Protein AF-A0A5C7HJT0-F1 (afdb_monomer_lite)

Organism: NCBI:txid1000413

Sequence (1255 aa):
MFLVESKGGAIACMLFSLLFLGTWPAFLTLLERRGRLPQHTYLDYSITNFLAAVFIALTFGEIGKSTFERPNFTLQLTQLKDNWPTVLFAMGGGVFLSLGNLATQYALALVGLSVTEVITASITVVIGTTVNYFLDDKINKAEILFSGVACFLIAVCLGSAVHSSNAADNKAKLKSLQSDHQPRIEATYTSTPTETFTEKGTKDLENGNDTATSAKAGTAHFLVEIENRRAIKVFGKSSLIGLAITFFAGCCFSLFSPAFNLASNDQWHTLKKGVANLVVYTAFFYFSVSCFVIAIILNIIFLYRPVLGLPRSSFKAYLGDWNGRGWALMAGILCGFGNGLQFMGGQAAGYAAADAVQALPLVSTFWGILLFGEYRKSSRRTYILLVSILLLIASPSANELKMFLVESKGGAIACMLFSLLFLGTWPAFLTLLERRGRLPQHTYLDYSITNFLVAVLIALTFGEIGKSTFERPNFTLQLTQFKDNWPTVLFAMGGGVFLSLGNLATQYAFAFVGLSVTVVITASITVVIGTTFNYFLDDKINKAEILFPGVACFLIAVCLGSAVHTSNAADNKAKLKSLQSDHKPRIEATYTSTPTETFTEKGTKDLENGNDTAARAKAGTAHFLVEIENRRAIKVFGKSSLIGLAITFFAGCCFSLFSPAFNLASNDQWHTLKKGVPNLVVYTAFFYFSVCCFVIAIILNIIFLYRPVLGLPRSSFKAYLGDWNGRGWALMAGILCGFGNGLQFMGGQAAGYAAADAVQALPLVSTFWGILLFGEYRKSSRRTYILLVSILLLIASPSANELKMFLVESKGGAIACMLFSLLFLGTWPAFLTLLERRGRLPQHTYLDYSITNLLAAVFIALTFGEIGKSTFESPNFTVQLTQLKDNWPTVLFAMVGGVFLSLGNLATQYAWAFVGLSVTEVITSSITVVIGTTFNYFLDDKINKAEILFPGVACFLIAVCLGSAVHSSNAADNKAKLKSLQSDHKPRIEATYTSTSTETFTEKGTKDLENGNDTATRAKAGTAHFLVEIENRRAIKVFGKSTIIGLAITFFAGCCFSLFSPAFNLASNDQWHTLKKGVPNLVVYTAFFYFSVSCFVIAIILNIIFLYRPVLGLPRSSFKAYLGDWNGRGWALMAGLLCGFGNGLQFMGGQAAGYAAADAVQALPLVSTFWGVLLFGEYRKSSRRTYILLVIRKYIKSILKPGMLMIDLCETLENTVRKLIYENGLQAGIAFPTGCSLNLVVAHWTPNTGDETVL

Foldseek 3Di:
DDADQDPVLLVVLLVLLLQLVLVLLLLLLVCQLQQNDLLLLLLLLLVLLLVLLVVCLVPRQAPDDADLQRGGQVVVVVVCVQQVVLLVLLLLLLLLLLLLVSLLSVLCVQQNQLLLLLQLLLLLLQQQLVLLVVLDPPPDDPQQSVVLNVLSVVLNVLSVVLSVQLVVQLVVLQVVVVVVDDDDDPPDPDDDDDDDDDDDDPPDPVDPDDPDDQPDPPHNVVVVVSQVSGQFRHPPDDSVVSVVSSNSSSVSSNSSLSSLCCQAVVSVVPGDPSHHGDHLSNSSSSSSVSSNVSSVVVSQCCLQVPPNPGDRHHPVRSVVDPPSSVSSSSSSNSNSSSVSSLSSSCVNNNSSVSSLSSLSSLSNVVCRCPVVVSQPPGDPSSVVSSVVSNLSSLARPAQAFDQDFPADLVLLVVLLVLLLQLVLPLLLLLLVCQLQQNDLLLLLLLLLVLLLVLLVSCLNHRQAHYHQDLQRGGQVVCVVVCVQLVVLLVLLLLLLLLLLLLVSLLSVLCVQQNQLLLLLLLLLLLLLQQLVLLLVLDPFPDDCLQRVLLNVLSVVLNVLSVVLSVQLVVQLVVLQVVVVVVDDDDDDDDDDDDDDDDDDDDDDDRVVVPDDPDPQDPQPHNVNVVSSQVRGQFRHPPHDSVVSVVSSNSSSNSSNSSLSSLSCQAPVSVVPGDPSHHGDHSSNSSNSSSVSNSVSSVVVSQCCLQVPPNPGDHHHPVRSVVDPPSSVSSNSSSNSNSSSVSSLSSSCVNRNSSVSSLSSLSSLSNVVSRCQVVVSQPPGDPSSVVSSVSSNLSSLARSAAAAAQDFPADLVLLVVLLVLLLQLVLCLLLLLLVCQLQQNALLLLLLLLLVLLLVLLVSCLRRRQQHYHADLQRGGLVVVVVVCVQLVVLLVLLLLLLLLLLLLVSLLSVLCVQQNQLLLLLLLLLLLLLQQLVLLLVLDPFPDDPVPRVVVSVVSVVSNVVSVVLSVLQVVQLVVLLVVVVVVPDDPDDDDDDDDDDDDDDDDDDDGPPDDDDPPPADDAPGNSNVVSSQVRGQFRCVPHDSVVSVVSSNSSSVSSNSSLSSLSCSQPVSVVPGDPSRHGDHSSNSLNSSSVSSSVSSVVVSQCCLQVNPNPGDHHHPVVSVVDPPSSSSSNSSSNSNSSSVSSLSSSCVNRNSSVSSVSSVSSVSNVVSRCPVVVPPPPRDPVVVLVVVLVVVLVVVDDWQAFPQVSQVVSQVSVCVVQVDDPPVTGDPDRDFDDDDPDPDGDDADPPDNDTD

pLDDT: mean 74.0, std 17.78, range [20.83, 96.12]

Radius of gyration: 33.71 Å; chains: 1; bounding box: 92×82×104 Å

Structure (mmCIF, N/CA/C/O backbone):
data_AF-A0A5C7HJT0-F1
#
_entry.id   AF-A0A5C7HJT0-F1
#
loop_
_atom_site.group_PDB
_atom_site.id
_atom_site.type_symbol
_atom_site.label_atom_id
_atom_site.label_alt_id
_atom_site.label_comp_id
_atom_site.label_asym_id
_atom_site.label_entity_id
_atom_site.label_seq_id
_atom_site.pdbx_PDB_ins_code
_atom_site.Cartn_x
_atom_site.Cartn_y
_atom_site.Cartn_z
_atom_site.occupancy
_atom_site.B_iso_or_equiv
_atom_site.auth_seq_id
_atom_site.auth_comp_id
_atom_site.auth_asym_id
_atom_site.auth_atom_id
_atom_site.pdbx_PDB_model_num
ATOM 1 N N . MET A 1 1 ? -24.989 14.901 1.392 1.00 57.44 1 MET A N 1
ATOM 2 C CA . MET A 1 1 ? -23.508 14.870 1.359 1.00 57.44 1 MET A CA 1
ATOM 3 C C . MET A 1 1 ? -22.966 13.807 2.314 1.00 57.44 1 MET A C 1
ATOM 5 O O . MET A 1 1 ? -23.575 13.585 3.359 1.00 57.44 1 MET A O 1
ATOM 9 N N . PHE A 1 2 ? -21.851 13.150 1.967 1.00 60.38 2 PHE A N 1
ATOM 10 C CA . PHE A 1 2 ? -21.116 12.285 2.899 1.00 60.38 2 PHE A CA 1
ATOM 11 C C . PHE A 1 2 ? -20.360 13.175 3.885 1.00 60.38 2 PHE A C 1
ATOM 13 O O . PHE A 1 2 ? -19.624 14.053 3.454 1.00 60.38 2 PHE A O 1
ATOM 20 N N . LEU A 1 3 ? -20.531 12.983 5.189 1.00 65.56 3 LEU A N 1
ATOM 21 C CA . LEU A 1 3 ? -19.816 13.745 6.211 1.00 65.56 3 LEU A CA 1
ATOM 22 C C . LEU A 1 3 ? -19.087 12.789 7.137 1.00 65.56 3 LEU A C 1
ATOM 24 O O . LEU A 1 3 ? -19.613 11.743 7.522 1.00 65.56 3 LEU A O 1
ATOM 28 N N . VAL A 1 4 ? -17.870 13.166 7.508 1.00 72.00 4 VAL A N 1
ATOM 29 C CA . VAL A 1 4 ? -17.133 12.463 8.549 1.00 72.00 4 VAL A CA 1
ATOM 30 C C . VAL A 1 4 ? -17.689 12.940 9.886 1.00 72.00 4 VAL A C 1
ATOM 32 O O . VAL A 1 4 ? -17.363 14.022 10.344 1.00 72.00 4 VAL A O 1
ATOM 35 N N . GLU A 1 5 ? -18.571 12.154 10.496 1.00 68.69 5 GLU A N 1
ATOM 36 C CA . GLU A 1 5 ? -19.172 12.505 11.797 1.00 68.69 5 GLU A CA 1
ATOM 37 C C . GLU A 1 5 ? -18.529 11.731 12.963 1.00 68.69 5 GLU A C 1
ATOM 39 O O . GLU A 1 5 ? -18.653 12.111 14.125 1.00 68.69 5 GLU A O 1
ATOM 44 N N . SER A 1 6 ? -17.803 10.642 12.677 1.00 70.50 6 SER A N 1
ATOM 45 C CA . SER A 1 6 ? -17.172 9.820 13.713 1.00 70.50 6 SER A CA 1
ATOM 46 C C . SER A 1 6 ? -15.770 10.316 14.074 1.00 70.50 6 SER A C 1
ATOM 48 O O . SER A 1 6 ? -14.953 10.614 13.201 1.00 70.50 6 SER A O 1
ATOM 50 N N . LYS A 1 7 ? -15.442 10.306 15.375 1.00 64.81 7 LYS A N 1
ATOM 51 C CA . LYS A 1 7 ? -14.094 10.642 15.875 1.00 64.81 7 LYS A CA 1
ATOM 52 C C . LYS A 1 7 ? -13.005 9.770 15.237 1.00 64.81 7 LYS A C 1
ATOM 54 O O . LYS A 1 7 ? -11.955 10.274 14.859 1.00 64.81 7 LYS A O 1
ATOM 59 N N . GLY A 1 8 ? -13.274 8.471 15.073 1.00 60.00 8 GLY A N 1
ATOM 60 C CA . GLY A 1 8 ? -12.355 7.543 14.406 1.00 60.00 8 GLY A CA 1
ATOM 61 C C . GLY A 1 8 ? -12.145 7.871 12.925 1.00 60.00 8 GLY A C 1
ATOM 62 O O . GLY A 1 8 ? -11.015 7.824 12.448 1.00 60.00 8 GLY A O 1
ATOM 63 N N . GLY A 1 9 ? -13.206 8.269 12.214 1.00 65.00 9 GLY A N 1
ATOM 64 C CA . GLY A 1 9 ? -13.114 8.728 10.827 1.00 65.00 9 GLY A CA 1
ATOM 65 C C . GLY A 1 9 ? -12.306 10.018 10.692 1.00 65.00 9 GLY A C 1
ATOM 66 O O . GLY A 1 9 ? -11.458 10.110 9.810 1.00 65.00 9 GLY A O 1
ATOM 67 N N . ALA A 1 10 ? -12.498 10.976 11.603 1.00 71.25 10 ALA A N 1
ATOM 68 C CA . ALA A 1 10 ? -11.748 12.231 11.617 1.00 71.25 10 ALA A CA 1
ATOM 69 C C . ALA A 1 10 ? -10.243 11.991 11.817 1.00 71.25 10 ALA A C 1
ATOM 71 O O . ALA A 1 10 ? -9.423 12.515 11.064 1.00 71.25 10 ALA A O 1
ATOM 72 N N . ILE A 1 11 ? -9.882 11.137 12.782 1.00 68.19 11 ILE A N 1
ATOM 73 C CA . ILE A 1 11 ? -8.487 10.746 13.036 1.00 68.19 11 ILE A CA 1
ATOM 74 C C . ILE A 1 11 ? -7.892 10.039 11.815 1.00 68.19 11 ILE A C 1
ATOM 76 O O . ILE A 1 11 ? -6.780 10.367 11.406 1.00 68.19 11 ILE A O 1
ATOM 80 N N . ALA A 1 12 ? -8.629 9.113 11.194 1.00 64.88 12 ALA A N 1
ATOM 81 C CA . ALA A 1 12 ? -8.168 8.432 9.988 1.00 64.88 12 ALA A CA 1
ATOM 82 C C . ALA A 1 12 ? -7.896 9.424 8.843 1.00 64.88 12 ALA A C 1
ATOM 84 O O . ALA A 1 12 ? -6.827 9.369 8.235 1.00 64.88 12 ALA A O 1
ATOM 85 N N . CYS A 1 13 ? -8.809 10.369 8.590 1.00 75.81 13 CYS A N 1
ATOM 86 C CA . CYS A 1 13 ? -8.616 11.425 7.595 1.00 75.81 13 CYS A CA 1
ATOM 87 C C . CYS A 1 13 ? -7.358 12.258 7.881 1.00 75.81 13 CYS A C 1
ATOM 89 O O . CYS A 1 13 ? -6.550 12.463 6.977 1.00 75.81 13 CYS A O 1
ATOM 91 N N . MET A 1 14 ? -7.141 12.673 9.133 1.00 80.00 14 MET A N 1
ATOM 92 C CA . MET A 1 14 ? -5.952 13.443 9.517 1.00 80.00 14 MET A CA 1
ATOM 93 C C . MET A 1 14 ? -4.648 12.640 9.363 1.00 80.00 14 MET A C 1
ATOM 95 O O . MET A 1 14 ? -3.662 13.182 8.871 1.00 80.00 14 MET A O 1
ATOM 99 N N . LEU A 1 15 ? -4.631 11.343 9.697 1.00 69.44 15 LEU A N 1
ATOM 100 C CA . LEU A 1 15 ? -3.447 10.485 9.529 1.00 69.44 15 LEU A CA 1
ATOM 101 C C . LEU A 1 15 ? -3.093 10.242 8.054 1.00 69.44 15 LEU A C 1
ATOM 103 O O . LEU A 1 15 ? -1.922 10.303 7.679 1.00 69.44 15 LEU A O 1
ATOM 107 N N . PHE A 1 16 ? -4.086 9.993 7.196 1.00 75.44 16 PHE A N 1
ATOM 108 C CA . PHE A 1 16 ? -3.843 9.878 5.755 1.00 75.44 16 PHE A CA 1
ATOM 109 C C . PHE A 1 16 ? -3.410 11.215 5.148 1.00 75.44 16 PHE A C 1
ATOM 111 O O . PHE A 1 16 ? -2.499 11.246 4.319 1.00 75.44 16 PHE A O 1
ATOM 118 N N . SER A 1 17 ? -4.006 12.318 5.609 1.00 85.69 17 SER A N 1
ATOM 119 C CA . SER A 1 17 ? -3.592 13.664 5.222 1.00 85.69 17 SER A CA 1
ATOM 120 C C . SER A 1 17 ? -2.127 13.931 5.570 1.00 85.69 17 SER A C 1
ATOM 122 O O . SER A 1 17 ? -1.369 14.362 4.705 1.00 85.69 17 SER A O 1
ATOM 124 N N . LEU A 1 18 ? -1.695 13.600 6.792 1.00 81.81 18 LEU A N 1
ATOM 125 C CA . LEU A 1 18 ? -0.306 13.724 7.250 1.00 81.81 18 LEU A CA 1
ATOM 126 C C . LEU A 1 18 ? 0.672 13.018 6.296 1.00 81.81 18 LEU A C 1
ATOM 128 O O . LEU A 1 18 ? 1.690 13.588 5.901 1.00 81.81 18 LEU A O 1
ATOM 132 N N . LEU A 1 19 ? 0.348 11.785 5.893 1.00 75.38 19 LEU A N 1
ATOM 133 C CA . LEU A 1 19 ? 1.175 11.005 4.974 1.00 75.38 19 LEU A CA 1
ATOM 134 C C . LEU A 1 19 ? 1.275 11.668 3.593 1.00 75.38 19 LEU A C 1
ATOM 136 O O . LEU A 1 19 ? 2.366 11.758 3.025 1.00 75.38 19 LEU A O 1
ATOM 140 N N . PHE A 1 20 ? 0.150 12.126 3.043 1.00 85.56 20 PHE A N 1
ATOM 141 C CA . PHE A 1 20 ? 0.106 12.734 1.714 1.00 85.56 20 PHE A CA 1
ATOM 142 C C . PHE A 1 20 ? 0.779 14.111 1.692 1.00 85.56 20 PHE A C 1
ATOM 144 O O . PHE A 1 20 ? 1.638 14.361 0.838 1.00 85.56 20 PHE A O 1
ATOM 151 N N . LEU A 1 21 ? 0.456 14.967 2.666 1.00 88.19 21 LEU A N 1
ATOM 152 C CA . LEU A 1 21 ? 1.012 16.312 2.796 1.00 88.19 21 LEU A CA 1
ATOM 153 C C . LEU A 1 21 ? 2.506 16.306 3.148 1.00 88.19 21 LEU A C 1
ATOM 155 O O . LEU A 1 21 ? 3.232 17.181 2.695 1.00 88.19 21 LEU A O 1
ATOM 159 N N . GLY A 1 22 ? 3.003 15.282 3.846 1.00 80.12 22 GLY A N 1
ATOM 160 C CA . GLY A 1 22 ? 4.440 15.125 4.086 1.00 80.12 22 GLY A CA 1
ATOM 161 C C . GLY A 1 22 ? 5.227 14.502 2.926 1.00 80.12 22 GLY A C 1
ATOM 162 O O . GLY A 1 22 ? 6.454 14.572 2.905 1.00 80.12 22 GLY A O 1
ATOM 163 N N . THR A 1 23 ? 4.555 13.895 1.941 1.00 83.69 23 THR A N 1
ATOM 164 C CA . THR A 1 23 ? 5.226 13.194 0.829 1.00 83.69 23 THR A CA 1
ATOM 165 C C . THR A 1 23 ? 5.344 14.046 -0.437 1.00 83.69 23 THR A C 1
ATOM 167 O O . THR A 1 23 ? 6.363 13.971 -1.125 1.00 83.69 23 THR A O 1
ATOM 170 N N . TRP A 1 24 ? 4.354 14.884 -0.766 1.00 90.38 24 TRP A N 1
ATOM 171 C CA . TRP A 1 24 ? 4.388 15.669 -2.011 1.00 90.38 24 TRP A CA 1
ATOM 172 C C . TRP A 1 24 ? 5.606 16.608 -2.174 1.00 90.38 24 TRP A C 1
ATOM 174 O O . TRP A 1 24 ? 6.113 16.673 -3.302 1.00 90.38 24 TRP A O 1
ATOM 184 N N . PRO A 1 25 ? 6.157 17.279 -1.131 1.00 89.75 25 PRO A N 1
ATOM 185 C CA . PRO A 1 25 ? 7.281 18.196 -1.325 1.00 89.75 25 PRO A CA 1
ATOM 186 C C . PRO A 1 25 ? 8.558 17.439 -1.715 1.00 89.75 25 PRO A C 1
ATOM 188 O O . PRO A 1 25 ? 9.381 17.952 -2.474 1.00 89.75 25 PRO A O 1
ATOM 191 N N . ALA A 1 26 ? 8.684 16.167 -1.308 1.00 84.88 26 ALA A N 1
ATOM 192 C CA . ALA A 1 26 ? 9.801 15.311 -1.697 1.00 84.88 26 ALA A CA 1
ATOM 193 C C . ALA A 1 26 ? 9.870 15.106 -3.220 1.00 84.88 26 ALA A C 1
ATOM 195 O O . ALA A 1 26 ? 10.961 15.073 -3.795 1.00 84.88 26 ALA A O 1
ATOM 196 N N . PHE A 1 27 ? 8.727 15.027 -3.910 1.00 86.94 27 PHE A N 1
ATOM 197 C CA . PHE A 1 27 ? 8.709 14.946 -5.373 1.00 86.94 27 PHE A CA 1
ATOM 198 C C . PHE A 1 27 ? 9.154 16.248 -6.039 1.00 86.94 27 PHE A C 1
ATOM 200 O O . PHE A 1 27 ? 9.842 16.195 -7.061 1.00 86.94 27 PHE A O 1
ATOM 207 N N . LEU A 1 28 ? 8.851 17.407 -5.450 1.00 88.62 28 LEU A N 1
ATOM 208 C CA . LEU A 1 28 ? 9.360 18.685 -5.948 1.00 88.62 28 LEU A CA 1
ATOM 209 C C . LEU A 1 28 ? 10.879 18.787 -5.780 1.00 88.62 28 LEU A C 1
ATOM 211 O O . LEU A 1 28 ? 11.574 19.145 -6.733 1.00 88.62 28 LEU A O 1
ATOM 215 N N . THR A 1 29 ? 11.409 18.386 -4.621 1.00 86.12 29 THR A N 1
ATOM 216 C CA . THR A 1 29 ? 12.859 18.318 -4.379 1.00 86.12 29 THR A CA 1
ATOM 217 C C . THR A 1 29 ? 13.555 17.358 -5.349 1.00 86.12 29 THR A C 1
ATOM 219 O O . THR A 1 29 ? 14.625 17.670 -5.872 1.00 86.12 29 THR A O 1
ATOM 222 N N . LEU A 1 30 ? 12.949 16.202 -5.643 1.00 84.94 30 LEU A N 1
ATOM 223 C CA . LEU A 1 30 ? 13.485 15.251 -6.620 1.00 84.94 30 LEU A CA 1
ATOM 224 C C . LEU A 1 30 ? 13.610 15.876 -8.016 1.00 84.94 30 LEU A C 1
ATOM 226 O O . LEU A 1 30 ? 14.607 15.652 -8.705 1.00 84.94 30 LEU A O 1
ATOM 230 N N . LEU A 1 31 ? 12.599 16.633 -8.445 1.00 86.88 31 LEU A N 1
ATOM 231 C CA . LEU A 1 31 ? 12.561 17.257 -9.767 1.00 86.88 31 LEU A CA 1
ATOM 232 C C . LEU A 1 31 ? 13.539 18.422 -9.897 1.00 86.88 31 LEU A C 1
ATOM 234 O O . LEU A 1 31 ? 14.210 18.531 -10.925 1.00 86.88 31 LEU A O 1
ATOM 238 N N . GLU A 1 32 ? 13.686 19.221 -8.842 1.00 87.44 32 GLU A N 1
ATOM 239 C CA . GLU A 1 32 ? 14.688 20.287 -8.759 1.00 87.44 32 GLU A CA 1
ATOM 240 C C . GLU A 1 32 ? 16.107 19.734 -8.933 1.00 87.44 32 GLU A C 1
ATOM 242 O O . GLU A 1 32 ? 16.863 20.214 -9.782 1.00 87.44 32 GLU A O 1
ATOM 247 N N . ARG A 1 33 ? 16.442 18.654 -8.212 1.00 83.38 33 ARG A N 1
ATOM 248 C CA . ARG A 1 33 ? 17.751 17.981 -8.308 1.00 83.38 33 ARG A CA 1
ATOM 249 C C . ARG A 1 33 ? 17.999 17.321 -9.667 1.00 83.38 33 ARG A C 1
ATOM 251 O O . ARG A 1 33 ? 19.150 17.097 -10.033 1.00 83.38 33 ARG A O 1
ATOM 258 N N . ARG A 1 34 ? 16.937 17.006 -10.417 1.00 82.25 34 ARG A N 1
ATOM 259 C CA . ARG A 1 34 ? 16.999 16.493 -11.799 1.00 82.25 34 ARG A CA 1
ATOM 260 C C . ARG A 1 34 ? 17.089 17.595 -12.859 1.00 82.25 34 ARG A C 1
ATOM 262 O O . ARG A 1 34 ? 17.128 17.271 -14.044 1.00 82.25 34 ARG A O 1
ATOM 269 N N . GLY A 1 35 ? 17.088 18.864 -12.455 1.00 82.56 35 GLY A N 1
ATOM 270 C CA . GLY A 1 35 ? 17.209 19.994 -13.371 1.00 82.56 35 GLY A CA 1
ATOM 271 C C . GLY A 1 35 ? 15.898 20.421 -14.033 1.00 82.56 35 GLY A C 1
ATOM 272 O O . GLY A 1 35 ? 15.931 21.250 -14.940 1.00 82.56 35 GLY A O 1
ATOM 273 N N . ARG A 1 36 ? 14.734 19.901 -13.603 1.00 87.25 36 ARG A N 1
ATOM 274 C CA . ARG A 1 36 ? 13.438 20.394 -14.102 1.00 87.25 36 ARG A CA 1
ATOM 275 C C . ARG A 1 36 ? 13.181 21.786 -13.530 1.00 87.25 36 ARG A C 1
ATOM 277 O O . ARG A 1 36 ? 13.353 22.016 -12.334 1.00 87.25 36 ARG A O 1
ATOM 284 N N . LEU A 1 37 ? 12.732 22.708 -14.379 1.00 88.38 37 LEU A N 1
ATOM 285 C CA . LEU A 1 37 ? 12.456 24.079 -13.959 1.00 88.38 37 LEU A CA 1
ATOM 286 C C . LEU A 1 37 ? 11.307 24.123 -12.929 1.00 88.38 37 LEU A C 1
ATOM 288 O O . LEU A 1 37 ? 10.266 23.486 -13.152 1.00 88.38 37 LEU A O 1
ATOM 292 N N . PRO A 1 38 ? 11.446 24.893 -11.831 1.00 88.12 38 PRO A N 1
ATOM 293 C CA . PRO A 1 38 ? 10.396 25.045 -10.824 1.00 88.12 38 PRO A CA 1
ATOM 294 C C . PRO A 1 38 ? 9.062 25.497 -11.425 1.00 88.12 38 PRO A C 1
ATOM 296 O O . PRO A 1 38 ? 8.039 24.863 -11.168 1.00 88.12 38 PRO A O 1
ATOM 299 N N . GLN A 1 39 ? 9.088 26.481 -12.334 1.00 87.00 39 GLN A N 1
ATOM 300 C CA . GLN A 1 39 ? 7.874 27.001 -12.971 1.00 87.00 39 GLN A CA 1
ATOM 301 C C . GLN A 1 39 ? 7.125 25.975 -13.843 1.00 87.00 39 GLN A C 1
ATOM 303 O O . GLN A 1 39 ? 5.903 26.020 -13.955 1.00 87.00 39 GLN A O 1
ATOM 308 N N . HIS A 1 40 ? 7.828 25.008 -14.445 1.00 89.62 40 HIS A N 1
ATOM 309 C CA . HIS A 1 40 ? 7.167 23.911 -15.168 1.00 89.62 40 HIS A CA 1
ATOM 310 C C . HIS A 1 40 ? 6.528 22.930 -14.189 1.00 89.62 40 HIS A C 1
ATOM 312 O O . HIS A 1 40 ? 5.405 22.469 -14.376 1.00 89.62 40 HIS A O 1
ATOM 318 N N . THR A 1 41 ? 7.271 22.619 -13.132 1.00 89.94 41 THR A N 1
ATOM 319 C CA . THR A 1 41 ? 6.870 21.662 -12.108 1.00 89.94 41 THR A CA 1
ATOM 320 C C . THR A 1 41 ? 5.627 22.131 -11.352 1.00 89.94 41 THR A C 1
ATOM 322 O O . THR A 1 41 ? 4.702 21.347 -11.159 1.00 89.94 41 THR A O 1
ATOM 325 N N . TYR A 1 42 ? 5.577 23.405 -10.957 1.00 89.50 42 TYR A N 1
ATOM 326 C CA . TYR A 1 42 ? 4.465 23.939 -10.175 1.00 89.50 42 TYR A CA 1
ATOM 327 C C . TYR A 1 42 ? 3.166 24.028 -10.975 1.00 89.50 42 TYR A C 1
ATOM 329 O O . TYR A 1 42 ? 2.085 23.823 -10.431 1.00 89.50 42 TYR A O 1
ATOM 337 N N . LEU A 1 43 ? 3.266 24.296 -12.279 1.00 88.88 43 LEU A N 1
ATOM 338 C CA . LEU A 1 43 ? 2.110 24.333 -13.167 1.00 88.88 43 LEU A CA 1
ATOM 339 C C . LEU A 1 43 ? 1.478 22.940 -13.339 1.00 88.88 43 LEU A C 1
ATOM 341 O O . LEU A 1 43 ? 0.260 22.808 -13.314 1.00 88.88 43 LEU A O 1
ATOM 345 N N . ASP A 1 44 ? 2.288 21.882 -13.459 1.00 90.00 44 ASP A N 1
ATOM 346 C CA . ASP A 1 44 ? 1.781 20.499 -13.478 1.00 90.00 44 ASP A CA 1
ATOM 347 C C . ASP A 1 44 ? 1.154 20.099 -12.124 1.00 90.00 44 ASP A C 1
ATOM 349 O O . ASP A 1 44 ? 0.094 19.466 -12.075 1.00 90.00 44 ASP A O 1
ATOM 353 N N . TYR A 1 45 ? 1.790 20.512 -11.025 1.00 92.50 45 TYR A N 1
ATOM 354 C CA . TYR A 1 45 ? 1.291 20.333 -9.662 1.00 92.50 45 TYR A CA 1
ATOM 355 C C . TYR A 1 45 ? -0.073 21.017 -9.449 1.00 92.50 45 TYR A C 1
ATOM 357 O O . TYR A 1 45 ? -1.007 20.391 -8.950 1.00 92.50 45 TYR A O 1
ATOM 365 N N . SER A 1 46 ? -0.240 22.273 -9.877 1.00 90.94 46 SER A N 1
ATOM 366 C CA . SER A 1 46 ? -1.478 23.026 -9.641 1.00 90.94 46 SER A CA 1
ATOM 367 C C . SER A 1 46 ? -2.669 22.475 -10.427 1.00 90.94 46 SER A C 1
ATOM 369 O O . SER A 1 46 ? -3.778 22.434 -9.895 1.00 90.94 46 SER A O 1
ATOM 371 N N . ILE A 1 47 ? -2.444 21.983 -11.654 1.00 89.88 47 ILE A N 1
ATOM 372 C CA . ILE A 1 47 ? -3.478 21.320 -12.466 1.00 89.88 47 ILE A CA 1
ATOM 373 C C . ILE A 1 47 ? -4.050 20.117 -11.717 1.00 89.88 47 ILE A C 1
ATOM 375 O O . ILE A 1 47 ? -5.262 19.967 -11.594 1.00 89.88 47 ILE A O 1
ATOM 379 N N . THR A 1 48 ? -3.183 19.247 -11.211 1.00 89.31 48 THR A N 1
ATOM 380 C CA . THR A 1 48 ? -3.614 17.997 -10.573 1.00 89.31 48 THR A CA 1
ATOM 381 C C . THR A 1 48 ? -4.159 18.198 -9.167 1.00 89.31 48 THR A C 1
ATOM 383 O O . THR A 1 48 ? -5.102 17.505 -8.793 1.00 89.31 48 THR A O 1
ATOM 386 N N . ASN A 1 49 ? -3.659 19.195 -8.434 1.00 91.06 49 ASN A N 1
ATOM 387 C CA . ASN A 1 49 ? -4.255 19.642 -7.175 1.00 91.06 49 ASN A CA 1
ATOM 388 C C . ASN A 1 49 ? -5.701 20.134 -7.373 1.00 91.06 49 ASN A C 1
ATOM 390 O O . ASN A 1 49 ? -6.599 19.764 -6.616 1.00 91.06 49 ASN A O 1
ATOM 394 N N . PHE A 1 50 ? -5.950 20.905 -8.438 1.00 93.75 50 PHE A N 1
ATOM 395 C CA . PHE A 1 50 ? -7.299 21.339 -8.803 1.00 93.75 50 PHE A CA 1
ATOM 396 C C . PHE A 1 50 ? -8.205 20.170 -9.192 1.00 93.75 50 PHE A C 1
ATOM 398 O O . PHE A 1 50 ? -9.317 20.053 -8.681 1.00 93.75 50 PHE A O 1
ATOM 405 N N . LEU A 1 51 ? -7.715 19.258 -10.036 1.00 89.06 51 LEU A N 1
ATOM 406 C CA . LEU A 1 51 ? -8.478 18.076 -10.441 1.00 89.06 51 LEU A CA 1
ATOM 407 C C . LEU A 1 51 ? -8.839 17.172 -9.254 1.00 89.06 51 LEU A C 1
ATOM 409 O O . LEU A 1 51 ? -9.947 16.644 -9.221 1.00 89.06 51 LEU A O 1
ATOM 413 N N . ALA A 1 52 ? -7.953 17.027 -8.265 1.00 84.50 52 ALA A N 1
ATOM 414 C CA . ALA A 1 52 ? -8.252 16.293 -7.037 1.00 84.50 52 ALA A CA 1
ATOM 415 C C . ALA A 1 52 ? -9.379 16.962 -6.226 1.00 84.50 52 ALA A C 1
ATOM 417 O O . ALA A 1 52 ? -10.283 16.274 -5.757 1.00 84.50 52 ALA A O 1
ATOM 418 N N . ALA A 1 53 ? -9.387 18.295 -6.118 1.00 89.44 53 ALA A N 1
ATOM 419 C CA . ALA A 1 53 ? -10.468 19.023 -5.451 1.00 89.44 53 ALA A CA 1
ATOM 420 C C . ALA A 1 53 ? -11.810 18.891 -6.187 1.00 89.44 53 ALA A C 1
ATOM 422 O O . ALA A 1 53 ? -12.832 18.641 -5.552 1.00 89.44 53 ALA A O 1
ATOM 423 N N . VAL A 1 54 ? -11.805 18.986 -7.522 1.00 87.06 54 VAL A N 1
ATOM 424 C CA . VAL A 1 54 ? -12.995 18.744 -8.358 1.00 87.06 54 VAL A CA 1
ATOM 425 C C . VAL A 1 54 ? -13.515 17.324 -8.155 1.00 87.06 54 VAL A C 1
ATOM 427 O O . VAL A 1 54 ? -14.712 17.127 -7.966 1.00 87.06 54 VAL A O 1
ATOM 430 N N . PHE A 1 55 ? -12.618 16.338 -8.148 1.00 83.88 55 PHE A N 1
ATOM 431 C CA . PHE A 1 55 ? -12.975 14.947 -7.902 1.00 83.88 55 PHE A CA 1
ATOM 432 C C . PHE A 1 55 ? -13.628 14.766 -6.528 1.00 83.88 55 PHE A C 1
ATOM 434 O O . PHE A 1 55 ? -14.696 14.164 -6.436 1.00 83.88 55 PHE A O 1
ATOM 441 N N . ILE A 1 56 ? -13.034 15.322 -5.468 1.00 81.69 56 ILE A N 1
ATOM 442 C CA . ILE A 1 56 ? -13.585 15.248 -4.108 1.00 81.69 56 ILE A CA 1
ATOM 443 C C . ILE A 1 56 ? -14.950 15.944 -4.036 1.00 81.69 56 ILE A C 1
ATOM 445 O O . ILE A 1 56 ? -15.877 15.391 -3.445 1.00 81.69 56 ILE A O 1
ATOM 449 N N . ALA A 1 57 ? -15.100 17.110 -4.669 1.00 83.56 57 ALA A N 1
ATOM 450 C CA . ALA A 1 57 ? -16.348 17.862 -4.671 1.00 83.56 57 ALA A CA 1
ATOM 451 C C . ALA A 1 57 ? -17.486 17.116 -5.380 1.00 83.56 57 ALA A C 1
ATOM 453 O O . ALA A 1 57 ? -18.558 16.950 -4.803 1.00 83.56 57 ALA A O 1
ATOM 454 N N . LEU A 1 58 ? -17.232 16.598 -6.585 1.00 79.00 58 LEU A N 1
ATOM 455 C CA . LEU A 1 58 ? -18.224 15.844 -7.356 1.00 79.00 58 LEU A CA 1
ATOM 456 C C . LEU A 1 58 ? -18.538 14.478 -6.738 1.00 79.00 58 LEU A C 1
ATOM 458 O O . LEU A 1 58 ? -19.652 13.987 -6.880 1.00 79.00 58 LEU A O 1
ATOM 462 N N . THR A 1 59 ? -17.574 13.867 -6.047 1.00 75.88 59 THR A N 1
ATOM 463 C CA . THR A 1 59 ? -17.768 12.550 -5.433 1.00 75.88 59 THR A CA 1
ATOM 464 C C . THR A 1 59 ? -18.462 12.680 -4.083 1.00 75.88 59 THR A C 1
ATOM 466 O O . THR A 1 59 ? -19.552 12.161 -3.898 1.00 75.88 59 THR A O 1
ATOM 469 N N . PHE A 1 60 ? -17.871 13.385 -3.119 1.00 77.88 60 PHE A N 1
ATOM 470 C CA . PHE A 1 60 ? -18.373 13.412 -1.741 1.00 77.88 60 PHE A CA 1
ATOM 471 C C . PHE A 1 60 ? -19.384 14.536 -1.480 1.00 77.88 60 PHE A C 1
ATOM 473 O O . PHE A 1 60 ? -20.274 14.380 -0.634 1.00 77.88 60 PHE A O 1
ATOM 480 N N . GLY A 1 61 ? -19.290 15.635 -2.236 1.00 75.50 61 GLY A N 1
ATOM 481 C CA . GLY A 1 61 ? -20.206 16.774 -2.151 1.00 75.50 61 GLY A CA 1
ATOM 482 C C . GLY A 1 61 ? -21.603 16.498 -2.706 1.00 75.50 61 GLY A C 1
ATOM 483 O O . GLY A 1 61 ? -22.554 17.156 -2.280 1.00 75.50 61 GLY A O 1
ATOM 484 N N . GLU A 1 62 ? -21.752 15.492 -3.574 1.00 74.56 62 GLU A N 1
ATOM 485 C CA . GLU A 1 62 ? -23.042 15.103 -4.167 1.00 74.56 62 GLU A CA 1
ATOM 486 C C . GLU A 1 62 ? -23.746 13.938 -3.458 1.00 74.56 62 GLU A C 1
ATOM 488 O O . GLU A 1 62 ? -24.960 13.785 -3.564 1.00 74.56 62 GLU A O 1
ATOM 493 N N . ILE A 1 63 ? -23.028 13.112 -2.692 1.00 66.06 63 ILE A N 1
ATOM 494 C CA . ILE A 1 63 ? -23.607 11.893 -2.105 1.00 66.06 63 ILE A CA 1
ATOM 495 C C . ILE A 1 63 ? -24.669 12.220 -1.046 1.00 66.06 63 ILE A C 1
ATOM 497 O O . ILE A 1 63 ? -24.341 12.666 0.044 1.00 66.06 63 ILE A O 1
ATOM 501 N N . GLY A 1 64 ? -25.944 11.913 -1.286 1.00 58.94 64 GLY A N 1
ATOM 502 C CA . GLY A 1 64 ? -27.020 11.953 -0.280 1.00 58.94 64 GLY A CA 1
ATOM 503 C C . GLY A 1 64 ? -28.040 13.077 -0.490 1.00 58.94 64 GLY A C 1
ATOM 504 O O . GLY A 1 64 ? -27.793 14.009 -1.242 1.00 58.94 64 GLY A O 1
ATOM 505 N N . LYS A 1 65 ? -29.201 12.984 0.176 1.00 60.62 65 LYS A N 1
ATOM 506 C CA . LYS A 1 65 ? -30.327 13.914 -0.033 1.00 60.62 65 LYS A CA 1
ATOM 507 C C . LYS A 1 65 ? -29.922 15.358 0.296 1.00 60.62 65 LYS A C 1
ATOM 509 O O . LYS A 1 65 ? -29.374 15.605 1.370 1.00 60.62 65 LYS A O 1
ATOM 514 N N . SER A 1 66 ? -30.199 16.275 -0.629 1.00 68.62 66 SER A N 1
ATOM 515 C CA . SER A 1 66 ? -30.010 17.718 -0.456 1.00 68.62 66 SER A CA 1
ATOM 516 C C . SER A 1 66 ? -31.181 18.286 0.347 1.00 68.62 66 SER A C 1
ATOM 518 O O . SER A 1 66 ? -32.337 18.021 0.015 1.00 68.62 66 SER A O 1
ATOM 520 N N . THR A 1 67 ? -30.901 19.019 1.423 1.00 69.00 67 THR A N 1
ATOM 521 C CA . THR A 1 67 ? -31.918 19.716 2.229 1.00 69.00 67 THR A CA 1
ATOM 522 C C . THR A 1 67 ? -31.596 21.204 2.294 1.00 69.00 67 THR A C 1
ATOM 524 O O . THR A 1 67 ? -30.464 21.604 2.037 1.00 69.00 67 THR A O 1
ATOM 527 N N . PHE A 1 68 ? -32.575 22.033 2.663 1.00 65.56 68 PHE A N 1
ATOM 528 C CA . PHE A 1 68 ? -32.373 23.479 2.807 1.00 65.56 68 PHE A CA 1
ATOM 529 C C . PHE A 1 68 ? -31.271 23.823 3.833 1.00 65.56 68 PHE A C 1
ATOM 531 O O . PHE A 1 68 ? -30.489 24.740 3.616 1.00 65.56 68 PHE A O 1
ATOM 538 N N . GLU A 1 69 ? -31.148 23.033 4.904 1.00 62.78 69 GLU A N 1
ATOM 539 C CA . GLU A 1 69 ? -30.103 23.190 5.929 1.00 62.78 69 GLU A CA 1
ATOM 540 C C . GLU A 1 69 ? -28.746 22.580 5.532 1.00 62.78 69 GLU A C 1
ATOM 542 O O . GLU A 1 69 ? -27.709 22.963 6.071 1.00 62.78 69 GLU A O 1
ATOM 547 N N . ARG A 1 70 ? -28.732 21.602 4.614 1.00 69.00 70 ARG A N 1
ATOM 548 C CA . ARG A 1 70 ? -27.522 20.902 4.146 1.00 69.00 70 ARG A CA 1
ATOM 549 C C . ARG A 1 70 ? -27.573 20.708 2.624 1.00 69.00 70 ARG A C 1
ATOM 551 O O . ARG A 1 70 ? -27.780 19.580 2.155 1.00 69.00 70 ARG A O 1
ATOM 558 N N . PRO A 1 71 ? -27.397 21.786 1.844 1.00 77.19 71 PRO A N 1
ATOM 559 C CA . PRO A 1 71 ? -27.408 21.703 0.389 1.00 77.19 71 PRO A CA 1
ATOM 560 C C . PRO A 1 71 ? -26.200 20.901 -0.124 1.00 77.19 71 PRO A C 1
ATOM 562 O O . PRO A 1 71 ? -25.091 20.994 0.406 1.00 77.19 71 PRO A O 1
ATOM 565 N N . ASN A 1 72 ? -26.414 20.089 -1.159 1.00 82.12 72 ASN A N 1
ATOM 566 C CA . ASN A 1 72 ? -25.338 19.424 -1.899 1.00 82.12 72 ASN A CA 1
ATOM 567 C C . ASN A 1 72 ? -24.526 20.425 -2.744 1.00 82.12 72 ASN A C 1
ATOM 569 O O . ASN A 1 72 ? -24.926 21.576 -2.935 1.00 82.12 72 ASN A O 1
ATOM 573 N N . PHE A 1 73 ? -23.381 19.971 -3.257 1.00 83.88 73 PHE A N 1
ATOM 574 C CA . PHE A 1 73 ? -22.437 20.804 -4.008 1.00 83.88 73 PHE A CA 1
ATOM 575 C C . PHE A 1 73 ? -23.099 21.561 -5.178 1.00 83.88 73 PHE A C 1
ATOM 577 O O . PHE A 1 73 ? -22.987 22.785 -5.253 1.00 83.88 73 PHE A O 1
ATOM 584 N N . THR A 1 74 ? -23.865 20.877 -6.033 1.00 81.00 74 THR A N 1
ATOM 585 C CA . THR A 1 74 ? -24.541 21.488 -7.191 1.00 81.00 74 THR A CA 1
ATOM 586 C C . THR A 1 74 ? -25.552 22.559 -6.780 1.00 81.00 74 THR A C 1
ATOM 588 O O . THR A 1 74 ? -25.595 23.626 -7.394 1.00 81.00 74 THR A O 1
ATOM 591 N N . LEU A 1 75 ? -26.334 22.332 -5.719 1.00 80.31 75 LEU A N 1
ATOM 592 C CA . LEU A 1 75 ? -27.285 23.333 -5.232 1.00 80.31 75 LEU A CA 1
ATOM 593 C C . LEU A 1 75 ? -26.555 24.571 -4.691 1.00 80.31 75 LEU A C 1
ATOM 595 O O . LEU A 1 75 ? -26.927 25.693 -5.036 1.00 80.31 75 LEU A O 1
ATOM 599 N N . GLN A 1 76 ? -25.461 24.392 -3.942 1.00 82.56 76 GLN A N 1
ATOM 600 C CA . GLN A 1 76 ? -24.665 25.525 -3.457 1.00 82.56 76 GLN A CA 1
ATOM 601 C C . GLN A 1 76 ? -24.012 26.337 -4.581 1.00 82.56 76 GLN A C 1
ATOM 603 O O . GLN A 1 76 ? -23.879 27.553 -4.442 1.00 82.56 76 GLN A O 1
ATOM 608 N N . LEU A 1 77 ? -23.648 25.717 -5.711 1.00 82.50 77 LEU A N 1
ATOM 609 C CA . LEU A 1 77 ? -23.153 26.454 -6.882 1.00 82.50 77 LEU A CA 1
ATOM 610 C C . LEU A 1 77 ? -24.210 27.416 -7.448 1.00 82.50 77 LEU A C 1
ATOM 612 O O . LEU A 1 77 ? -23.862 28.500 -7.911 1.00 82.50 77 LEU A O 1
ATOM 616 N N . THR A 1 78 ? -25.495 27.051 -7.392 1.00 78.94 78 THR A N 1
ATOM 617 C CA . THR A 1 78 ? -26.591 27.915 -7.875 1.00 78.94 78 THR A CA 1
ATOM 618 C C . THR A 1 78 ? -26.948 29.048 -6.906 1.00 78.94 78 THR A C 1
ATOM 620 O O . THR A 1 78 ? -27.470 30.076 -7.332 1.00 78.94 78 THR A O 1
ATOM 623 N N . GLN A 1 79 ? -26.592 28.914 -5.625 1.00 76.81 79 GLN A N 1
ATOM 624 C CA . GLN A 1 79 ? -26.860 29.884 -4.550 1.00 76.81 79 GLN A CA 1
ATOM 625 C C . GLN A 1 79 ? -25.720 30.901 -4.345 1.00 76.81 79 GLN A C 1
ATOM 627 O O . GLN A 1 79 ? -25.596 31.532 -3.296 1.00 76.81 79 GLN A O 1
ATOM 632 N N . LEU A 1 80 ? -24.868 31.090 -5.356 1.00 73.88 80 LEU A N 1
ATOM 633 C CA . LEU A 1 80 ? -23.655 31.912 -5.273 1.00 73.88 80 LEU A CA 1
ATOM 634 C C . LEU A 1 80 ? -23.938 33.376 -4.890 1.00 73.88 80 LEU A C 1
ATOM 636 O O . LEU A 1 80 ? -23.137 33.994 -4.194 1.00 73.88 80 LEU A O 1
ATOM 640 N N . LYS A 1 81 ? -25.095 33.918 -5.297 1.00 74.81 81 LYS A N 1
ATOM 641 C CA . LYS A 1 81 ? -25.514 35.290 -4.957 1.00 74.81 81 LYS A CA 1
ATOM 642 C C . LYS A 1 81 ? -25.729 35.496 -3.455 1.00 74.81 81 LYS A C 1
ATOM 644 O O . LYS A 1 81 ? -25.441 36.581 -2.959 1.00 74.81 81 LYS A O 1
ATOM 649 N N . ASP A 1 82 ? -26.185 34.466 -2.749 1.00 76.31 82 ASP A N 1
ATOM 650 C CA . ASP A 1 82 ? -26.494 34.541 -1.319 1.00 76.31 82 ASP A CA 1
ATOM 651 C C . ASP A 1 82 ? -25.275 34.197 -0.444 1.00 76.31 82 ASP A C 1
ATOM 653 O O . ASP A 1 82 ? -25.180 34.672 0.685 1.00 76.31 82 ASP A O 1
ATOM 657 N N . ASN A 1 83 ? -24.307 33.448 -0.993 1.00 80.50 83 ASN A N 1
ATOM 658 C CA . ASN A 1 83 ? -23.129 32.921 -0.288 1.00 80.50 83 ASN A CA 1
ATOM 659 C C . ASN A 1 83 ? -21.786 33.583 -0.660 1.00 80.50 83 ASN A C 1
ATOM 661 O O . ASN A 1 83 ? -20.722 33.088 -0.291 1.00 80.50 83 ASN A O 1
ATOM 665 N N . TRP A 1 84 ? -21.781 34.699 -1.392 1.00 84.69 84 TRP A N 1
ATOM 666 C CA . TRP A 1 84 ? -20.533 35.291 -1.901 1.00 84.69 84 TRP A CA 1
ATOM 667 C C . TRP A 1 84 ? -19.458 35.646 -0.839 1.00 84.69 84 TRP A C 1
ATOM 669 O O . TRP A 1 84 ? -18.280 35.471 -1.164 1.00 84.69 84 TRP A O 1
ATOM 679 N N . PRO A 1 85 ? -19.766 36.078 0.410 1.00 87.25 85 PRO A N 1
ATOM 680 C CA . PRO A 1 85 ? -18.724 36.425 1.386 1.00 87.25 85 PRO A CA 1
ATOM 681 C C . PRO A 1 85 ? -17.897 35.208 1.820 1.00 87.25 85 PRO A C 1
ATOM 683 O O . PRO A 1 85 ? -16.669 35.267 1.881 1.00 87.25 85 PRO A O 1
ATOM 686 N N . THR A 1 86 ? -18.549 34.066 2.040 1.00 87.88 86 THR A N 1
ATOM 687 C CA . THR A 1 86 ? -17.877 32.812 2.415 1.00 87.88 86 THR A CA 1
ATOM 688 C C . THR A 1 86 ? -17.098 32.212 1.248 1.00 87.88 86 THR A C 1
ATOM 690 O O . THR A 1 86 ? -16.012 31.664 1.448 1.00 87.88 86 THR A O 1
ATOM 693 N N . VAL A 1 87 ? -17.577 32.395 0.011 1.00 89.62 87 VAL A N 1
ATOM 694 C CA . VAL A 1 87 ? -16.818 32.056 -1.205 1.00 89.62 87 VAL A CA 1
ATOM 695 C C . VAL A 1 87 ? -15.521 32.864 -1.278 1.00 89.62 87 VAL A C 1
ATOM 697 O O . VAL A 1 87 ? -14.474 32.300 -1.598 1.00 89.62 87 VAL A O 1
ATOM 700 N N . LEU A 1 88 ? -15.546 34.156 -0.931 1.00 90.81 88 LEU A N 1
ATOM 701 C CA . LEU A 1 88 ? -14.330 34.969 -0.890 1.00 90.81 88 LEU A CA 1
ATOM 702 C C . LEU A 1 88 ? -13.347 34.517 0.187 1.00 90.81 88 LEU A C 1
ATOM 704 O O . LEU A 1 88 ? -12.150 34.492 -0.091 1.00 90.81 88 LEU A O 1
ATOM 708 N N . PHE A 1 89 ? -13.813 34.114 1.372 1.00 91.69 89 PHE A N 1
ATOM 709 C CA . PHE A 1 89 ? -12.926 33.536 2.385 1.00 91.69 89 PHE A CA 1
ATOM 710 C C . PHE A 1 89 ? -12.280 32.232 1.899 1.00 91.69 89 PHE A C 1
ATOM 712 O O . PHE A 1 89 ? -11.064 32.074 2.020 1.00 91.69 89 PHE A O 1
ATOM 719 N N . ALA A 1 90 ? -13.045 31.347 1.247 1.00 91.50 90 ALA A N 1
ATOM 720 C CA . ALA A 1 90 ? -12.502 30.126 0.652 1.00 91.50 90 ALA A CA 1
ATOM 721 C C . ALA A 1 90 ? -11.442 30.446 -0.414 1.00 91.50 90 ALA A C 1
ATOM 723 O O . ALA A 1 90 ? -10.334 29.908 -0.385 1.00 91.50 90 ALA A O 1
ATOM 724 N N . MET A 1 91 ? -11.749 31.370 -1.329 1.00 93.69 91 MET A N 1
ATOM 725 C CA . MET A 1 91 ? -10.812 31.809 -2.363 1.00 93.69 91 MET A CA 1
ATOM 726 C C . MET A 1 91 ? -9.570 32.484 -1.764 1.00 93.69 91 MET A C 1
ATOM 728 O O . MET A 1 91 ? -8.461 32.225 -2.233 1.00 93.69 91 MET A O 1
ATOM 732 N N . GLY A 1 92 ? -9.729 33.292 -0.715 1.00 93.00 92 GLY A N 1
ATOM 733 C CA . GLY A 1 92 ? -8.639 33.910 0.040 1.00 93.00 92 GLY A CA 1
ATOM 734 C C . GLY A 1 92 ? -7.701 32.869 0.645 1.00 93.00 92 GLY A C 1
ATOM 735 O O . GLY A 1 92 ? -6.487 32.962 0.475 1.00 93.00 92 GLY A O 1
ATOM 736 N N . GLY A 1 93 ? -8.250 31.810 1.246 1.00 90.56 93 GLY A N 1
ATOM 737 C CA . GLY A 1 93 ? -7.450 30.684 1.727 1.00 90.56 93 GLY A CA 1
ATOM 738 C C . GLY A 1 93 ? -6.628 30.030 0.613 1.00 90.56 93 GLY A C 1
ATOM 739 O O . GLY A 1 93 ? -5.435 29.775 0.784 1.00 90.56 93 GLY A O 1
ATOM 740 N N . GLY A 1 94 ? -7.225 29.828 -0.564 1.00 92.19 94 GLY A N 1
ATOM 741 C CA . GLY A 1 94 ? -6.520 29.230 -1.697 1.00 92.19 94 GLY A CA 1
ATOM 742 C C . GLY A 1 94 ? -5.408 30.115 -2.276 1.00 92.19 94 GLY A C 1
ATOM 743 O O . GLY A 1 94 ? -4.368 29.607 -2.707 1.00 92.19 94 GLY A O 1
ATOM 744 N N . VAL A 1 95 ? -5.566 31.443 -2.219 1.00 93.62 95 VAL A N 1
ATOM 745 C CA . VAL A 1 95 ? -4.499 32.406 -2.551 1.00 93.62 95 VAL A CA 1
ATOM 746 C C . VAL A 1 95 ? -3.291 32.179 -1.650 1.00 93.62 95 VAL A C 1
ATOM 748 O O . VAL A 1 95 ? -2.180 31.974 -2.143 1.00 93.62 95 VAL A O 1
ATOM 751 N N . PHE A 1 96 ? -3.521 32.173 -0.336 1.00 93.69 96 PHE A N 1
ATOM 752 C CA . PHE A 1 96 ? -2.473 31.987 0.658 1.00 93.69 96 PHE A CA 1
ATOM 753 C C . PHE A 1 96 ? -1.775 30.634 0.507 1.00 93.69 96 PHE A C 1
ATOM 755 O O . PHE A 1 96 ? -0.546 30.590 0.446 1.00 93.69 96 PHE A O 1
ATOM 762 N N . LEU A 1 97 ? -2.528 29.543 0.332 1.00 91.31 97 LEU A N 1
ATOM 763 C CA . LEU A 1 97 ? -1.934 28.226 0.103 1.00 91.31 97 LEU A CA 1
ATOM 764 C C . LEU A 1 97 ? -1.066 28.209 -1.166 1.00 91.31 97 LEU A C 1
ATOM 766 O O . LEU A 1 97 ? 0.046 27.687 -1.143 1.00 91.31 97 LEU A O 1
ATOM 770 N N . SER A 1 98 ? -1.530 28.801 -2.271 1.00 91.75 98 SER A N 1
ATOM 771 C CA . SER A 1 98 ? -0.758 28.814 -3.518 1.00 91.75 98 SER A CA 1
ATOM 772 C C . SER A 1 98 ? 0.509 29.666 -3.426 1.00 91.75 98 SER A C 1
ATOM 774 O O . SER A 1 98 ? 1.523 29.308 -4.022 1.00 91.75 98 SER A O 1
ATOM 776 N N . LEU A 1 99 ? 0.477 30.793 -2.713 1.00 91.56 99 LEU A N 1
ATOM 777 C CA . LEU A 1 99 ? 1.677 31.599 -2.477 1.00 91.56 99 LEU A CA 1
ATOM 778 C C . LEU A 1 99 ? 2.677 30.849 -1.594 1.00 91.56 99 LEU A C 1
ATOM 780 O O . LEU A 1 99 ? 3.866 30.817 -1.917 1.00 91.56 99 LEU A O 1
ATOM 784 N N . GLY A 1 100 ? 2.187 30.193 -0.539 1.00 91.56 100 GLY A N 1
ATOM 785 C CA . GLY A 1 100 ? 2.997 29.367 0.350 1.00 91.56 100 GLY A CA 1
ATOM 786 C C . GLY A 1 100 ? 3.658 28.203 -0.384 1.00 91.56 100 GLY A C 1
ATOM 787 O O . GLY A 1 100 ? 4.876 28.077 -0.357 1.00 91.56 100 GLY A O 1
ATOM 788 N N . ASN A 1 101 ? 2.888 27.412 -1.135 1.00 91.50 101 ASN A N 1
ATOM 789 C CA . ASN A 1 101 ? 3.395 26.258 -1.884 1.00 91.50 101 ASN A CA 1
ATOM 790 C C . ASN A 1 101 ? 4.439 26.662 -2.936 1.00 91.50 101 ASN A C 1
ATOM 792 O O . ASN A 1 101 ? 5.449 25.973 -3.108 1.00 91.50 101 ASN A O 1
ATOM 796 N N . LEU A 1 102 ? 4.227 27.785 -3.628 1.00 89.69 102 LEU A N 1
ATOM 797 C CA . LEU A 1 102 ? 5.186 28.307 -4.599 1.00 89.69 102 LEU A CA 1
ATOM 798 C C . LEU A 1 102 ? 6.475 28.757 -3.902 1.00 89.69 102 LEU A C 1
ATOM 800 O O . LEU A 1 102 ? 7.565 28.379 -4.325 1.00 89.69 102 LEU A O 1
ATOM 804 N N . ALA A 1 103 ? 6.366 29.512 -2.807 1.00 90.25 103 ALA A N 1
ATOM 805 C CA . ALA A 1 103 ? 7.515 29.931 -2.010 1.00 90.25 103 ALA A CA 1
ATOM 806 C C . ALA A 1 103 ? 8.291 28.724 -1.445 1.00 90.25 103 ALA A C 1
ATOM 808 O O . ALA A 1 103 ? 9.515 28.674 -1.583 1.00 90.25 103 ALA A O 1
ATOM 809 N N . THR A 1 104 ? 7.595 27.709 -0.921 1.00 89.75 104 THR A N 1
ATOM 810 C CA . THR A 1 104 ? 8.175 26.436 -0.470 1.00 89.75 104 THR A CA 1
ATOM 811 C C . THR A 1 104 ? 8.983 25.774 -1.578 1.00 89.75 104 THR A C 1
ATOM 813 O O . THR A 1 104 ? 10.135 25.417 -1.354 1.00 89.75 104 THR A O 1
ATOM 816 N N . GLN A 1 105 ? 8.458 25.685 -2.803 1.00 89.00 105 GLN A N 1
ATOM 817 C CA . GLN A 1 105 ? 9.185 25.081 -3.921 1.00 89.00 105 GLN A CA 1
ATOM 818 C C . GLN A 1 105 ? 10.549 25.743 -4.180 1.00 89.00 105 GLN A C 1
ATOM 820 O O . GLN A 1 105 ? 11.540 25.048 -4.417 1.00 89.00 105 GLN A O 1
ATOM 825 N N . TYR A 1 106 ? 10.620 27.075 -4.125 1.00 87.62 106 TYR A N 1
ATOM 826 C CA . TYR A 1 106 ? 11.883 27.800 -4.283 1.00 87.62 106 TYR A CA 1
ATOM 827 C C . TYR A 1 106 ? 12.781 27.684 -3.041 1.00 87.62 106 TYR A C 1
ATOM 829 O O . TYR A 1 106 ? 14.005 27.594 -3.175 1.00 87.62 106 TYR A O 1
ATOM 837 N N . ALA A 1 107 ? 12.197 27.633 -1.842 1.00 86.88 107 ALA A N 1
ATOM 838 C CA . ALA A 1 107 ? 12.923 27.439 -0.591 1.00 86.88 107 ALA A CA 1
ATOM 839 C C . ALA A 1 107 ? 13.580 26.052 -0.487 1.00 86.88 107 ALA A C 1
ATOM 841 O O . ALA A 1 107 ? 14.725 25.965 -0.036 1.00 86.88 107 ALA A O 1
ATOM 842 N N . LEU A 1 108 ? 12.916 24.991 -0.967 1.00 84.62 108 LEU A N 1
ATOM 843 C CA . LEU A 1 108 ? 13.408 23.605 -0.932 1.00 84.62 108 LEU A CA 1
ATOM 844 C C . LEU A 1 108 ? 14.799 23.459 -1.562 1.00 84.62 108 LEU A C 1
ATOM 846 O O . LEU A 1 108 ? 15.618 22.673 -1.085 1.00 84.62 108 LEU A O 1
ATOM 850 N N . ALA A 1 109 ? 15.089 24.229 -2.613 1.00 78.12 109 ALA A N 1
ATOM 851 C CA . ALA A 1 109 ? 16.390 24.199 -3.272 1.00 78.12 109 ALA A CA 1
ATOM 852 C C . ALA A 1 109 ? 17.506 24.819 -2.418 1.00 78.12 109 ALA A C 1
ATOM 854 O O . ALA A 1 109 ? 18.624 24.303 -2.402 1.00 78.12 109 ALA A O 1
ATOM 855 N N . LEU A 1 110 ? 17.201 25.918 -1.719 1.00 79.44 110 LEU A N 1
ATOM 856 C CA . LEU A 1 110 ? 18.166 26.731 -0.974 1.00 79.44 110 LEU A CA 1
ATOM 857 C C . LEU A 1 110 ? 18.398 26.217 0.452 1.00 79.44 110 LEU A C 1
ATOM 859 O O . LEU A 1 110 ? 19.522 26.275 0.949 1.00 79.44 110 LEU A O 1
ATOM 863 N N . VAL A 1 111 ? 17.344 25.731 1.110 1.00 74.62 111 VAL A N 1
ATOM 864 C CA . VAL A 1 111 ? 17.357 25.390 2.542 1.00 74.62 111 VAL A CA 1
ATOM 865 C C . VAL A 1 111 ? 17.336 23.874 2.783 1.00 74.62 111 VAL A C 1
ATOM 867 O O . VAL A 1 111 ? 17.930 23.405 3.759 1.00 74.62 111 VAL A O 1
ATOM 870 N N . GLY A 1 112 ? 16.753 23.104 1.857 1.00 74.62 112 GLY A N 1
ATOM 871 C CA . GLY A 1 112 ? 16.595 21.648 1.943 1.00 74.62 112 GLY A CA 1
ATOM 872 C C . GLY A 1 112 ? 15.236 21.220 2.505 1.00 74.62 112 GLY A C 1
ATOM 873 O O . GLY A 1 112 ? 14.615 21.951 3.277 1.00 74.62 112 GLY A O 1
ATOM 874 N N . LEU A 1 113 ? 14.789 20.015 2.133 1.00 78.12 113 LEU A N 1
ATOM 875 C CA . LEU A 1 113 ? 13.448 19.496 2.430 1.00 78.12 113 LEU A CA 1
ATOM 876 C C . LEU A 1 113 ? 13.166 19.449 3.931 1.00 78.12 113 LEU A C 1
ATOM 878 O O . LEU A 1 113 ? 12.157 19.967 4.398 1.00 78.12 113 LEU A O 1
ATOM 882 N N . SER A 1 114 ? 14.101 18.885 4.690 1.00 67.38 114 SER A N 1
ATOM 883 C CA . SER A 1 114 ? 13.922 18.642 6.123 1.00 67.38 114 SER A CA 1
ATOM 884 C C . SER A 1 114 ? 13.827 19.927 6.960 1.00 67.38 114 SER A C 1
ATOM 886 O O . SER A 1 114 ? 13.289 19.901 8.057 1.00 67.38 114 SER A O 1
ATOM 888 N N . VAL A 1 115 ? 14.344 21.062 6.478 1.00 72.44 115 VAL A N 1
ATOM 889 C CA . VAL A 1 115 ? 14.306 22.340 7.216 1.00 72.44 115 VAL A CA 1
ATOM 890 C C . VAL A 1 115 ? 13.156 23.215 6.732 1.00 72.44 115 VAL A C 1
ATOM 892 O O . VAL A 1 115 ? 12.460 23.803 7.559 1.00 72.44 115 VAL A O 1
ATOM 895 N N . THR A 1 116 ? 12.944 23.301 5.414 1.00 82.94 116 THR A N 1
ATOM 896 C CA . THR A 1 116 ? 11.848 24.090 4.838 1.00 82.94 116 THR A CA 1
ATOM 897 C C . THR A 1 116 ? 10.503 23.643 5.401 1.00 82.94 116 THR A C 1
ATOM 899 O O . THR A 1 116 ? 9.730 24.480 5.864 1.00 82.94 116 THR A O 1
ATOM 902 N N . GLU A 1 117 ? 10.251 22.334 5.437 1.00 82.56 117 GLU A N 1
ATOM 903 C CA . GLU A 1 117 ? 8.987 21.786 5.937 1.00 82.56 117 GLU A CA 1
ATOM 904 C C . GLU A 1 117 ? 8.823 22.001 7.446 1.00 82.56 117 GLU A C 1
ATOM 906 O O . GLU A 1 117 ? 7.752 22.394 7.886 1.00 82.56 117 GLU A O 1
ATOM 911 N N . VAL A 1 118 ? 9.883 21.835 8.249 1.00 75.25 118 VAL A N 1
ATOM 912 C CA . VAL A 1 118 ? 9.814 22.088 9.703 1.00 75.25 118 VAL A CA 1
ATOM 913 C C . VAL A 1 118 ? 9.455 23.545 9.996 1.00 75.25 118 VAL A C 1
ATOM 915 O O . VAL A 1 118 ? 8.546 23.805 10.778 1.00 75.25 118 VAL A O 1
ATOM 918 N N . ILE A 1 119 ? 10.140 24.506 9.367 1.00 77.00 119 ILE A N 1
ATOM 919 C CA . ILE A 1 119 ? 9.913 25.933 9.639 1.00 77.00 119 ILE A CA 1
ATOM 920 C C . ILE A 1 119 ? 8.517 26.363 9.176 1.00 77.00 119 ILE A C 1
ATOM 922 O O . ILE A 1 119 ? 7.806 27.039 9.919 1.00 77.00 119 ILE A O 1
ATOM 926 N N . THR A 1 120 ? 8.116 25.974 7.964 1.00 84.75 120 THR A N 1
ATOM 927 C CA . THR A 1 120 ? 6.801 26.337 7.414 1.00 84.75 120 THR A CA 1
ATOM 928 C C . THR A 1 120 ? 5.662 25.739 8.232 1.00 84.75 120 THR A C 1
ATOM 930 O O . THR A 1 120 ? 4.756 26.475 8.626 1.00 84.75 120 THR A O 1
ATOM 933 N N . ALA A 1 121 ? 5.738 24.449 8.566 1.00 79.62 121 ALA A N 1
ATOM 934 C CA . ALA A 1 121 ? 4.760 23.771 9.406 1.00 79.62 121 ALA A CA 1
ATOM 935 C C . ALA A 1 121 ? 4.644 24.413 10.791 1.00 79.62 121 ALA A C 1
ATOM 937 O O . ALA A 1 121 ? 3.543 24.717 11.242 1.00 79.62 121 ALA A O 1
ATOM 938 N N . SER A 1 122 ? 5.767 24.693 11.452 1.00 76.88 122 SER A N 1
ATOM 939 C CA . SER A 1 122 ? 5.739 25.320 12.770 1.00 76.88 122 SER A CA 1
ATOM 940 C C . SER A 1 122 ? 5.111 26.713 12.759 1.00 76.88 122 SER A C 1
ATOM 942 O O . SER A 1 122 ? 4.296 27.004 13.626 1.00 76.88 122 SER A O 1
ATOM 944 N N . ILE A 1 123 ? 5.446 27.578 11.793 1.00 80.94 123 ILE A N 1
ATOM 945 C CA . ILE A 1 123 ? 4.821 28.912 11.686 1.00 80.94 123 ILE A CA 1
ATOM 946 C C . ILE A 1 123 ? 3.314 28.772 11.435 1.00 80.94 123 ILE A C 1
ATOM 948 O O . ILE A 1 123 ? 2.514 29.497 12.032 1.00 80.94 123 ILE A O 1
ATOM 952 N N . THR A 1 124 ? 2.935 27.803 10.598 1.00 84.19 124 THR A N 1
ATOM 953 C CA . THR A 1 124 ? 1.535 27.471 10.314 1.00 84.19 124 THR A CA 1
ATOM 954 C C . THR A 1 124 ? 0.794 27.093 11.585 1.00 84.19 124 THR A C 1
ATOM 956 O O . THR A 1 124 ? -0.258 27.660 11.855 1.00 84.19 124 THR A O 1
ATOM 959 N N . VAL A 1 125 ? 1.360 26.200 12.403 1.00 78.62 125 VAL A N 1
ATOM 960 C CA . VAL A 1 125 ? 0.758 25.801 13.680 1.00 78.62 125 VAL A CA 1
ATOM 961 C C . VAL A 1 125 ? 0.671 26.991 14.624 1.00 78.62 125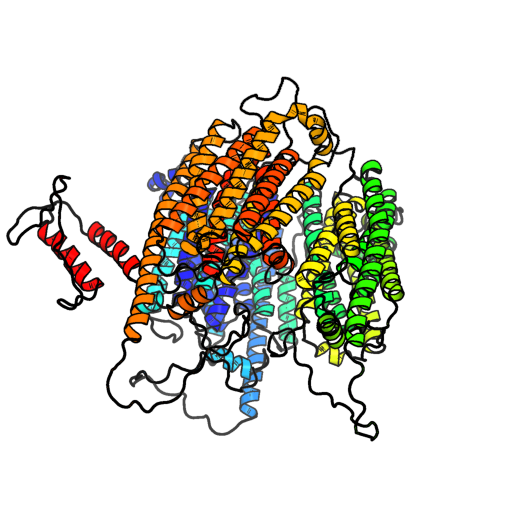 VAL A C 1
ATOM 963 O O . VAL A 1 125 ? -0.394 27.244 15.171 1.00 78.62 125 VAL A O 1
ATOM 966 N N . VAL A 1 126 ? 1.747 27.756 14.798 1.00 76.38 126 VAL A N 1
ATOM 967 C CA . VAL A 1 126 ? 1.779 28.857 15.769 1.00 76.38 126 VAL A CA 1
ATOM 968 C C . VAL A 1 126 ? 0.734 29.914 15.457 1.00 76.38 126 VAL A C 1
ATOM 970 O O . VAL A 1 126 ? -0.038 30.288 16.333 1.00 76.38 126 VAL A O 1
ATOM 973 N N . ILE A 1 127 ? 0.696 30.404 14.221 1.00 83.00 127 ILE A N 1
ATOM 974 C CA . ILE A 1 127 ? -0.203 31.498 13.855 1.00 83.00 127 ILE A CA 1
ATOM 975 C C . ILE A 1 127 ? -1.591 30.945 13.510 1.00 83.00 127 ILE A C 1
ATOM 977 O O . ILE A 1 127 ? -2.586 31.426 14.043 1.00 83.00 127 ILE A O 1
ATOM 981 N N . GLY A 1 128 ? -1.670 29.915 12.665 1.00 82.31 128 GLY A N 1
ATOM 982 C CA . GLY A 1 128 ? -2.933 29.383 12.150 1.00 82.31 128 GLY A CA 1
ATOM 983 C C . GLY A 1 128 ? -3.786 28.735 13.231 1.00 82.31 128 GLY A C 1
ATOM 984 O O . GLY A 1 128 ? -4.959 29.077 13.355 1.00 82.31 128 GLY A O 1
ATOM 985 N N . THR A 1 129 ? -3.183 27.907 14.088 1.00 78.31 129 THR A N 1
ATOM 986 C CA . THR A 1 129 ? -3.903 27.267 15.199 1.00 78.31 129 THR A CA 1
ATOM 987 C C . THR A 1 129 ? -4.372 28.294 16.226 1.00 78.31 129 THR A C 1
ATOM 989 O O . THR A 1 129 ? -5.489 28.190 16.722 1.00 78.31 129 THR A O 1
ATOM 992 N N . THR A 1 130 ? -3.557 29.317 16.516 1.00 81.25 130 THR A N 1
ATOM 993 C CA . THR A 1 130 ? -3.940 30.409 17.427 1.00 81.25 130 THR A CA 1
ATOM 994 C C . THR A 1 130 ? -5.130 31.189 16.878 1.00 81.25 130 THR A C 1
ATOM 996 O O . THR A 1 130 ? -6.096 31.419 17.597 1.00 81.25 130 THR A O 1
ATOM 999 N N . VAL A 1 131 ? -5.105 31.561 15.594 1.00 84.75 131 VAL A N 1
ATOM 1000 C CA . VAL A 1 131 ? -6.234 32.257 14.962 1.00 84.75 131 VAL A CA 1
ATOM 1001 C C . VAL A 1 131 ? -7.470 31.355 14.929 1.00 84.75 131 VAL A C 1
ATOM 1003 O O . VAL A 1 131 ? -8.545 31.794 15.315 1.00 84.75 131 VAL A O 1
ATOM 1006 N N . ASN A 1 132 ? -7.330 30.084 14.542 1.00 84.69 132 ASN A N 1
ATOM 1007 C CA . ASN A 1 132 ? -8.436 29.124 14.522 1.00 84.69 132 ASN A CA 1
ATOM 1008 C C . ASN A 1 132 ? -9.043 28.871 15.906 1.00 84.69 132 ASN A C 1
ATOM 1010 O O . ASN A 1 132 ? -10.251 28.686 15.993 1.00 84.69 132 ASN A O 1
ATOM 1014 N N . TYR A 1 133 ? -8.232 28.879 16.965 1.00 80.19 133 TYR A N 1
ATOM 1015 C CA . TYR A 1 133 ? -8.704 28.779 18.344 1.00 80.19 133 TYR A CA 1
ATOM 1016 C C . TYR A 1 133 ? -9.626 29.943 18.709 1.00 80.19 133 TYR A C 1
ATOM 1018 O O . TYR A 1 133 ? -10.707 29.720 19.234 1.00 80.19 133 TYR A O 1
ATOM 1026 N N . PHE A 1 134 ? -9.232 31.177 18.379 1.00 80.56 134 PHE A N 1
ATOM 1027 C CA . PHE A 1 134 ? -10.071 32.355 18.626 1.00 80.56 134 PHE A CA 1
ATOM 1028 C C . PHE A 1 134 ? -11.272 32.461 17.679 1.00 80.56 134 PHE A C 1
ATOM 1030 O O . PHE A 1 134 ? -12.213 33.191 17.975 1.00 80.56 134 PHE A O 1
ATOM 1037 N N . LEU A 1 135 ? -11.238 31.768 16.538 1.00 78.62 135 LEU A N 1
ATOM 1038 C CA . LEU A 1 135 ? -12.354 31.705 15.599 1.00 78.62 135 LEU A CA 1
ATOM 1039 C C . LEU A 1 135 ? -13.362 30.597 15.927 1.00 78.62 135 LEU A C 1
ATOM 1041 O O . LEU A 1 135 ? -14.453 30.641 15.378 1.00 78.62 135 LEU A O 1
ATOM 1045 N N . ASP A 1 136 ? -13.029 29.583 16.730 1.00 68.19 136 ASP A N 1
ATOM 1046 C CA . ASP A 1 136 ? -13.905 28.426 16.964 1.00 68.19 136 ASP A CA 1
ATOM 1047 C C . ASP A 1 136 ? -13.877 27.963 18.431 1.00 68.19 136 ASP A C 1
ATOM 1049 O O . ASP A 1 136 ? -12.912 27.341 18.882 1.00 68.19 136 ASP A O 1
ATOM 1053 N N . ASP A 1 137 ? -14.985 28.191 19.146 1.00 55.44 137 ASP A N 1
ATOM 1054 C CA . ASP A 1 137 ? -15.192 27.801 20.553 1.00 55.44 137 ASP A CA 1
ATOM 1055 C C . ASP A 1 137 ? -15.499 26.292 20.748 1.00 55.44 137 ASP A C 1
ATOM 1057 O O . ASP A 1 137 ? -15.768 25.826 21.860 1.00 55.44 137 ASP A O 1
ATOM 1061 N N . LYS A 1 138 ? -15.488 25.474 19.684 1.00 60.12 138 LYS A N 1
ATOM 1062 C CA . LYS A 1 138 ? -15.679 24.008 19.773 1.00 60.12 138 LYS A CA 1
ATOM 1063 C C . LYS A 1 138 ? -14.438 23.311 20.329 1.00 60.12 138 LYS A C 1
ATOM 1065 O O . LYS A 1 138 ? -13.357 23.699 19.937 1.00 60.12 138 LYS A O 1
ATOM 1070 N N . ILE A 1 139 ? -14.600 22.226 21.114 1.00 57.78 139 ILE A N 1
ATOM 1071 C CA . ILE A 1 139 ? -13.667 21.116 21.520 1.00 57.78 139 ILE A CA 1
ATOM 1072 C C . ILE A 1 139 ? -12.189 21.472 21.882 1.00 57.78 139 ILE A C 1
ATOM 1074 O O . ILE A 1 139 ? -11.459 20.637 22.420 1.00 57.78 139 ILE A O 1
ATOM 1078 N N . ASN A 1 140 ? -11.727 22.700 21.677 1.00 61.56 140 ASN A N 1
ATOM 1079 C CA . ASN A 1 140 ? -10.336 23.108 21.701 1.00 61.56 140 ASN A CA 1
ATOM 1080 C C . ASN A 1 140 ? -9.959 23.511 23.122 1.00 61.56 140 ASN A C 1
ATOM 1082 O O . ASN A 1 140 ? -10.402 24.526 23.651 1.00 61.56 140 ASN A O 1
ATOM 1086 N N . LYS A 1 141 ? -9.115 22.701 23.757 1.00 61.72 141 LYS A N 1
ATOM 1087 C CA . LYS A 1 141 ? -8.574 23.007 25.081 1.00 61.72 141 LYS A CA 1
ATOM 1088 C C . LYS A 1 141 ? -7.299 23.828 24.927 1.00 61.72 141 LYS A C 1
ATOM 1090 O O . LYS A 1 141 ? -6.302 23.300 24.432 1.00 61.72 141 LYS A O 1
ATOM 1095 N N . ALA A 1 142 ? -7.325 25.080 25.389 1.00 62.34 142 ALA A N 1
ATOM 1096 C CA . ALA A 1 142 ? -6.189 26.005 25.339 1.00 62.34 142 ALA A CA 1
ATOM 1097 C C . ALA A 1 142 ? -4.884 25.364 25.842 1.00 62.34 142 ALA A C 1
ATOM 1099 O O . ALA A 1 142 ? -3.849 25.464 25.191 1.00 62.34 142 ALA A O 1
ATOM 1100 N N . GLU A 1 143 ? -4.946 24.639 26.960 1.00 58.00 143 GLU A N 1
ATOM 1101 C CA . GLU A 1 143 ? -3.770 24.037 27.598 1.00 58.00 143 GLU A CA 1
ATOM 1102 C C . GLU A 1 143 ? -3.047 23.008 26.714 1.00 58.00 143 GLU A C 1
ATOM 1104 O O . GLU A 1 143 ? -1.823 22.953 26.736 1.00 58.00 143 GLU A O 1
ATOM 1109 N N . ILE A 1 144 ? -3.782 22.222 25.916 1.00 59.16 144 ILE A N 1
ATOM 1110 C CA . ILE A 1 144 ? -3.210 21.210 25.004 1.00 59.16 144 ILE A CA 1
ATOM 1111 C C . ILE A 1 144 ? -2.724 21.867 23.708 1.00 59.16 144 ILE A C 1
ATOM 1113 O O . ILE A 1 144 ? -1.713 21.483 23.123 1.00 59.16 144 ILE A O 1
ATOM 1117 N N . LEU A 1 145 ? -3.483 22.849 23.227 1.00 64.06 145 LEU A N 1
ATOM 1118 C CA . LEU A 1 145 ? -3.219 23.496 21.953 1.00 64.06 145 LEU A CA 1
ATOM 1119 C C . LEU A 1 145 ? -1.970 24.379 22.040 1.00 64.06 145 LEU A C 1
ATOM 1121 O O . LEU A 1 145 ? -1.066 24.265 21.214 1.00 64.06 145 LEU A O 1
ATOM 1125 N N . PHE A 1 146 ? -1.884 25.215 23.078 1.00 65.50 146 PHE A N 1
ATOM 1126 C CA . PHE A 1 146 ? -0.782 26.158 23.248 1.00 65.50 146 PHE A CA 1
ATOM 1127 C C . PHE A 1 146 ? 0.511 25.496 23.738 1.00 65.50 146 PHE A C 1
ATOM 1129 O O . PHE A 1 146 ? 1.597 25.982 23.418 1.00 65.50 146 PHE A O 1
ATOM 1136 N N . SER A 1 147 ? 0.431 24.355 24.431 1.00 60.75 147 SER A N 1
ATOM 1137 C CA . SER A 1 147 ? 1.615 23.549 24.741 1.00 60.75 147 SER A CA 1
ATOM 1138 C C . SER A 1 147 ? 2.219 22.919 23.477 1.00 60.75 147 SER A C 1
ATOM 1140 O O . SER A 1 147 ? 3.430 22.996 23.268 1.00 60.75 147 SER A O 1
ATOM 1142 N N . GLY A 1 148 ? 1.380 22.387 22.579 1.00 60.53 148 GLY A N 1
ATOM 1143 C CA . GLY A 1 148 ? 1.794 21.925 21.254 1.00 60.53 148 GLY A CA 1
ATOM 1144 C C . GLY A 1 148 ? 2.412 23.053 20.424 1.00 60.53 148 GLY A C 1
ATOM 1145 O O . GLY A 1 148 ? 3.508 22.895 19.886 1.00 60.53 148 GLY A O 1
ATOM 1146 N N . VAL A 1 149 ? 1.775 24.228 20.391 1.00 64.62 149 VAL A N 1
ATOM 1147 C CA . VAL A 1 149 ? 2.306 25.446 19.747 1.00 64.62 149 VAL A CA 1
ATOM 1148 C C . VAL A 1 149 ? 3.691 25.826 20.298 1.00 64.62 149 VAL A C 1
ATOM 1150 O O . VAL A 1 149 ? 4.591 26.145 19.518 1.00 64.62 149 VAL A O 1
ATOM 1153 N N . ALA A 1 150 ? 3.909 25.733 21.615 1.00 61.31 150 ALA A N 1
ATOM 1154 C CA . ALA A 1 150 ? 5.211 25.989 22.235 1.00 61.31 150 ALA A CA 1
ATOM 1155 C C . ALA A 1 150 ? 6.288 24.979 21.793 1.00 61.31 150 ALA A C 1
ATOM 1157 O O . ALA A 1 150 ? 7.422 25.372 21.506 1.00 61.31 150 ALA A O 1
ATOM 1158 N N . CYS A 1 151 ? 5.943 23.695 21.654 1.00 62.16 151 CYS A N 1
ATOM 1159 C CA . CYS A 1 151 ? 6.843 22.699 21.067 1.00 62.16 151 CYS A CA 1
ATOM 1160 C C . CYS A 1 151 ? 7.188 23.052 19.607 1.00 62.16 151 CYS A C 1
ATOM 1162 O O . CYS A 1 151 ? 8.362 23.083 19.234 1.00 62.16 151 CYS A O 1
ATOM 1164 N N . PHE A 1 152 ? 6.208 23.421 18.781 1.00 63.69 152 PHE A N 1
ATOM 1165 C CA . PHE A 1 152 ? 6.482 23.830 17.398 1.00 63.69 152 PHE A CA 1
ATOM 1166 C C . PHE A 1 152 ? 7.387 25.073 17.308 1.00 63.69 152 PHE A C 1
ATOM 1168 O O . PHE A 1 152 ? 8.249 25.109 16.426 1.00 63.69 152 PHE A O 1
ATOM 1175 N N . LEU A 1 153 ? 7.282 26.039 18.233 1.00 63.00 153 LEU A N 1
ATOM 1176 C CA . LEU A 1 153 ? 8.199 27.191 18.327 1.00 63.00 153 LEU A CA 1
ATOM 1177 C C . LEU A 1 153 ? 9.649 26.766 18.586 1.00 63.00 153 LEU A C 1
ATOM 1179 O O . LEU A 1 153 ? 10.568 27.237 17.913 1.00 63.00 153 LEU A O 1
ATOM 1183 N N . ILE A 1 154 ? 9.866 25.839 19.521 1.00 63.41 154 ILE A N 1
ATOM 1184 C CA . ILE A 1 154 ? 11.204 25.305 19.812 1.00 63.41 154 ILE A CA 1
ATOM 1185 C C . ILE A 1 154 ? 11.755 24.552 18.588 1.00 63.41 154 ILE A C 1
ATOM 1187 O O . ILE A 1 154 ? 12.937 24.692 18.255 1.00 63.41 154 ILE A O 1
ATOM 1191 N N . ALA A 1 155 ? 10.904 23.815 17.864 1.00 60.44 155 ALA A N 1
ATOM 1192 C CA . ALA A 1 155 ? 11.287 23.121 16.635 1.00 60.44 155 ALA A CA 1
ATOM 1193 C C . ALA A 1 155 ? 11.757 24.079 15.517 1.00 60.44 155 ALA A C 1
ATOM 1195 O O . ALA A 1 155 ? 12.714 23.742 14.817 1.00 60.44 155 ALA A O 1
ATOM 1196 N N . VAL A 1 156 ? 11.190 25.293 15.386 1.00 60.09 156 VAL A N 1
ATOM 1197 C CA . VAL A 1 156 ? 11.673 26.327 14.430 1.00 60.09 156 VAL A CA 1
ATOM 1198 C C . VAL A 1 156 ? 13.111 26.730 14.728 1.00 60.09 156 VAL A C 1
ATOM 1200 O O . VAL A 1 156 ? 13.963 26.770 13.830 1.00 60.09 156 VAL A O 1
ATOM 1203 N N . CYS A 1 157 ? 13.385 27.039 15.996 1.00 59.59 157 CYS A N 1
ATOM 1204 C CA . CYS A 1 157 ? 14.697 27.489 16.449 1.00 59.59 157 CYS A CA 1
ATOM 1205 C C . CYS A 1 157 ? 15.751 26.399 16.222 1.00 59.59 157 CYS A C 1
ATOM 1207 O O . CYS A 1 157 ? 16.832 26.664 15.687 1.00 59.59 157 CYS A O 1
ATOM 1209 N N . LEU A 1 158 ? 15.410 25.151 16.553 1.00 61.62 158 LEU A N 1
ATOM 1210 C CA . LEU A 1 158 ? 16.277 24.001 16.315 1.00 61.62 158 LEU A CA 1
ATOM 1211 C C . LEU A 1 158 ? 16.468 23.718 14.816 1.00 61.62 158 LEU A C 1
ATOM 1213 O O . LEU A 1 158 ? 17.593 23.450 14.400 1.00 61.62 158 LEU A O 1
ATOM 1217 N N . GLY A 1 159 ? 15.425 23.827 13.984 1.00 57.94 159 GLY A N 1
ATOM 1218 C CA . GLY A 1 159 ? 15.511 23.636 12.528 1.00 57.94 159 GLY A CA 1
ATOM 1219 C C . GLY A 1 159 ? 16.451 24.636 11.855 1.00 57.94 159 GLY A C 1
ATOM 1220 O O . GLY A 1 159 ? 17.300 24.260 11.040 1.00 57.94 159 GLY A O 1
ATOM 1221 N N . SER A 1 160 ? 16.389 25.898 12.282 1.00 60.88 160 SER A N 1
ATOM 1222 C CA . SER A 1 160 ? 17.320 26.948 11.850 1.00 60.88 160 SER A CA 1
ATOM 1223 C C . SER A 1 160 ? 18.764 26.640 12.275 1.00 60.88 160 SER A C 1
ATOM 1225 O O . SER A 1 160 ? 19.705 26.821 11.494 1.00 60.88 160 SER A O 1
ATOM 1227 N N . ALA A 1 161 ? 18.953 26.094 13.481 1.00 63.03 161 ALA A N 1
ATOM 1228 C CA . ALA A 1 161 ? 20.259 25.653 13.968 1.00 63.03 161 ALA A CA 1
ATOM 1229 C C . ALA A 1 161 ? 20.807 24.435 13.195 1.00 63.03 161 ALA A C 1
ATOM 1231 O O . ALA A 1 161 ? 22.000 24.407 12.880 1.00 63.03 161 ALA A O 1
ATOM 1232 N N . VAL A 1 162 ? 19.958 23.461 12.832 1.00 64.25 162 VAL A N 1
ATOM 1233 C CA . VAL A 1 162 ? 20.329 22.315 11.976 1.00 64.25 162 VAL A CA 1
ATOM 1234 C C . VAL A 1 162 ? 20.815 22.794 10.615 1.00 64.25 162 VAL A C 1
ATOM 1236 O O . VAL A 1 162 ? 21.861 22.341 10.148 1.00 64.25 162 VAL A O 1
ATOM 1239 N N . HIS A 1 163 ? 20.092 23.724 9.984 1.00 64.25 163 HIS A N 1
ATOM 1240 C CA . HIS A 1 163 ? 20.483 24.273 8.686 1.00 64.25 163 HIS A CA 1
ATOM 1241 C C . HIS A 1 163 ? 21.828 24.994 8.755 1.00 64.25 163 HIS A C 1
ATOM 1243 O O . HIS A 1 163 ? 22.713 24.715 7.950 1.00 64.25 163 HIS A O 1
ATOM 1249 N N . SER A 1 164 ? 22.007 25.870 9.747 1.00 63.44 164 SER A N 1
ATOM 1250 C CA . SER A 1 164 ? 23.265 26.594 9.958 1.00 63.44 164 SER A CA 1
ATOM 1251 C C . SER A 1 164 ? 24.446 25.635 10.168 1.00 63.44 164 SER A C 1
ATOM 1253 O O . SER A 1 164 ? 25.489 25.770 9.523 1.00 63.44 164 SER A O 1
ATOM 1255 N N . SER A 1 165 ? 24.253 24.594 10.986 1.00 67.00 165 SER A N 1
ATOM 1256 C CA . SER A 1 165 ? 25.255 23.550 11.228 1.00 67.00 165 SER A CA 1
ATOM 1257 C C . SER A 1 165 ? 25.589 22.762 9.951 1.00 67.00 165 SER A C 1
ATOM 1259 O O . SER A 1 165 ? 26.759 22.595 9.612 1.00 67.00 165 SER A O 1
ATOM 1261 N N . ASN A 1 166 ? 24.581 22.340 9.180 1.00 67.38 166 ASN A N 1
ATOM 1262 C CA . ASN A 1 166 ? 24.791 21.587 7.940 1.00 67.38 166 ASN A CA 1
ATOM 1263 C C . ASN A 1 166 ? 25.419 22.446 6.825 1.00 67.38 166 ASN A C 1
ATOM 1265 O O . ASN A 1 166 ? 26.240 21.962 6.047 1.00 67.38 166 ASN A O 1
ATOM 1269 N N . ALA A 1 167 ? 25.068 23.731 6.745 1.00 63.44 167 ALA A N 1
ATOM 1270 C CA . ALA A 1 167 ? 25.674 24.676 5.813 1.00 63.44 167 ALA A CA 1
ATOM 1271 C C . ALA A 1 167 ? 27.163 24.898 6.131 1.00 63.44 167 ALA A C 1
ATOM 1273 O O . ALA A 1 167 ? 27.988 24.923 5.214 1.00 63.44 167 ALA A O 1
ATOM 1274 N N . ALA A 1 168 ? 27.522 24.989 7.416 1.00 65.75 168 ALA A N 1
ATOM 1275 C CA . ALA A 1 168 ? 28.915 25.043 7.855 1.00 65.75 168 ALA A CA 1
ATOM 1276 C C . ALA A 1 168 ? 29.680 23.755 7.495 1.00 65.75 168 ALA A C 1
ATOM 1278 O O . ALA A 1 168 ? 30.780 23.840 6.946 1.00 65.75 168 ALA A O 1
ATOM 1279 N N . ASP A 1 169 ? 29.072 22.581 7.708 1.00 68.75 169 ASP A N 1
ATOM 1280 C CA . ASP A 1 169 ? 29.646 21.281 7.331 1.00 68.75 169 ASP A CA 1
ATOM 1281 C C . ASP A 1 169 ? 29.901 21.194 5.815 1.00 68.75 169 ASP A C 1
ATOM 1283 O O . ASP A 1 169 ? 30.972 20.772 5.374 1.00 68.75 169 ASP A O 1
ATOM 1287 N N . ASN A 1 170 ? 28.940 21.628 4.995 1.00 66.56 170 ASN A N 1
ATOM 1288 C CA . ASN A 1 170 ? 29.081 21.640 3.539 1.00 66.56 170 ASN A CA 1
ATOM 1289 C C . ASN A 1 170 ? 30.161 22.629 3.084 1.00 66.56 170 ASN A C 1
ATOM 1291 O O . ASN A 1 170 ? 30.994 22.279 2.249 1.00 66.56 170 ASN A O 1
ATOM 1295 N N . LYS A 1 171 ? 30.220 23.828 3.676 1.00 68.62 171 LYS A N 1
ATOM 1296 C CA . LYS A 1 171 ? 31.275 24.813 3.392 1.00 68.62 171 LYS A CA 1
ATOM 1297 C C . LYS A 1 171 ? 32.663 24.271 3.742 1.00 68.62 171 LYS A C 1
ATOM 1299 O O . LYS A 1 171 ? 33.598 24.479 2.974 1.00 68.62 171 LYS A O 1
ATOM 1304 N N . ALA A 1 172 ? 32.803 23.550 4.855 1.00 69.38 172 ALA A N 1
ATOM 1305 C CA . ALA A 1 172 ? 34.057 22.903 5.238 1.00 69.38 172 ALA A CA 1
ATOM 1306 C C . ALA A 1 172 ? 34.477 21.815 4.232 1.00 69.38 172 ALA A C 1
ATOM 1308 O O . ALA A 1 172 ? 35.627 21.802 3.798 1.00 69.38 172 ALA A O 1
ATOM 1309 N N . LYS A 1 173 ? 33.535 20.968 3.787 1.00 72.69 173 LYS A N 1
ATOM 1310 C CA . LYS A 1 173 ? 33.771 19.938 2.754 1.00 72.69 173 LYS A CA 1
ATOM 1311 C C . LYS A 1 173 ? 34.216 20.539 1.416 1.00 72.69 173 LYS A C 1
ATOM 1313 O O . LYS A 1 173 ? 35.081 19.978 0.749 1.00 72.69 173 LYS A O 1
ATOM 1318 N N . LEU A 1 174 ? 33.633 21.669 1.009 1.00 67.75 174 LEU A N 1
ATOM 1319 C CA . LEU A 1 174 ? 34.042 22.365 -0.215 1.00 67.75 174 LEU A CA 1
ATOM 1320 C C . LEU A 1 174 ? 35.415 23.038 -0.073 1.00 67.75 174 LEU A C 1
ATOM 1322 O O . LEU A 1 174 ? 36.202 23.000 -1.012 1.00 67.75 174 LEU A O 1
ATOM 1326 N N . LYS A 1 175 ? 35.738 23.602 1.098 1.00 70.38 175 LYS A N 1
ATOM 1327 C CA . LYS A 1 175 ? 37.063 24.189 1.356 1.00 70.38 175 LYS A CA 1
ATOM 1328 C C . LYS A 1 175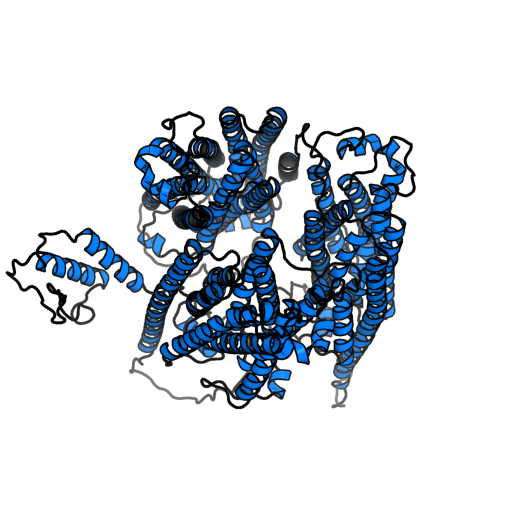 ? 38.187 23.153 1.320 1.00 70.38 175 LYS A C 1
ATOM 1330 O O . LYS A 1 175 ? 39.238 23.451 0.770 1.00 70.38 175 LYS A O 1
ATOM 1335 N N . SER A 1 176 ? 37.962 21.938 1.830 1.00 61.81 176 SER A N 1
ATOM 1336 C CA . SER A 1 176 ? 38.963 20.860 1.738 1.00 61.81 176 SER A CA 1
ATOM 1337 C C . SER A 1 176 ? 39.263 20.431 0.296 1.00 61.81 176 SER A C 1
ATOM 1339 O O . SER A 1 176 ? 40.356 19.964 0.016 1.00 61.81 176 SER A O 1
ATOM 1341 N N . LEU A 1 177 ? 38.318 20.626 -0.635 1.00 59.69 177 LEU A N 1
ATOM 1342 C CA . LEU A 1 177 ? 38.546 20.414 -2.071 1.00 59.69 177 LEU A CA 1
ATOM 1343 C C . LEU A 1 177 ? 39.442 21.502 -2.688 1.00 59.69 177 LEU A C 1
ATOM 1345 O O . LEU A 1 177 ? 40.169 21.224 -3.634 1.00 59.69 177 LEU A O 1
ATOM 1349 N N . GLN A 1 178 ? 39.374 22.734 -2.172 1.00 51.53 178 GLN A N 1
ATOM 1350 C CA . GLN A 1 178 ? 40.180 23.869 -2.638 1.00 51.53 178 GLN A CA 1
ATOM 1351 C C . GLN A 1 178 ? 41.599 23.864 -2.051 1.00 51.53 178 GLN A C 1
ATOM 1353 O O . GLN A 1 178 ? 42.516 24.347 -2.702 1.00 51.53 178 GLN A O 1
ATOM 1358 N N . SER A 1 179 ? 41.804 23.305 -0.852 1.00 46.00 179 SER A N 1
ATOM 1359 C CA . SER A 1 179 ? 43.139 23.200 -0.242 1.00 46.00 179 SER A CA 1
ATOM 1360 C C . SER A 1 179 ? 44.015 22.109 -0.860 1.00 46.00 179 SER A C 1
ATOM 1362 O O . SER A 1 179 ? 45.233 22.226 -0.811 1.00 46.00 179 SER A O 1
ATOM 1364 N N . ASP A 1 180 ? 43.415 21.069 -1.449 1.00 44.34 180 ASP A N 1
ATOM 1365 C CA . ASP A 1 180 ? 44.166 19.996 -2.117 1.00 44.34 180 ASP A CA 1
ATOM 1366 C C . ASP A 1 180 ? 44.670 20.407 -3.513 1.00 44.34 180 ASP A C 1
ATOM 1368 O O . ASP A 1 180 ? 45.526 19.721 -4.069 1.00 44.34 180 ASP A O 1
ATOM 1372 N N . HIS A 1 181 ? 44.171 21.507 -4.096 1.00 43.34 181 HIS A N 1
ATOM 1373 C CA . HIS A 1 181 ? 44.571 22.021 -5.413 1.00 43.34 181 HIS A CA 1
ATOM 1374 C C . HIS A 1 181 ? 44.667 23.560 -5.413 1.00 43.34 181 HIS A C 1
ATOM 1376 O O . HIS A 1 181 ? 43.662 24.249 -5.587 1.00 43.34 181 HIS A O 1
ATOM 1382 N N . GLN A 1 182 ? 45.880 24.119 -5.358 1.00 30.95 182 GLN A N 1
ATOM 1383 C CA . GLN A 1 182 ? 46.142 25.461 -5.901 1.00 30.95 182 GLN A CA 1
ATOM 1384 C C . GLN A 1 182 ? 47.544 25.529 -6.545 1.00 30.95 182 GLN A C 1
ATOM 1386 O O . GLN A 1 182 ? 48.456 24.901 -6.005 1.00 30.95 182 GLN A O 1
ATOM 1391 N N . PRO A 1 183 ? 47.747 26.282 -7.658 1.00 40.06 183 PRO A N 1
ATOM 1392 C CA . PRO A 1 183 ? 46.842 27.296 -8.216 1.00 40.06 183 PRO A CA 1
ATOM 1393 C C . PRO A 1 183 ? 46.539 27.219 -9.729 1.00 40.06 183 PRO A C 1
ATOM 1395 O O . PRO A 1 183 ? 47.439 27.033 -10.541 1.00 40.06 183 PRO A O 1
ATOM 1398 N N . ARG A 1 184 ? 45.268 27.481 -10.098 1.00 30.33 184 ARG A N 1
ATOM 1399 C CA . ARG A 1 184 ? 44.827 28.372 -11.208 1.00 30.33 184 ARG A CA 1
ATOM 1400 C C . ARG A 1 184 ? 43.300 28.316 -11.425 1.00 30.33 184 ARG A C 1
ATOM 1402 O O . ARG A 1 184 ? 42.854 27.768 -12.418 1.00 30.33 184 ARG A O 1
ATOM 1409 N N . ILE A 1 185 ? 42.483 28.896 -10.539 1.00 31.92 185 ILE A N 1
ATOM 1410 C CA . ILE A 1 185 ? 41.121 29.360 -10.903 1.00 31.92 185 ILE A CA 1
ATOM 1411 C C . ILE A 1 185 ? 40.773 30.597 -10.054 1.00 31.92 185 ILE A C 1
ATOM 1413 O O . ILE A 1 185 ? 39.909 30.566 -9.186 1.00 31.92 185 ILE A O 1
ATOM 1417 N N . GLU A 1 186 ? 41.471 31.702 -10.296 1.00 29.58 186 GLU A N 1
ATOM 1418 C CA . GLU A 1 186 ? 41.010 33.050 -9.941 1.00 29.58 186 GLU A CA 1
ATOM 1419 C C . GLU A 1 186 ? 40.993 33.875 -11.230 1.00 29.58 186 GLU A C 1
ATOM 1421 O O . GLU A 1 186 ? 41.913 34.638 -11.483 1.00 29.58 186 GLU A O 1
ATOM 1426 N N . ALA A 1 187 ? 40.010 33.644 -12.109 1.00 30.50 187 ALA A N 1
ATOM 1427 C CA . ALA A 1 187 ? 39.713 34.534 -13.243 1.00 30.50 187 ALA A CA 1
ATOM 1428 C C . ALA A 1 187 ? 38.419 34.132 -13.980 1.00 30.50 187 ALA A C 1
ATOM 1430 O O . ALA A 1 187 ? 38.451 33.914 -15.187 1.00 30.50 187 ALA A O 1
ATOM 1431 N N . THR A 1 188 ? 37.269 33.977 -13.311 1.00 29.06 188 THR A N 1
ATOM 1432 C CA . THR A 1 188 ? 35.971 33.960 -14.037 1.00 29.06 188 THR A CA 1
ATOM 1433 C C . THR A 1 188 ? 34.770 34.299 -13.149 1.00 29.06 188 THR A C 1
ATOM 1435 O O . THR A 1 188 ? 33.758 33.609 -13.156 1.00 29.06 188 THR A O 1
ATOM 1438 N N . TYR A 1 189 ? 34.861 35.363 -12.352 1.00 33.12 189 TYR A N 1
ATOM 1439 C CA . TYR A 1 189 ? 33.707 35.872 -11.600 1.00 33.12 189 TYR A CA 1
ATOM 1440 C C . TYR A 1 189 ? 33.627 37.396 -11.653 1.00 33.12 189 TYR A C 1
ATOM 1442 O O . TYR A 1 189 ? 33.605 38.037 -10.616 1.00 33.12 189 TYR A O 1
ATOM 1450 N N . THR A 1 190 ? 33.566 37.976 -12.852 1.00 29.56 190 THR A N 1
ATOM 1451 C CA . THR A 1 190 ? 33.107 39.361 -13.069 1.00 29.56 190 THR A CA 1
ATOM 1452 C C . THR A 1 190 ? 32.905 39.626 -14.566 1.00 29.56 190 THR A C 1
ATOM 1454 O O . THR A 1 190 ? 33.873 39.806 -15.294 1.00 29.56 190 THR A O 1
ATOM 1457 N N . SER A 1 191 ? 31.653 39.638 -15.040 1.00 26.11 191 SER A N 1
ATOM 1458 C CA . SER A 1 191 ? 31.104 40.575 -16.051 1.00 26.11 191 SER A CA 1
ATOM 1459 C C . SER A 1 191 ? 29.774 40.076 -16.641 1.00 26.11 191 SER A C 1
ATOM 1461 O O . SER A 1 191 ? 29.490 38.884 -16.723 1.00 26.11 191 SER A O 1
ATOM 1463 N N . THR A 1 192 ? 28.924 41.047 -16.961 1.00 25.12 192 THR A N 1
ATOM 1464 C CA . THR A 1 192 ? 27.564 40.987 -17.518 1.00 25.12 192 THR A CA 1
ATOM 1465 C C . THR A 1 192 ? 27.496 40.463 -18.969 1.00 25.12 192 THR A C 1
ATOM 1467 O O . THR A 1 192 ? 28.529 40.338 -19.619 1.00 25.12 192 THR A O 1
ATOM 1470 N N . PRO A 1 193 ? 26.291 40.123 -19.484 1.00 41.19 193 PRO A N 1
ATOM 1471 C CA . PRO A 1 193 ? 26.115 39.140 -20.546 1.00 41.19 193 PRO A CA 1
ATOM 1472 C C . PRO A 1 193 ? 26.026 39.771 -21.937 1.00 41.19 193 PRO A C 1
ATOM 1474 O O . PRO A 1 193 ? 25.098 40.523 -22.222 1.00 41.19 193 PRO A O 1
ATOM 1477 N N . THR A 1 194 ? 26.908 39.357 -22.837 1.00 26.22 194 THR A N 1
ATOM 1478 C CA . THR A 1 194 ? 26.741 39.539 -24.282 1.00 26.22 194 THR A CA 1
ATOM 1479 C C . THR A 1 194 ? 27.617 38.510 -24.968 1.00 26.22 194 THR A C 1
ATOM 1481 O O . THR A 1 194 ? 28.830 38.620 -24.891 1.00 26.22 194 THR A O 1
ATOM 1484 N N . GLU A 1 195 ? 26.993 37.481 -25.544 1.00 23.64 195 GLU A N 1
ATOM 1485 C CA . GLU A 1 195 ? 27.294 36.927 -26.873 1.00 23.64 195 GLU A CA 1
ATOM 1486 C C . GLU A 1 195 ? 26.580 35.576 -27.067 1.00 23.64 195 GLU A C 1
ATOM 1488 O O . GLU A 1 195 ? 26.711 34.624 -26.303 1.00 23.64 195 GLU A O 1
ATOM 1493 N N . THR A 1 196 ? 25.730 35.573 -28.093 1.00 25.98 196 THR A N 1
ATOM 1494 C CA . THR A 1 196 ? 25.275 34.463 -28.941 1.00 25.98 196 THR A CA 1
ATOM 1495 C C . THR A 1 196 ? 25.743 33.046 -28.579 1.00 25.98 196 THR A C 1
ATOM 1497 O O . THR A 1 196 ? 26.792 32.582 -29.021 1.00 25.98 196 THR A O 1
ATOM 1500 N N . PHE A 1 197 ? 24.870 32.290 -27.904 1.00 22.56 197 PHE A N 1
ATOM 1501 C CA . PHE A 1 197 ? 24.930 30.827 -27.905 1.00 22.56 197 PHE A CA 1
ATOM 1502 C C . PHE A 1 197 ? 24.499 30.302 -29.277 1.00 22.56 197 PHE A C 1
ATOM 1504 O O . PHE A 1 197 ? 23.313 30.231 -29.598 1.00 22.56 197 PHE A O 1
ATOM 1511 N N . THR A 1 198 ? 25.482 29.930 -30.088 1.00 22.94 198 THR A N 1
ATOM 1512 C CA . THR A 1 198 ? 25.286 29.033 -31.223 1.00 22.94 198 THR A CA 1
ATOM 1513 C C . THR A 1 198 ? 25.081 27.612 -30.694 1.00 22.94 198 THR A C 1
ATOM 1515 O O . THR A 1 198 ? 25.870 27.092 -29.907 1.00 22.94 198 THR A O 1
ATOM 1518 N N . GLU A 1 199 ? 23.979 26.987 -31.111 1.00 31.23 199 GLU A N 1
ATOM 1519 C CA . GLU A 1 199 ? 23.669 25.575 -30.886 1.00 31.23 199 GLU A CA 1
ATOM 1520 C C . GLU A 1 199 ? 24.741 24.681 -31.527 1.00 31.23 199 GLU A C 1
ATOM 1522 O O . GLU A 1 199 ? 24.660 24.330 -32.702 1.00 31.23 199 GLU A O 1
ATOM 1527 N N . LYS A 1 200 ? 25.741 24.268 -30.749 1.00 23.72 200 LYS A N 1
ATOM 1528 C CA . LYS A 1 200 ? 26.570 23.095 -31.045 1.00 23.72 200 LYS A CA 1
ATOM 1529 C C . LYS A 1 200 ? 27.054 22.493 -29.727 1.00 23.72 200 LYS A C 1
ATOM 1531 O O . LYS A 1 200 ? 27.807 23.122 -28.999 1.00 23.72 200 LYS A O 1
ATOM 1536 N N . GLY A 1 201 ? 26.613 21.265 -29.443 1.00 29.17 201 GLY A N 1
ATOM 1537 C CA . GLY A 1 201 ? 27.163 20.439 -28.360 1.00 29.17 201 GLY A CA 1
ATOM 1538 C C . GLY A 1 201 ? 26.339 20.361 -27.070 1.00 29.17 201 GLY A C 1
ATOM 1539 O O . GLY A 1 201 ? 26.869 20.579 -25.991 1.00 29.17 201 GLY A O 1
ATOM 1540 N N . THR A 1 202 ? 25.053 20.012 -27.154 1.00 25.75 202 THR A N 1
ATOM 1541 C CA . THR A 1 202 ? 24.270 19.476 -26.013 1.00 25.75 202 THR A CA 1
ATOM 1542 C C . THR A 1 202 ? 23.644 18.121 -26.353 1.00 25.75 202 THR A C 1
ATOM 1544 O O . THR A 1 202 ? 22.519 17.789 -25.981 1.00 25.75 202 THR A O 1
ATOM 1547 N N . LYS A 1 203 ? 24.407 17.307 -27.079 1.00 28.33 203 LYS A N 1
ATOM 1548 C CA . LYS A 1 203 ? 24.351 15.848 -26.978 1.00 28.33 203 LYS A CA 1
ATOM 1549 C C . LYS A 1 203 ? 25.569 15.456 -26.141 1.00 28.33 203 LYS A C 1
ATOM 1551 O O . LYS A 1 203 ? 26.571 16.148 -26.231 1.00 28.33 203 LYS A O 1
ATOM 1556 N N . ASP A 1 204 ? 25.445 14.411 -25.328 1.00 28.77 204 ASP A N 1
ATOM 1557 C CA . ASP A 1 204 ? 26.542 13.768 -24.569 1.00 28.77 204 ASP A CA 1
ATOM 1558 C C . ASP A 1 204 ? 26.612 14.020 -23.052 1.00 28.77 204 ASP A C 1
ATOM 1560 O O . ASP A 1 204 ? 27.681 13.958 -22.464 1.00 28.77 204 ASP A O 1
ATOM 1564 N N . LEU A 1 205 ? 25.470 14.173 -22.366 1.00 27.64 205 LEU A N 1
ATOM 1565 C CA . LEU A 1 205 ? 25.399 13.961 -20.901 1.00 27.64 205 LEU A CA 1
ATOM 1566 C C . LEU A 1 205 ? 24.193 13.103 -20.446 1.00 27.64 205 LEU A C 1
ATOM 1568 O O . LEU A 1 205 ? 23.847 13.082 -19.266 1.00 27.64 205 LEU A O 1
ATOM 1572 N N . GLU A 1 206 ? 23.562 12.350 -21.362 1.00 27.02 206 GLU A N 1
ATOM 1573 C CA . GLU A 1 206 ? 22.604 11.270 -21.019 1.00 27.02 206 GLU A CA 1
ATOM 1574 C C . GLU A 1 206 ? 23.301 9.901 -20.812 1.00 27.02 206 GLU A C 1
ATOM 1576 O O . GLU A 1 206 ? 22.653 8.945 -20.385 1.00 27.02 206 GLU A O 1
ATOM 1581 N N . ASN A 1 207 ? 24.619 9.807 -21.044 1.00 26.53 207 ASN A N 1
ATOM 1582 C CA . ASN A 1 207 ? 25.422 8.604 -20.819 1.00 26.53 207 ASN A CA 1
ATOM 1583 C C . ASN A 1 207 ? 26.156 8.699 -19.475 1.00 26.53 207 ASN A C 1
ATOM 1585 O O . ASN A 1 207 ? 27.168 9.378 -19.350 1.00 26.53 207 ASN A O 1
ATOM 1589 N N . GLY A 1 208 ? 25.682 7.974 -18.464 1.00 26.80 208 GLY A N 1
ATOM 1590 C CA . GLY A 1 208 ? 26.481 7.663 -17.277 1.00 26.80 208 GLY A CA 1
ATOM 1591 C C . GLY A 1 208 ? 27.528 6.595 -17.590 1.00 26.80 208 GLY A C 1
ATOM 1592 O O . GLY A 1 208 ? 27.442 5.503 -17.044 1.00 26.80 208 GLY A O 1
ATOM 1593 N N . ASN A 1 209 ? 28.452 6.891 -18.503 1.00 27.31 209 ASN A N 1
ATOM 1594 C CA . ASN A 1 209 ? 29.636 6.083 -18.780 1.00 27.31 209 ASN A CA 1
ATOM 1595 C C . ASN A 1 209 ? 30.763 6.991 -19.291 1.00 27.31 209 ASN A C 1
ATOM 1597 O O . ASN A 1 209 ? 31.216 6.866 -20.419 1.00 27.31 209 ASN A O 1
ATOM 1601 N N . ASP A 1 210 ? 31.213 7.884 -18.416 1.00 23.98 210 ASP A N 1
ATOM 1602 C CA . ASP A 1 210 ? 32.632 8.202 -18.329 1.00 23.98 210 ASP A CA 1
ATOM 1603 C C . ASP A 1 210 ? 33.095 7.759 -16.947 1.00 23.98 210 ASP A C 1
ATOM 1605 O O . ASP A 1 210 ? 32.373 7.886 -15.954 1.00 23.98 210 ASP A O 1
ATOM 1609 N N . THR A 1 211 ? 34.285 7.175 -16.894 1.00 27.80 211 THR A N 1
ATOM 1610 C CA . THR A 1 211 ? 34.959 6.628 -15.715 1.00 27.80 211 THR A CA 1
ATOM 1611 C C . THR A 1 211 ? 35.339 7.709 -14.695 1.00 27.80 211 THR A C 1
ATOM 1613 O O . THR A 1 211 ? 36.505 7.869 -14.348 1.00 27.80 211 THR A O 1
ATOM 1616 N N . ALA A 1 212 ? 34.358 8.437 -14.168 1.00 29.81 212 ALA A N 1
ATOM 1617 C CA . ALA A 1 212 ? 34.468 9.172 -12.922 1.00 29.81 212 ALA A CA 1
ATOM 1618 C C . ALA A 1 212 ? 33.874 8.288 -11.823 1.00 29.81 212 ALA A C 1
ATOM 1620 O O . ALA A 1 212 ? 32.705 7.903 -11.861 1.00 29.81 212 ALA A O 1
ATOM 1621 N N . THR A 1 213 ? 34.696 7.916 -10.849 1.00 31.61 213 THR A N 1
ATOM 1622 C CA . THR A 1 213 ? 34.270 7.303 -9.588 1.00 31.61 213 THR A CA 1
ATOM 1623 C C . THR A 1 213 ? 32.985 7.975 -9.085 1.00 31.61 213 THR A C 1
ATOM 1625 O O . THR A 1 213 ? 33.032 9.133 -8.682 1.00 31.61 213 THR A O 1
ATOM 1628 N N . SER A 1 214 ? 31.825 7.291 -9.120 1.00 41.06 214 SER A N 1
ATOM 1629 C CA . SER A 1 214 ? 30.562 7.908 -8.677 1.00 41.06 214 SER A CA 1
ATOM 1630 C C . SER A 1 214 ? 30.770 8.445 -7.263 1.00 41.06 214 SER A C 1
ATOM 1632 O O . SER A 1 214 ? 31.085 7.670 -6.346 1.00 41.06 214 SER A O 1
ATOM 1634 N N . ALA A 1 215 ? 30.683 9.761 -7.093 1.00 52.78 215 ALA A N 1
ATOM 1635 C CA . ALA A 1 215 ? 31.113 10.391 -5.863 1.00 52.78 215 ALA A CA 1
ATOM 1636 C C . ALA A 1 215 ? 30.280 9.843 -4.696 1.00 52.78 215 ALA A C 1
ATOM 1638 O O . ALA A 1 215 ? 29.049 9.862 -4.718 1.00 52.78 215 ALA A O 1
ATOM 1639 N N . LYS A 1 216 ? 30.943 9.309 -3.660 1.00 56.97 216 LYS A N 1
ATOM 1640 C CA . LYS A 1 216 ? 30.244 8.754 -2.490 1.00 56.97 216 LYS A CA 1
ATOM 1641 C C . LYS A 1 216 ? 29.339 9.840 -1.900 1.00 56.97 216 LYS A C 1
ATOM 1643 O O . LYS A 1 216 ? 29.829 10.914 -1.552 1.00 56.97 216 LYS A O 1
ATOM 1648 N N . ALA A 1 217 ? 28.046 9.561 -1.742 1.00 54.03 217 ALA A N 1
ATOM 1649 C CA . ALA A 1 217 ? 27.095 10.546 -1.230 1.00 54.03 217 ALA A CA 1
ATOM 1650 C C . ALA A 1 217 ? 27.549 11.156 0.115 1.00 54.03 217 ALA A C 1
ATOM 1652 O O . ALA A 1 217 ? 28.064 10.455 0.996 1.00 54.03 217 ALA A O 1
ATOM 1653 N N . GLY A 1 218 ? 27.381 12.474 0.250 1.00 59.38 218 GLY A N 1
ATOM 1654 C CA . GLY A 1 218 ? 27.859 13.266 1.391 1.00 59.38 218 GLY A CA 1
ATOM 1655 C C . GLY A 1 218 ? 29.321 13.737 1.300 1.00 59.38 218 GLY A C 1
ATOM 1656 O O . GLY A 1 218 ? 29.821 14.317 2.264 1.00 59.38 218 GLY A O 1
ATOM 1657 N N . THR A 1 219 ? 30.015 13.481 0.182 1.00 69.75 219 THR A N 1
ATOM 1658 C CA . THR A 1 219 ? 31.350 14.038 -0.125 1.00 69.75 219 THR A CA 1
ATOM 1659 C C . THR A 1 219 ? 31.256 15.327 -0.938 1.00 69.75 219 THR A C 1
ATOM 1661 O O . THR A 1 219 ? 30.222 15.628 -1.528 1.00 69.75 219 THR A O 1
ATOM 1664 N N . ALA A 1 220 ? 32.349 16.082 -0.995 1.00 67.12 220 ALA A N 1
ATOM 1665 C CA . ALA A 1 220 ? 32.395 17.351 -1.705 1.00 67.12 220 ALA A CA 1
ATOM 1666 C C . ALA A 1 220 ? 32.215 17.191 -3.234 1.00 67.12 220 ALA A C 1
ATOM 1668 O O . ALA A 1 220 ? 31.441 17.934 -3.830 1.00 67.12 220 ALA A O 1
ATOM 1669 N N . HIS A 1 221 ? 32.781 16.140 -3.846 1.00 66.44 221 HIS A N 1
ATOM 1670 C CA . HIS A 1 221 ? 32.526 15.792 -5.256 1.00 66.44 221 HIS A CA 1
ATOM 1671 C C . HIS A 1 221 ? 31.045 15.506 -5.551 1.00 66.44 221 HIS A C 1
ATOM 1673 O O . HIS A 1 221 ? 30.535 15.905 -6.592 1.00 66.44 221 HIS A O 1
ATOM 1679 N N . PHE A 1 222 ? 30.332 14.864 -4.619 1.00 71.06 222 PHE A N 1
ATOM 1680 C CA . PHE A 1 222 ? 28.899 14.593 -4.763 1.00 71.06 222 PHE A CA 1
ATOM 1681 C C . PHE A 1 222 ? 28.063 15.879 -4.698 1.00 71.06 222 PHE A C 1
ATOM 1683 O O . PHE A 1 222 ? 27.080 16.017 -5.421 1.00 71.06 222 PHE A O 1
ATOM 1690 N N . LEU A 1 223 ? 28.463 16.842 -3.859 1.00 68.56 223 LEU A N 1
ATOM 1691 C CA . LEU A 1 223 ? 27.810 18.152 -3.794 1.00 68.56 223 LEU A CA 1
ATOM 1692 C C . LEU A 1 223 ? 28.001 18.941 -5.097 1.00 68.56 223 LEU A C 1
ATOM 1694 O O . LEU A 1 223 ? 27.047 19.553 -5.566 1.00 68.56 223 LEU A O 1
ATOM 1698 N N . VAL A 1 224 ? 29.189 18.879 -5.705 1.00 74.38 224 VAL A N 1
ATOM 1699 C CA . VAL A 1 224 ? 29.469 19.497 -7.015 1.00 74.38 224 VAL A CA 1
ATOM 1700 C C . VAL A 1 224 ? 28.666 18.824 -8.137 1.00 74.38 224 VAL A C 1
ATOM 1702 O O . VAL A 1 224 ? 28.096 19.508 -8.983 1.00 74.38 224 VAL A O 1
ATOM 1705 N N . GLU A 1 225 ? 28.544 17.492 -8.128 1.00 75.19 225 GLU A N 1
ATOM 1706 C CA . GLU A 1 225 ? 27.731 16.758 -9.109 1.00 75.19 225 GLU A CA 1
ATOM 1707 C C . GLU A 1 225 ? 26.242 17.146 -9.033 1.00 75.19 225 GLU A C 1
ATOM 1709 O O . GLU A 1 225 ? 25.599 17.367 -10.064 1.00 75.19 225 GLU A O 1
ATOM 1714 N N . ILE A 1 226 ? 25.697 17.281 -7.818 1.00 73.06 226 ILE A N 1
ATOM 1715 C CA . ILE A 1 226 ? 24.329 17.776 -7.606 1.00 73.06 226 ILE A CA 1
ATOM 1716 C C . ILE A 1 226 ? 24.196 19.222 -8.084 1.00 73.06 226 ILE A C 1
ATOM 1718 O O . ILE A 1 226 ? 23.233 19.538 -8.782 1.00 73.06 226 ILE A O 1
ATOM 1722 N N . GLU A 1 227 ? 25.152 20.088 -7.743 1.00 79.56 227 GLU A N 1
ATOM 1723 C CA . GLU A 1 227 ? 25.149 21.491 -8.163 1.00 79.56 227 GLU A CA 1
ATOM 1724 C C . GLU A 1 227 ? 25.114 21.633 -9.687 1.00 79.56 227 GLU A C 1
ATOM 1726 O O . GLU A 1 227 ? 24.393 22.477 -10.214 1.00 79.56 227 GLU A O 1
ATOM 1731 N N . ASN A 1 228 ? 25.811 20.765 -10.418 1.00 78.00 228 ASN A N 1
ATOM 1732 C CA . ASN A 1 228 ? 25.813 20.794 -11.877 1.00 78.00 228 ASN A CA 1
ATOM 1733 C C . ASN A 1 228 ? 24.461 20.382 -12.473 1.00 78.00 228 ASN A C 1
ATOM 1735 O O . ASN A 1 228 ? 23.997 21.019 -13.420 1.00 78.00 228 ASN A O 1
ATOM 1739 N N . ARG A 1 229 ? 23.793 19.377 -11.895 1.00 80.25 229 ARG A N 1
ATOM 1740 C CA . ARG A 1 229 ? 22.524 18.836 -12.420 1.00 80.25 229 ARG A CA 1
ATOM 1741 C C . ARG A 1 229 ? 21.288 19.641 -12.040 1.00 80.25 229 ARG A C 1
ATOM 1743 O O . ARG A 1 229 ? 20.306 19.637 -12.777 1.00 80.25 229 ARG A O 1
ATOM 1750 N N . ARG A 1 230 ? 21.310 20.293 -10.884 1.00 80.50 230 ARG A N 1
ATOM 1751 C CA . ARG A 1 230 ? 20.124 20.932 -10.322 1.00 80.50 230 ARG A CA 1
ATOM 1752 C C . ARG A 1 230 ? 19.728 22.221 -11.044 1.00 80.50 230 ARG A C 1
ATOM 1754 O O . ARG A 1 230 ? 20.579 22.916 -11.613 1.00 80.50 230 ARG A O 1
ATOM 1761 N N . ALA A 1 231 ? 18.432 22.531 -10.992 1.00 81.31 231 ALA A N 1
ATOM 1762 C CA . ALA A 1 231 ? 17.851 23.677 -11.687 1.00 81.31 231 ALA A CA 1
ATOM 1763 C C . ALA A 1 231 ? 18.240 25.011 -11.033 1.00 81.31 231 ALA A C 1
ATOM 1765 O O . ALA A 1 231 ? 18.613 25.953 -11.729 1.00 81.31 231 ALA A O 1
ATOM 1766 N N . ILE A 1 232 ? 18.176 25.096 -9.701 1.00 82.25 232 ILE A N 1
ATOM 1767 C CA . ILE A 1 232 ? 18.540 26.306 -8.960 1.00 82.25 232 ILE A CA 1
ATOM 1768 C C . ILE A 1 232 ? 19.979 26.149 -8.480 1.00 82.25 232 ILE A C 1
ATOM 1770 O O . ILE A 1 232 ? 20.259 25.323 -7.618 1.00 82.25 232 ILE A O 1
ATOM 1774 N N . LYS A 1 233 ? 20.898 26.965 -9.008 1.00 83.06 233 LYS A N 1
ATOM 1775 C CA . LYS A 1 233 ? 22.271 27.028 -8.483 1.00 83.06 233 LYS A CA 1
ATOM 1776 C C . LYS A 1 233 ? 22.259 27.640 -7.085 1.00 83.06 233 LYS A C 1
ATOM 1778 O O . LYS A 1 233 ? 21.651 28.701 -6.898 1.00 83.06 233 LYS A O 1
ATOM 1783 N N . VAL A 1 234 ? 22.874 26.954 -6.127 1.00 75.56 234 VAL A N 1
ATOM 1784 C CA . VAL A 1 234 ? 22.860 27.258 -4.689 1.00 75.56 234 VAL A CA 1
ATOM 1785 C C . VAL A 1 234 ? 24.228 27.739 -4.207 1.00 75.56 234 VAL A C 1
ATOM 1787 O O . VAL A 1 234 ? 24.291 28.535 -3.271 1.00 75.56 234 VAL A O 1
ATOM 1790 N N . PHE A 1 235 ? 25.327 27.311 -4.835 1.00 76.12 235 PHE A N 1
ATOM 1791 C CA . PHE A 1 235 ? 26.664 27.746 -4.426 1.00 76.12 235 PHE A CA 1
ATOM 1792 C C . PHE A 1 235 ? 26.817 29.268 -4.550 1.00 76.12 235 PHE A C 1
ATOM 1794 O O . PHE A 1 235 ? 26.399 29.882 -5.528 1.00 76.12 235 PHE A O 1
ATOM 1801 N N . GLY A 1 236 ? 27.381 29.888 -3.509 1.00 62.16 236 GLY A N 1
ATOM 1802 C CA . GLY A 1 236 ? 27.565 31.341 -3.427 1.00 62.16 236 GLY A CA 1
ATOM 1803 C C . GLY A 1 236 ? 26.305 32.148 -3.084 1.00 62.16 236 GLY A C 1
ATOM 1804 O O . GLY A 1 236 ? 26.419 33.346 -2.839 1.00 62.16 236 GLY A O 1
ATOM 1805 N N . LYS A 1 237 ? 25.116 31.530 -3.007 1.00 72.12 237 LYS A N 1
ATOM 1806 C CA . LYS A 1 237 ? 23.888 32.223 -2.588 1.00 72.12 237 LYS A CA 1
ATOM 1807 C C . LYS A 1 237 ? 23.748 32.256 -1.068 1.00 72.12 237 LYS A C 1
ATOM 1809 O O . LYS A 1 237 ? 24.113 31.314 -0.368 1.00 72.12 237 LYS A O 1
ATOM 1814 N N . SER A 1 238 ? 23.195 33.356 -0.557 1.00 72.38 238 SER A N 1
ATOM 1815 C CA . SER A 1 238 ? 22.966 33.537 0.878 1.00 72.38 238 SER A CA 1
ATOM 1816 C C . SER A 1 238 ? 21.864 32.605 1.387 1.00 72.38 238 SER A C 1
ATOM 1818 O O . SER A 1 238 ? 20.739 32.630 0.884 1.00 72.38 238 SER A O 1
ATOM 1820 N N . SER A 1 239 ? 22.167 31.834 2.435 1.00 68.00 239 SER A N 1
ATOM 1821 C CA . SER A 1 239 ? 21.191 31.008 3.161 1.00 68.00 239 SER A CA 1
ATOM 1822 C C . SER A 1 239 ? 20.073 31.841 3.797 1.00 68.00 239 SER A C 1
ATOM 1824 O O . SER A 1 239 ? 18.958 31.349 3.959 1.00 68.00 239 SER A O 1
ATOM 1826 N N . LEU A 1 240 ? 20.334 33.123 4.083 1.00 76.25 240 LEU A N 1
ATOM 1827 C CA . LEU A 1 240 ? 19.348 34.058 4.625 1.00 76.25 240 LEU A CA 1
ATOM 1828 C C . LEU A 1 240 ? 18.168 34.270 3.666 1.00 76.25 240 LEU A C 1
ATOM 1830 O O . LEU A 1 240 ? 17.030 34.363 4.112 1.00 76.25 240 LEU A O 1
ATOM 1834 N N . ILE A 1 241 ? 18.420 34.287 2.351 1.00 81.50 241 ILE A N 1
ATOM 1835 C CA . ILE A 1 241 ? 17.367 34.442 1.334 1.00 81.50 241 ILE A CA 1
ATOM 1836 C C . ILE A 1 241 ? 16.447 33.217 1.343 1.00 81.50 241 ILE A C 1
ATOM 1838 O O . ILE A 1 241 ? 15.228 33.360 1.328 1.00 81.50 241 ILE A O 1
ATOM 1842 N N . GLY A 1 242 ? 17.019 32.011 1.418 1.00 82.69 242 GLY A N 1
ATOM 1843 C CA . GLY A 1 242 ? 16.239 30.776 1.510 1.00 82.69 242 GLY A CA 1
ATOM 1844 C C . GLY A 1 242 ? 15.383 30.719 2.778 1.00 82.69 242 GLY A C 1
ATOM 1845 O O . GLY A 1 242 ? 14.203 30.373 2.710 1.00 82.69 242 GLY A O 1
ATOM 1846 N N . LEU A 1 243 ? 15.949 31.111 3.924 1.00 81.19 243 LEU A N 1
ATOM 1847 C CA . LEU A 1 243 ? 15.224 31.188 5.196 1.00 81.19 243 LEU A CA 1
ATOM 1848 C C . LEU A 1 243 ? 14.106 32.242 5.162 1.00 81.19 243 LEU A C 1
ATOM 1850 O O . LEU A 1 243 ? 13.010 31.961 5.637 1.00 81.19 243 LEU A O 1
ATOM 1854 N N . ALA A 1 244 ? 14.330 33.406 4.546 1.00 85.38 244 ALA A N 1
ATOM 1855 C CA . ALA A 1 244 ? 13.305 34.440 4.394 1.00 85.38 244 ALA A CA 1
ATOM 1856 C C . ALA A 1 244 ? 12.124 33.972 3.523 1.00 85.38 244 ALA A C 1
ATOM 1858 O O . ALA A 1 244 ? 10.969 34.178 3.890 1.00 85.38 244 ALA A O 1
ATOM 1859 N N . ILE A 1 245 ? 12.399 33.281 2.408 1.00 89.38 245 ILE A N 1
ATOM 1860 C CA . ILE A 1 245 ? 11.353 32.680 1.561 1.00 89.38 245 ILE A CA 1
ATOM 1861 C C . ILE A 1 245 ? 10.586 31.602 2.343 1.00 89.38 245 ILE A C 1
ATOM 1863 O O . ILE A 1 245 ? 9.364 31.533 2.256 1.00 89.38 245 ILE A O 1
ATOM 1867 N N . THR A 1 246 ? 11.291 30.795 3.141 1.00 87.25 246 THR A N 1
ATOM 1868 C CA . THR A 1 246 ? 10.682 29.765 4.001 1.00 87.25 246 THR A CA 1
ATOM 1869 C C . THR A 1 246 ? 9.761 30.387 5.055 1.00 87.25 246 THR A C 1
ATOM 1871 O O . THR A 1 246 ? 8.649 29.910 5.265 1.00 87.25 246 THR A O 1
ATOM 1874 N N . PHE A 1 247 ? 10.189 31.477 5.695 1.00 87.50 247 PHE A N 1
ATOM 1875 C CA . PHE A 1 247 ? 9.374 32.208 6.663 1.00 87.50 247 PHE A CA 1
ATOM 1876 C C . PHE A 1 247 ? 8.111 32.784 6.013 1.00 87.50 247 PHE A C 1
ATOM 1878 O O . PHE A 1 247 ? 7.009 32.587 6.520 1.00 87.50 247 PHE A O 1
ATOM 1885 N N . PHE A 1 248 ? 8.255 33.421 4.846 1.00 91.69 248 PHE A N 1
ATOM 1886 C CA . PHE A 1 248 ? 7.121 33.923 4.069 1.00 91.69 248 PHE A CA 1
ATOM 1887 C C . PHE A 1 248 ? 6.136 32.805 3.698 1.00 91.69 248 PHE A C 1
ATOM 1889 O O . PHE A 1 248 ? 4.926 32.990 3.833 1.00 91.69 248 PHE A O 1
ATOM 1896 N N . ALA A 1 249 ? 6.638 31.636 3.287 1.00 91.50 249 ALA A N 1
ATOM 1897 C CA . ALA A 1 249 ? 5.801 30.477 2.994 1.00 91.50 249 ALA A CA 1
ATOM 1898 C C . ALA A 1 249 ? 4.995 30.029 4.225 1.00 91.50 249 ALA A C 1
ATOM 1900 O O . ALA A 1 249 ? 3.790 29.817 4.117 1.00 91.50 249 ALA A O 1
ATOM 1901 N N . GLY A 1 250 ? 5.629 29.975 5.402 1.00 88.31 250 GLY A N 1
ATOM 1902 C CA . GLY A 1 250 ? 4.964 29.652 6.666 1.00 88.31 250 GLY A CA 1
ATOM 1903 C C . GLY A 1 250 ? 3.874 30.657 7.054 1.00 88.31 250 GLY A C 1
ATOM 1904 O O . GLY A 1 250 ? 2.787 30.252 7.455 1.00 88.31 250 GLY A O 1
ATOM 1905 N N . CYS A 1 251 ? 4.119 31.959 6.878 1.00 90.25 251 CYS A N 1
ATOM 1906 C CA . CYS A 1 251 ? 3.112 33.001 7.120 1.00 90.25 251 CYS A CA 1
ATOM 1907 C C . CYS A 1 251 ? 1.942 32.944 6.130 1.00 90.25 251 CYS A C 1
ATOM 1909 O O . CYS A 1 251 ? 0.817 33.279 6.479 1.00 90.25 251 CYS A O 1
ATOM 1911 N N . CYS A 1 252 ? 2.186 32.531 4.886 1.00 92.06 252 CYS A N 1
ATOM 1912 C CA . CYS A 1 252 ? 1.094 32.272 3.953 1.00 92.06 252 CYS A CA 1
ATOM 1913 C C . CYS A 1 252 ? 0.285 31.058 4.420 1.00 92.06 252 CYS A C 1
ATOM 1915 O O . CYS A 1 252 ? -0.941 31.108 4.481 1.00 92.06 252 CYS A O 1
ATOM 1917 N N . PHE A 1 253 ? 0.956 29.972 4.805 1.00 90.06 253 PHE A N 1
ATOM 1918 C CA . PHE A 1 253 ? 0.263 28.773 5.250 1.00 90.06 253 PHE A CA 1
ATOM 1919 C C . PHE A 1 253 ? -0.549 28.973 6.534 1.00 90.06 253 PHE A C 1
ATOM 1921 O O . PHE A 1 253 ? -1.630 28.406 6.670 1.00 90.06 253 PHE A O 1
ATOM 1928 N N . SER A 1 254 ? -0.112 29.832 7.450 1.00 89.25 254 SER A N 1
ATOM 1929 C CA . SER A 1 254 ? -0.877 30.096 8.670 1.00 89.25 254 SER A CA 1
ATOM 1930 C C . SER A 1 254 ? -2.241 30.750 8.439 1.00 89.25 254 SER A C 1
ATOM 1932 O O . SER A 1 254 ? -3.096 30.679 9.315 1.00 89.25 254 SER A O 1
ATOM 1934 N N . LEU A 1 255 ? -2.473 31.367 7.279 1.00 89.31 255 LEU A N 1
ATOM 1935 C CA . LEU A 1 255 ? -3.712 32.091 6.991 1.00 89.31 255 LEU A CA 1
ATOM 1936 C C . LEU A 1 255 ? -4.738 31.263 6.208 1.00 89.31 255 LEU A C 1
ATOM 1938 O O . LEU A 1 255 ? -5.922 31.600 6.231 1.00 89.31 255 LEU A O 1
ATOM 1942 N N . PHE A 1 256 ? -4.338 30.171 5.540 1.00 90.06 256 PHE A N 1
ATOM 1943 C CA . PHE A 1 256 ? -5.283 29.416 4.706 1.00 90.06 256 PHE A CA 1
ATOM 1944 C C . PHE A 1 256 ? -6.320 28.652 5.536 1.00 90.06 256 PHE A C 1
ATOM 1946 O O . PHE A 1 256 ? -7.491 28.634 5.165 1.00 90.06 256 PHE A O 1
ATOM 1953 N N . SER A 1 257 ? -5.898 28.028 6.641 1.00 87.56 257 SER A N 1
ATOM 1954 C CA . SER A 1 257 ? -6.772 27.216 7.499 1.00 87.56 257 SER A CA 1
ATOM 1955 C C . SER A 1 257 ? -7.816 28.090 8.219 1.00 87.56 257 SER A C 1
ATOM 1957 O O . SER A 1 257 ? -9.007 27.798 8.089 1.00 87.56 257 SER A O 1
ATOM 1959 N N . PRO A 1 258 ? -7.447 29.239 8.828 1.00 89.69 258 PRO A N 1
ATOM 1960 C CA . PRO A 1 258 ? -8.411 30.230 9.315 1.00 89.69 258 PRO A CA 1
ATOM 1961 C C . PRO A 1 258 ? -9.388 30.752 8.263 1.00 89.69 258 PRO A C 1
ATOM 1963 O O . PRO A 1 258 ? -10.591 30.817 8.510 1.00 89.69 258 PRO A O 1
ATOM 1966 N N . ALA A 1 259 ? -8.901 31.086 7.066 1.00 89.50 259 ALA A N 1
ATOM 1967 C CA . ALA A 1 259 ? -9.769 31.529 5.978 1.00 89.50 259 ALA A CA 1
ATOM 1968 C C . ALA A 1 259 ? -10.764 30.429 5.556 1.00 89.50 259 ALA A C 1
ATOM 1970 O O . ALA A 1 259 ? -11.924 30.709 5.258 1.00 89.50 259 ALA A O 1
ATOM 1971 N N . PHE A 1 260 ? -10.346 29.162 5.590 1.00 89.69 260 PHE A N 1
ATOM 1972 C CA . PHE A 1 260 ? -11.219 28.024 5.312 1.00 89.69 260 PHE A CA 1
ATOM 1973 C C . PHE A 1 260 ? -12.257 27.783 6.421 1.00 89.69 260 PHE A C 1
ATOM 1975 O O . PHE A 1 260 ? -13.416 27.461 6.140 1.00 89.69 260 PHE A O 1
ATOM 1982 N N . ASN A 1 261 ? -11.866 27.971 7.682 1.00 88.38 261 ASN A N 1
ATOM 1983 C CA . ASN A 1 261 ? -12.773 27.929 8.827 1.00 88.38 261 ASN A CA 1
ATOM 1984 C C . ASN A 1 261 ? -13.864 29.004 8.691 1.00 88.38 261 ASN A C 1
ATOM 1986 O O . ASN A 1 261 ? -15.049 28.684 8.741 1.00 88.38 261 ASN A O 1
ATOM 1990 N N . LEU A 1 262 ? -13.485 30.247 8.380 1.00 88.31 262 LEU A N 1
ATOM 1991 C CA . LEU A 1 262 ? -14.430 31.334 8.099 1.00 88.31 262 LEU A CA 1
ATOM 1992 C C . LEU A 1 262 ? -15.380 31.008 6.942 1.00 88.31 262 LEU A C 1
ATOM 1994 O O . LEU A 1 262 ? -16.571 31.288 7.027 1.00 88.31 262 LEU A O 1
ATOM 1998 N N . ALA A 1 263 ? -14.879 30.369 5.885 1.00 87.81 263 ALA A N 1
ATOM 1999 C CA . ALA A 1 263 ? -15.703 29.980 4.747 1.00 87.81 263 ALA A CA 1
ATOM 2000 C C . ALA A 1 263 ? -16.737 28.892 5.085 1.00 87.81 263 ALA A C 1
ATOM 2002 O O . ALA A 1 263 ? -17.859 28.931 4.588 1.00 87.81 263 ALA A O 1
ATOM 2003 N N . SER A 1 264 ? -16.358 27.905 5.898 1.00 87.25 264 SER A N 1
ATOM 2004 C CA . SER A 1 264 ? -17.185 26.718 6.162 1.00 87.25 264 SER A CA 1
ATOM 2005 C C . SER A 1 264 ? -18.056 26.826 7.418 1.00 87.25 264 SER A C 1
ATOM 2007 O O . SER A 1 264 ? -19.112 26.196 7.482 1.00 87.25 264 SER A O 1
ATOM 2009 N N . ASN A 1 265 ? -17.654 27.636 8.399 1.00 85.44 265 ASN A N 1
ATOM 2010 C CA . ASN A 1 265 ? -18.380 27.827 9.656 1.00 85.44 265 ASN A CA 1
ATOM 2011 C C . ASN A 1 265 ? -19.014 29.226 9.811 1.00 85.44 265 ASN A C 1
ATOM 2013 O O . ASN A 1 265 ? -19.817 29.386 10.722 1.00 85.44 265 ASN A O 1
ATOM 2017 N N . ASP A 1 266 ? -18.701 30.208 8.951 1.00 82.38 266 ASP A N 1
ATOM 2018 C CA . ASP A 1 266 ? -19.181 31.607 9.038 1.00 82.38 266 ASP A CA 1
ATOM 2019 C C . ASP A 1 266 ? -19.041 32.231 10.444 1.00 82.38 266 ASP A C 1
ATOM 2021 O O . ASP A 1 266 ? -19.967 32.824 10.994 1.00 82.38 266 ASP A O 1
ATOM 2025 N N . GLN A 1 267 ? -17.854 32.101 11.044 1.00 80.94 267 GLN A N 1
ATOM 2026 C CA . GLN A 1 267 ? -17.591 32.545 12.425 1.00 80.94 267 GLN A CA 1
ATOM 2027 C C . GLN A 1 267 ? -17.683 34.070 12.617 1.00 80.94 267 GLN A C 1
ATOM 2029 O O . GLN A 1 267 ? -17.809 34.554 13.736 1.00 80.94 267 GLN A O 1
ATOM 2034 N N . TRP A 1 268 ? -17.650 34.842 11.527 1.00 82.00 268 TRP A N 1
ATOM 2035 C CA . TRP A 1 268 ? -17.881 36.291 11.547 1.00 82.00 268 TRP A CA 1
ATOM 2036 C C . TRP A 1 268 ? -19.334 36.694 11.269 1.00 82.00 268 TRP A C 1
ATOM 2038 O O . TRP A 1 268 ? -19.607 37.887 11.154 1.00 82.00 268 TRP A O 1
ATOM 2048 N N . HIS A 1 269 ? -20.262 35.735 11.178 1.00 81.56 269 HIS A N 1
ATOM 2049 C CA . HIS A 1 269 ? -21.689 35.979 10.938 1.00 81.56 269 HIS A CA 1
ATOM 2050 C C . HIS A 1 269 ? -21.942 36.891 9.726 1.00 81.56 269 HIS A C 1
ATOM 2052 O O . HIS A 1 269 ? -22.726 37.841 9.781 1.00 81.56 269 HIS A O 1
ATOM 2058 N N . THR A 1 270 ? -21.228 36.630 8.631 1.00 80.12 270 THR A N 1
ATOM 2059 C CA . THR A 1 270 ? -21.283 37.443 7.409 1.00 80.12 270 THR A CA 1
ATOM 2060 C C . THR A 1 270 ? -22.471 37.091 6.516 1.00 80.12 270 THR A C 1
ATOM 2062 O O . THR A 1 270 ? -22.844 37.886 5.647 1.00 80.12 270 THR A O 1
ATOM 2065 N N . LEU A 1 271 ? -23.085 35.922 6.720 1.00 81.12 271 LEU A N 1
ATOM 2066 C CA . LEU A 1 271 ? -24.257 35.479 5.974 1.00 81.12 271 LEU A CA 1
ATOM 2067 C C . LEU A 1 271 ? -25.565 36.039 6.550 1.00 81.12 271 LEU A C 1
ATOM 2069 O O . LEU A 1 271 ? -25.727 36.268 7.749 1.00 81.12 271 LEU A O 1
ATOM 2073 N N . LYS A 1 272 ? -26.556 36.233 5.670 1.00 78.62 272 LYS A N 1
ATOM 2074 C CA . LYS A 1 272 ? -27.917 36.610 6.078 1.00 78.62 272 LYS A CA 1
ATOM 2075 C C . LYS A 1 272 ? -28.588 35.454 6.830 1.00 78.62 272 LYS A C 1
ATOM 2077 O O . LYS A 1 272 ? -28.405 34.284 6.496 1.00 78.62 272 LYS A O 1
ATOM 2082 N N . LYS A 1 273 ? -29.436 35.786 7.809 1.00 70.56 273 LYS A N 1
ATOM 2083 C CA . LYS A 1 273 ? -30.170 34.811 8.632 1.00 70.56 273 LYS A CA 1
ATOM 2084 C C . LYS A 1 273 ? -31.018 33.881 7.746 1.00 70.56 273 LYS A C 1
ATOM 2086 O O . LYS A 1 273 ? -31.899 34.355 7.035 1.00 70.56 273 LYS A O 1
ATOM 2091 N N . GLY A 1 274 ? -30.748 32.573 7.802 1.00 69.75 274 GLY A N 1
ATOM 2092 C CA . GLY A 1 274 ? -31.438 31.543 7.009 1.00 69.75 274 GLY A CA 1
ATOM 2093 C C . GLY A 1 274 ? -30.683 31.043 5.769 1.00 69.75 274 GLY A C 1
ATOM 2094 O O . GLY A 1 274 ? -31.176 30.134 5.108 1.00 69.75 274 GLY A O 1
ATOM 2095 N N . VAL A 1 275 ? -29.499 31.588 5.461 1.00 75.94 275 VAL A N 1
ATOM 2096 C CA . VAL A 1 275 ? -28.618 31.081 4.396 1.00 75.94 275 VAL A CA 1
ATOM 2097 C C . VAL A 1 275 ? -27.670 30.020 4.969 1.00 75.94 275 VAL A C 1
ATOM 2099 O O . VAL A 1 275 ? -27.066 30.230 6.018 1.00 75.94 275 VAL A O 1
ATOM 2102 N N . ALA A 1 276 ? -27.549 28.870 4.300 1.00 76.69 276 ALA A N 1
ATOM 2103 C CA . ALA A 1 276 ? -26.686 27.776 4.745 1.00 76.69 276 ALA A CA 1
ATOM 2104 C C . ALA A 1 276 ? -25.205 28.025 4.401 1.00 76.69 276 ALA A C 1
ATOM 2106 O O . ALA A 1 276 ? -24.880 28.347 3.256 1.00 76.69 276 ALA A O 1
ATOM 2107 N N . ASN A 1 277 ? -24.316 27.787 5.372 1.00 82.12 277 ASN A N 1
ATOM 2108 C CA . ASN A 1 277 ? -22.860 27.877 5.212 1.00 82.12 277 ASN A CA 1
ATOM 2109 C C . ASN A 1 277 ? -22.338 26.968 4.087 1.00 82.12 277 ASN A C 1
ATOM 2111 O O . ASN A 1 277 ? -22.933 25.929 3.774 1.00 82.12 277 ASN A O 1
ATOM 2115 N N . LEU A 1 278 ? -21.178 27.305 3.510 1.00 85.19 278 LEU A N 1
ATOM 2116 C CA . LEU A 1 278 ? -20.540 26.442 2.515 1.00 85.19 278 LEU A CA 1
ATOM 2117 C C . LEU A 1 278 ? -20.186 25.087 3.125 1.00 85.19 278 LEU A C 1
ATOM 2119 O O . LEU A 1 278 ? -19.489 24.998 4.137 1.00 85.19 278 LEU A O 1
ATOM 2123 N N . VAL A 1 279 ? -20.614 24.013 2.464 1.00 86.12 279 VAL A N 1
ATOM 2124 C CA . VAL A 1 279 ? -20.158 22.678 2.848 1.00 86.12 279 VAL A CA 1
ATOM 2125 C C . VAL A 1 279 ? -18.687 22.530 2.468 1.00 86.12 279 VAL A C 1
ATOM 2127 O O . VAL A 1 279 ? -18.231 23.120 1.485 1.00 86.12 279 VAL A O 1
ATOM 2130 N N . VAL A 1 280 ? -17.939 21.722 3.224 1.00 89.00 280 VAL A N 1
ATOM 2131 C CA . VAL A 1 280 ? -16.477 21.563 3.075 1.00 89.00 280 VAL A CA 1
ATOM 2132 C C . VAL A 1 280 ? -16.049 21.316 1.636 1.00 89.00 280 VAL A C 1
ATOM 2134 O O . VAL A 1 280 ? -15.055 21.866 1.177 1.00 89.00 280 VAL A O 1
ATOM 2137 N N . TYR A 1 281 ? -16.820 20.525 0.900 1.00 89.69 281 TYR A N 1
ATOM 2138 C CA . TYR A 1 281 ? -16.542 20.190 -0.491 1.00 89.69 281 TYR A CA 1
ATOM 2139 C C . TYR A 1 281 ? -16.655 21.395 -1.431 1.00 89.69 281 TYR A C 1
ATOM 2141 O O . TYR A 1 281 ? -15.786 21.599 -2.278 1.00 89.69 281 TYR A O 1
ATOM 2149 N N . THR A 1 282 ? -17.684 22.226 -1.253 1.00 89.00 282 THR A N 1
ATOM 2150 C CA . THR A 1 282 ? -17.879 23.458 -2.027 1.00 89.00 282 THR A CA 1
ATOM 2151 C C . THR A 1 282 ? -16.840 24.508 -1.651 1.00 89.00 282 THR A C 1
ATOM 2153 O O . THR A 1 282 ? -16.257 25.140 -2.532 1.00 89.00 282 THR A O 1
ATOM 2156 N N . ALA A 1 283 ? -16.551 24.659 -0.354 1.00 90.38 283 ALA A N 1
ATOM 2157 C CA . ALA A 1 283 ? -15.481 25.531 0.119 1.00 90.38 283 ALA A CA 1
ATOM 2158 C C . ALA A 1 283 ? -14.127 25.103 -0.472 1.00 90.38 283 ALA A C 1
ATOM 2160 O O . ALA A 1 283 ? -13.404 25.934 -1.018 1.00 90.38 283 ALA A O 1
ATOM 2161 N N . PHE A 1 284 ? -13.815 23.802 -0.466 1.00 93.38 284 PHE A N 1
ATOM 2162 C CA . PHE A 1 284 ? -12.578 23.272 -1.042 1.00 93.38 284 PHE A CA 1
ATOM 2163 C C . PHE A 1 284 ? -12.498 23.440 -2.558 1.00 93.38 284 PHE A C 1
ATOM 2165 O O . PHE A 1 284 ? -11.427 23.739 -3.086 1.00 93.38 284 PHE A O 1
ATOM 2172 N N . PHE A 1 285 ? -13.624 23.327 -3.261 1.00 93.38 285 PHE A N 1
ATOM 2173 C CA . PHE A 1 285 ? -13.688 23.636 -4.683 1.00 93.38 285 PHE A CA 1
ATOM 2174 C C . PHE A 1 285 ? -13.290 25.095 -4.962 1.00 93.38 285 PHE A C 1
ATOM 2176 O O . PHE A 1 285 ? -12.340 25.318 -5.710 1.00 93.38 285 PHE A O 1
ATOM 2183 N N . TYR A 1 286 ? -13.937 26.084 -4.330 1.00 92.81 286 TYR A N 1
ATOM 2184 C CA . TYR A 1 286 ? -13.612 27.505 -4.545 1.00 92.81 286 TYR A CA 1
ATOM 2185 C C . TYR A 1 286 ? -12.202 27.878 -4.084 1.00 92.81 286 TYR A C 1
ATOM 2187 O O . TYR A 1 286 ? -11.503 28.632 -4.762 1.00 92.81 286 TYR A O 1
ATOM 2195 N N . PHE A 1 287 ? -11.760 27.296 -2.972 1.00 94.06 287 PHE A N 1
ATOM 2196 C CA . PHE A 1 287 ? -10.384 27.378 -2.501 1.00 94.06 287 PHE A CA 1
ATOM 2197 C C . PHE A 1 287 ? -9.397 26.878 -3.567 1.00 94.06 287 PHE A C 1
ATOM 2199 O O . PHE A 1 287 ? -8.421 27.546 -3.893 1.00 94.06 287 PHE A O 1
ATOM 2206 N N . SER A 1 288 ? -9.667 25.732 -4.191 1.00 94.00 288 SER A N 1
ATOM 2207 C CA . SER A 1 288 ? -8.777 25.175 -5.211 1.00 94.00 288 SER A CA 1
ATOM 2208 C C . SER A 1 288 ? -8.846 25.931 -6.546 1.00 94.00 288 SER A C 1
ATOM 2210 O O . SER A 1 288 ? -7.836 26.042 -7.246 1.00 94.00 288 SER A O 1
ATOM 2212 N N . VAL A 1 289 ? -9.999 26.523 -6.888 1.00 93.94 289 VAL A N 1
ATOM 2213 C CA . VAL A 1 289 ? -10.135 27.430 -8.044 1.00 93.94 289 VAL A CA 1
ATOM 2214 C C . VAL A 1 289 ? -9.169 28.607 -7.916 1.00 93.94 289 VAL A C 1
ATOM 2216 O O . VAL A 1 289 ? -8.440 28.899 -8.867 1.00 93.94 289 VAL A O 1
ATOM 2219 N N . SER A 1 290 ? -9.115 29.272 -6.758 1.00 93.81 290 SER A N 1
ATOM 2220 C CA . SER A 1 290 ? -8.201 30.405 -6.579 1.00 93.81 290 SER A CA 1
ATOM 2221 C C . SER A 1 290 ? -6.735 29.965 -6.575 1.00 93.81 290 SER A C 1
ATOM 2223 O O . SER A 1 290 ? -5.916 30.635 -7.212 1.00 93.81 290 SER A O 1
ATOM 2225 N N . CYS A 1 291 ? -6.408 28.804 -5.981 1.00 90.06 291 CYS A N 1
ATOM 2226 C CA . CYS A 1 291 ? -5.073 28.209 -6.098 1.00 90.06 291 CYS A CA 1
ATOM 2227 C C . CYS A 1 291 ? -4.662 28.045 -7.566 1.00 90.06 291 CYS A C 1
ATOM 2229 O O . CYS A 1 291 ? -3.561 28.429 -7.957 1.00 90.06 291 CYS A O 1
ATOM 2231 N N . PHE A 1 292 ? -5.545 27.473 -8.386 1.00 92.00 292 PHE A N 1
ATOM 2232 C CA . PHE A 1 292 ? -5.271 27.179 -9.787 1.00 92.00 292 PHE A CA 1
ATOM 2233 C C . PHE A 1 292 ? -5.062 28.448 -10.619 1.00 92.00 292 PHE A C 1
ATOM 2235 O O . PHE A 1 292 ? -4.084 28.547 -11.364 1.00 92.00 292 PHE A O 1
ATOM 2242 N N . VAL A 1 293 ? -5.943 29.439 -10.456 1.00 92.69 293 VAL A N 1
ATOM 2243 C CA . VAL A 1 293 ? -5.865 30.719 -11.174 1.00 92.69 293 VAL A CA 1
ATOM 2244 C C . VAL A 1 293 ? -4.573 31.460 -10.826 1.00 92.69 293 VAL A C 1
ATOM 2246 O O . VAL A 1 293 ? -3.844 31.882 -11.724 1.00 92.69 293 VAL A O 1
ATOM 2249 N N . ILE A 1 294 ? -4.238 31.566 -9.538 1.00 91.12 294 ILE A N 1
ATOM 2250 C CA . ILE A 1 294 ? -3.022 32.257 -9.089 1.00 91.12 294 ILE A CA 1
ATOM 2251 C C . ILE A 1 294 ? -1.770 31.508 -9.512 1.00 91.12 294 ILE A C 1
ATOM 2253 O O . ILE A 1 294 ? -0.821 32.130 -9.990 1.00 91.12 294 ILE A O 1
ATOM 2257 N N . ALA A 1 295 ? -1.771 30.179 -9.403 1.00 87.25 295 ALA A N 1
ATOM 2258 C CA . ALA A 1 295 ? -0.670 29.364 -9.882 1.00 87.25 295 ALA A CA 1
ATOM 2259 C C . ALA A 1 295 ? -0.415 29.607 -11.374 1.00 87.25 295 ALA A C 1
ATOM 2261 O O . ALA A 1 295 ? 0.736 29.811 -11.752 1.00 87.25 295 ALA A O 1
ATOM 2262 N N . ILE A 1 296 ? -1.453 29.648 -12.217 1.00 87.50 296 ILE A N 1
ATOM 2263 C CA . ILE A 1 296 ? -1.304 29.953 -13.647 1.00 87.50 296 ILE A CA 1
ATOM 2264 C C . ILE A 1 296 ? -0.716 31.349 -13.853 1.00 87.50 296 ILE A C 1
ATOM 2266 O O . ILE A 1 296 ? 0.271 31.481 -14.574 1.00 87.50 296 ILE A O 1
ATOM 2270 N N . ILE A 1 297 ? -1.285 32.376 -13.216 1.00 89.25 297 ILE A N 1
ATOM 2271 C CA . ILE A 1 297 ? -0.842 33.765 -13.394 1.00 89.25 297 ILE A CA 1
ATOM 2272 C C . ILE A 1 297 ? 0.633 33.911 -13.002 1.00 89.25 297 ILE A C 1
ATOM 2274 O O . ILE A 1 297 ? 1.447 34.361 -13.810 1.00 89.25 297 ILE A O 1
ATOM 2278 N N . LEU A 1 298 ? 1.004 33.471 -11.797 1.00 85.88 298 LEU A N 1
ATOM 2279 C CA . LEU A 1 298 ? 2.371 33.598 -11.289 1.00 85.88 298 LEU A CA 1
ATOM 2280 C C . LEU A 1 298 ? 3.368 32.756 -12.086 1.00 85.88 298 LEU A C 1
ATOM 2282 O O . LEU A 1 298 ? 4.464 33.228 -12.377 1.00 85.88 298 LEU A O 1
ATOM 2286 N N . ASN A 1 299 ? 3.003 31.539 -12.498 1.00 85.06 299 ASN A N 1
ATOM 2287 C CA . ASN A 1 299 ? 3.917 30.692 -13.268 1.00 85.06 299 ASN A CA 1
ATOM 2288 C C . ASN A 1 299 ? 4.087 31.173 -14.705 1.00 85.06 299 ASN A C 1
ATOM 2290 O O . ASN A 1 299 ? 5.189 31.074 -15.239 1.00 85.06 299 ASN A O 1
ATOM 2294 N N . ILE A 1 300 ? 3.052 31.747 -15.323 1.00 83.88 300 ILE A N 1
ATOM 2295 C CA . ILE A 1 300 ? 3.204 32.431 -16.610 1.00 83.88 300 ILE A CA 1
ATOM 2296 C C . ILE A 1 300 ? 4.159 33.615 -16.453 1.00 83.88 300 ILE A C 1
ATOM 2298 O O . ILE A 1 300 ? 5.088 33.745 -17.248 1.00 83.88 300 ILE A O 1
ATOM 2302 N N . ILE A 1 301 ? 4.010 34.427 -15.402 1.00 87.56 301 ILE A N 1
ATOM 2303 C CA . ILE A 1 301 ? 4.950 35.519 -15.121 1.00 87.56 301 ILE A CA 1
ATOM 2304 C C . ILE A 1 301 ? 6.373 34.969 -14.947 1.00 87.56 301 ILE A C 1
ATOM 2306 O O . ILE A 1 301 ? 7.288 35.477 -15.589 1.00 87.56 301 ILE A O 1
ATOM 2310 N N . PHE A 1 302 ? 6.571 33.904 -14.167 1.00 86.69 302 PHE A N 1
ATOM 2311 C CA . PHE A 1 302 ? 7.892 33.317 -13.904 1.00 86.69 302 PHE A CA 1
ATOM 2312 C C . PHE A 1 302 ? 8.501 32.553 -15.088 1.00 86.69 302 PHE A C 1
ATOM 2314 O O . PHE A 1 302 ? 9.722 32.418 -15.151 1.00 86.69 302 PHE A O 1
ATOM 2321 N N . LEU A 1 303 ? 7.702 32.102 -16.062 1.00 85.06 303 LEU A N 1
ATOM 2322 C CA . LEU A 1 303 ? 8.214 31.588 -17.338 1.00 85.06 303 LEU A CA 1
ATOM 2323 C C . LEU A 1 303 ? 8.980 32.685 -18.094 1.00 85.06 303 LEU A C 1
ATOM 2325 O O . LEU A 1 303 ? 10.101 32.447 -18.550 1.00 85.06 303 LEU A O 1
ATOM 2329 N N . TYR A 1 304 ? 8.394 33.884 -18.188 1.00 83.81 304 TYR A N 1
ATOM 2330 C CA . TYR A 1 304 ? 8.956 35.009 -18.946 1.00 83.81 304 TYR A CA 1
ATOM 2331 C C . TYR A 1 304 ? 9.921 35.881 -18.126 1.00 83.81 304 TYR A C 1
ATOM 2333 O O . TYR A 1 304 ? 10.889 36.421 -18.667 1.00 83.81 304 TYR A O 1
ATOM 2341 N N . ARG A 1 305 ? 9.679 36.008 -16.818 1.00 85.69 305 ARG A N 1
ATOM 2342 C CA . ARG A 1 305 ? 10.480 36.757 -15.839 1.00 85.69 305 ARG A CA 1
ATOM 2343 C C . ARG A 1 305 ? 10.903 35.830 -14.690 1.00 85.69 305 ARG A C 1
ATOM 2345 O O . ARG A 1 305 ? 10.341 35.910 -13.597 1.00 85.69 305 ARG A O 1
ATOM 2352 N N . PRO A 1 306 ? 11.865 34.929 -14.938 1.00 80.12 306 PRO A N 1
ATOM 2353 C CA . PRO A 1 306 ? 12.332 33.981 -13.937 1.00 80.12 306 PRO A CA 1
ATOM 2354 C C . PRO A 1 306 ? 13.032 34.677 -12.763 1.00 80.12 306 PRO A C 1
ATOM 2356 O O . PRO A 1 306 ? 13.746 35.665 -12.934 1.00 80.12 306 PRO A O 1
ATOM 2359 N N . VAL A 1 307 ? 12.857 34.116 -11.567 1.00 80.56 307 VAL A N 1
ATOM 2360 C CA . VAL A 1 307 ? 13.484 34.580 -10.318 1.00 80.56 307 VAL A CA 1
ATOM 2361 C C . VAL A 1 307 ? 14.751 33.752 -10.038 1.00 80.56 307 VAL A C 1
ATOM 2363 O O . VAL A 1 307 ? 14.931 32.668 -10.594 1.00 80.56 307 VAL A O 1
ATOM 2366 N N . LEU A 1 308 ? 15.656 34.247 -9.186 1.00 75.62 308 LEU A N 1
ATOM 2367 C CA . LEU A 1 308 ? 16.879 33.547 -8.741 1.00 75.62 308 LEU A CA 1
ATOM 2368 C C . LEU A 1 308 ? 17.877 33.175 -9.859 1.00 75.62 308 LEU A C 1
ATOM 2370 O O . LEU A 1 308 ? 18.688 32.260 -9.677 1.00 75.62 308 LEU A O 1
ATOM 2374 N N . GLY A 1 309 ? 17.854 33.898 -10.984 1.00 70.38 309 GLY A N 1
ATOM 2375 C CA . GLY A 1 309 ? 18.772 33.683 -12.110 1.00 70.38 309 GLY A CA 1
ATOM 2376 C C . GLY A 1 309 ? 18.470 32.425 -12.931 1.00 70.38 309 GLY A C 1
ATOM 2377 O O . GLY A 1 309 ? 19.355 31.916 -13.611 1.00 70.38 309 GLY A O 1
ATOM 2378 N N . LEU A 1 310 ? 17.243 31.897 -12.845 1.00 80.62 310 LEU A N 1
ATOM 2379 C CA . LEU A 1 310 ? 16.795 30.779 -13.676 1.00 80.62 310 LEU A CA 1
ATOM 2380 C C . LEU A 1 310 ? 16.718 31.186 -15.162 1.00 80.62 310 LEU A C 1
ATOM 2382 O O . LEU A 1 310 ? 16.441 32.349 -15.469 1.00 80.62 310 LEU A O 1
ATOM 2386 N N . PRO A 1 311 ? 16.925 30.244 -16.100 1.00 79.50 311 PRO A N 1
ATOM 2387 C CA . PRO A 1 311 ? 16.814 30.539 -17.522 1.00 79.50 311 PRO A CA 1
ATOM 2388 C C . PRO A 1 311 ? 15.368 30.888 -17.893 1.00 79.50 311 PRO A C 1
ATOM 2390 O O . PRO A 1 311 ? 14.410 30.310 -17.365 1.00 79.50 311 PRO A O 1
ATOM 2393 N N . ARG A 1 312 ? 15.212 31.831 -18.830 1.00 83.69 312 ARG A N 1
ATOM 2394 C CA . ARG A 1 312 ? 13.905 32.157 -19.415 1.00 83.69 312 ARG A CA 1
ATOM 2395 C C . ARG A 1 312 ? 13.353 30.932 -20.133 1.00 83.69 312 ARG A C 1
ATOM 2397 O O . ARG A 1 312 ? 14.081 30.232 -20.832 1.00 83.69 312 ARG A O 1
ATOM 2404 N N . SER A 1 313 ? 12.057 30.701 -19.978 1.00 84.19 313 SER A N 1
ATOM 2405 C CA . SER A 1 313 ? 11.341 29.633 -20.668 1.00 84.19 313 SER A CA 1
ATOM 2406 C C . SER A 1 313 ? 10.144 30.217 -21.420 1.00 84.19 313 SER A C 1
ATOM 2408 O O . SER A 1 313 ? 9.845 31.406 -21.348 1.00 84.19 313 SER A O 1
ATOM 2410 N N . SER A 1 314 ? 9.462 29.384 -22.196 1.00 85.94 314 SER A N 1
ATOM 2411 C CA . SER A 1 314 ? 8.252 29.764 -22.919 1.00 85.94 314 SER A CA 1
ATOM 2412 C C . SER A 1 314 ? 7.156 28.744 -22.672 1.00 85.94 314 SER A C 1
ATOM 2414 O O . SER A 1 314 ? 7.423 27.583 -22.359 1.00 85.94 314 SER A O 1
ATOM 2416 N N . PHE A 1 315 ? 5.906 29.140 -22.900 1.00 81.12 315 PHE A N 1
ATOM 2417 C CA . PHE A 1 315 ? 4.783 28.209 -22.819 1.00 81.12 315 PHE A CA 1
ATOM 2418 C C . PHE A 1 315 ? 4.943 27.005 -23.773 1.00 81.12 315 PHE A C 1
ATOM 2420 O O . PHE A 1 315 ? 4.594 25.875 -23.436 1.00 81.12 315 PHE A O 1
ATOM 2427 N N . LYS A 1 316 ? 5.564 27.216 -24.946 1.00 82.62 316 LYS A N 1
ATOM 2428 C CA . LYS A 1 316 ? 5.910 26.145 -25.897 1.00 82.62 316 LYS A CA 1
ATOM 2429 C C . LYS A 1 316 ? 6.934 25.167 -25.313 1.00 82.62 316 LYS A C 1
ATOM 2431 O O . LYS A 1 316 ? 6.802 23.964 -25.529 1.00 82.62 316 LYS A O 1
ATOM 2436 N N . ALA A 1 317 ? 7.932 25.673 -24.590 1.00 81.69 317 ALA A N 1
ATOM 2437 C CA . ALA A 1 317 ? 8.934 24.850 -23.920 1.00 81.69 317 ALA A CA 1
ATOM 2438 C C . ALA A 1 317 ? 8.322 24.051 -22.758 1.00 81.69 317 ALA A C 1
ATOM 2440 O O . ALA A 1 317 ? 8.587 22.857 -22.654 1.00 81.69 317 ALA A O 1
ATOM 2441 N N . TYR A 1 318 ? 7.430 24.657 -21.967 1.00 84.31 318 TYR A N 1
ATOM 2442 C CA . TYR A 1 318 ? 6.664 23.956 -20.929 1.00 84.31 318 TYR A CA 1
ATOM 2443 C C . TYR A 1 318 ? 5.878 22.761 -21.494 1.00 84.31 318 TYR A C 1
ATOM 2445 O O . TYR A 1 318 ? 6.007 21.644 -20.997 1.00 84.31 318 TYR A O 1
ATOM 2453 N N . LEU A 1 319 ? 5.123 22.955 -22.583 1.00 81.00 319 LEU A N 1
ATOM 2454 C CA . LEU A 1 319 ? 4.356 21.871 -23.218 1.00 81.00 319 LEU A CA 1
ATOM 2455 C C . LEU A 1 319 ? 5.241 20.722 -23.740 1.00 81.00 319 LEU A C 1
ATOM 2457 O O . LEU A 1 319 ? 4.773 19.586 -23.850 1.00 81.00 319 LEU A O 1
ATOM 2461 N N . GLY A 1 320 ? 6.500 21.014 -24.079 1.00 77.12 320 GLY A N 1
ATOM 2462 C CA . GLY A 1 320 ? 7.489 20.037 -24.535 1.00 77.12 320 GLY A CA 1
ATOM 2463 C C . GLY A 1 320 ? 8.288 19.362 -23.415 1.00 77.12 320 GLY A C 1
ATOM 2464 O O . GLY A 1 320 ? 8.949 18.357 -23.678 1.00 77.12 320 GLY A O 1
ATOM 2465 N N . ASP A 1 321 ? 8.231 19.868 -22.181 1.00 78.75 321 ASP A N 1
ATOM 2466 C CA . ASP A 1 321 ? 9.045 19.377 -21.072 1.00 78.75 321 ASP A CA 1
ATOM 2467 C C . ASP A 1 321 ? 8.395 18.180 -20.358 1.00 78.75 321 ASP A C 1
ATOM 2469 O O . ASP A 1 321 ? 7.610 18.310 -19.412 1.00 78.75 321 ASP A O 1
ATOM 2473 N N . TRP A 1 322 ? 8.793 16.981 -20.781 1.00 79.00 322 TRP A N 1
ATOM 2474 C CA . TRP A 1 322 ? 8.364 15.708 -20.196 1.00 79.00 322 TRP A CA 1
ATOM 2475 C C . TRP A 1 322 ? 9.335 15.132 -19.161 1.00 79.00 322 TRP A C 1
ATOM 2477 O O . TRP A 1 322 ? 9.066 14.062 -18.607 1.00 79.00 322 TRP A O 1
ATOM 2487 N N . ASN A 1 323 ? 10.449 15.810 -18.870 1.00 77.38 323 ASN A N 1
ATOM 2488 C CA . ASN A 1 323 ? 11.448 15.297 -17.941 1.00 77.38 323 ASN A CA 1
ATOM 2489 C C . ASN A 1 323 ? 10.911 15.318 -16.502 1.00 77.38 323 ASN A C 1
ATOM 2491 O O . ASN A 1 323 ? 10.901 16.355 -15.850 1.00 77.38 323 ASN A O 1
ATOM 2495 N N . GLY A 1 324 ? 10.433 14.173 -16.007 1.00 74.94 324 GLY A N 1
ATOM 2496 C CA . GLY A 1 324 ? 9.916 14.043 -14.642 1.00 74.94 324 GLY A CA 1
ATOM 2497 C C . GLY A 1 324 ? 8.494 14.578 -14.422 1.00 74.94 324 GLY A C 1
ATOM 2498 O O . GLY A 1 324 ? 8.018 14.573 -13.292 1.00 74.94 324 GLY A O 1
ATOM 2499 N N . ARG A 1 325 ? 7.771 14.954 -15.485 1.00 86.00 325 ARG A N 1
ATOM 2500 C CA . ARG A 1 325 ? 6.394 15.482 -15.421 1.00 86.00 325 ARG A CA 1
ATOM 2501 C C . ARG A 1 325 ? 5.423 14.623 -14.598 1.00 86.00 325 ARG A C 1
ATOM 2503 O O . ARG A 1 325 ? 4.616 15.160 -13.850 1.00 86.00 325 ARG A O 1
ATOM 2510 N N . GLY A 1 326 ? 5.537 13.295 -14.679 1.00 78.38 326 GLY A N 1
ATOM 2511 C CA . GLY A 1 326 ? 4.702 12.375 -13.893 1.00 78.38 326 GLY A CA 1
ATOM 2512 C C . GLY A 1 326 ? 4.841 12.554 -12.376 1.00 78.38 326 GLY A C 1
ATOM 2513 O O . GLY A 1 326 ? 3.847 12.471 -11.663 1.00 78.38 326 GLY A O 1
ATOM 2514 N N . TRP A 1 327 ? 6.041 12.875 -11.882 1.00 84.62 327 TRP A N 1
ATOM 2515 C CA . TRP A 1 327 ? 6.264 13.145 -10.457 1.00 84.62 327 TRP A CA 1
ATOM 2516 C C . TRP A 1 327 ? 5.634 14.471 -10.019 1.00 84.62 327 TRP A C 1
ATOM 2518 O O . TRP A 1 327 ? 5.133 14.561 -8.904 1.00 84.62 327 TRP A O 1
ATOM 2528 N N . ALA A 1 328 ? 5.604 15.475 -10.903 1.00 87.44 328 ALA A N 1
ATOM 2529 C CA . ALA A 1 328 ? 4.971 16.766 -10.630 1.00 87.44 328 ALA A CA 1
ATOM 2530 C C . ALA A 1 328 ? 3.444 16.628 -10.531 1.00 87.44 328 ALA A C 1
ATOM 2532 O O . ALA A 1 328 ? 2.830 17.139 -9.600 1.00 87.44 328 ALA A O 1
ATOM 2533 N N . LEU A 1 329 ? 2.853 15.863 -11.455 1.00 89.75 329 LEU A N 1
ATOM 2534 C CA . LEU A 1 329 ? 1.430 15.515 -11.433 1.00 89.75 329 LEU A CA 1
ATOM 2535 C C . LEU A 1 329 ? 1.070 14.714 -10.170 1.00 89.75 329 LEU A C 1
ATOM 2537 O O .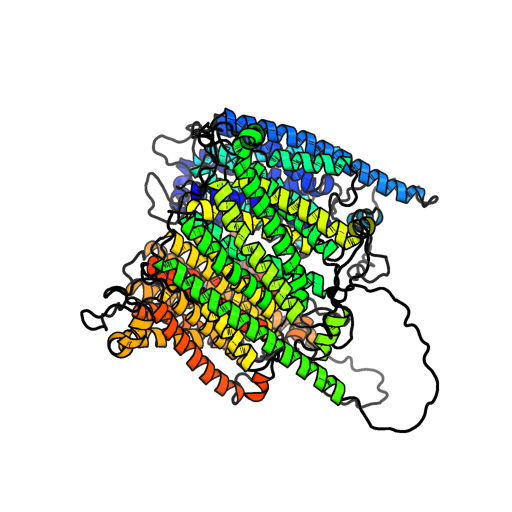 LEU A 1 329 ? 0.069 14.990 -9.519 1.00 89.75 329 LEU A O 1
ATOM 2541 N N . MET A 1 330 ? 1.909 13.750 -9.777 1.00 81.69 330 MET A N 1
ATOM 2542 C CA . MET A 1 330 ? 1.690 12.985 -8.546 1.00 81.69 330 MET A CA 1
ATOM 2543 C C . MET A 1 330 ? 1.765 13.871 -7.294 1.00 81.69 330 MET A C 1
ATOM 2545 O O . MET A 1 330 ? 0.963 13.704 -6.379 1.00 81.69 330 MET A O 1
ATOM 2549 N N . ALA A 1 331 ? 2.689 14.836 -7.258 1.00 87.44 331 ALA A N 1
ATOM 2550 C CA . ALA A 1 331 ? 2.781 15.791 -6.157 1.00 87.44 331 ALA A CA 1
ATOM 2551 C C . ALA A 1 331 ? 1.481 16.599 -5.992 1.00 87.44 331 ALA A C 1
ATOM 2553 O O . ALA A 1 331 ? 1.018 16.791 -4.870 1.00 87.44 331 ALA A O 1
ATOM 2554 N N . GLY A 1 332 ? 0.863 17.027 -7.099 1.00 90.31 332 GLY A N 1
ATOM 2555 C CA . GLY A 1 332 ? -0.406 17.756 -7.059 1.00 90.31 332 GLY A CA 1
ATOM 2556 C C . GLY A 1 332 ? -1.579 16.895 -6.600 1.00 90.31 332 GLY A C 1
ATOM 2557 O O . GLY A 1 332 ? -2.371 17.346 -5.778 1.00 90.31 332 GLY A O 1
ATOM 2558 N N . ILE A 1 333 ? -1.652 15.633 -7.044 1.00 89.88 333 ILE A N 1
ATOM 2559 C CA . ILE A 1 333 ? -2.651 14.666 -6.554 1.00 89.88 333 ILE A CA 1
ATOM 2560 C C . ILE A 1 333 ? -2.524 14.484 -5.038 1.00 89.88 333 ILE A C 1
ATOM 2562 O O . ILE A 1 333 ? -3.512 14.630 -4.321 1.00 89.88 333 ILE A O 1
ATOM 2566 N N . LEU A 1 334 ? -1.316 14.191 -4.544 1.00 88.88 334 LEU A N 1
ATOM 2567 C CA . LEU A 1 334 ? -1.082 13.980 -3.114 1.00 88.88 334 LEU A CA 1
ATOM 2568 C C . LEU A 1 334 ? -1.452 15.216 -2.293 1.00 88.88 334 LEU A C 1
ATOM 2570 O O . LEU A 1 334 ? -2.120 15.084 -1.271 1.00 88.88 334 LEU A O 1
ATOM 2574 N N . CYS A 1 335 ? -1.078 16.414 -2.745 1.00 93.38 335 CYS A N 1
ATOM 2575 C CA . CYS A 1 335 ? -1.434 17.630 -2.025 1.00 93.38 335 CYS A CA 1
ATOM 2576 C C . CYS A 1 335 ? -2.949 17.892 -2.033 1.00 93.38 335 CYS A C 1
ATOM 2578 O O . CYS A 1 335 ? -3.518 18.206 -0.990 1.00 93.38 335 CYS A O 1
ATOM 2580 N N . GLY A 1 336 ? -3.622 17.685 -3.168 1.00 91.81 336 GLY A N 1
ATOM 2581 C CA . GLY A 1 336 ? -5.065 17.902 -3.285 1.00 91.81 336 GLY A CA 1
ATOM 2582 C C . GLY A 1 336 ? -5.883 16.943 -2.424 1.00 91.81 336 GLY A C 1
ATOM 2583 O O . GLY A 1 336 ? -6.782 17.377 -1.705 1.00 91.81 336 GLY A O 1
ATOM 2584 N N . PHE A 1 337 ? -5.540 15.651 -2.426 1.00 88.62 337 PHE A N 1
ATOM 2585 C CA . PHE A 1 337 ? -6.177 14.679 -1.534 1.00 88.62 337 PHE A CA 1
ATOM 2586 C C . PHE A 1 337 ? -5.812 14.904 -0.067 1.00 88.62 337 PHE A C 1
ATOM 2588 O O . PHE A 1 337 ? -6.682 14.769 0.788 1.00 88.62 337 PHE A O 1
ATOM 2595 N N . GLY A 1 338 ? -4.562 15.271 0.226 1.00 90.06 338 GLY A N 1
ATOM 2596 C CA . GLY A 1 338 ? -4.129 15.615 1.578 1.00 90.06 338 GLY A CA 1
ATOM 2597 C C . GLY A 1 338 ? -4.957 16.763 2.154 1.00 90.06 338 GLY A C 1
ATOM 2598 O O . GLY A 1 338 ? -5.647 16.577 3.148 1.00 90.06 338 GLY A O 1
ATOM 2599 N N . ASN A 1 339 ? -5.006 17.908 1.468 1.00 92.56 339 ASN A N 1
ATOM 2600 C CA . ASN A 1 339 ? -5.795 19.061 1.913 1.00 92.56 339 ASN A CA 1
ATOM 2601 C C . ASN A 1 339 ? -7.291 18.732 2.032 1.00 92.56 339 ASN A C 1
ATOM 2603 O O . ASN A 1 339 ? -7.923 19.095 3.021 1.00 92.56 339 ASN A O 1
ATOM 2607 N N . GLY A 1 340 ? -7.857 17.989 1.073 1.00 90.25 340 GLY A N 1
ATOM 2608 C CA . GLY A 1 340 ? -9.249 17.545 1.153 1.00 90.25 340 GLY A CA 1
ATOM 2609 C C . GLY A 1 340 ? -9.531 16.710 2.408 1.00 90.25 340 GLY A C 1
ATOM 2610 O O . GLY A 1 340 ? -10.498 16.975 3.120 1.00 90.25 340 GLY A O 1
ATOM 2611 N N . LEU A 1 341 ? -8.655 15.753 2.733 1.00 89.06 341 LEU A N 1
ATOM 2612 C CA . LEU A 1 341 ? -8.754 14.938 3.947 1.00 89.06 341 LEU A CA 1
ATOM 2613 C C . LEU A 1 341 ? -8.551 15.762 5.226 1.00 89.06 341 LEU A C 1
ATOM 2615 O O . LEU A 1 341 ? -9.263 15.531 6.204 1.00 89.06 341 LEU A O 1
ATOM 2619 N N . GLN A 1 342 ? -7.631 16.732 5.222 1.00 91.06 342 GLN A N 1
ATOM 2620 C CA . GLN A 1 342 ? -7.446 17.664 6.336 1.00 91.06 342 GLN A CA 1
ATOM 2621 C C . GLN A 1 342 ? -8.732 18.448 6.611 1.00 91.06 342 GLN A C 1
ATOM 2623 O O . GLN A 1 342 ? -9.175 18.501 7.756 1.00 91.06 342 GLN A O 1
ATOM 2628 N N . PHE A 1 343 ? -9.369 19.007 5.579 1.00 91.00 343 PHE A N 1
ATOM 2629 C CA . PHE A 1 343 ? -10.603 19.774 5.745 1.00 91.00 343 PHE A CA 1
ATOM 2630 C C . PHE A 1 343 ? -11.786 18.903 6.183 1.00 91.00 343 PHE A C 1
ATOM 2632 O O . PHE A 1 343 ? -12.557 19.309 7.051 1.00 91.00 343 PHE A O 1
ATOM 2639 N N . MET A 1 344 ? -11.900 17.677 5.659 1.00 87.38 344 MET A N 1
ATOM 2640 C CA . MET A 1 344 ? -12.906 16.706 6.112 1.00 87.38 344 MET A CA 1
ATOM 2641 C C . MET A 1 344 ? -12.719 16.329 7.588 1.00 87.38 344 MET A C 1
ATOM 2643 O O . MET A 1 344 ? -13.691 16.267 8.339 1.00 87.38 344 MET A O 1
ATOM 2647 N N . GLY A 1 345 ? -11.473 16.102 8.019 1.00 82.12 345 GLY A N 1
ATOM 2648 C CA . GLY A 1 345 ? -11.143 15.868 9.425 1.00 82.12 345 GLY A CA 1
ATOM 2649 C C . GLY A 1 345 ? -11.434 17.090 10.300 1.00 82.12 345 GLY A C 1
ATOM 2650 O O . GLY A 1 345 ? -11.994 16.943 11.384 1.00 82.12 345 GLY A O 1
ATOM 2651 N N . GLY A 1 346 ? -11.125 18.293 9.807 1.00 83.31 346 GLY A N 1
ATOM 2652 C CA . GLY A 1 346 ? -11.339 19.563 10.508 1.00 83.31 346 GLY A CA 1
ATOM 2653 C C . GLY A 1 346 ? -12.802 19.915 10.731 1.00 83.31 346 GLY A C 1
ATOM 2654 O O . GLY A 1 346 ? -13.152 20.389 11.805 1.00 83.31 346 GLY A O 1
ATOM 2655 N N . GLN A 1 347 ? -13.691 19.592 9.795 1.00 85.19 347 GLN A N 1
ATOM 2656 C CA . GLN A 1 347 ? -15.130 19.764 10.013 1.00 85.19 347 GLN A CA 1
ATOM 2657 C C . GLN A 1 347 ? -15.657 18.923 11.184 1.00 85.19 347 GLN A C 1
ATOM 2659 O O . GLN A 1 347 ? -16.570 19.348 11.890 1.00 85.19 347 GLN A O 1
ATOM 2664 N N . ALA A 1 348 ? -15.077 17.739 11.390 1.00 79.25 348 ALA A N 1
ATOM 2665 C CA . ALA A 1 348 ? -15.478 16.799 12.429 1.00 79.25 348 ALA A CA 1
ATOM 2666 C C . ALA A 1 348 ? -14.815 17.082 13.788 1.00 79.25 348 ALA A C 1
ATOM 2668 O O . ALA A 1 348 ? -15.446 16.930 14.833 1.00 79.25 348 ALA A O 1
ATOM 2669 N N . ALA A 1 349 ? -13.530 17.448 13.775 1.00 74.06 349 ALA A N 1
ATOM 2670 C CA . ALA A 1 349 ? -12.691 17.589 14.966 1.00 74.06 349 ALA A CA 1
ATOM 2671 C C . ALA A 1 349 ? -12.441 19.047 15.398 1.00 74.06 349 ALA A C 1
ATOM 2673 O O . ALA A 1 349 ? -11.964 19.262 16.508 1.00 74.06 349 ALA A O 1
ATOM 2674 N N . GLY A 1 350 ? -12.764 20.026 14.549 1.00 81.38 350 GLY A N 1
ATOM 2675 C CA . GLY A 1 350 ? -12.340 21.424 14.661 1.00 81.38 350 GLY A CA 1
ATOM 2676 C C . GLY A 1 350 ? -11.118 21.714 13.778 1.00 81.38 350 GLY A C 1
ATOM 2677 O O . GLY A 1 350 ? -10.203 20.894 13.671 1.00 81.38 350 GLY A O 1
ATOM 2678 N N . TYR A 1 351 ? -11.077 22.888 13.138 1.00 84.44 351 TYR A N 1
ATOM 2679 C CA . TYR A 1 351 ? -9.973 23.243 12.230 1.00 84.44 351 TYR A CA 1
ATOM 2680 C C . TYR A 1 351 ? -8.651 23.498 12.962 1.00 84.44 351 TYR A C 1
ATOM 2682 O O . TYR A 1 351 ? -7.602 23.132 12.441 1.00 84.44 351 TYR A O 1
ATOM 2690 N N . ALA A 1 352 ? -8.696 23.994 14.204 1.00 78.44 352 ALA A N 1
ATOM 2691 C CA . ALA A 1 352 ? -7.513 24.078 15.064 1.00 78.44 352 ALA A CA 1
ATOM 2692 C C . ALA A 1 352 ? -6.904 22.689 15.343 1.00 78.44 352 ALA A C 1
ATOM 2694 O O . ALA A 1 352 ? -5.688 22.523 15.330 1.00 78.44 352 ALA A O 1
ATOM 2695 N N . ALA A 1 353 ? -7.740 21.663 15.539 1.00 73.25 353 ALA A N 1
ATOM 2696 C CA . ALA A 1 353 ? -7.272 20.288 15.701 1.00 73.25 353 ALA A CA 1
ATOM 2697 C C . ALA A 1 353 ? -6.743 19.696 14.382 1.00 73.25 353 ALA A C 1
ATOM 2699 O O . ALA A 1 353 ? -5.762 18.955 14.392 1.00 73.25 353 ALA A O 1
ATOM 2700 N N . ALA A 1 354 ? -7.345 20.039 13.238 1.00 80.06 354 ALA A N 1
ATOM 2701 C CA . ALA A 1 354 ? -6.858 19.609 11.926 1.00 80.06 354 ALA A CA 1
ATOM 2702 C C . ALA A 1 354 ? -5.498 20.210 11.548 1.00 80.06 354 ALA A C 1
ATOM 2704 O O . ALA A 1 354 ? -4.765 19.596 10.772 1.00 80.06 354 ALA A O 1
ATOM 2705 N N . ASP A 1 355 ? -5.113 21.349 12.130 1.00 80.19 355 ASP A N 1
ATOM 2706 C CA . ASP A 1 355 ? -3.765 21.903 11.981 1.00 80.19 355 ASP A CA 1
ATOM 2707 C C . ASP A 1 355 ? -2.686 20.993 12.613 1.00 80.19 355 ASP A C 1
ATOM 2709 O O . ASP A 1 355 ? -1.509 21.116 12.282 1.00 80.19 355 ASP A O 1
ATOM 2713 N N . ALA A 1 356 ? -3.052 19.972 13.405 1.00 69.38 356 ALA A N 1
ATOM 2714 C CA . ALA A 1 356 ? -2.122 18.918 13.829 1.00 69.38 356 ALA A CA 1
ATOM 2715 C C . ALA A 1 356 ? -1.528 18.116 12.651 1.00 69.38 356 ALA A C 1
ATOM 2717 O O . ALA A 1 356 ? -0.452 17.528 12.776 1.00 69.38 356 ALA A O 1
ATOM 2718 N N . VAL A 1 357 ? -2.177 18.126 11.478 1.00 77.62 357 VAL A N 1
ATOM 2719 C CA . VAL A 1 357 ? -1.628 17.568 10.227 1.00 77.62 357 VAL A CA 1
ATOM 2720 C C . VAL A 1 357 ? -0.305 18.241 9.833 1.00 77.62 357 VAL A C 1
ATOM 2722 O O . VAL A 1 357 ? 0.516 17.636 9.144 1.00 77.62 357 VAL A O 1
ATOM 2725 N N . GLN A 1 358 ? -0.026 19.446 10.332 1.00 78.25 358 GLN A N 1
ATOM 2726 C CA . GLN A 1 358 ? 1.265 20.108 10.155 1.00 78.25 358 GLN A CA 1
ATOM 2727 C C . GLN A 1 358 ? 2.421 19.392 10.884 1.00 78.25 358 GLN A C 1
ATOM 2729 O O . GLN A 1 358 ? 3.569 19.783 10.738 1.00 78.25 358 GLN A O 1
ATOM 2734 N N . ALA A 1 359 ? 2.194 18.269 11.578 1.00 65.06 359 ALA A N 1
ATOM 2735 C CA . ALA A 1 359 ? 3.261 17.322 11.929 1.00 65.06 359 ALA A CA 1
ATOM 2736 C C . ALA A 1 359 ? 3.875 16.595 10.701 1.00 65.06 359 ALA A C 1
ATOM 2738 O O . ALA A 1 359 ? 4.725 15.711 10.851 1.00 65.06 359 ALA A O 1
ATOM 2739 N N . LEU A 1 360 ? 3.492 16.982 9.476 1.00 74.75 360 LEU A N 1
ATOM 2740 C CA . LEU A 1 360 ? 4.026 16.497 8.201 1.00 74.75 360 LEU A CA 1
ATOM 2741 C C . LEU A 1 360 ? 5.566 16.492 8.072 1.00 74.75 360 LEU A C 1
ATOM 2743 O O . LEU A 1 360 ? 6.066 15.641 7.322 1.00 74.75 360 LEU A O 1
ATOM 2747 N N . PRO A 1 361 ? 6.355 17.305 8.820 1.00 72.25 361 PRO A N 1
ATOM 2748 C CA . PRO A 1 361 ? 7.804 17.193 8.802 1.00 72.25 361 PRO A CA 1
ATOM 2749 C C . PRO A 1 361 ? 8.337 15.828 9.232 1.00 72.25 361 PRO A C 1
ATOM 2751 O O . PRO A 1 361 ? 9.427 15.458 8.804 1.00 72.25 361 PRO A O 1
ATOM 2754 N N . LEU A 1 362 ? 7.583 15.047 10.018 1.00 60.41 362 LEU A N 1
ATOM 2755 C CA . LEU A 1 362 ? 7.956 13.669 10.366 1.00 60.41 362 LEU A CA 1
ATOM 2756 C C . LEU A 1 362 ? 8.116 12.792 9.114 1.00 60.41 362 LEU A C 1
ATOM 2758 O O . LEU A 1 362 ? 9.050 11.997 9.015 1.00 60.41 362 LEU A O 1
ATOM 2762 N N . VAL A 1 363 ? 7.229 12.973 8.134 1.00 64.81 363 VAL A N 1
ATOM 2763 C CA . VAL A 1 363 ? 7.219 12.214 6.879 1.00 64.81 363 VAL A CA 1
ATOM 2764 C C . VAL A 1 363 ? 8.177 12.836 5.859 1.00 64.81 363 VAL A C 1
ATOM 2766 O O . VAL A 1 363 ? 8.941 12.118 5.214 1.00 64.81 363 VAL A O 1
ATOM 2769 N N . SER A 1 364 ? 8.209 14.164 5.725 1.00 68.81 364 SER A N 1
ATOM 2770 C CA . SER A 1 364 ? 9.086 14.817 4.742 1.00 68.81 364 SER A CA 1
ATOM 2771 C C . SER A 1 364 ? 10.571 14.707 5.112 1.00 68.81 364 SER A C 1
ATOM 2773 O O . SER A 1 364 ? 11.403 14.427 4.246 1.00 68.81 364 SER A O 1
ATOM 2775 N N . THR A 1 365 ? 10.912 14.806 6.402 1.00 64.44 365 THR A N 1
ATOM 2776 C CA . THR A 1 365 ? 12.282 14.600 6.908 1.00 64.44 365 THR A CA 1
ATOM 2777 C C . THR A 1 365 ? 12.735 13.156 6.710 1.00 64.44 365 THR A C 1
ATOM 2779 O O . THR A 1 365 ? 13.890 12.914 6.357 1.00 64.44 365 THR A O 1
ATOM 2782 N N . PHE A 1 366 ? 11.833 12.179 6.858 1.00 61.34 366 PHE A N 1
ATOM 2783 C CA . PHE A 1 366 ? 12.123 10.778 6.542 1.00 61.34 366 PHE A CA 1
ATOM 2784 C C . PHE A 1 366 ? 12.578 10.618 5.082 1.00 61.34 366 PHE A C 1
ATOM 2786 O O . PHE A 1 366 ? 13.624 10.012 4.822 1.00 61.34 366 PHE A O 1
ATOM 2793 N N . TRP A 1 367 ? 11.870 11.240 4.131 1.00 68.31 367 TRP A N 1
ATOM 2794 C CA . TRP A 1 367 ? 12.287 11.275 2.725 1.00 68.31 367 TRP A CA 1
ATOM 2795 C C . TRP A 1 367 ? 13.602 12.047 2.520 1.00 68.31 367 TRP A C 1
ATOM 2797 O O . TRP A 1 367 ? 14.484 11.574 1.800 1.00 68.31 367 TRP A O 1
ATOM 2807 N N . GLY A 1 368 ? 13.783 13.186 3.195 1.00 62.16 368 GLY A N 1
ATOM 2808 C CA . GLY A 1 368 ? 15.017 13.986 3.184 1.00 62.16 368 GLY A CA 1
ATOM 2809 C C . GLY A 1 368 ? 16.262 13.197 3.598 1.00 62.16 368 GLY A C 1
ATOM 2810 O O . GLY A 1 368 ? 17.316 13.260 2.954 1.00 62.16 368 GLY A O 1
ATOM 2811 N N . ILE A 1 369 ? 16.136 12.378 4.640 1.00 60.81 369 ILE A N 1
ATOM 2812 C CA . ILE A 1 369 ? 17.227 11.550 5.155 1.00 60.81 369 ILE A CA 1
ATOM 2813 C C . ILE A 1 369 ? 17.472 10.339 4.248 1.00 60.81 369 ILE A C 1
ATOM 2815 O O . ILE A 1 369 ? 18.613 10.108 3.839 1.00 60.81 369 ILE A O 1
ATOM 2819 N N . LEU A 1 370 ? 16.431 9.564 3.932 1.00 59.38 370 LEU A N 1
ATOM 2820 C CA . LEU A 1 370 ? 16.586 8.278 3.246 1.00 59.38 370 LEU A CA 1
ATOM 2821 C C . LEU A 1 370 ? 16.812 8.411 1.744 1.00 59.38 370 LEU A C 1
ATOM 2823 O O . LEU A 1 370 ? 17.710 7.767 1.201 1.00 59.38 370 LEU A O 1
ATOM 2827 N N . LEU A 1 371 ? 16.000 9.225 1.068 1.00 63.22 371 LEU A N 1
ATOM 2828 C CA . LEU A 1 371 ? 16.031 9.340 -0.388 1.00 63.22 371 LEU A CA 1
ATOM 2829 C C . LEU A 1 371 ? 17.135 10.295 -0.843 1.00 63.22 371 LEU A C 1
ATOM 2831 O O . LEU A 1 371 ? 17.813 10.050 -1.841 1.00 63.22 371 LEU A O 1
ATOM 2835 N N . PHE A 1 372 ? 17.321 11.385 -0.100 1.00 65.75 372 PHE A N 1
ATOM 2836 C CA . PHE A 1 372 ? 18.162 12.501 -0.519 1.00 65.75 372 PHE A CA 1
ATOM 2837 C C . PHE A 1 372 ? 19.484 12.619 0.229 1.00 65.75 372 PHE A C 1
ATOM 2839 O O . PHE A 1 372 ? 20.354 13.370 -0.227 1.00 65.75 372 PHE A O 1
ATOM 2846 N N . GLY A 1 373 ? 19.648 11.887 1.336 1.00 65.06 373 GLY A N 1
ATOM 2847 C CA . GLY A 1 373 ? 20.868 11.886 2.134 1.00 65.06 373 GLY A CA 1
ATOM 2848 C C . GLY A 1 373 ? 21.284 13.280 2.603 1.00 65.06 373 GLY A C 1
ATOM 2849 O O . GLY A 1 373 ? 22.485 13.541 2.659 1.00 65.06 373 GLY A O 1
ATOM 2850 N N . GLU A 1 374 ? 20.326 14.170 2.907 1.00 66.50 374 GLU A N 1
ATOM 2851 C CA . GLU A 1 374 ? 20.558 15.608 3.174 1.00 66.50 374 GLU A CA 1
ATOM 2852 C C . GLU A 1 374 ? 21.587 15.887 4.279 1.00 66.50 374 GLU A C 1
ATOM 2854 O O . GLU A 1 374 ? 22.262 16.918 4.261 1.00 66.50 374 GLU A O 1
ATOM 2859 N N . TYR A 1 375 ? 21.747 14.931 5.194 1.00 65.44 375 TYR A N 1
ATOM 2860 C CA . TYR A 1 375 ? 22.655 15.011 6.335 1.00 65.44 375 TYR A CA 1
ATOM 2861 C C . TYR A 1 375 ? 23.742 13.934 6.311 1.00 65.44 375 TYR A C 1
ATOM 2863 O O . TYR A 1 375 ? 24.313 13.602 7.345 1.00 65.44 375 TYR A O 1
ATOM 2871 N N . ARG A 1 376 ? 24.015 13.292 5.166 1.00 65.44 376 ARG A N 1
ATOM 2872 C CA . ARG A 1 376 ? 24.980 12.182 5.108 1.00 65.44 376 ARG A CA 1
ATOM 2873 C C . ARG A 1 376 ? 26.401 12.700 5.366 1.00 65.44 376 ARG A C 1
ATOM 2875 O O . ARG A 1 376 ? 26.902 13.555 4.636 1.00 65.44 376 ARG A O 1
ATOM 2882 N N . LYS A 1 377 ? 27.076 12.128 6.375 1.00 63.62 377 LYS A N 1
ATOM 2883 C CA . LYS A 1 377 ? 28.407 12.562 6.850 1.00 63.62 377 LYS A CA 1
ATOM 2884 C C . LYS A 1 377 ? 28.423 14.014 7.351 1.00 63.62 377 LYS A C 1
ATOM 2886 O O . LYS A 1 377 ? 29.382 14.740 7.090 1.00 63.62 377 LYS A O 1
ATOM 2891 N N . SER A 1 378 ? 27.347 14.471 7.980 1.00 68.06 378 SER A N 1
ATOM 2892 C CA . SER A 1 378 ? 27.333 15.760 8.683 1.00 68.06 378 SER A CA 1
ATOM 2893 C C . SER A 1 378 ? 27.948 15.614 10.082 1.00 68.06 378 SER A C 1
ATOM 2895 O O . SER A 1 378 ? 28.207 14.500 10.545 1.00 68.06 378 SER A O 1
ATOM 2897 N N . SER A 1 379 ? 28.260 16.727 10.740 1.00 71.56 379 SER A N 1
ATOM 2898 C CA . SER A 1 379 ? 28.891 16.721 12.060 1.00 71.56 379 SER A CA 1
ATOM 2899 C C . SER A 1 379 ? 27.981 16.116 13.133 1.00 71.56 379 SER A C 1
ATOM 2901 O O . SER A 1 379 ? 26.752 16.085 13.015 1.00 71.56 379 SER A O 1
ATOM 2903 N N . ARG A 1 380 ? 28.588 15.664 14.240 1.00 68.44 380 ARG A N 1
ATOM 2904 C CA . ARG A 1 380 ? 27.857 15.149 15.412 1.00 68.44 380 ARG A CA 1
ATOM 2905 C C . ARG A 1 380 ? 26.841 16.170 15.940 1.00 68.44 380 ARG A C 1
ATOM 2907 O O . ARG A 1 380 ? 25.754 15.781 16.350 1.00 68.44 380 ARG A O 1
ATOM 2914 N N . ARG A 1 381 ? 27.172 17.465 15.866 1.00 66.25 381 ARG A N 1
ATOM 2915 C CA . ARG A 1 381 ? 26.279 18.576 16.223 1.00 66.25 381 ARG A CA 1
ATOM 2916 C C . ARG A 1 381 ? 25.016 18.591 15.356 1.00 66.25 381 ARG A C 1
ATOM 2918 O O . ARG A 1 381 ? 23.922 18.658 15.906 1.00 66.25 381 ARG A O 1
ATOM 2925 N N . THR A 1 382 ? 25.159 18.466 14.035 1.00 67.12 382 THR A N 1
ATOM 2926 C CA . THR A 1 382 ? 24.032 18.427 13.086 1.00 67.12 382 THR A CA 1
ATOM 2927 C C . THR A 1 382 ? 23.089 17.255 13.379 1.00 67.12 382 THR A C 1
ATOM 2929 O O . THR A 1 382 ? 21.875 17.441 13.411 1.00 67.12 382 THR A O 1
ATOM 2932 N N . TYR A 1 383 ? 23.629 16.065 13.664 1.00 65.06 383 TYR A N 1
ATOM 2933 C CA . TYR A 1 383 ? 22.807 14.898 14.006 1.00 65.06 383 TYR A CA 1
ATOM 2934 C C . TYR A 1 383 ? 22.085 15.029 15.351 1.00 65.06 383 TYR A C 1
ATOM 2936 O O . TYR A 1 383 ? 20.921 14.650 15.434 1.00 65.06 383 TYR A O 1
ATOM 2944 N N . ILE A 1 384 ? 22.740 15.574 16.385 1.00 65.25 384 ILE A N 1
ATOM 2945 C CA . ILE A 1 384 ? 22.099 15.810 17.691 1.00 65.25 384 ILE A CA 1
ATOM 2946 C C . ILE A 1 384 ? 20.905 16.751 17.522 1.00 65.25 384 ILE A C 1
ATOM 2948 O O . ILE A 1 384 ? 19.807 16.417 17.950 1.00 65.25 384 ILE A O 1
ATOM 2952 N N . LEU A 1 385 ? 21.098 17.879 16.833 1.00 63.44 385 LEU A N 1
ATOM 2953 C CA . LEU A 1 385 ? 20.033 18.854 16.601 1.00 63.44 385 LEU A CA 1
ATOM 2954 C C . LEU A 1 385 ? 18.865 18.263 15.788 1.00 63.44 385 LEU A C 1
ATOM 2956 O O . LEU A 1 385 ? 17.709 18.515 16.115 1.00 63.44 385 LEU A O 1
ATOM 2960 N N . LEU A 1 386 ? 19.148 17.440 14.771 1.00 62.84 386 LEU A N 1
ATOM 2961 C CA . LEU A 1 386 ? 18.123 16.775 13.959 1.00 62.84 386 LEU A CA 1
ATOM 2962 C C . LEU A 1 386 ? 17.281 15.787 14.782 1.00 62.84 386 LEU A C 1
ATOM 2964 O O . LEU A 1 386 ? 16.057 15.777 14.676 1.00 62.84 386 LEU A O 1
ATOM 2968 N N . VAL A 1 387 ? 17.929 14.977 15.624 1.00 62.59 387 VAL A N 1
ATOM 2969 C CA . VAL A 1 387 ? 17.237 14.038 16.519 1.00 62.59 387 VAL A CA 1
ATOM 2970 C C . VAL A 1 387 ? 16.411 14.790 17.564 1.00 62.59 387 VAL A C 1
ATOM 2972 O O . VAL A 1 387 ? 15.269 14.409 17.806 1.00 62.59 387 VAL A O 1
ATOM 2975 N N . SER A 1 388 ? 16.932 15.885 18.130 1.00 61.34 388 SER A N 1
ATOM 2976 C CA . SER A 1 388 ? 16.186 16.733 19.068 1.00 61.34 388 SER A CA 1
ATOM 2977 C C . SER A 1 388 ? 14.893 17.285 18.460 1.00 61.34 388 SER A C 1
ATOM 2979 O O . SER A 1 388 ? 13.873 17.273 19.137 1.00 61.34 388 SER A O 1
ATOM 2981 N N . ILE A 1 389 ? 14.901 17.717 17.190 1.00 63.34 389 ILE A N 1
ATOM 2982 C CA . ILE A 1 389 ? 13.685 18.183 16.492 1.00 63.34 389 ILE A CA 1
ATOM 2983 C C . ILE A 1 389 ? 12.665 17.054 16.355 1.00 63.34 389 ILE A C 1
ATOM 2985 O O . ILE A 1 389 ? 11.498 17.243 16.681 1.00 63.34 389 ILE A O 1
ATOM 2989 N N . LEU A 1 390 ? 13.098 15.878 15.890 1.00 56.94 390 LEU A N 1
ATOM 2990 C CA . LEU A 1 390 ? 12.202 14.741 15.666 1.00 56.94 390 LEU A CA 1
ATOM 2991 C C . LEU A 1 390 ? 11.569 14.242 16.971 1.00 56.94 390 LEU A C 1
ATOM 2993 O O . LEU A 1 390 ? 10.380 13.945 16.991 1.00 56.94 390 LEU A O 1
ATOM 2997 N N . LEU A 1 391 ? 12.339 14.201 18.063 1.00 56.66 391 LEU A N 1
ATOM 2998 C CA . LEU A 1 391 ? 11.827 13.847 19.390 1.00 56.66 391 LEU A CA 1
ATOM 2999 C C . LEU A 1 391 ? 10.839 14.887 19.926 1.00 56.66 391 LEU A C 1
ATOM 3001 O O . LEU A 1 391 ? 9.860 14.525 20.569 1.00 56.66 391 LEU A O 1
ATOM 3005 N N . LEU A 1 392 ? 11.076 16.169 19.648 1.00 58.25 392 LEU A N 1
ATOM 3006 C CA . LEU A 1 392 ? 10.231 17.254 20.132 1.00 58.25 392 LEU A CA 1
ATOM 3007 C C . LEU A 1 392 ? 8.902 17.352 19.365 1.00 58.25 392 LEU A C 1
ATOM 3009 O O . LEU A 1 392 ? 7.878 17.626 19.977 1.00 58.25 392 LEU A O 1
ATOM 3013 N N . ILE A 1 393 ? 8.899 17.056 18.059 1.00 53.81 393 ILE A N 1
ATOM 3014 C CA . ILE A 1 393 ? 7.668 16.923 17.256 1.00 53.81 393 ILE A CA 1
ATOM 3015 C C . ILE A 1 393 ? 6.882 15.659 17.654 1.00 53.81 393 ILE A C 1
ATOM 3017 O O . ILE A 1 393 ? 5.657 15.643 17.577 1.00 53.81 393 ILE A O 1
ATOM 3021 N N . ALA A 1 394 ? 7.571 14.600 18.092 1.00 46.44 394 ALA A N 1
ATOM 3022 C CA . ALA A 1 394 ? 6.953 13.339 18.503 1.00 46.44 394 ALA A CA 1
ATOM 3023 C C . ALA A 1 394 ? 6.441 13.320 19.957 1.00 46.44 394 ALA A C 1
ATOM 3025 O O . ALA A 1 394 ? 5.819 12.335 20.342 1.00 46.44 394 ALA A O 1
ATOM 3026 N N . SER A 1 395 ? 6.693 14.360 20.760 1.00 45.81 395 SER A N 1
ATOM 3027 C CA . SER A 1 395 ? 6.300 14.411 22.174 1.00 45.81 395 SER A CA 1
ATOM 3028 C C . SER A 1 395 ? 4.954 15.132 22.348 1.00 45.81 395 SER A C 1
ATOM 3030 O O . SER A 1 395 ? 4.894 16.352 22.170 1.00 45.81 395 SER A O 1
ATOM 3032 N N . PRO A 1 396 ? 3.852 14.435 22.679 1.00 47.53 396 PRO A N 1
ATOM 3033 C CA . PRO A 1 396 ? 2.582 15.089 22.953 1.00 47.53 396 PRO A CA 1
ATOM 3034 C C . PRO A 1 396 ? 2.588 15.692 24.362 1.00 47.53 396 PRO A C 1
ATOM 3036 O O . PRO A 1 396 ? 2.486 14.990 25.363 1.00 47.53 396 PRO A O 1
ATOM 3039 N N . SER A 1 397 ? 2.628 17.021 24.452 1.00 43.91 397 SER A N 1
ATOM 3040 C CA . SER A 1 397 ? 2.300 17.736 25.688 1.00 43.91 397 SER A CA 1
ATOM 3041 C C . SER A 1 397 ? 0.775 17.796 25.862 1.00 43.91 397 SER A C 1
ATOM 3043 O O . SER A 1 397 ? 0.142 18.811 25.587 1.00 43.91 397 SER A O 1
ATOM 3045 N N . ALA A 1 398 ? 0.147 16.689 26.263 1.00 42.59 398 ALA A N 1
ATOM 3046 C CA . ALA A 1 398 ? -1.304 16.628 26.445 1.00 42.59 398 ALA A CA 1
ATOM 3047 C C . ALA A 1 398 ? -1.679 16.139 27.848 1.00 42.59 398 ALA A C 1
ATOM 3049 O O . ALA A 1 398 ? -2.179 15.029 28.031 1.00 42.59 398 ALA A O 1
ATOM 3050 N N . ASN A 1 399 ? -1.515 17.028 28.828 1.00 39.84 399 ASN A N 1
ATOM 3051 C CA . ASN A 1 399 ? -1.872 16.825 30.235 1.00 39.84 399 ASN A CA 1
ATOM 3052 C C . ASN A 1 399 ? -3.387 16.670 30.491 1.00 39.84 399 ASN A C 1
ATOM 3054 O O . ASN A 1 399 ? -3.793 16.765 31.636 1.00 39.84 399 ASN A O 1
ATOM 3058 N N . GLU A 1 400 ? -4.243 16.458 29.483 1.00 41.91 400 GLU A N 1
ATOM 3059 C CA . GLU A 1 400 ? -5.717 16.537 29.585 1.00 41.91 400 GLU A CA 1
ATOM 3060 C C . GLU A 1 400 ? -6.489 15.442 28.802 1.00 41.91 400 GLU A C 1
ATOM 3062 O O . GLU A 1 400 ? -7.723 15.414 28.847 1.00 41.91 400 GLU A O 1
ATOM 3067 N N . LEU A 1 401 ? -5.805 14.537 28.085 1.00 42.38 401 LEU A N 1
ATOM 3068 C CA . LEU A 1 401 ? -6.428 13.434 27.321 1.00 42.38 401 LEU A CA 1
ATOM 3069 C C . LEU A 1 401 ? -6.564 12.144 28.154 1.00 42.38 401 LEU A C 1
ATOM 3071 O O . LEU A 1 401 ? -5.987 12.029 29.227 1.00 42.38 401 LEU A O 1
ATOM 3075 N N . LYS A 1 402 ? -7.333 11.155 27.687 1.00 51.72 402 LYS A N 1
ATOM 3076 C CA . LYS A 1 402 ? -7.234 9.776 28.206 1.00 51.72 402 LYS A CA 1
ATOM 3077 C C . LYS A 1 402 ? -6.173 9.031 27.401 1.00 51.72 402 LYS A C 1
ATOM 3079 O O . LYS A 1 402 ? -6.081 9.249 26.193 1.00 51.72 402 LYS A O 1
ATOM 3084 N N . MET A 1 403 ? -5.417 8.151 28.053 1.00 64.25 403 MET A N 1
ATOM 3085 C CA . MET A 1 403 ? -4.421 7.322 27.376 1.00 64.25 403 MET A CA 1
ATOM 3086 C C . MET A 1 403 ? -5.045 6.494 26.262 1.00 64.25 403 MET A C 1
ATOM 3088 O O . MET A 1 403 ? -6.089 5.867 26.455 1.00 64.25 403 MET A O 1
ATOM 3092 N N . PHE A 1 404 ? -4.422 6.543 25.080 1.00 64.69 404 PHE A N 1
ATOM 3093 C CA . PHE A 1 404 ? -4.913 5.834 23.909 1.00 64.69 404 PHE A CA 1
ATOM 3094 C C . PHE A 1 404 ? -4.802 4.338 24.169 1.00 64.69 404 PHE A C 1
ATOM 3096 O O . PHE A 1 404 ? -3.710 3.822 24.367 1.00 64.69 404 PHE A O 1
ATOM 3103 N N . LEU A 1 405 ? -5.928 3.639 24.184 1.00 69.81 405 LEU A N 1
ATOM 3104 C CA . LEU A 1 405 ? -5.996 2.199 24.371 1.00 69.81 405 LEU A CA 1
ATOM 3105 C C . LEU A 1 405 ? -6.944 1.637 23.322 1.00 69.81 405 LEU A C 1
ATOM 3107 O O . LEU A 1 405 ? -8.015 2.194 23.067 1.00 69.81 405 LEU A O 1
ATOM 3111 N N . VAL A 1 406 ? -6.548 0.532 22.696 1.00 73.81 406 VAL A N 1
ATOM 3112 C CA . VAL A 1 406 ? -7.446 -0.187 21.798 1.00 73.81 406 VAL A CA 1
ATOM 3113 C C . VAL A 1 406 ? -8.449 -0.924 22.674 1.00 73.81 406 VAL A C 1
ATOM 3115 O O . VAL A 1 406 ? -8.101 -1.897 23.327 1.00 73.81 406 VAL A O 1
ATOM 3118 N N . GLU A 1 407 ? -9.687 -0.437 22.711 1.00 73.50 407 GLU A N 1
ATOM 3119 C CA . GLU A 1 407 ? -10.773 -1.053 23.492 1.00 73.50 407 GLU A CA 1
ATOM 3120 C C . GLU A 1 407 ? -11.835 -1.709 22.583 1.00 73.50 407 GLU A C 1
ATOM 3122 O O . GLU A 1 407 ? -12.617 -2.550 23.020 1.00 73.50 407 GLU A O 1
ATOM 3127 N N . SER A 1 408 ? -11.864 -1.364 21.289 1.00 71.06 408 SER A N 1
ATOM 3128 C CA . SER A 1 408 ? -12.865 -1.889 20.349 1.00 71.06 408 SER A CA 1
ATOM 3129 C C . SER A 1 408 ? -12.440 -3.213 19.704 1.00 71.06 408 SER A C 1
ATOM 3131 O O . SER A 1 408 ? -11.302 -3.360 19.257 1.00 71.06 408 SER A O 1
ATOM 3133 N N . LYS A 1 409 ? -13.392 -4.145 19.544 1.00 66.25 409 LYS A N 1
ATOM 3134 C CA . LYS A 1 409 ? -13.173 -5.419 18.829 1.00 66.25 409 LYS A CA 1
ATOM 3135 C C . LYS A 1 409 ? -12.678 -5.204 17.393 1.00 66.25 409 LYS A C 1
ATOM 3137 O O . LYS A 1 409 ? -11.749 -5.872 16.955 1.00 66.25 409 LYS A O 1
ATOM 3142 N N . GLY A 1 410 ? -13.265 -4.240 16.675 1.00 58.91 410 GLY A N 1
ATOM 3143 C CA . GLY A 1 410 ? -12.847 -3.896 15.312 1.00 58.91 410 GLY A CA 1
ATOM 3144 C C . GLY A 1 410 ? -11.423 -3.335 15.250 1.00 58.91 410 GLY A C 1
ATOM 3145 O O . GLY A 1 410 ? -10.653 -3.725 14.376 1.00 58.91 410 GLY A O 1
ATOM 3146 N N . GLY A 1 411 ? -11.048 -2.481 16.210 1.00 65.19 411 GLY A N 1
ATOM 3147 C CA . GLY A 1 411 ? -9.683 -1.966 16.335 1.00 65.19 411 GLY A CA 1
ATOM 3148 C C . GLY A 1 411 ? -8.669 -3.068 16.640 1.00 65.19 411 GLY A C 1
ATOM 3149 O O . GLY A 1 411 ? -7.617 -3.111 16.011 1.00 65.19 411 GLY A O 1
ATOM 3150 N N . ALA A 1 412 ? -9.012 -4.007 17.525 1.00 72.19 412 ALA A N 1
ATOM 3151 C CA . ALA A 1 412 ? -8.151 -5.141 17.849 1.00 72.19 412 ALA A CA 1
ATOM 3152 C C . ALA A 1 412 ? -7.893 -6.039 16.632 1.00 72.19 412 ALA A C 1
ATOM 3154 O O . ALA A 1 412 ? -6.744 -6.367 16.341 1.00 72.19 412 ALA A O 1
ATOM 3155 N N . ILE A 1 413 ? -8.943 -6.375 15.874 1.00 69.56 413 ILE A N 1
ATOM 3156 C CA . ILE A 1 413 ? -8.820 -7.161 14.637 1.00 69.56 413 ILE A CA 1
ATOM 3157 C C . ILE A 1 413 ? -7.960 -6.419 13.609 1.00 69.56 413 ILE A C 1
ATOM 3159 O O . ILE A 1 413 ? -7.072 -7.023 13.011 1.00 69.56 413 ILE A O 1
ATOM 3163 N N . ALA A 1 414 ? -8.166 -5.110 13.431 1.00 64.50 414 ALA A N 1
ATOM 3164 C CA . ALA A 1 414 ? -7.351 -4.310 12.521 1.00 64.50 414 ALA A CA 1
ATOM 3165 C C . ALA A 1 414 ? -5.864 -4.329 12.919 1.00 64.50 414 ALA A C 1
ATOM 3167 O O . ALA A 1 414 ? -5.010 -4.598 12.073 1.00 64.50 414 ALA A O 1
ATOM 3168 N N . CYS A 1 415 ? -5.550 -4.117 14.202 1.00 75.25 415 CYS A N 1
ATOM 3169 C CA . CYS A 1 415 ? -4.184 -4.200 14.722 1.00 75.25 415 CYS A CA 1
ATOM 3170 C C . CYS A 1 415 ? -3.553 -5.576 14.459 1.00 75.25 415 CYS A C 1
ATOM 3172 O O . CYS A 1 415 ? -2.428 -5.641 13.964 1.00 75.25 415 CYS A O 1
ATOM 3174 N N . MET A 1 416 ? -4.281 -6.667 14.713 1.00 81.69 416 MET A N 1
ATOM 3175 C CA . MET A 1 416 ? -3.794 -8.028 14.462 1.00 81.69 416 MET A CA 1
ATOM 3176 C C . MET A 1 416 ? -3.560 -8.308 12.968 1.00 81.69 416 MET A C 1
ATOM 3178 O O . MET A 1 416 ? -2.548 -8.910 12.618 1.00 81.69 416 MET A O 1
ATOM 3182 N N . LEU A 1 417 ? -4.425 -7.830 12.066 1.00 68.81 417 LEU A N 1
ATOM 3183 C CA . LEU A 1 417 ? -4.243 -8.003 10.616 1.00 68.81 417 LEU A CA 1
ATOM 3184 C C . LEU A 1 417 ? -3.007 -7.259 10.088 1.00 68.81 417 LEU A C 1
ATOM 3186 O O . LEU A 1 417 ? -2.217 -7.829 9.333 1.00 68.81 417 LEU A O 1
ATOM 3190 N N . PHE A 1 418 ? -2.804 -6.004 10.502 1.00 70.12 418 PHE A N 1
ATOM 3191 C CA . PHE A 1 418 ? -1.595 -5.255 10.140 1.00 70.12 418 PHE A CA 1
ATOM 3192 C C . PHE A 1 418 ? -0.338 -5.875 10.756 1.00 70.12 418 PHE A C 1
ATOM 3194 O O . PHE A 1 418 ? 0.695 -5.970 10.089 1.00 70.12 418 PHE A O 1
ATOM 3201 N N . SER A 1 419 ? -0.440 -6.350 11.999 1.00 84.50 419 SER A N 1
ATOM 3202 C CA . SER A 1 419 ? 0.636 -7.076 12.665 1.00 84.50 419 SER A CA 1
ATOM 3203 C C . SER A 1 419 ? 1.041 -8.332 11.887 1.00 84.50 419 SER A C 1
ATOM 3205 O O . SER A 1 419 ? 2.223 -8.503 11.598 1.00 84.50 419 SER A O 1
ATOM 3207 N N . LEU A 1 420 ? 0.078 -9.148 11.443 1.00 82.50 420 LEU A N 1
ATOM 3208 C CA . LEU A 1 420 ? 0.324 -10.351 10.641 1.00 82.50 420 LEU A CA 1
ATOM 3209 C C . LEU A 1 420 ? 1.088 -10.032 9.350 1.00 82.50 420 LEU A C 1
ATOM 3211 O O . LEU A 1 420 ? 2.039 -10.736 9.001 1.00 82.50 420 LEU A O 1
ATOM 3215 N N . LEU A 1 421 ? 0.721 -8.949 8.658 1.00 73.31 421 LEU A N 1
ATOM 3216 C CA . LEU A 1 421 ? 1.413 -8.517 7.443 1.00 73.31 421 LEU A CA 1
ATOM 3217 C C . LEU A 1 421 ? 2.871 -8.121 7.727 1.00 73.31 421 LEU A C 1
ATOM 3219 O O . LEU A 1 421 ? 3.780 -8.544 7.006 1.00 73.31 421 LEU A O 1
ATOM 3223 N N . PHE A 1 422 ? 3.109 -7.319 8.766 1.00 80.75 422 PHE A N 1
ATOM 3224 C CA . PHE A 1 422 ? 4.451 -6.848 9.113 1.00 80.75 422 PHE A CA 1
ATOM 3225 C C . PHE A 1 422 ? 5.336 -7.975 9.654 1.00 80.75 422 PHE A C 1
ATOM 3227 O O . PHE A 1 422 ? 6.455 -8.166 9.160 1.00 80.75 422 PHE A O 1
ATOM 3234 N N . LEU A 1 423 ? 4.819 -8.767 10.598 1.00 88.38 423 LEU A N 1
ATOM 3235 C CA . LEU A 1 423 ? 5.519 -9.903 11.197 1.00 88.38 423 LEU A CA 1
ATOM 3236 C C . LEU A 1 423 ? 5.784 -11.029 10.192 1.00 88.38 423 LEU A C 1
ATOM 3238 O O . LEU A 1 423 ? 6.802 -11.708 10.291 1.00 88.38 423 LEU A O 1
ATOM 3242 N N . GLY A 1 424 ? 4.938 -11.175 9.172 1.00 79.69 424 GLY A N 1
ATOM 3243 C CA . GLY A 1 424 ? 5.163 -12.110 8.075 1.00 79.69 424 GLY A CA 1
ATOM 3244 C C . GLY A 1 424 ? 6.114 -11.614 6.979 1.00 79.69 424 GLY A C 1
ATOM 3245 O O . GLY A 1 424 ? 6.542 -12.407 6.144 1.00 79.69 424 GLY A O 1
ATOM 3246 N N . THR A 1 425 ? 6.463 -10.323 6.949 1.00 81.69 425 THR A N 1
ATOM 3247 C CA . THR A 1 425 ? 7.292 -9.743 5.873 1.00 81.69 425 THR A CA 1
ATOM 3248 C C . THR A 1 425 ? 8.748 -9.526 6.289 1.00 81.69 425 THR A C 1
ATOM 3250 O O . THR A 1 425 ? 9.651 -9.786 5.492 1.00 81.69 425 THR A O 1
ATOM 3253 N N . TRP A 1 426 ? 9.025 -9.100 7.528 1.00 91.06 426 TRP A N 1
ATOM 3254 C CA . TRP A 1 426 ? 10.407 -8.846 7.973 1.00 91.06 426 TRP A CA 1
ATOM 3255 C C . TRP A 1 426 ? 11.384 -10.038 7.827 1.00 91.06 426 TRP A C 1
ATOM 3257 O O . TRP A 1 426 ? 12.539 -9.784 7.459 1.00 91.06 426 TRP A O 1
ATOM 3267 N N . PRO A 1 427 ? 10.982 -11.320 8.011 1.00 91.12 427 PRO A N 1
ATOM 3268 C CA . PRO A 1 427 ? 11.891 -12.462 7.872 1.00 91.12 427 PRO A CA 1
ATOM 3269 C C . PRO A 1 427 ? 12.488 -12.594 6.465 1.00 91.12 427 PRO A C 1
ATOM 3271 O O . PRO A 1 427 ? 13.624 -13.053 6.287 1.00 91.12 427 PRO A O 1
ATOM 3274 N N . ALA A 1 428 ? 11.740 -12.151 5.448 1.00 84.44 428 ALA A N 1
ATOM 3275 C CA . ALA A 1 428 ? 12.177 -12.190 4.061 1.00 84.44 428 ALA A CA 1
ATOM 3276 C C . ALA A 1 428 ? 13.391 -11.279 3.826 1.00 84.44 428 ALA A C 1
ATOM 3278 O O . ALA A 1 428 ? 14.315 -11.665 3.111 1.00 84.44 428 ALA A O 1
ATOM 3279 N N . PHE A 1 429 ? 13.455 -10.111 4.475 1.00 87.25 429 PHE A N 1
ATOM 3280 C CA . PHE A 1 429 ? 14.603 -9.207 4.347 1.00 87.25 429 PHE A CA 1
ATOM 3281 C C . PHE A 1 429 ? 15.879 -9.791 4.951 1.00 87.25 429 PHE A C 1
ATOM 3283 O O . PHE A 1 429 ? 16.943 -9.680 4.343 1.00 87.25 429 PHE A O 1
ATOM 3290 N N . LEU A 1 430 ? 15.788 -10.463 6.102 1.00 91.94 430 LEU A N 1
ATOM 3291 C CA . LEU A 1 430 ? 16.952 -11.126 6.695 1.00 91.94 430 LEU A CA 1
ATOM 3292 C C . LEU A 1 430 ? 17.444 -12.290 5.832 1.00 91.94 430 LEU A C 1
ATOM 3294 O O . LEU A 1 430 ? 18.647 -12.430 5.617 1.00 91.94 430 LEU A O 1
ATOM 3298 N N . THR A 1 431 ? 16.514 -13.072 5.280 1.00 89.06 431 THR A N 1
ATOM 3299 C CA . THR A 1 431 ? 16.830 -14.176 4.360 1.00 89.06 431 THR A CA 1
ATOM 3300 C C . THR A 1 431 ? 17.508 -13.666 3.084 1.00 89.06 431 THR A C 1
ATOM 3302 O O . THR A 1 431 ? 18.486 -14.251 2.621 1.00 89.06 431 THR A O 1
ATOM 3305 N N . LEU A 1 432 ? 17.036 -12.546 2.527 1.00 85.75 432 LEU A N 1
ATOM 3306 C CA . LEU A 1 432 ? 17.658 -11.899 1.370 1.00 85.75 432 LEU A CA 1
ATOM 3307 C C . LEU A 1 432 ? 19.106 -11.480 1.668 1.00 85.75 432 LEU A C 1
ATOM 3309 O O . LEU A 1 432 ? 20.001 -11.729 0.865 1.00 85.75 432 LEU A O 1
ATOM 3313 N N . LEU A 1 433 ? 19.344 -10.852 2.821 1.00 88.06 433 LEU A N 1
ATOM 3314 C CA . LEU A 1 433 ? 20.673 -10.377 3.212 1.00 88.06 433 LEU A CA 1
ATOM 3315 C C . LEU A 1 433 ? 21.660 -11.518 3.472 1.00 88.06 433 LEU A C 1
ATOM 3317 O O . LEU A 1 433 ? 22.819 -11.415 3.069 1.00 88.06 433 LEU A O 1
ATOM 3321 N N . GLU A 1 434 ? 21.198 -12.617 4.071 1.00 90.44 434 GLU A N 1
ATOM 3322 C CA . GLU A 1 434 ? 22.005 -13.827 4.263 1.00 90.44 434 GLU A CA 1
ATOM 3323 C C . GLU A 1 434 ? 22.453 -14.418 2.922 1.00 90.44 434 GLU A C 1
ATOM 3325 O O . GLU A 1 434 ? 23.642 -14.690 2.735 1.00 90.44 434 GLU A O 1
ATOM 3330 N N . ARG A 1 435 ? 21.533 -14.532 1.954 1.00 86.69 435 ARG A N 1
ATOM 3331 C CA . ARG A 1 435 ? 21.825 -15.032 0.599 1.00 86.69 435 ARG A CA 1
ATOM 3332 C C . ARG A 1 435 ? 22.757 -14.116 -0.196 1.00 86.69 435 ARG A C 1
ATOM 3334 O O . ARG A 1 435 ? 23.508 -14.604 -1.039 1.00 86.69 435 ARG A O 1
ATOM 3341 N N . ARG A 1 436 ? 22.751 -12.811 0.099 1.00 84.31 436 ARG A N 1
ATOM 3342 C CA . ARG A 1 436 ? 23.697 -11.820 -0.449 1.00 84.31 436 ARG A CA 1
ATOM 3343 C C . ARG A 1 436 ? 25.086 -11.868 0.186 1.00 84.31 436 ARG A C 1
ATOM 3345 O O . ARG A 1 436 ? 25.976 -11.169 -0.286 1.00 84.31 436 ARG A O 1
ATOM 3352 N N . GLY A 1 437 ? 25.272 -12.643 1.253 1.00 85.94 437 GLY A N 1
ATOM 3353 C CA . GLY A 1 437 ? 26.556 -12.743 1.940 1.00 85.94 437 GLY A CA 1
ATOM 3354 C C . GLY A 1 437 ? 26.789 -11.684 3.016 1.00 85.94 437 GLY A C 1
ATOM 3355 O O . GLY A 1 437 ? 27.890 -11.624 3.564 1.00 85.94 437 GLY A O 1
ATOM 3356 N N . ARG A 1 438 ? 25.786 -10.862 3.370 1.00 89.88 438 ARG A N 1
ATOM 3357 C CA . ARG A 1 438 ? 25.921 -9.941 4.511 1.00 89.88 438 ARG A CA 1
ATOM 3358 C C . ARG A 1 438 ? 25.995 -10.763 5.794 1.00 89.88 438 ARG A C 1
ATOM 3360 O O . ARG A 1 438 ? 25.183 -11.660 6.018 1.00 89.88 438 ARG A O 1
ATOM 3367 N N . LEU A 1 439 ? 26.957 -10.436 6.654 1.00 91.31 439 LEU A N 1
ATOM 3368 C CA . LEU A 1 439 ? 27.159 -11.161 7.905 1.00 91.31 439 LEU A CA 1
ATOM 3369 C C . LEU A 1 439 ? 25.905 -11.076 8.798 1.00 91.31 439 LEU A C 1
ATOM 3371 O O . LEU A 1 439 ? 25.385 -9.968 9.010 1.00 91.31 439 LEU A O 1
ATOM 3375 N N . PRO A 1 440 ? 25.429 -12.206 9.361 1.00 91.50 440 PRO A N 1
ATOM 3376 C CA . PRO A 1 440 ? 24.278 -12.224 10.258 1.00 91.50 440 PRO A CA 1
ATOM 3377 C C . PRO A 1 440 ? 24.433 -11.256 11.430 1.00 91.50 440 PRO A C 1
ATOM 3379 O O . PRO A 1 440 ? 23.512 -10.487 11.698 1.00 91.50 440 PRO A O 1
ATOM 3382 N N . GLN A 1 441 ? 25.627 -11.192 12.032 1.00 90.88 441 GLN A N 1
ATOM 3383 C CA . GLN A 1 441 ? 25.900 -10.307 13.164 1.00 90.88 441 GLN A CA 1
ATOM 3384 C C . GLN A 1 441 ? 25.796 -8.806 12.840 1.00 90.88 441 GLN A C 1
ATOM 3386 O O . GLN A 1 441 ? 25.385 -8.018 13.686 1.00 90.88 441 GLN A O 1
ATOM 3391 N N . HIS A 1 442 ? 26.117 -8.386 11.610 1.00 92.81 442 HIS A N 1
ATOM 3392 C CA . HIS A 1 442 ? 25.915 -6.990 11.193 1.00 92.81 442 HIS A CA 1
ATOM 3393 C C . HIS A 1 442 ? 24.432 -6.706 10.983 1.00 92.81 442 HIS A C 1
ATOM 3395 O O . HIS A 1 442 ? 23.895 -5.698 11.433 1.00 92.81 442 HIS A O 1
ATOM 3401 N N . THR A 1 443 ? 23.778 -7.641 10.301 1.00 92.31 443 THR A N 1
ATOM 3402 C CA . THR A 1 443 ? 22.366 -7.564 9.955 1.00 92.31 443 THR A CA 1
ATOM 3403 C C . THR A 1 443 ? 21.480 -7.489 11.200 1.00 92.31 443 THR A C 1
ATOM 3405 O O . THR A 1 443 ? 20.577 -6.659 11.263 1.00 92.31 443 THR A O 1
ATOM 3408 N N . TYR A 1 444 ? 21.747 -8.324 12.205 1.00 93.00 444 TYR A N 1
ATOM 3409 C CA . TYR A 1 444 ? 20.930 -8.381 13.412 1.00 93.00 444 TYR A CA 1
ATOM 3410 C C . TYR A 1 444 ? 21.108 -7.150 14.303 1.00 93.00 444 TYR A C 1
ATOM 3412 O O . TYR A 1 444 ? 20.157 -6.732 14.962 1.00 93.00 444 TYR A O 1
ATOM 3420 N N . LEU A 1 445 ? 22.298 -6.534 14.306 1.00 91.81 445 LEU A N 1
ATOM 3421 C CA . LEU A 1 445 ? 22.523 -5.285 15.035 1.00 91.81 445 LEU A CA 1
ATOM 3422 C C . LEU A 1 445 ? 21.691 -4.140 14.432 1.00 91.81 445 LEU A C 1
ATOM 3424 O O . LEU A 1 445 ? 20.981 -3.459 15.167 1.00 91.81 445 LEU A O 1
ATOM 3428 N N . ASP A 1 446 ? 21.719 -3.980 13.100 1.00 91.69 446 ASP A N 1
ATOM 3429 C CA . ASP A 1 446 ? 20.906 -2.982 12.382 1.00 91.69 446 ASP A CA 1
ATOM 3430 C C . ASP A 1 446 ? 19.393 -3.203 12.646 1.00 91.69 446 ASP A C 1
ATOM 3432 O O . ASP A 1 446 ? 18.655 -2.263 12.965 1.00 91.69 446 ASP A O 1
ATOM 3436 N N . TYR A 1 447 ? 18.943 -4.462 12.578 1.00 94.12 447 TYR A N 1
ATOM 3437 C CA . TYR A 1 447 ? 17.575 -4.882 12.906 1.00 94.12 447 TYR A CA 1
ATOM 3438 C C . TYR A 1 447 ? 17.183 -4.523 14.349 1.00 94.12 447 TYR A C 1
ATOM 3440 O O . TYR A 1 447 ? 16.139 -3.919 14.586 1.00 94.12 447 TYR A O 1
ATOM 3448 N N . SER A 1 448 ? 18.039 -4.842 15.322 1.00 93.75 448 SER A N 1
ATOM 3449 C CA . SER A 1 448 ? 17.735 -4.654 16.745 1.00 93.75 448 SER A CA 1
ATOM 3450 C C . SER A 1 448 ? 17.646 -3.178 17.127 1.00 93.75 448 SER A C 1
ATOM 3452 O O . SER A 1 448 ? 16.796 -2.813 17.936 1.00 93.75 448 SER A O 1
ATOM 3454 N N . ILE A 1 449 ? 18.479 -2.322 16.519 1.00 90.88 449 ILE A N 1
ATOM 3455 C CA . ILE A 1 449 ? 18.438 -0.866 16.724 1.00 90.88 449 ILE A CA 1
ATOM 3456 C C . ILE A 1 449 ? 17.073 -0.315 16.318 1.00 90.88 449 ILE A C 1
ATOM 3458 O O . ILE A 1 449 ? 16.431 0.390 17.088 1.00 90.88 449 ILE A O 1
ATOM 3462 N N . THR A 1 450 ? 16.616 -0.636 15.111 1.00 87.69 450 THR A N 1
ATOM 3463 C CA . THR A 1 450 ? 15.362 -0.078 14.586 1.00 87.69 450 THR A CA 1
ATOM 3464 C C . THR A 1 450 ? 14.127 -0.674 15.244 1.00 87.69 450 THR A C 1
ATOM 3466 O O . THR A 1 450 ? 13.188 0.069 15.514 1.00 87.69 450 THR A O 1
ATOM 3469 N N . ASN A 1 451 ? 14.155 -1.962 15.594 1.00 90.44 451 ASN A N 1
ATOM 3470 C CA . ASN A 1 451 ? 13.111 -2.590 16.403 1.00 90.44 451 ASN A CA 1
ATOM 3471 C C . ASN A 1 451 ? 12.947 -1.875 17.759 1.00 90.44 451 ASN A C 1
ATOM 3473 O O . ASN A 1 451 ? 11.841 -1.492 18.136 1.00 90.44 451 ASN A O 1
ATOM 3477 N N . PHE A 1 452 ? 14.060 -1.604 18.453 1.00 94.06 452 PHE A N 1
ATOM 3478 C CA . PHE A 1 452 ? 14.052 -0.857 19.713 1.00 94.06 452 PHE A CA 1
ATOM 3479 C C . PHE A 1 452 ? 13.567 0.588 19.540 1.00 94.06 452 PHE A C 1
ATOM 3481 O O . PHE A 1 452 ? 12.734 1.050 20.315 1.00 94.06 452 PHE A O 1
ATOM 3488 N N . LEU A 1 453 ? 14.035 1.297 18.506 1.00 85.62 453 LEU A N 1
ATOM 3489 C CA . LEU A 1 453 ? 13.613 2.676 18.241 1.00 85.62 453 LEU A CA 1
ATOM 3490 C C . LEU A 1 453 ? 12.105 2.792 17.986 1.00 85.62 453 LEU A C 1
ATOM 3492 O O . LEU A 1 453 ? 11.502 3.771 18.415 1.00 85.62 453 LEU A O 1
ATOM 3496 N N . VAL A 1 454 ? 11.482 1.801 17.340 1.00 82.94 454 VAL A N 1
ATOM 3497 C CA . VAL A 1 454 ? 10.020 1.775 17.173 1.00 82.94 454 VAL A CA 1
ATOM 3498 C C . VAL A 1 454 ? 9.307 1.586 18.514 1.00 82.94 454 VAL A C 1
ATOM 3500 O O . VAL A 1 454 ? 8.307 2.256 18.759 1.00 82.94 454 VAL A O 1
ATOM 3503 N N . ALA A 1 455 ? 9.823 0.745 19.412 1.00 88.31 455 ALA A N 1
ATOM 3504 C CA . ALA A 1 455 ? 9.253 0.597 20.753 1.00 88.31 455 ALA A CA 1
ATOM 3505 C C . ALA A 1 455 ? 9.367 1.885 21.582 1.00 88.31 455 ALA A C 1
ATOM 3507 O O . ALA A 1 455 ? 8.403 2.280 22.233 1.00 88.31 455 ALA A O 1
ATOM 3508 N N . VAL A 1 456 ? 10.511 2.576 21.505 1.00 83.44 456 VAL A N 1
ATOM 3509 C CA . VAL A 1 456 ? 10.705 3.902 22.117 1.00 83.44 456 VAL A CA 1
ATOM 3510 C C . VAL A 1 456 ? 9.714 4.908 21.541 1.00 83.44 456 VAL A C 1
ATOM 3512 O O . VAL A 1 456 ? 9.076 5.633 22.297 1.00 83.44 456 VAL A O 1
ATOM 3515 N N . LEU A 1 457 ? 9.549 4.926 20.216 1.00 78.44 457 LEU A N 1
ATOM 3516 C CA . LEU A 1 457 ? 8.593 5.801 19.548 1.00 78.44 457 LEU A CA 1
ATOM 3517 C C . LEU A 1 457 ? 7.167 5.532 20.038 1.00 78.44 457 LEU A C 1
ATOM 3519 O O . LEU A 1 457 ? 6.475 6.472 20.404 1.00 78.44 457 LEU A O 1
ATOM 3523 N N . ILE A 1 458 ? 6.735 4.270 20.090 1.00 78.88 458 ILE A N 1
ATOM 3524 C CA . ILE A 1 458 ? 5.401 3.877 20.572 1.00 78.88 458 ILE A CA 1
ATOM 3525 C C . ILE A 1 458 ? 5.202 4.271 22.044 1.00 78.88 458 ILE A C 1
ATOM 3527 O O . ILE A 1 458 ? 4.140 4.780 22.395 1.00 78.88 458 ILE A O 1
ATOM 3531 N N . ALA A 1 459 ? 6.212 4.079 22.895 1.00 80.00 459 ALA A N 1
ATOM 3532 C CA . ALA A 1 459 ? 6.142 4.430 24.311 1.00 80.00 459 ALA A CA 1
ATOM 3533 C C . ALA A 1 459 ? 6.048 5.945 24.539 1.00 80.00 459 ALA A C 1
ATOM 3535 O O . ALA A 1 459 ? 5.162 6.395 25.259 1.00 80.00 459 ALA A O 1
ATOM 3536 N N . LEU A 1 460 ? 6.898 6.730 23.870 1.00 74.00 460 LEU A N 1
ATOM 3537 C CA . LEU A 1 460 ? 6.918 8.194 23.983 1.00 74.00 460 LEU A CA 1
ATOM 3538 C C . LEU A 1 460 ? 5.742 8.883 23.279 1.00 74.00 460 LEU A C 1
ATOM 3540 O O . LEU A 1 460 ? 5.500 10.062 23.512 1.00 74.00 460 LEU A O 1
ATOM 3544 N N . THR A 1 461 ? 5.023 8.165 22.414 1.00 69.38 461 THR A N 1
ATOM 3545 C CA . THR A 1 461 ? 3.816 8.669 21.752 1.00 69.38 461 THR A CA 1
ATOM 3546 C C . THR A 1 461 ? 2.576 8.142 22.464 1.00 69.38 461 THR A C 1
ATOM 3548 O O . THR A 1 461 ? 2.023 8.814 23.327 1.00 69.38 461 THR A O 1
ATOM 3551 N N . PHE A 1 462 ? 2.146 6.920 22.160 1.00 74.69 462 PHE A N 1
ATOM 3552 C CA . PHE A 1 462 ? 0.910 6.346 22.687 1.00 74.69 462 PHE A CA 1
ATOM 3553 C C . PHE A 1 462 ? 0.928 6.129 24.204 1.00 74.69 462 PHE A C 1
ATOM 3555 O O . PHE A 1 462 ? -0.125 6.237 24.832 1.00 74.69 462 PHE A O 1
ATOM 3562 N N . GLY A 1 463 ? 2.103 5.874 24.788 1.00 73.44 463 GLY A N 1
ATOM 3563 C CA . GLY A 1 463 ? 2.271 5.707 26.235 1.00 73.44 463 GLY A CA 1
ATOM 3564 C C . GLY A 1 463 ? 2.269 7.003 27.047 1.00 73.44 463 GLY A C 1
ATOM 3565 O O . GLY A 1 463 ? 2.047 6.943 28.255 1.00 73.44 463 GLY A O 1
ATOM 3566 N N . GLU A 1 464 ? 2.470 8.156 26.405 1.00 71.00 464 GLU A N 1
ATOM 3567 C CA . GLU A 1 464 ? 2.470 9.475 27.060 1.00 71.00 464 GLU A CA 1
ATOM 3568 C C . GLU A 1 464 ? 1.191 10.277 26.848 1.00 71.00 464 GLU A C 1
ATOM 3570 O O . GLU A 1 464 ? 0.931 11.242 27.564 1.00 71.00 464 GLU A O 1
ATOM 3575 N N . ILE A 1 465 ? 0.366 9.895 25.875 1.00 63.12 465 ILE A N 1
ATOM 3576 C CA . ILE A 1 465 ? -0.901 10.581 25.639 1.00 63.12 465 ILE A CA 1
ATOM 3577 C C . ILE A 1 465 ? -1.779 10.441 26.892 1.00 63.12 465 ILE A C 1
ATOM 3579 O O . ILE A 1 465 ? -2.118 9.335 27.288 1.00 63.12 465 ILE A O 1
ATOM 3583 N N . GLY A 1 466 ? -2.200 11.565 27.477 1.00 58.12 466 GLY A N 1
ATOM 3584 C CA . GLY A 1 466 ? -3.253 11.638 28.492 1.00 58.12 466 GLY A CA 1
ATOM 3585 C C . GLY A 1 466 ? -2.826 11.798 29.959 1.00 58.12 466 GLY A C 1
ATOM 3586 O O . GLY A 1 466 ? -1.677 11.577 30.323 1.00 58.12 466 GLY A O 1
ATOM 3587 N N . LYS A 1 467 ? -3.776 12.206 30.822 1.00 60.97 467 LYS A N 1
ATOM 3588 C CA . LYS A 1 467 ? -3.588 12.372 32.273 1.00 60.97 467 LYS A CA 1
ATOM 3589 C C . LYS A 1 467 ? -3.202 11.039 32.898 1.00 60.97 467 LYS A C 1
ATOM 3591 O O . LYS A 1 467 ? -3.968 10.078 32.850 1.00 60.97 467 LYS A O 1
ATOM 3596 N N . SER A 1 468 ? -2.047 11.043 33.549 1.00 65.12 468 SER A N 1
ATOM 3597 C CA . SER A 1 468 ? -1.624 9.982 34.451 1.00 65.12 468 SER A CA 1
ATOM 3598 C C . SER A 1 468 ? -2.574 9.946 35.649 1.00 65.12 468 SER A C 1
ATOM 3600 O O . SER A 1 468 ? -2.642 10.907 36.417 1.00 65.12 468 SER A O 1
ATOM 3602 N N . THR A 1 469 ? -3.357 8.879 35.788 1.00 67.56 469 THR A N 1
ATOM 3603 C CA . THR A 1 469 ? -4.188 8.651 36.978 1.00 67.56 469 THR A CA 1
ATOM 3604 C C . THR A 1 469 ? -3.575 7.549 37.829 1.00 67.56 469 THR A C 1
ATOM 3606 O O . THR A 1 469 ? -2.789 6.745 37.336 1.00 67.56 469 THR A O 1
ATOM 3609 N N . PHE A 1 470 ? -3.956 7.477 39.106 1.00 67.81 470 PHE A N 1
ATOM 3610 C CA . PHE A 1 470 ? -3.512 6.397 39.991 1.00 67.81 470 PHE A CA 1
ATOM 3611 C C . PHE A 1 470 ? -3.860 5.001 39.434 1.00 67.81 470 PHE A C 1
ATOM 3613 O O . PHE A 1 470 ? -3.080 4.069 39.575 1.00 67.81 470 PHE A O 1
ATOM 3620 N N . GLU A 1 471 ? -4.994 4.867 38.739 1.00 65.06 471 GLU A N 1
ATOM 3621 C CA . GLU A 1 471 ? -5.431 3.605 38.122 1.00 65.06 471 GLU A CA 1
ATOM 3622 C C . GLU A 1 471 ? -4.794 3.328 36.750 1.00 65.06 471 GLU A C 1
ATOM 3624 O O . GLU A 1 471 ? -4.687 2.173 36.340 1.00 65.06 471 GLU A O 1
ATOM 3629 N N . ARG A 1 472 ? -4.404 4.371 36.005 1.00 69.69 472 ARG A N 1
ATOM 3630 C CA . ARG A 1 472 ? -3.801 4.271 34.666 1.00 69.69 472 ARG A CA 1
ATOM 3631 C C . ARG A 1 472 ? -2.644 5.271 34.539 1.00 69.69 472 ARG A C 1
ATOM 3633 O O . ARG A 1 472 ? -2.803 6.310 33.890 1.00 69.69 472 ARG A O 1
ATOM 3640 N N . PRO A 1 473 ? -1.494 4.993 35.171 1.00 78.12 473 PRO A N 1
ATOM 3641 C CA . PRO A 1 473 ? -0.339 5.868 35.071 1.00 78.12 473 PRO A CA 1
ATOM 3642 C C . PRO A 1 473 ? 0.256 5.811 33.657 1.00 78.12 473 PRO A C 1
ATOM 3644 O O . PRO A 1 473 ? 0.379 4.743 33.055 1.00 78.12 473 PRO A O 1
ATOM 3647 N N . ASN A 1 474 ? 0.617 6.976 33.125 1.00 80.88 474 ASN A N 1
ATOM 3648 C CA . ASN A 1 474 ? 1.318 7.114 31.849 1.00 80.88 474 ASN A CA 1
ATOM 3649 C C . ASN A 1 474 ? 2.762 6.579 31.927 1.00 80.88 474 ASN A C 1
ATOM 3651 O O . ASN A 1 474 ? 3.286 6.287 33.007 1.00 80.88 474 ASN A O 1
ATOM 3655 N N . PHE A 1 475 ? 3.414 6.460 30.772 1.00 83.44 475 PHE A N 1
ATOM 3656 C CA . PHE A 1 475 ? 4.738 5.850 30.635 1.00 83.44 475 PHE A CA 1
ATOM 3657 C C . PHE A 1 475 ? 5.800 6.464 31.572 1.00 83.44 475 PHE A C 1
ATOM 3659 O O . PHE A 1 475 ? 6.465 5.731 32.308 1.00 83.44 475 PHE A O 1
ATOM 3666 N N . THR A 1 476 ? 5.918 7.793 31.628 1.00 79.75 476 THR A N 1
ATOM 3667 C CA . THR A 1 476 ? 6.898 8.495 32.475 1.00 79.75 476 THR A CA 1
ATOM 3668 C C . THR A 1 476 ? 6.634 8.276 33.965 1.00 79.75 476 THR A C 1
ATOM 3670 O O . THR A 1 476 ? 7.583 8.098 34.731 1.00 79.75 476 THR A O 1
ATOM 3673 N N . LEU A 1 477 ? 5.370 8.242 34.405 1.00 80.00 477 LEU A N 1
ATOM 3674 C CA . LEU A 1 477 ? 5.062 7.953 35.808 1.00 80.00 477 LEU A CA 1
ATOM 3675 C C . LEU A 1 477 ? 5.370 6.489 36.157 1.00 80.00 477 LEU A C 1
ATOM 3677 O O . LEU A 1 477 ? 5.939 6.215 37.210 1.00 80.00 477 LEU A O 1
ATOM 3681 N N . GLN A 1 478 ? 5.084 5.543 35.260 1.00 83.62 478 GLN A N 1
ATOM 3682 C CA . GLN A 1 478 ? 5.431 4.137 35.495 1.00 83.62 478 GLN A CA 1
ATOM 3683 C C . GLN A 1 478 ? 6.947 3.897 35.549 1.00 83.62 478 GLN A C 1
ATOM 3685 O O . GLN A 1 478 ? 7.400 3.034 36.302 1.00 83.62 478 GLN A O 1
ATOM 3690 N N . LEU A 1 479 ? 7.735 4.688 34.814 1.00 83.44 479 LEU A N 1
ATOM 3691 C CA . LEU A 1 479 ? 9.200 4.688 34.892 1.00 83.44 479 LEU A CA 1
ATOM 3692 C C . LEU A 1 479 ? 9.720 5.132 36.266 1.00 83.44 479 LEU A C 1
ATOM 3694 O O . LEU A 1 479 ? 10.698 4.568 36.756 1.00 83.44 479 LEU A O 1
ATOM 3698 N N . THR A 1 480 ? 9.092 6.124 36.904 1.00 79.69 480 THR A N 1
ATOM 3699 C CA . THR A 1 480 ? 9.501 6.578 38.247 1.00 79.69 480 THR A CA 1
ATOM 3700 C C . THR A 1 480 ? 9.010 5.636 39.350 1.00 79.69 480 THR A C 1
ATOM 3702 O O . THR A 1 480 ? 9.693 5.469 40.360 1.00 79.69 480 THR A O 1
ATOM 3705 N N . GLN A 1 481 ? 7.897 4.936 39.117 1.00 78.56 481 GLN A N 1
ATOM 3706 C CA . GLN A 1 481 ? 7.328 3.905 39.994 1.00 78.56 481 GLN A CA 1
ATOM 3707 C C . GLN A 1 481 ? 7.942 2.505 39.800 1.00 78.56 481 GLN A C 1
ATOM 3709 O O . GLN A 1 481 ? 7.421 1.519 40.320 1.00 78.56 481 GLN A O 1
ATOM 3714 N N . PHE A 1 482 ? 9.065 2.373 39.080 1.00 73.69 482 PHE A N 1
ATOM 3715 C CA . PHE A 1 482 ? 9.644 1.059 38.753 1.00 73.69 482 PHE A CA 1
ATOM 3716 C C . PHE A 1 482 ? 9.912 0.178 39.989 1.00 73.69 482 PHE A C 1
ATOM 3718 O O . PHE A 1 482 ? 9.827 -1.045 39.894 1.00 73.69 482 PHE A O 1
ATOM 3725 N N . LYS A 1 483 ? 10.222 0.786 41.145 1.00 75.19 483 LYS A N 1
ATOM 3726 C CA . LYS A 1 483 ? 10.477 0.063 42.402 1.00 75.19 483 LYS A CA 1
ATOM 3727 C C . LYS A 1 483 ? 9.243 -0.686 42.905 1.00 75.19 483 LYS A C 1
ATOM 3729 O O . LYS A 1 483 ? 9.391 -1.768 43.467 1.00 75.19 483 LYS A O 1
ATOM 3734 N N . ASP A 1 484 ? 8.057 -0.132 42.678 1.00 79.75 484 ASP A N 1
ATOM 3735 C CA . ASP A 1 484 ? 6.787 -0.730 43.089 1.00 79.75 484 ASP A CA 1
ATOM 3736 C C . ASP A 1 484 ? 6.295 -1.761 42.060 1.00 79.75 484 ASP A C 1
ATOM 3738 O O . ASP A 1 484 ? 5.713 -2.777 42.435 1.00 79.75 484 ASP A O 1
ATOM 3742 N N . ASN A 1 485 ? 6.624 -1.557 40.778 1.00 83.44 485 ASN A N 1
ATOM 3743 C CA . ASN A 1 485 ? 6.223 -2.417 39.656 1.00 83.44 485 ASN A CA 1
ATOM 3744 C C . ASN A 1 485 ? 7.240 -3.517 39.298 1.00 83.44 485 ASN A C 1
ATOM 3746 O O . ASN A 1 485 ? 7.053 -4.240 38.315 1.00 83.44 485 ASN A O 1
ATOM 3750 N N . TRP A 1 486 ? 8.327 -3.657 40.062 1.00 86.38 486 TRP A N 1
ATOM 3751 C CA . TRP A 1 486 ? 9.489 -4.468 39.680 1.00 86.38 486 TRP A CA 1
ATOM 3752 C C . TRP A 1 486 ? 9.181 -5.916 39.247 1.00 86.38 486 TRP A C 1
ATOM 3754 O O . TRP A 1 486 ? 9.745 -6.337 38.234 1.00 86.38 486 TRP A O 1
ATOM 3764 N N . PRO A 1 487 ? 8.275 -6.676 39.900 1.00 88.44 487 PRO A N 1
ATOM 3765 C CA . PRO A 1 487 ? 7.930 -8.032 39.455 1.00 88.44 487 PRO A CA 1
ATOM 3766 C C . PRO A 1 487 ? 7.394 -8.081 38.014 1.00 88.44 487 PRO A C 1
ATOM 3768 O O . PRO A 1 487 ? 7.852 -8.880 37.199 1.00 88.44 487 PRO A O 1
ATOM 3771 N N . THR A 1 488 ? 6.490 -7.167 37.657 1.00 88.94 488 THR A N 1
ATOM 3772 C CA . THR A 1 488 ? 5.930 -7.079 36.295 1.00 88.94 488 THR A CA 1
ATOM 3773 C C . THR A 1 488 ? 6.937 -6.569 35.266 1.00 88.94 488 THR A C 1
ATOM 3775 O O . THR A 1 488 ? 6.954 -7.042 34.128 1.00 88.94 488 THR A O 1
ATOM 3778 N N . VAL A 1 489 ? 7.848 -5.676 35.672 1.00 90.62 489 VAL A N 1
ATOM 3779 C CA . VAL A 1 489 ? 8.979 -5.242 34.836 1.00 90.62 489 VAL A CA 1
ATOM 3780 C C . VAL A 1 489 ? 9.893 -6.427 34.513 1.00 90.62 489 VAL A C 1
ATOM 3782 O O . VAL A 1 489 ? 10.297 -6.581 33.360 1.00 90.62 489 VAL A O 1
ATOM 3785 N N . LEU A 1 490 ? 10.171 -7.305 35.484 1.00 91.38 490 LEU A N 1
ATOM 3786 C CA . LEU A 1 490 ? 10.956 -8.522 35.259 1.00 91.38 490 LEU A CA 1
ATOM 3787 C C . LEU A 1 490 ? 10.278 -9.477 34.271 1.00 91.38 490 LEU A C 1
ATOM 3789 O O . LEU A 1 490 ? 10.968 -10.022 33.409 1.00 91.38 490 LEU A O 1
ATOM 3793 N N . PHE A 1 491 ? 8.953 -9.644 34.332 1.00 92.31 491 PHE A N 1
ATOM 3794 C CA . PHE A 1 491 ? 8.226 -10.429 33.328 1.00 92.31 491 PHE A CA 1
ATOM 3795 C C . PHE A 1 491 ? 8.336 -9.814 31.930 1.00 92.31 491 PHE A C 1
ATOM 3797 O O . PHE A 1 491 ? 8.645 -10.528 30.973 1.00 92.31 491 PHE A O 1
ATOM 3804 N N . ALA A 1 492 ? 8.192 -8.490 31.809 1.00 92.12 492 ALA A N 1
ATOM 3805 C CA . ALA A 1 492 ? 8.346 -7.799 30.529 1.00 92.12 492 ALA A CA 1
ATOM 3806 C C . ALA A 1 492 ? 9.761 -7.999 29.961 1.00 92.12 492 ALA A C 1
ATOM 3808 O O . ALA A 1 492 ? 9.932 -8.384 28.803 1.00 92.12 492 ALA A O 1
ATOM 3809 N N . MET A 1 493 ? 10.785 -7.801 30.797 1.00 93.81 493 MET A N 1
ATOM 3810 C CA . MET A 1 493 ? 12.186 -8.016 30.434 1.00 93.81 493 MET A CA 1
ATOM 3811 C C . MET A 1 493 ? 12.452 -9.473 30.041 1.00 93.81 493 MET A C 1
ATOM 3813 O O . MET A 1 493 ? 13.096 -9.711 29.021 1.00 93.81 493 MET A O 1
ATOM 3817 N N . GLY A 1 494 ? 11.914 -10.440 30.790 1.00 92.88 494 GLY A N 1
ATOM 3818 C CA . GLY A 1 494 ? 12.009 -11.868 30.486 1.00 92.88 494 GLY A CA 1
ATOM 3819 C C . GLY A 1 494 ? 11.435 -12.206 29.110 1.00 92.88 494 GLY A C 1
ATOM 3820 O O . GLY A 1 494 ? 12.100 -12.871 28.314 1.00 92.88 494 GLY A O 1
ATOM 3821 N N . GLY A 1 495 ? 10.261 -11.661 28.773 1.00 91.06 495 GLY A N 1
ATOM 3822 C CA . GLY A 1 495 ? 9.699 -11.768 27.425 1.00 91.06 495 GLY A CA 1
ATOM 3823 C C . GLY A 1 495 ? 10.637 -11.203 26.352 1.00 91.06 495 GLY A C 1
ATOM 3824 O O . GLY A 1 495 ? 10.829 -11.821 25.304 1.00 91.06 495 GLY A O 1
ATOM 3825 N N . GLY A 1 496 ? 11.290 -10.074 26.641 1.00 92.62 496 GLY A N 1
ATOM 3826 C CA . GLY A 1 496 ? 12.289 -9.455 25.771 1.00 92.62 496 GLY A CA 1
ATOM 3827 C C . GLY A 1 496 ? 13.517 -10.333 25.515 1.00 92.62 496 GLY A C 1
ATOM 3828 O O . GLY A 1 496 ? 13.989 -10.420 24.378 1.00 92.62 496 GLY A O 1
ATOM 3829 N N . VAL A 1 497 ? 14.019 -11.024 26.547 1.00 94.19 497 VAL A N 1
ATOM 3830 C CA . VAL A 1 497 ? 15.109 -12.008 26.414 1.00 94.19 497 VAL A CA 1
ATOM 3831 C C . VAL A 1 497 ? 14.693 -13.126 25.465 1.00 94.19 497 VAL A C 1
ATOM 3833 O O . VAL A 1 497 ? 15.412 -13.420 24.507 1.00 94.19 497 VAL A O 1
ATOM 3836 N N . PHE A 1 498 ? 13.521 -13.720 25.700 1.00 94.38 498 PHE A N 1
ATOM 3837 C CA . PHE A 1 498 ? 13.011 -14.813 24.880 1.00 94.38 498 PHE A CA 1
ATOM 3838 C C . PHE A 1 498 ? 12.809 -14.397 23.421 1.00 94.38 498 PHE A C 1
ATOM 3840 O O . PHE A 1 498 ? 13.263 -15.106 22.522 1.00 94.38 498 PHE A O 1
ATOM 3847 N N . LEU A 1 499 ? 12.228 -13.222 23.162 1.00 92.00 499 LEU A N 1
ATOM 3848 C CA . LEU A 1 499 ? 12.080 -12.720 21.796 1.00 92.00 499 LEU A CA 1
ATOM 3849 C C . LEU A 1 499 ? 13.444 -12.509 21.121 1.00 92.00 499 LEU A C 1
ATOM 3851 O O . LEU A 1 499 ? 13.611 -12.870 19.957 1.00 92.00 499 LEU A O 1
ATOM 3855 N N . SER A 1 500 ? 14.429 -11.955 21.833 1.00 93.44 500 SER A N 1
ATOM 3856 C CA . SER A 1 500 ? 15.770 -11.711 21.284 1.00 93.44 500 SER A CA 1
ATOM 3857 C C . SER A 1 500 ? 16.492 -13.006 20.921 1.00 93.44 500 SER A C 1
ATOM 3859 O O . SER A 1 500 ? 17.042 -13.122 19.825 1.00 93.44 500 SER A O 1
ATOM 3861 N N . LEU A 1 501 ? 16.450 -14.005 21.807 1.00 93.56 501 LEU A N 1
ATOM 3862 C CA . LEU A 1 501 ? 17.031 -15.323 21.550 1.00 93.56 501 LEU A CA 1
ATOM 3863 C C . LEU A 1 501 ? 16.323 -16.031 20.393 1.00 93.56 501 LEU A C 1
ATOM 3865 O O . LEU A 1 501 ? 16.994 -16.567 19.510 1.00 93.56 501 LEU A O 1
ATOM 3869 N N . GLY A 1 502 ? 14.989 -15.979 20.361 1.00 92.94 502 GLY A N 1
ATOM 3870 C CA . GLY A 1 502 ? 14.182 -16.555 19.291 1.00 92.94 502 GLY A CA 1
ATOM 3871 C C . GLY A 1 502 ? 14.481 -15.918 17.936 1.00 92.94 502 GLY A C 1
ATOM 3872 O O . GLY A 1 502 ? 14.789 -16.626 16.978 1.00 92.94 502 GLY A O 1
ATOM 3873 N N . ASN A 1 503 ? 14.482 -14.586 17.848 1.00 93.44 503 ASN A N 1
ATOM 3874 C CA . ASN A 1 503 ? 14.765 -13.852 16.611 1.00 93.44 503 ASN A CA 1
ATOM 3875 C C . ASN A 1 503 ? 16.188 -14.122 16.099 1.00 93.44 503 ASN A C 1
ATOM 3877 O O . ASN A 1 503 ? 16.379 -14.359 14.903 1.00 93.44 503 ASN A O 1
ATOM 3881 N N . LEU A 1 504 ? 17.179 -14.137 16.995 1.00 92.44 504 LEU A N 1
ATOM 3882 C CA . LEU A 1 504 ? 18.568 -14.422 16.643 1.00 92.44 504 LEU A CA 1
ATOM 3883 C C . LEU A 1 504 ? 18.715 -15.861 16.142 1.00 92.44 504 LEU A C 1
ATOM 3885 O O . LEU A 1 504 ? 19.265 -16.081 15.066 1.00 92.44 504 LEU A O 1
ATOM 3889 N N . ALA A 1 505 ? 18.167 -16.839 16.867 1.00 92.62 505 ALA A N 1
ATOM 3890 C CA . ALA A 1 505 ? 18.169 -18.238 16.449 1.00 92.62 505 ALA A CA 1
ATOM 3891 C C . ALA A 1 505 ? 17.467 -18.428 15.093 1.00 92.62 505 ALA A C 1
ATOM 3893 O O . ALA A 1 505 ? 17.995 -19.112 14.215 1.00 92.62 505 ALA A O 1
ATOM 3894 N N . THR A 1 506 ? 16.333 -17.758 14.878 1.00 92.00 506 THR A N 1
ATOM 3895 C CA . THR A 1 506 ? 15.572 -17.809 13.620 1.00 92.00 506 THR A CA 1
ATOM 3896 C C . THR A 1 506 ? 16.400 -17.294 12.438 1.00 92.00 506 THR A C 1
ATOM 3898 O O . THR A 1 506 ? 16.414 -17.924 11.380 1.00 92.00 506 THR A O 1
ATOM 3901 N N . GLN A 1 507 ? 17.164 -16.209 12.617 1.00 91.88 507 GLN A N 1
ATOM 3902 C CA . GLN A 1 507 ? 18.058 -15.688 11.577 1.00 91.88 507 GLN A CA 1
ATOM 3903 C C . GLN A 1 507 ? 19.071 -16.742 11.103 1.00 91.88 507 GLN A C 1
ATOM 3905 O O . GLN A 1 507 ? 19.298 -16.883 9.901 1.00 91.88 507 GLN A O 1
ATOM 3910 N N . TYR A 1 508 ? 19.663 -17.499 12.030 1.00 90.88 508 TYR A N 1
ATOM 3911 C CA . TYR A 1 508 ? 20.565 -18.599 11.681 1.00 90.88 508 TYR A CA 1
ATOM 3912 C C . TYR A 1 508 ? 19.806 -19.798 11.097 1.00 90.88 508 TYR A C 1
ATOM 3914 O O . TYR A 1 508 ? 20.293 -20.431 10.160 1.00 90.88 508 TYR A O 1
ATOM 3922 N N . ALA A 1 509 ? 18.604 -20.096 11.595 1.00 90.25 509 ALA A N 1
ATOM 3923 C CA . ALA A 1 509 ? 17.772 -21.193 11.105 1.00 90.25 509 ALA A CA 1
ATOM 3924 C C . ALA A 1 509 ? 17.358 -21.026 9.634 1.00 90.25 509 ALA A C 1
ATOM 3926 O O . ALA A 1 509 ? 17.369 -22.018 8.898 1.00 90.25 509 ALA A O 1
ATOM 3927 N N . PHE A 1 510 ? 17.081 -19.794 9.177 1.00 89.19 510 PHE A N 1
ATOM 3928 C CA . PHE A 1 510 ? 16.753 -19.513 7.772 1.00 89.19 510 PHE A CA 1
ATOM 3929 C C . PHE A 1 510 ? 17.803 -20.051 6.810 1.00 89.19 510 PHE A C 1
ATOM 3931 O O . PHE A 1 510 ? 17.462 -20.504 5.716 1.00 89.19 510 PHE A O 1
ATOM 3938 N N . ALA A 1 511 ? 19.073 -20.051 7.223 1.00 85.88 511 ALA A N 1
ATOM 3939 C CA . ALA A 1 511 ? 20.136 -20.523 6.365 1.00 85.88 511 ALA A CA 1
ATOM 3940 C C . ALA A 1 511 ? 20.053 -22.039 6.108 1.00 85.88 511 ALA A C 1
ATOM 3942 O O . ALA A 1 511 ? 20.244 -22.485 4.973 1.00 85.88 511 ALA A O 1
ATOM 3943 N N . PHE A 1 512 ? 19.743 -22.822 7.143 1.00 84.69 512 PHE A N 1
ATOM 3944 C CA . PHE A 1 512 ? 19.725 -24.286 7.080 1.00 84.69 512 PHE A CA 1
ATOM 3945 C C . PHE A 1 512 ? 18.397 -24.849 6.585 1.00 84.69 512 PHE A C 1
ATOM 3947 O O . PHE A 1 512 ? 18.385 -25.792 5.795 1.00 84.69 512 PHE A O 1
ATOM 3954 N N . VAL A 1 513 ? 17.285 -24.304 7.080 1.00 81.94 513 VAL A N 1
ATOM 3955 C CA . VAL A 1 513 ? 15.956 -24.903 6.903 1.00 81.94 513 VAL A CA 1
ATOM 3956 C C . VAL A 1 513 ? 15.156 -24.201 5.801 1.00 81.94 513 VAL A C 1
ATOM 3958 O O . VAL A 1 513 ? 14.355 -24.850 5.125 1.00 81.94 513 VAL A O 1
ATOM 3961 N N . GLY A 1 514 ? 15.446 -22.923 5.547 1.00 80.94 514 GLY A N 1
ATOM 3962 C CA . GLY A 1 514 ? 14.710 -22.071 4.614 1.00 80.94 514 GLY A CA 1
ATOM 3963 C C . GLY A 1 514 ? 13.558 -21.330 5.290 1.00 80.94 514 GLY A C 1
ATOM 3964 O O . GLY A 1 514 ? 12.984 -21.799 6.275 1.00 80.94 514 GLY A O 1
ATOM 3965 N N . LEU A 1 515 ? 13.206 -20.167 4.740 1.00 81.62 515 LEU A N 1
ATOM 3966 C CA . LEU A 1 515 ? 12.228 -19.250 5.322 1.00 81.62 515 LEU A CA 1
ATOM 3967 C C . LEU A 1 515 ? 10.871 -19.930 5.542 1.00 81.62 515 LEU A C 1
ATOM 3969 O O . LEU A 1 515 ? 10.278 -19.821 6.614 1.00 81.62 515 LEU A O 1
ATOM 3973 N N . SER A 1 516 ? 10.402 -20.666 4.536 1.00 74.12 516 SER A N 1
ATOM 3974 C CA . SER A 1 516 ? 9.041 -21.207 4.526 1.00 74.12 516 SER A CA 1
ATOM 3975 C C . SER A 1 516 ? 8.813 -22.343 5.530 1.00 74.12 516 SER A C 1
ATOM 3977 O O . SER A 1 516 ? 7.675 -22.580 5.907 1.00 74.12 516 SER A O 1
ATOM 3979 N N . VAL A 1 517 ? 9.856 -23.065 5.965 1.00 79.00 517 VAL A N 1
ATOM 3980 C CA . VAL A 1 517 ? 9.705 -24.084 7.024 1.00 79.00 517 VAL A CA 1
ATOM 3981 C C . VAL A 1 517 ? 10.039 -23.511 8.393 1.00 79.00 517 VAL A C 1
ATOM 3983 O O . VAL A 1 517 ? 9.302 -23.779 9.339 1.00 79.00 517 VAL A O 1
ATOM 3986 N N . THR A 1 518 ? 11.120 -22.727 8.514 1.00 87.00 518 THR A N 1
ATOM 3987 C CA . THR A 1 518 ? 11.528 -22.152 9.805 1.00 87.00 518 THR A CA 1
ATOM 3988 C C . THR A 1 518 ? 10.361 -21.421 10.450 1.00 87.00 518 THR A C 1
ATOM 3990 O O . THR A 1 518 ? 10.006 -21.732 11.581 1.00 87.00 518 THR A O 1
ATOM 3993 N N . VAL A 1 519 ? 9.722 -20.519 9.700 1.00 84.19 519 VAL A N 1
ATOM 3994 C CA . VAL A 1 519 ? 8.644 -19.678 10.224 1.00 84.19 519 VAL A CA 1
ATOM 3995 C C . VAL A 1 519 ? 7.398 -20.493 10.585 1.00 84.19 519 VAL A C 1
ATOM 3997 O O . VAL A 1 519 ? 6.762 -20.207 11.594 1.00 84.19 519 VAL A O 1
ATOM 4000 N N . VAL A 1 520 ? 7.069 -21.538 9.814 1.00 81.19 520 VAL A N 1
ATOM 4001 C CA . VAL A 1 520 ? 5.956 -22.452 10.132 1.00 81.19 520 VAL A CA 1
ATOM 4002 C C . VAL A 1 520 ? 6.199 -23.155 11.462 1.00 81.19 520 VAL A C 1
ATOM 4004 O O . VAL A 1 520 ? 5.324 -23.139 12.324 1.00 81.19 520 VAL A O 1
ATOM 4007 N N . ILE A 1 521 ? 7.375 -23.762 11.647 1.00 83.50 521 ILE A N 1
ATOM 4008 C CA . ILE A 1 521 ? 7.683 -24.526 12.862 1.00 83.50 521 ILE A CA 1
ATOM 4009 C C . ILE A 1 521 ? 7.714 -23.598 14.078 1.00 83.50 521 ILE A C 1
ATOM 4011 O O . ILE A 1 521 ? 7.097 -23.910 15.094 1.00 83.50 521 ILE A O 1
ATOM 4015 N N . THR A 1 522 ? 8.380 -22.444 13.976 1.00 89.06 522 THR A N 1
ATOM 4016 C CA . THR A 1 522 ? 8.462 -21.495 15.092 1.00 89.06 522 THR A CA 1
ATOM 4017 C C . THR A 1 522 ? 7.091 -20.952 15.481 1.00 89.06 522 THR A C 1
ATOM 4019 O O . THR A 1 522 ? 6.763 -20.943 16.665 1.00 89.06 522 THR A O 1
ATOM 4022 N N . ALA A 1 523 ? 6.271 -20.553 14.504 1.00 85.31 523 ALA A N 1
ATOM 4023 C CA . ALA A 1 523 ? 4.916 -20.063 14.747 1.00 85.31 523 ALA A CA 1
ATOM 4024 C C . ALA A 1 523 ? 4.033 -21.142 15.383 1.00 85.31 523 ALA A C 1
ATOM 4026 O O . ALA A 1 523 ? 3.320 -20.880 16.345 1.00 85.31 523 ALA A O 1
ATOM 4027 N N . SER A 1 524 ? 4.140 -22.380 14.904 1.00 83.62 524 SER A N 1
ATOM 4028 C CA . SER A 1 524 ? 3.341 -23.489 15.418 1.00 83.62 524 SER A CA 1
ATOM 4029 C C . SER A 1 524 ? 3.689 -23.851 16.860 1.00 83.62 524 SER A C 1
ATOM 4031 O O . SER A 1 524 ? 2.787 -24.022 17.672 1.00 83.62 524 SER A O 1
ATOM 4033 N N . ILE A 1 525 ? 4.978 -23.907 17.216 1.00 85.06 525 ILE A N 1
ATOM 4034 C CA . ILE A 1 525 ? 5.403 -24.113 18.612 1.00 85.06 525 ILE A CA 1
ATOM 4035 C C . ILE A 1 525 ? 4.929 -22.949 19.492 1.00 85.06 525 ILE A C 1
ATOM 4037 O O . ILE A 1 525 ? 4.462 -23.169 20.610 1.00 85.06 525 ILE A O 1
ATOM 4041 N N . THR A 1 526 ? 5.001 -21.722 18.967 1.00 86.88 526 THR A N 1
ATOM 4042 C CA . THR A 1 526 ? 4.520 -20.518 19.658 1.00 86.88 526 THR A CA 1
ATOM 4043 C C . THR A 1 526 ? 3.035 -20.615 19.975 1.00 86.88 526 THR A C 1
ATOM 4045 O O . THR A 1 526 ? 2.661 -20.366 21.112 1.00 86.88 526 THR A O 1
ATOM 4048 N N . VAL A 1 527 ? 2.202 -21.032 19.019 1.00 83.69 527 VAL A N 1
ATOM 4049 C CA . VAL A 1 527 ? 0.764 -21.228 19.249 1.00 83.69 527 VAL A CA 1
ATOM 4050 C C . VAL A 1 527 ? 0.527 -22.379 20.225 1.00 83.69 527 VAL A C 1
ATOM 4052 O O . VAL A 1 527 ? -0.163 -22.209 21.220 1.00 83.69 527 VAL A O 1
ATOM 4055 N N . VAL A 1 528 ? 1.138 -23.546 20.006 1.00 80.81 528 VAL A N 1
ATOM 4056 C CA . VAL A 1 528 ? 0.879 -24.729 20.842 1.00 80.81 528 VAL A CA 1
ATOM 4057 C C . VAL A 1 528 ? 1.193 -24.477 22.311 1.00 80.81 528 VAL A C 1
ATOM 4059 O O . VAL A 1 528 ? 0.382 -24.803 23.175 1.00 80.81 528 VAL A O 1
ATOM 4062 N N . ILE A 1 529 ? 2.350 -23.892 22.607 1.00 85.31 529 ILE A N 1
ATOM 4063 C CA . ILE A 1 529 ? 2.768 -23.655 23.988 1.00 85.31 529 ILE A CA 1
ATOM 4064 C C . ILE A 1 529 ? 2.245 -22.295 24.468 1.00 85.31 529 ILE A C 1
ATOM 4066 O O . ILE A 1 529 ? 1.556 -22.228 25.482 1.00 85.31 529 ILE A O 1
ATOM 4070 N N . GLY A 1 530 ? 2.515 -21.215 23.735 1.00 84.88 530 GLY A N 1
ATOM 4071 C CA . GLY A 1 530 ? 2.212 -19.846 24.159 1.00 84.88 530 GLY A CA 1
ATOM 4072 C C . GLY A 1 530 ? 0.720 -19.570 24.291 1.00 84.88 530 GLY A C 1
ATOM 4073 O O . GLY A 1 530 ? 0.292 -19.044 25.317 1.00 84.88 530 GLY A O 1
ATOM 4074 N N . THR A 1 531 ? -0.092 -20.008 23.327 1.00 82.81 531 THR A N 1
ATOM 4075 C CA . THR A 1 531 ? -1.549 -19.826 23.386 1.00 82.81 531 THR A CA 1
ATOM 4076 C C . THR A 1 531 ? -2.182 -20.681 24.479 1.00 82.81 531 THR A C 1
ATOM 4078 O O . THR A 1 531 ? -3.095 -20.213 25.154 1.00 82.81 531 THR A O 1
ATOM 4081 N N . THR A 1 532 ? -1.662 -21.889 24.727 1.00 83.44 532 THR A N 1
ATOM 4082 C CA . THR A 1 532 ? -2.103 -22.727 25.855 1.00 83.44 532 THR A CA 1
ATOM 4083 C C . THR A 1 532 ? -1.801 -22.057 27.194 1.00 83.44 532 THR A C 1
ATOM 4085 O O . THR A 1 532 ? -2.682 -21.972 28.042 1.00 83.44 532 THR A O 1
ATOM 4088 N N . PHE A 1 533 ? -0.592 -21.517 27.383 1.00 85.25 533 PHE A N 1
ATOM 4089 C CA . PHE A 1 533 ? -0.262 -20.748 28.587 1.00 85.25 533 PHE A CA 1
ATOM 4090 C C . PHE A 1 533 ? -1.156 -19.511 28.724 1.00 85.25 533 PHE A C 1
ATOM 4092 O O . PHE A 1 533 ? -1.742 -19.295 29.777 1.00 85.25 533 PHE A O 1
ATOM 4099 N N . ASN A 1 534 ? -1.307 -18.726 27.655 1.00 85.94 534 ASN A N 1
ATOM 4100 C CA . ASN A 1 534 ? -2.142 -17.528 27.661 1.00 85.94 534 ASN A CA 1
ATOM 4101 C C . ASN A 1 534 ? -3.619 -17.822 27.933 1.00 85.94 534 ASN A C 1
ATOM 4103 O O . ASN A 1 534 ? -4.266 -17.009 28.579 1.00 85.94 534 ASN A O 1
ATOM 4107 N N . TYR A 1 535 ? -4.140 -18.964 27.480 1.00 82.44 535 TYR A N 1
ATOM 4108 C CA . TYR A 1 535 ? -5.500 -19.403 27.785 1.00 82.44 535 TYR A CA 1
ATOM 4109 C C . TYR A 1 535 ? -5.718 -19.548 29.294 1.00 82.44 535 TYR A C 1
ATOM 4111 O O . TYR A 1 535 ? -6.699 -19.039 29.819 1.00 82.44 535 TYR A O 1
ATOM 4119 N N . PHE A 1 536 ? -4.780 -20.188 29.999 1.00 81.88 536 PHE A N 1
ATOM 4120 C CA . PHE A 1 536 ? -4.854 -20.331 31.457 1.00 81.88 536 PHE A CA 1
ATOM 4121 C C . PHE A 1 536 ? -4.505 -19.049 32.221 1.00 81.88 536 PHE A C 1
ATOM 4123 O O . PHE A 1 536 ? -4.754 -18.972 33.419 1.00 81.88 536 PHE A O 1
ATOM 4130 N N . LEU A 1 537 ? -3.908 -18.062 31.549 1.00 80.94 537 LEU A N 1
ATOM 4131 C CA . LEU A 1 537 ? -3.564 -16.769 32.133 1.00 80.94 537 LEU A CA 1
ATOM 4132 C C . LEU A 1 537 ? -4.623 -15.689 31.872 1.00 80.94 537 LEU A C 1
ATOM 4134 O O . LEU A 1 537 ? -4.483 -14.607 32.420 1.00 80.94 537 LEU A O 1
ATOM 4138 N N . ASP A 1 538 ? -5.620 -15.885 31.005 1.00 70.44 538 ASP A N 1
ATOM 4139 C CA . ASP A 1 538 ? -6.498 -14.791 30.568 1.00 70.44 538 ASP A CA 1
ATOM 4140 C C . ASP A 1 538 ? -7.966 -15.219 30.427 1.00 70.44 538 ASP A C 1
ATOM 4142 O O . ASP A 1 538 ? -8.335 -15.908 29.474 1.00 70.44 538 ASP A O 1
ATOM 4146 N N . ASP A 1 539 ? -8.819 -14.702 31.315 1.00 62.47 539 ASP A N 1
ATOM 4147 C CA . ASP A 1 539 ? -10.271 -14.951 31.368 1.00 62.47 539 ASP A CA 1
ATOM 4148 C C . ASP A 1 539 ? -11.091 -14.084 30.378 1.00 62.47 539 ASP A C 1
ATOM 4150 O O . ASP A 1 539 ? -12.286 -13.848 30.569 1.00 62.47 539 ASP A O 1
ATOM 4154 N N . LYS A 1 540 ? -10.457 -13.542 29.325 1.00 65.81 540 LYS A N 1
ATOM 4155 C CA . LYS A 1 540 ? -11.108 -12.694 28.303 1.00 65.81 540 LYS A CA 1
ATOM 4156 C C . LYS A 1 540 ? -11.903 -13.523 27.276 1.00 65.81 540 LYS A C 1
ATOM 4158 O O . LYS A 1 540 ? -12.645 -14.434 27.612 1.00 65.81 540 LYS A O 1
ATOM 4163 N N . ILE A 1 541 ? -11.815 -13.204 25.982 1.00 57.47 541 ILE A N 1
ATOM 4164 C CA . ILE A 1 541 ? -12.658 -13.789 24.914 1.00 57.47 541 ILE A CA 1
ATOM 4165 C C . ILE A 1 541 ? -12.239 -15.248 24.587 1.00 57.47 541 ILE A C 1
ATOM 4167 O O . ILE A 1 541 ? -12.736 -15.867 23.645 1.00 57.47 541 ILE A O 1
ATOM 4171 N N . ASN A 1 542 ? -11.326 -15.828 25.367 1.00 65.19 542 ASN A N 1
ATOM 4172 C CA . ASN A 1 542 ? -10.674 -17.096 25.081 1.00 65.19 542 ASN A CA 1
ATOM 4173 C C . ASN A 1 542 ? -11.612 -18.272 25.395 1.00 65.19 542 ASN A C 1
ATOM 4175 O O . ASN A 1 542 ? -11.722 -18.720 26.530 1.00 65.19 542 ASN A O 1
ATOM 4179 N N . LYS A 1 543 ? -12.285 -18.807 24.372 1.00 64.00 543 LYS A N 1
ATOM 4180 C CA . LYS A 1 543 ? -13.047 -20.059 24.483 1.00 64.00 543 LYS A CA 1
ATOM 4181 C C . LYS A 1 543 ? -12.174 -21.250 24.093 1.00 64.00 543 LYS A C 1
ATOM 4183 O O . LYS A 1 543 ? -11.690 -21.296 22.960 1.00 64.00 543 LYS A O 1
ATOM 4188 N N . ALA A 1 544 ? -12.046 -22.241 24.981 1.00 65.31 544 ALA A N 1
ATOM 4189 C CA . ALA A 1 544 ? -11.316 -23.486 24.711 1.00 65.31 544 ALA A CA 1
ATOM 4190 C C . ALA A 1 544 ? -11.759 -24.154 23.398 1.00 65.31 544 ALA A C 1
ATOM 4192 O O . ALA A 1 544 ? -10.927 -24.570 22.595 1.00 65.31 544 ALA A O 1
ATOM 4193 N N . GLU A 1 545 ? -13.069 -24.183 23.155 1.00 59.75 545 GLU A N 1
ATOM 4194 C CA . GLU A 1 545 ? -13.690 -24.799 21.976 1.00 59.75 545 GLU A CA 1
ATOM 4195 C C . GLU A 1 545 ? -13.313 -24.124 20.649 1.00 59.75 545 GLU A C 1
ATOM 4197 O O . GLU A 1 545 ? -13.443 -24.732 19.592 1.00 59.75 545 GLU A O 1
ATOM 4202 N N . ILE A 1 546 ? -12.839 -22.875 20.690 1.00 60.56 546 ILE A N 1
ATOM 4203 C CA . ILE A 1 546 ? -12.385 -22.124 19.511 1.00 60.56 546 ILE A CA 1
ATOM 4204 C C . ILE A 1 546 ? -10.860 -22.209 19.384 1.00 60.56 546 ILE A C 1
ATOM 4206 O O . ILE A 1 546 ? -10.323 -22.344 18.286 1.00 60.56 546 ILE A O 1
ATOM 4210 N N . LEU A 1 547 ? -10.154 -22.135 20.512 1.00 66.75 547 LEU A N 1
ATOM 4211 C CA . LEU A 1 547 ? -8.703 -21.993 20.554 1.00 66.75 547 LEU A CA 1
ATOM 4212 C C . LEU A 1 547 ? -7.972 -23.326 20.333 1.00 66.75 547 LEU A C 1
ATOM 4214 O O . LEU A 1 547 ? -7.058 -23.405 19.512 1.00 66.75 547 LEU A O 1
ATOM 4218 N N . PHE A 1 548 ? -8.383 -24.390 21.032 1.00 71.44 548 PHE A N 1
ATOM 4219 C CA . PHE A 1 548 ? -7.663 -25.668 21.025 1.00 71.44 548 PHE A CA 1
ATOM 4220 C C . PHE A 1 548 ? -7.754 -26.454 19.710 1.00 71.44 548 PHE A C 1
ATOM 4222 O O . PHE A 1 548 ? -6.760 -27.080 19.339 1.00 71.44 548 PHE A O 1
ATOM 4229 N N . PRO A 1 549 ? -8.862 -26.399 18.948 1.00 65.56 549 PRO A N 1
ATOM 4230 C CA . PRO A 1 549 ? -8.881 -26.950 17.596 1.00 65.56 549 PRO A CA 1
ATOM 4231 C C . PRO A 1 549 ? -7.860 -26.272 16.662 1.00 65.56 549 PRO A C 1
ATOM 4233 O O . PRO A 1 549 ? -7.125 -26.956 15.950 1.00 65.56 549 PRO A O 1
ATOM 4236 N N . GLY A 1 550 ? -7.713 -24.943 16.749 1.00 64.56 550 GLY A N 1
ATOM 4237 C CA . GLY A 1 550 ? -6.651 -24.212 16.050 1.00 64.56 550 GLY A CA 1
ATOM 4238 C C . GLY A 1 550 ? -5.251 -24.643 16.503 1.00 64.56 550 GLY A C 1
ATOM 4239 O O . GLY A 1 550 ? -4.394 -24.940 15.672 1.00 64.56 550 GLY A O 1
ATOM 4240 N N . VAL A 1 551 ? -5.031 -24.772 17.816 1.00 70.38 551 VAL A N 1
ATOM 4241 C CA . VAL A 1 551 ? -3.777 -25.297 18.391 1.00 70.38 551 VAL A CA 1
ATOM 4242 C C . VAL A 1 551 ? -3.446 -26.700 17.854 1.00 70.38 551 VAL A C 1
ATOM 4244 O O . VAL A 1 551 ? -2.293 -26.964 17.508 1.00 70.38 551 VAL A O 1
ATOM 4247 N N . ALA A 1 552 ? -4.438 -27.584 17.710 1.00 67.12 552 ALA A N 1
ATOM 4248 C CA . ALA A 1 552 ? -4.252 -28.919 17.139 1.00 67.12 552 ALA A CA 1
ATOM 4249 C C . ALA A 1 552 ?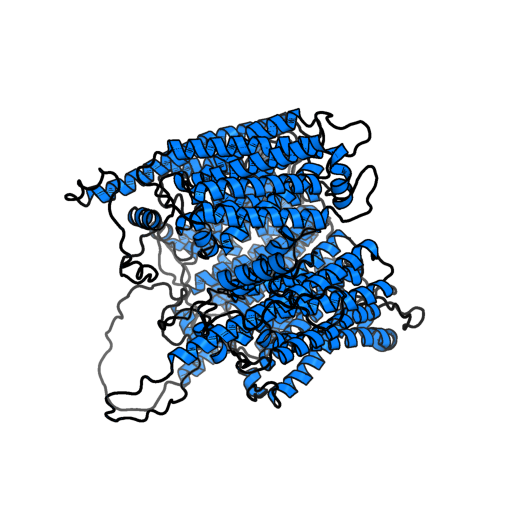 -3.830 -28.870 15.656 1.00 67.12 552 ALA A C 1
ATOM 4251 O O . ALA A 1 552 ? -2.928 -29.607 15.248 1.00 67.12 552 ALA A O 1
ATOM 4252 N N . CYS A 1 553 ? -4.408 -27.964 14.860 1.00 66.75 553 CYS A N 1
ATOM 4253 C CA . CYS A 1 553 ? -3.974 -27.719 13.480 1.00 66.75 553 CYS A CA 1
ATOM 4254 C C . CYS A 1 553 ? -2.506 -27.266 13.418 1.00 66.75 553 CYS A C 1
ATOM 4256 O O . CYS A 1 553 ? -1.729 -27.793 12.617 1.00 66.75 553 CYS A O 1
ATOM 4258 N N . PHE A 1 554 ? -2.085 -26.349 14.295 1.00 70.50 554 PHE A N 1
ATOM 4259 C CA . PHE A 1 554 ? -0.682 -25.929 14.378 1.00 70.50 554 PHE A CA 1
ATOM 4260 C C . PHE A 1 554 ? 0.244 -27.070 14.832 1.00 70.50 554 PHE A C 1
ATOM 4262 O O . PHE A 1 554 ? 1.336 -27.217 14.285 1.00 70.50 554 PHE A O 1
ATOM 4269 N N . LEU A 1 555 ? -0.189 -27.945 15.747 1.00 69.81 555 LEU A N 1
ATOM 4270 C CA . LEU A 1 555 ? 0.589 -29.121 16.155 1.00 69.81 555 LEU A CA 1
ATOM 4271 C C . LEU A 1 555 ? 0.883 -30.054 14.966 1.00 69.81 555 LEU A C 1
ATOM 4273 O O . LEU A 1 555 ? 2.026 -30.463 14.755 1.00 69.81 555 LEU A O 1
ATOM 4277 N N . ILE A 1 556 ? -0.127 -30.337 14.142 1.00 69.81 556 ILE A N 1
ATOM 4278 C CA . ILE A 1 556 ? 0.037 -31.140 12.921 1.00 69.81 556 ILE A CA 1
ATOM 4279 C C . ILE A 1 556 ? 0.930 -30.400 11.902 1.00 69.81 556 ILE A C 1
ATOM 4281 O O . ILE A 1 556 ? 1.768 -31.028 11.244 1.00 69.81 556 ILE A O 1
ATOM 4285 N N . ALA A 1 557 ? 0.822 -29.069 11.804 1.00 66.31 557 ALA A N 1
ATOM 4286 C CA . ALA A 1 557 ? 1.672 -28.253 10.935 1.00 66.31 557 ALA A CA 1
ATOM 4287 C C . ALA A 1 557 ? 3.171 -28.346 11.298 1.00 66.31 557 ALA A C 1
ATOM 4289 O O . ALA A 1 557 ? 4.001 -28.352 10.386 1.00 66.31 557 ALA A O 1
ATOM 4290 N N . VAL A 1 558 ? 3.539 -28.515 12.580 1.00 65.56 558 VAL A N 1
ATOM 4291 C CA . VAL A 1 558 ? 4.937 -28.775 13.005 1.00 65.56 558 VAL A CA 1
ATOM 4292 C C . VAL A 1 558 ? 5.480 -30.055 12.364 1.00 65.56 558 VAL A C 1
ATOM 4294 O O . VAL A 1 558 ? 6.576 -30.064 11.784 1.00 65.56 558 VAL A O 1
ATOM 4297 N N . CYS A 1 559 ? 4.717 -31.147 12.462 1.00 69.50 559 CYS A N 1
ATOM 4298 C CA . CYS A 1 559 ? 5.115 -32.455 11.944 1.00 69.50 559 CYS A CA 1
ATOM 4299 C C . CYS A 1 559 ? 5.247 -32.425 10.418 1.00 69.50 559 CYS A C 1
ATOM 4301 O O . CYS A 1 559 ? 6.246 -32.893 9.862 1.00 69.50 559 CYS A O 1
ATOM 4303 N N . LEU A 1 560 ? 4.275 -31.814 9.738 1.00 68.44 560 LEU A N 1
ATOM 4304 C CA . LEU A 1 560 ? 4.302 -31.658 8.287 1.00 68.44 560 LEU A CA 1
ATOM 4305 C C . LEU A 1 560 ? 5.443 -30.739 7.830 1.00 68.44 560 LEU A C 1
ATOM 4307 O O . LEU A 1 560 ? 6.116 -31.064 6.854 1.00 68.44 560 LEU A O 1
ATOM 4311 N N . GLY A 1 561 ? 5.719 -29.636 8.535 1.00 59.81 561 GLY A N 1
ATOM 4312 C CA . GLY A 1 561 ? 6.828 -28.724 8.224 1.00 59.81 561 GLY A CA 1
ATOM 4313 C C . GLY A 1 561 ? 8.186 -29.417 8.291 1.00 59.81 561 GLY A C 1
ATOM 4314 O O . GLY A 1 561 ? 9.006 -29.289 7.377 1.00 59.81 561 GLY A O 1
ATOM 4315 N N . SER A 1 562 ? 8.382 -30.249 9.313 1.00 66.56 562 SER A N 1
ATOM 4316 C CA . SER A 1 562 ? 9.569 -31.102 9.431 1.00 66.56 562 SER A CA 1
ATOM 4317 C C . SER A 1 562 ? 9.671 -32.084 8.256 1.00 66.56 562 SER A C 1
ATOM 4319 O O . SER A 1 562 ? 10.733 -32.213 7.645 1.00 66.56 562 SER A O 1
ATOM 4321 N N . ALA A 1 563 ? 8.553 -32.704 7.860 1.00 68.62 563 ALA A N 1
ATOM 4322 C CA . ALA A 1 563 ? 8.502 -33.604 6.708 1.00 68.62 563 ALA A CA 1
ATOM 4323 C C . ALA A 1 563 ? 8.791 -32.892 5.369 1.00 68.62 563 ALA A C 1
ATOM 4325 O O . ALA A 1 563 ? 9.497 -33.453 4.526 1.00 68.62 563 ALA A O 1
ATOM 4326 N N . VAL A 1 564 ? 8.307 -31.656 5.173 1.00 71.94 564 VAL A N 1
ATOM 4327 C CA . VAL A 1 564 ? 8.628 -30.821 3.998 1.00 71.94 564 VAL A CA 1
ATOM 4328 C C . VAL A 1 564 ? 10.123 -30.557 3.926 1.00 71.94 564 VAL A C 1
ATOM 4330 O O . VAL A 1 564 ? 10.715 -30.732 2.860 1.00 71.94 564 VAL A O 1
ATOM 4333 N N . HIS A 1 565 ? 10.749 -30.177 5.042 1.00 73.31 565 HIS A N 1
ATOM 4334 C CA . HIS A 1 565 ? 12.185 -29.920 5.069 1.00 73.31 565 HIS A CA 1
ATOM 4335 C C . HIS A 1 565 ? 12.992 -31.177 4.733 1.00 73.31 565 HIS A C 1
ATOM 4337 O O . HIS A 1 565 ? 13.861 -31.121 3.863 1.00 73.31 565 HIS A O 1
ATOM 4343 N N . THR A 1 566 ? 12.675 -32.323 5.344 1.00 72.25 566 THR A N 1
ATOM 4344 C CA . THR A 1 566 ? 13.350 -33.594 5.039 1.00 72.25 566 THR A CA 1
ATOM 4345 C C . THR A 1 566 ? 13.187 -33.982 3.566 1.00 72.25 566 THR A C 1
ATOM 4347 O O . THR A 1 566 ? 14.161 -34.369 2.919 1.00 72.25 566 THR A O 1
ATOM 4350 N N . SER A 1 567 ? 11.980 -33.828 3.012 1.00 72.75 567 SER A N 1
ATOM 4351 C CA . SER A 1 567 ? 11.695 -34.109 1.600 1.00 72.75 567 SER A CA 1
ATOM 4352 C C . SER A 1 567 ? 12.474 -33.174 0.664 1.00 72.75 567 SER A C 1
ATOM 4354 O O . SER A 1 567 ? 13.130 -33.633 -0.270 1.00 72.75 567 SER A O 1
ATOM 4356 N N . ASN A 1 568 ? 12.498 -31.868 0.948 1.00 75.88 568 ASN A N 1
ATOM 4357 C CA . ASN A 1 568 ? 13.224 -30.890 0.134 1.00 75.88 568 ASN A CA 1
ATOM 4358 C C . ASN A 1 568 ? 14.752 -31.054 0.238 1.00 75.88 568 ASN A C 1
ATOM 4360 O O . ASN A 1 568 ? 15.466 -30.882 -0.749 1.00 75.88 568 ASN A O 1
ATOM 4364 N N . ALA A 1 569 ? 15.274 -31.420 1.412 1.00 69.00 569 ALA A N 1
ATOM 4365 C CA . ALA A 1 569 ? 16.690 -31.728 1.594 1.00 69.00 569 ALA A CA 1
ATOM 4366 C C . ALA A 1 569 ? 17.108 -32.954 0.762 1.00 69.00 569 ALA A C 1
ATOM 4368 O O . ALA A 1 569 ? 18.171 -32.941 0.135 1.00 69.00 569 ALA A O 1
ATOM 4369 N N . ALA A 1 570 ? 16.255 -33.983 0.693 1.00 72.44 570 ALA A N 1
ATOM 4370 C CA . ALA A 1 570 ? 16.465 -35.136 -0.180 1.00 72.44 570 ALA A CA 1
ATOM 4371 C C . ALA A 1 570 ? 16.447 -34.739 -1.668 1.00 72.44 570 ALA A C 1
ATOM 4373 O O . ALA A 1 570 ? 17.353 -35.129 -2.408 1.00 72.44 570 ALA A O 1
ATOM 4374 N N . ASP A 1 571 ? 15.490 -33.900 -2.084 1.00 73.31 571 ASP A N 1
ATOM 4375 C CA . ASP A 1 571 ? 15.412 -33.368 -3.452 1.00 73.31 571 ASP A CA 1
ATOM 4376 C C . ASP A 1 571 ? 16.682 -32.580 -3.823 1.00 73.31 571 ASP A C 1
ATOM 4378 O O . ASP A 1 571 ? 17.250 -32.765 -4.900 1.00 73.31 571 ASP A O 1
ATOM 4382 N N . ASN A 1 572 ? 17.176 -31.726 -2.924 1.00 72.44 572 ASN A N 1
ATOM 4383 C CA . ASN A 1 572 ? 18.394 -30.944 -3.145 1.00 72.44 572 ASN A CA 1
ATOM 4384 C C . ASN A 1 572 ? 19.646 -31.826 -3.203 1.00 72.44 572 ASN A C 1
ATOM 4386 O O . ASN A 1 572 ? 20.501 -31.618 -4.066 1.00 72.44 572 ASN A O 1
ATOM 4390 N N . LYS A 1 573 ? 19.735 -32.860 -2.357 1.00 77.06 573 LYS A N 1
ATOM 4391 C CA . LYS A 1 573 ? 20.817 -33.853 -2.416 1.00 77.06 573 LYS A CA 1
ATOM 4392 C C . LYS A 1 573 ? 20.805 -34.617 -3.743 1.00 77.06 573 LYS A C 1
ATOM 4394 O O . LYS A 1 573 ? 21.868 -34.840 -4.314 1.00 77.06 573 LYS A O 1
ATOM 4399 N N . ALA A 1 574 ? 19.629 -34.985 -4.254 1.00 74.94 574 ALA A N 1
ATOM 4400 C CA . ALA A 1 574 ? 19.492 -35.640 -5.554 1.00 74.94 574 ALA A CA 1
ATOM 4401 C C . ALA A 1 574 ? 19.936 -34.725 -6.710 1.00 74.94 574 ALA A C 1
ATOM 4403 O O . ALA A 1 574 ? 20.725 -35.152 -7.550 1.00 74.94 574 ALA A O 1
ATOM 4404 N N . LYS A 1 575 ? 19.515 -33.449 -6.700 1.00 78.19 575 LYS A N 1
ATOM 4405 C CA . LYS A 1 575 ? 19.944 -32.432 -7.681 1.00 78.19 575 LYS A CA 1
ATOM 4406 C C . LYS A 1 575 ? 21.469 -32.248 -7.686 1.00 78.19 575 LYS A C 1
ATOM 4408 O O . LYS A 1 575 ? 22.072 -32.134 -8.746 1.00 78.19 575 LYS A O 1
ATOM 4413 N N . LEU A 1 576 ? 22.106 -32.221 -6.515 1.00 75.88 576 LEU A N 1
ATOM 4414 C CA . LEU A 1 576 ? 23.564 -32.075 -6.405 1.00 75.88 576 LEU A CA 1
ATOM 4415 C C . LEU A 1 576 ? 24.318 -33.336 -6.858 1.00 75.88 576 LEU A C 1
ATOM 4417 O O . LEU A 1 576 ? 25.362 -33.221 -7.493 1.00 75.88 576 LEU A O 1
ATOM 4421 N N . LYS A 1 577 ? 23.776 -34.533 -6.596 1.00 76.69 577 LYS A N 1
ATOM 4422 C CA . LYS A 1 577 ? 24.364 -35.800 -7.064 1.00 76.69 577 LYS A CA 1
ATOM 4423 C C . LYS A 1 577 ? 24.354 -35.934 -8.587 1.00 76.69 577 LYS A C 1
ATOM 4425 O O . LYS A 1 577 ? 25.349 -36.390 -9.138 1.00 76.69 577 LYS A O 1
ATOM 4430 N N . SER A 1 578 ? 23.287 -35.501 -9.265 1.00 66.00 578 SER A N 1
ATOM 4431 C CA . SER A 1 578 ? 23.243 -35.531 -10.737 1.00 66.00 578 SER A CA 1
ATOM 4432 C C . SER A 1 578 ? 24.302 -34.627 -11.382 1.00 66.00 578 SER A C 1
ATOM 4434 O O . SER A 1 578 ? 24.740 -34.889 -12.490 1.00 66.00 578 SER A O 1
ATOM 4436 N N . LEU A 1 579 ? 24.753 -33.588 -10.668 1.00 64.06 579 LEU A N 1
ATOM 4437 C CA . LEU A 1 579 ? 25.857 -32.721 -11.095 1.00 64.06 579 LEU A CA 1
ATOM 4438 C C . LEU A 1 579 ? 27.222 -33.436 -11.035 1.00 64.06 579 LEU A C 1
ATOM 4440 O O . LEU A 1 579 ? 28.097 -33.156 -11.844 1.00 64.06 579 LEU A O 1
ATOM 4444 N N . GLN A 1 580 ? 27.408 -34.350 -10.075 1.00 55.47 580 GLN A N 1
ATOM 4445 C CA . GLN A 1 580 ? 28.649 -35.117 -9.900 1.00 55.47 580 GLN A CA 1
ATOM 4446 C C . GLN A 1 580 ? 28.735 -36.323 -10.848 1.00 55.47 580 GLN A C 1
ATOM 4448 O O . GLN A 1 580 ? 29.833 -36.683 -11.264 1.00 55.47 580 GLN A O 1
ATOM 4453 N N . SER A 1 581 ? 27.601 -36.927 -11.228 1.00 47.38 581 SER A N 1
ATOM 4454 C CA . SER A 1 581 ? 27.571 -38.031 -12.201 1.00 47.38 581 SER A CA 1
ATOM 4455 C C . SER A 1 581 ? 27.888 -37.594 -13.633 1.00 47.38 581 SER A C 1
ATOM 4457 O O . SER A 1 581 ? 28.379 -38.404 -14.411 1.00 47.38 581 SER A O 1
ATOM 4459 N N . ASP A 1 582 ? 27.675 -36.319 -13.969 1.00 47.41 582 ASP A N 1
ATOM 4460 C CA . ASP A 1 582 ? 28.043 -35.754 -15.274 1.00 47.41 582 ASP A CA 1
ATOM 4461 C C . ASP A 1 582 ? 29.566 -35.506 -15.412 1.00 47.41 582 ASP A C 1
ATOM 4463 O O . ASP A 1 582 ? 30.023 -35.061 -16.464 1.00 47.41 582 ASP A O 1
ATOM 4467 N N . HIS A 1 583 ? 30.377 -35.779 -14.375 1.00 43.81 583 HIS A N 1
ATOM 4468 C CA . HIS A 1 583 ? 31.836 -35.572 -14.354 1.00 43.81 583 HIS A CA 1
ATOM 4469 C C . HIS A 1 583 ? 32.625 -36.795 -13.812 1.00 43.81 583 HIS A C 1
ATOM 4471 O O . HIS A 1 583 ? 33.289 -36.695 -12.781 1.00 43.81 583 HIS A O 1
ATOM 4477 N N . LYS A 1 584 ? 32.591 -37.946 -14.517 1.00 30.86 584 LYS A N 1
ATOM 4478 C CA . LYS A 1 584 ? 33.758 -38.822 -14.867 1.00 30.86 584 LYS A CA 1
ATOM 4479 C C . LYS A 1 584 ? 33.325 -40.173 -15.494 1.00 30.86 584 LYS A C 1
ATOM 4481 O O . LYS A 1 584 ? 32.309 -40.700 -15.051 1.00 30.86 584 LYS A O 1
ATOM 4486 N N . PRO A 1 585 ? 34.127 -40.826 -16.376 1.00 39.81 585 PRO A N 1
ATOM 4487 C CA . PRO A 1 585 ? 35.340 -40.365 -17.066 1.00 39.81 585 PRO A CA 1
ATOM 4488 C C . PRO A 1 585 ? 35.289 -40.571 -18.600 1.00 39.81 585 PRO A C 1
ATOM 4490 O O . PRO A 1 585 ? 34.821 -41.589 -19.105 1.00 39.81 585 PRO A O 1
ATOM 4493 N N . ARG A 1 586 ? 35.884 -39.658 -19.369 1.00 28.58 586 ARG A N 1
ATOM 4494 C CA . ARG A 1 586 ? 36.476 -40.015 -20.664 1.00 28.58 586 ARG A CA 1
ATOM 4495 C C . ARG A 1 586 ? 37.757 -39.210 -20.805 1.00 28.58 586 ARG A C 1
ATOM 4497 O O . ARG A 1 586 ? 37.726 -38.002 -20.602 1.00 28.58 586 ARG A O 1
ATOM 4504 N N . ILE A 1 587 ? 38.824 -39.918 -21.169 1.00 28.89 587 ILE A N 1
ATOM 4505 C CA . ILE A 1 587 ? 40.205 -39.468 -21.383 1.00 28.89 587 ILE A CA 1
ATOM 4506 C C . ILE A 1 587 ? 41.105 -39.686 -20.154 1.00 28.89 587 ILE A C 1
ATOM 4508 O O . ILE A 1 587 ? 41.417 -38.787 -19.379 1.00 28.89 587 ILE A O 1
ATOM 4512 N N . GLU A 1 588 ? 41.555 -40.937 -20.025 1.00 30.34 588 GLU A N 1
ATOM 4513 C CA . GLU A 1 588 ? 42.983 -41.203 -19.857 1.00 30.34 588 GLU A CA 1
ATOM 4514 C C . GLU A 1 588 ? 43.721 -40.582 -21.051 1.00 30.34 588 GLU A C 1
ATOM 4516 O O . GLU A 1 588 ? 43.513 -41.008 -22.184 1.00 30.34 588 GLU A O 1
ATOM 4521 N N . ALA A 1 589 ? 44.505 -39.536 -20.803 1.00 28.72 589 ALA A N 1
ATOM 4522 C CA . ALA A 1 589 ? 45.736 -39.189 -21.513 1.00 28.72 589 ALA A CA 1
ATOM 4523 C C . ALA A 1 589 ? 46.234 -37.838 -20.981 1.00 28.72 589 ALA A C 1
ATOM 4525 O O . ALA A 1 589 ? 45.577 -36.815 -21.151 1.00 28.72 589 ALA A O 1
ATOM 4526 N N . THR A 1 590 ? 47.421 -37.889 -20.377 1.00 29.48 590 THR A N 1
ATOM 4527 C CA . THR A 1 590 ? 48.379 -36.782 -20.250 1.00 29.48 590 THR A CA 1
ATOM 4528 C C . THR A 1 590 ? 47.946 -35.605 -19.369 1.00 29.48 590 THR A C 1
ATOM 4530 O O . THR A 1 590 ? 47.179 -34.748 -19.774 1.00 29.48 590 THR A O 1
ATOM 4533 N N . TYR A 1 591 ? 48.449 -35.567 -18.135 1.00 26.88 591 TYR A N 1
ATOM 4534 C CA . TYR A 1 591 ? 49.409 -34.562 -17.648 1.00 26.88 591 TYR A CA 1
ATOM 4535 C C . TYR A 1 591 ? 49.615 -34.782 -16.144 1.00 26.88 591 TYR A C 1
ATOM 4537 O O . TYR A 1 591 ? 48.783 -34.469 -15.296 1.00 26.88 591 TYR A O 1
ATOM 4545 N N . THR A 1 592 ? 50.758 -35.377 -15.833 1.00 26.89 592 THR A N 1
ATOM 4546 C CA . THR A 1 592 ? 51.400 -35.381 -14.523 1.00 26.89 592 THR A CA 1
ATOM 4547 C C . THR A 1 592 ? 51.918 -33.982 -14.190 1.00 26.89 592 THR A C 1
ATOM 4549 O O . THR A 1 592 ? 52.747 -33.487 -14.945 1.00 26.89 592 THR A O 1
ATOM 4552 N N . SER A 1 593 ? 51.491 -33.395 -13.064 1.00 26.42 593 SER A N 1
ATOM 4553 C CA . SER A 1 593 ? 52.354 -32.741 -12.052 1.00 26.42 593 SER A CA 1
ATOM 4554 C C . SER A 1 593 ? 51.537 -31.872 -11.077 1.00 26.42 593 SER A C 1
ATOM 4556 O O . SER A 1 593 ? 50.944 -30.884 -11.487 1.00 26.42 593 SER A O 1
ATOM 4558 N N . THR A 1 594 ? 51.555 -32.277 -9.802 1.00 25.31 594 THR A N 1
ATOM 4559 C CA . THR A 1 594 ? 51.570 -31.508 -8.530 1.00 25.31 594 THR A CA 1
ATOM 4560 C C . THR A 1 594 ? 50.714 -30.242 -8.277 1.00 25.31 594 THR A C 1
ATOM 4562 O O . THR A 1 594 ? 50.570 -29.384 -9.140 1.00 25.31 594 THR A O 1
ATOM 4565 N N . PRO A 1 595 ? 50.203 -30.062 -7.033 1.00 31.62 595 PRO A N 1
ATOM 4566 C CA . PRO A 1 595 ? 49.208 -29.053 -6.683 1.00 31.62 595 PRO A CA 1
ATOM 4567 C C . PRO A 1 595 ? 49.832 -27.817 -6.019 1.00 31.62 595 PRO A C 1
ATOM 4569 O O . PRO A 1 595 ? 50.275 -27.882 -4.876 1.00 31.62 595 PRO A O 1
ATOM 4572 N N . THR A 1 596 ? 49.779 -26.669 -6.686 1.00 26.92 596 THR A N 1
ATOM 4573 C CA . THR A 1 596 ? 49.954 -25.363 -6.034 1.00 26.92 596 THR A CA 1
ATOM 4574 C C . THR A 1 596 ? 49.402 -24.291 -6.952 1.00 26.92 596 THR A C 1
ATOM 4576 O O . THR A 1 596 ? 50.061 -23.930 -7.912 1.00 26.92 596 THR A O 1
ATOM 4579 N N . GLU A 1 597 ? 48.211 -23.779 -6.653 1.00 23.64 597 GLU A N 1
ATOM 4580 C CA . GLU A 1 597 ? 47.851 -22.406 -7.004 1.00 23.64 597 GLU A CA 1
ATOM 4581 C C . GLU A 1 597 ? 46.717 -21.928 -6.088 1.00 23.64 597 GLU A C 1
ATOM 4583 O O . GLU A 1 597 ? 45.539 -22.262 -6.217 1.00 23.64 597 GLU A O 1
ATOM 4588 N N . THR A 1 598 ? 47.130 -21.164 -5.083 1.00 24.53 598 THR A N 1
ATOM 4589 C CA . THR A 1 598 ? 46.310 -20.247 -4.297 1.00 24.53 598 THR A CA 1
ATOM 4590 C C . THR A 1 598 ? 45.577 -19.280 -5.225 1.00 24.53 598 THR A C 1
ATOM 4592 O O . THR A 1 598 ? 46.187 -18.360 -5.771 1.00 24.53 598 THR A O 1
ATOM 4595 N N . PHE A 1 599 ? 44.261 -19.449 -5.375 1.00 24.78 599 PHE A N 1
ATOM 4596 C CA . PHE A 1 599 ? 43.414 -18.430 -5.991 1.00 24.78 599 PHE A CA 1
ATOM 4597 C C . PHE A 1 599 ? 43.347 -17.206 -5.075 1.00 24.78 599 PHE A C 1
ATOM 4599 O O . PHE A 1 599 ? 42.784 -17.237 -3.982 1.00 24.78 599 PHE A O 1
ATOM 4606 N N . THR A 1 600 ? 43.974 -16.132 -5.537 1.00 22.50 600 THR A N 1
ATOM 4607 C CA . THR A 1 600 ? 44.023 -14.819 -4.905 1.00 22.50 600 THR A CA 1
ATOM 4608 C C . THR A 1 600 ? 42.644 -14.153 -4.904 1.00 22.50 600 THR A C 1
ATOM 4610 O O . THR A 1 600 ? 41.944 -14.108 -5.917 1.00 22.50 600 THR A O 1
ATOM 4613 N N . GLU A 1 601 ? 42.257 -13.612 -3.744 1.00 30.59 601 GLU A N 1
ATOM 4614 C CA . GLU A 1 601 ? 41.054 -12.802 -3.544 1.00 30.59 601 GLU A CA 1
ATOM 4615 C C . GLU A 1 601 ? 41.059 -11.566 -4.462 1.00 30.59 601 GLU A C 1
ATOM 4617 O O . GLU A 1 601 ? 41.838 -10.630 -4.275 1.00 30.59 601 GLU A O 1
ATOM 4622 N N . LYS A 1 602 ? 40.132 -11.516 -5.426 1.00 25.50 602 LYS A N 1
ATOM 4623 C CA . LYS A 1 602 ? 39.741 -10.278 -6.116 1.00 25.50 602 LYS A CA 1
ATOM 4624 C C . LYS A 1 602 ? 38.297 -9.915 -5.764 1.00 25.50 602 LYS A C 1
ATOM 4626 O O . LYS A 1 602 ? 37.357 -10.597 -6.151 1.00 25.50 602 LYS A O 1
ATOM 4631 N N . GLY A 1 603 ? 38.186 -8.809 -5.022 1.00 25.86 603 GLY A N 1
ATOM 4632 C CA . GLY A 1 603 ? 37.018 -7.979 -4.696 1.00 25.86 603 GLY A CA 1
ATOM 4633 C C . GLY A 1 603 ? 35.629 -8.465 -5.115 1.00 25.86 603 GLY A C 1
ATOM 4634 O O . GLY A 1 603 ? 35.200 -8.265 -6.249 1.00 25.86 603 GLY A O 1
ATOM 4635 N N . THR A 1 604 ? 34.874 -8.959 -4.140 1.00 28.72 604 THR A N 1
ATOM 4636 C CA . THR A 1 604 ? 33.436 -9.228 -4.222 1.00 28.72 604 THR A CA 1
ATOM 4637 C C . THR A 1 604 ? 32.636 -7.920 -4.329 1.00 28.72 604 THR A C 1
ATOM 4639 O O . THR A 1 604 ? 32.389 -7.227 -3.343 1.00 28.72 604 THR A O 1
ATOM 4642 N N . LYS A 1 605 ? 32.233 -7.558 -5.555 1.00 28.86 605 LYS A N 1
ATOM 4643 C CA . LYS A 1 605 ? 31.215 -6.530 -5.838 1.00 28.86 605 LYS A CA 1
ATOM 4644 C C . LYS A 1 605 ? 29.830 -7.178 -5.967 1.00 28.86 605 LYS A C 1
ATOM 4646 O O . LYS A 1 605 ? 29.709 -8.304 -6.437 1.00 28.86 605 LYS A O 1
ATOM 4651 N N . ASP A 1 606 ? 28.804 -6.449 -5.530 1.00 32.00 606 ASP A N 1
ATOM 4652 C CA . ASP A 1 606 ? 27.390 -6.846 -5.448 1.00 32.00 606 ASP A CA 1
ATOM 4653 C C . ASP A 1 606 ? 26.817 -7.482 -6.727 1.00 32.00 606 ASP A C 1
ATOM 4655 O O . ASP A 1 606 ? 26.495 -6.787 -7.687 1.00 32.00 606 ASP A O 1
ATOM 4659 N N . LEU A 1 607 ? 26.584 -8.799 -6.703 1.00 35.00 607 LEU A N 1
ATOM 4660 C CA . LEU A 1 607 ? 26.053 -9.573 -7.840 1.00 35.00 607 LEU A CA 1
ATOM 4661 C C . LEU A 1 607 ? 24.515 -9.680 -7.898 1.00 35.00 607 LEU A C 1
ATOM 4663 O O . LEU A 1 607 ? 23.966 -10.333 -8.792 1.00 35.00 607 LEU A O 1
ATOM 4667 N N . GLU A 1 608 ? 23.795 -9.016 -6.987 1.00 29.92 608 GLU A N 1
ATOM 4668 C CA . GLU A 1 608 ? 22.330 -8.880 -7.063 1.00 29.92 608 GLU A CA 1
ATOM 4669 C C . GLU A 1 608 ? 21.841 -7.526 -7.594 1.00 29.92 608 GLU A C 1
ATOM 4671 O O . GLU A 1 608 ? 20.659 -7.406 -7.917 1.00 29.92 608 GLU A O 1
ATOM 4676 N N . ASN A 1 609 ? 22.736 -6.559 -7.819 1.00 30.48 609 ASN A N 1
ATOM 4677 C CA . ASN A 1 609 ? 22.501 -5.553 -8.853 1.00 30.48 609 ASN A CA 1
ATOM 4678 C C . ASN A 1 609 ? 23.047 -6.149 -10.152 1.00 30.48 609 ASN A C 1
ATOM 4680 O O . ASN A 1 609 ? 24.247 -6.360 -10.292 1.00 30.48 609 ASN A O 1
ATOM 4684 N N . GLY A 1 610 ? 22.150 -6.546 -11.056 1.00 32.50 610 GLY A N 1
ATOM 4685 C CA . GLY A 1 610 ? 22.521 -7.278 -12.265 1.00 32.50 610 GLY A CA 1
ATOM 4686 C C . GLY A 1 610 ? 23.550 -6.527 -13.102 1.00 32.50 610 GLY A C 1
ATOM 4687 O O . GLY A 1 610 ? 23.253 -5.433 -13.569 1.00 32.50 610 GLY A O 1
ATOM 4688 N N . ASN A 1 611 ? 24.730 -7.125 -13.289 1.00 30.23 611 ASN A N 1
ATOM 4689 C CA . ASN A 1 611 ? 25.657 -6.717 -14.343 1.00 30.23 611 ASN A CA 1
ATOM 4690 C C . ASN A 1 611 ? 26.663 -7.781 -14.825 1.00 30.23 611 ASN A C 1
ATOM 4692 O O . ASN A 1 611 ? 27.429 -7.462 -15.725 1.00 30.23 611 ASN A O 1
ATOM 4696 N N . ASP A 1 612 ? 26.640 -9.029 -14.338 1.00 27.44 612 ASP A N 1
ATOM 4697 C CA . ASP A 1 612 ? 27.546 -10.062 -14.868 1.00 27.44 612 ASP A CA 1
ATOM 4698 C C . ASP A 1 612 ? 26.847 -11.022 -15.837 1.00 27.44 612 ASP A C 1
ATOM 4700 O O . ASP A 1 612 ? 25.818 -11.635 -15.543 1.00 27.44 612 ASP A O 1
ATOM 4704 N N . THR A 1 613 ? 27.457 -11.133 -17.014 1.00 29.47 613 THR A N 1
ATOM 4705 C CA . THR A 1 613 ? 27.042 -11.819 -18.245 1.00 29.47 613 THR A CA 1
ATOM 4706 C C . THR A 1 613 ? 27.214 -13.344 -18.221 1.00 29.47 613 THR A C 1
ATOM 4708 O O . THR A 1 613 ? 27.069 -13.995 -19.257 1.00 29.47 613 THR A O 1
ATOM 4711 N N . ALA A 1 614 ? 27.451 -13.954 -17.057 1.00 32.19 614 ALA A N 1
ATOM 4712 C CA . ALA A 1 614 ? 27.387 -15.406 -16.912 1.00 32.19 614 ALA A CA 1
ATOM 4713 C C . ALA A 1 614 ? 25.916 -15.855 -16.883 1.00 32.19 614 ALA A C 1
ATOM 4715 O O . ALA A 1 614 ? 25.101 -15.286 -16.157 1.00 32.19 614 ALA A O 1
ATOM 4716 N N . ALA A 1 615 ? 25.552 -16.864 -17.680 1.00 37.91 615 ALA A N 1
ATOM 4717 C CA . ALA A 1 615 ? 24.199 -17.415 -17.721 1.00 37.91 615 ALA A CA 1
ATOM 4718 C C . ALA A 1 615 ? 23.729 -17.808 -16.304 1.00 37.91 615 ALA A C 1
ATOM 4720 O O . ALA A 1 615 ? 24.120 -18.853 -15.788 1.00 37.91 615 ALA A O 1
ATOM 4721 N N . ARG A 1 616 ? 22.907 -16.958 -15.665 1.00 53.09 616 ARG A N 1
ATOM 4722 C CA . ARG A 1 616 ? 22.398 -17.189 -14.303 1.00 53.09 616 ARG A CA 1
ATOM 4723 C C . ARG A 1 616 ? 21.716 -18.549 -14.239 1.00 53.09 616 ARG A C 1
ATOM 4725 O O . ARG A 1 616 ? 20.828 -18.847 -15.047 1.00 53.09 616 ARG A O 1
ATOM 4732 N N . ALA A 1 617 ? 22.119 -19.376 -13.281 1.00 59.62 617 ALA A N 1
ATOM 4733 C CA . ALA A 1 617 ? 21.571 -20.711 -13.155 1.00 59.62 617 ALA A CA 1
ATOM 4734 C C . ALA A 1 617 ? 20.065 -20.637 -12.844 1.00 59.62 617 ALA A C 1
ATOM 4736 O O . ALA A 1 617 ? 19.616 -19.865 -11.996 1.00 59.62 617 ALA A O 1
ATOM 4737 N N . LYS A 1 618 ? 19.244 -21.431 -13.546 1.00 64.75 618 LYS A N 1
ATOM 4738 C CA . LYS A 1 618 ? 17.783 -21.416 -13.346 1.00 64.75 618 LYS A CA 1
ATOM 4739 C C . LYS A 1 618 ? 17.449 -21.820 -11.905 1.00 64.75 618 LYS A C 1
ATOM 4741 O O . LYS A 1 618 ? 17.898 -22.873 -11.449 1.00 64.75 618 LYS A O 1
ATOM 4746 N N . ALA A 1 619 ? 16.611 -21.040 -11.223 1.00 60.69 619 ALA A N 1
ATOM 4747 C CA . ALA A 1 619 ? 16.200 -21.318 -9.846 1.00 60.69 619 ALA A CA 1
ATOM 4748 C C . ALA A 1 619 ? 15.671 -22.757 -9.669 1.00 60.69 619 ALA A C 1
ATOM 4750 O O . ALA A 1 619 ? 14.885 -23.248 -10.486 1.00 60.69 619 ALA A O 1
ATOM 4751 N N . GLY A 1 620 ? 16.127 -23.436 -8.613 1.00 64.69 620 GLY A N 1
ATOM 4752 C CA . GLY A 1 620 ? 15.818 -24.844 -8.336 1.00 64.69 620 GLY A CA 1
ATOM 4753 C C . GLY A 1 620 ? 16.685 -25.872 -9.080 1.00 64.69 620 GLY A C 1
ATOM 4754 O O . GLY A 1 620 ? 16.421 -27.067 -8.968 1.00 64.69 620 GLY A O 1
ATOM 4755 N N . THR A 1 621 ? 17.695 -25.444 -9.849 1.00 73.69 621 THR A N 1
ATOM 4756 C CA . THR A 1 621 ? 18.723 -26.336 -10.427 1.00 73.69 621 THR A CA 1
ATOM 4757 C C . THR A 1 621 ? 19.922 -26.497 -9.500 1.00 73.69 621 THR A C 1
ATOM 4759 O O . THR A 1 621 ? 20.155 -25.677 -8.618 1.00 73.69 621 THR A O 1
ATOM 4762 N N . ALA A 1 622 ? 20.717 -27.537 -9.732 1.00 73.56 622 ALA A N 1
ATOM 4763 C CA . ALA A 1 622 ? 21.907 -27.813 -8.943 1.00 73.56 622 ALA A CA 1
ATOM 4764 C C . ALA A 1 622 ? 22.966 -26.691 -9.058 1.00 73.56 622 ALA A C 1
ATOM 4766 O O . ALA A 1 622 ? 23.489 -26.246 -8.042 1.00 73.56 622 ALA A O 1
ATOM 4767 N N . HIS A 1 623 ? 23.173 -26.129 -10.258 1.00 72.38 623 HIS A N 1
ATOM 4768 C CA . HIS A 1 623 ? 24.027 -24.948 -10.458 1.00 72.38 623 HIS A CA 1
ATOM 4769 C C . HIS A 1 623 ? 23.550 -23.721 -9.669 1.00 72.38 623 HIS A C 1
ATOM 4771 O O . HIS A 1 623 ? 24.369 -22.980 -9.139 1.00 72.38 623 HIS A O 1
ATOM 4777 N N . PHE A 1 624 ? 22.234 -23.520 -9.546 1.00 76.50 624 PHE A N 1
ATOM 4778 C CA . PHE A 1 624 ? 21.673 -22.411 -8.769 1.00 76.50 624 PHE A CA 1
ATOM 4779 C C . PHE A 1 624 ? 21.895 -22.596 -7.267 1.00 76.50 624 PHE A C 1
ATOM 4781 O O . PHE A 1 624 ? 22.188 -21.633 -6.566 1.00 76.50 624 PHE A O 1
ATOM 4788 N N . LEU A 1 625 ? 21.800 -23.834 -6.773 1.00 75.19 625 LEU A N 1
ATOM 4789 C CA . LEU A 1 625 ? 22.123 -24.145 -5.380 1.00 75.19 625 LEU A CA 1
ATOM 4790 C C . LEU A 1 625 ? 23.607 -23.890 -5.084 1.00 75.19 625 LEU A C 1
ATOM 4792 O O . LEU A 1 625 ? 23.916 -23.322 -4.044 1.00 75.19 625 LEU A O 1
ATOM 4796 N N . VAL A 1 626 ? 24.508 -24.248 -6.006 1.00 80.25 626 VAL A N 1
ATOM 4797 C CA . VAL A 1 626 ? 25.948 -23.951 -5.893 1.00 80.25 626 VAL A CA 1
ATOM 4798 C C . VAL A 1 626 ? 26.213 -22.440 -5.939 1.00 80.25 626 VAL A C 1
ATOM 4800 O O . VAL A 1 626 ? 26.995 -21.930 -5.143 1.00 80.25 626 VAL A O 1
ATOM 4803 N N . GLU A 1 627 ? 25.536 -21.696 -6.820 1.00 80.81 627 GLU A N 1
ATOM 4804 C CA . GLU A 1 627 ? 25.655 -20.232 -6.907 1.00 80.81 627 GLU A CA 1
ATOM 4805 C C . GLU A 1 627 ? 25.221 -19.543 -5.602 1.00 80.81 627 GLU A C 1
ATOM 4807 O O . GLU A 1 627 ? 25.926 -18.660 -5.108 1.00 80.81 627 GLU A O 1
ATOM 4812 N N . ILE A 1 628 ? 24.100 -19.976 -5.010 1.00 80.31 628 ILE A N 1
ATOM 4813 C CA . ILE A 1 628 ? 23.652 -19.497 -3.694 1.00 80.31 628 ILE A CA 1
ATOM 4814 C C . ILE A 1 628 ? 24.668 -19.863 -2.616 1.00 80.31 628 ILE A C 1
ATOM 4816 O O . ILE A 1 628 ? 25.046 -18.997 -1.830 1.00 80.31 628 ILE A O 1
ATOM 4820 N N . GLU A 1 629 ? 25.127 -21.115 -2.578 1.00 83.69 629 GLU A N 1
ATOM 4821 C CA . GLU A 1 629 ? 26.098 -21.573 -1.583 1.00 83.69 629 GLU A CA 1
ATOM 4822 C C . GLU A 1 629 ? 27.392 -20.756 -1.638 1.00 83.69 629 GLU A C 1
ATOM 4824 O O . GLU A 1 629 ? 27.954 -20.415 -0.600 1.00 83.69 629 GLU A O 1
ATOM 4829 N N . ASN A 1 630 ? 27.841 -20.360 -2.827 1.00 82.94 630 ASN A N 1
ATOM 4830 C CA . ASN A 1 630 ? 29.034 -19.536 -2.984 1.00 82.94 630 ASN A CA 1
ATOM 4831 C C . ASN A 1 630 ? 28.832 -18.106 -2.463 1.00 82.94 630 ASN A C 1
ATOM 4833 O O . ASN A 1 630 ? 29.731 -17.568 -1.816 1.00 82.94 630 ASN A O 1
ATOM 4837 N N . ARG A 1 631 ? 27.653 -17.509 -2.677 1.00 84.62 631 ARG A N 1
ATOM 4838 C CA . ARG A 1 631 ? 27.364 -16.113 -2.294 1.00 84.62 631 ARG A CA 1
ATOM 4839 C C . ARG A 1 631 ? 26.954 -15.926 -0.841 1.00 84.62 631 ARG A C 1
ATOM 4841 O O . ARG A 1 631 ? 27.286 -14.907 -0.244 1.00 84.62 631 ARG A O 1
ATOM 4848 N N . ARG A 1 632 ? 26.224 -16.884 -0.281 1.00 85.06 632 ARG A N 1
ATOM 4849 C CA . ARG A 1 632 ? 25.624 -16.754 1.045 1.00 85.06 632 ARG A CA 1
ATOM 4850 C C . ARG A 1 632 ? 26.662 -16.659 2.162 1.00 85.06 632 ARG A C 1
ATOM 4852 O O . ARG A 1 632 ? 27.776 -17.180 2.032 1.00 85.06 632 ARG A O 1
ATOM 4859 N N . ALA A 1 633 ? 26.265 -16.051 3.277 1.00 85.75 633 ALA A N 1
ATOM 4860 C CA . ALA A 1 633 ? 27.143 -15.871 4.428 1.00 85.75 633 ALA A CA 1
ATOM 4861 C C . ALA A 1 633 ? 27.404 -17.196 5.159 1.00 85.75 633 ALA A C 1
ATOM 4863 O O . ALA A 1 633 ? 28.553 -17.523 5.450 1.00 85.75 633 ALA A O 1
ATOM 4864 N N . ILE A 1 634 ? 26.354 -17.975 5.439 1.00 86.81 634 ILE A N 1
ATOM 4865 C CA . ILE A 1 634 ? 26.458 -19.227 6.198 1.00 86.81 634 ILE A CA 1
ATOM 4866 C C . ILE A 1 634 ? 26.574 -20.391 5.214 1.00 86.81 634 ILE A C 1
ATOM 4868 O O . ILE A 1 634 ? 25.650 -20.639 4.447 1.00 86.81 634 ILE A O 1
ATOM 4872 N N . LYS A 1 635 ? 27.686 -21.133 5.240 1.00 87.50 635 LYS A N 1
ATOM 4873 C CA . LYS A 1 635 ? 27.857 -22.323 4.390 1.00 87.50 635 LYS A CA 1
ATOM 4874 C C . LYS A 1 635 ? 27.115 -23.521 4.986 1.00 87.50 635 LYS A C 1
ATOM 4876 O O . LYS A 1 635 ? 27.302 -23.860 6.156 1.00 87.50 635 LYS A O 1
ATOM 4881 N N . VAL A 1 636 ? 26.265 -24.153 4.183 1.00 82.81 636 VAL A N 1
ATOM 4882 C CA . VAL A 1 636 ? 25.319 -25.198 4.604 1.00 82.81 636 VAL A CA 1
ATOM 4883 C C . VAL A 1 636 ? 25.587 -26.534 3.912 1.00 82.81 636 VAL A C 1
ATOM 4885 O O . VAL A 1 636 ? 25.199 -27.580 4.436 1.00 82.81 636 VAL A O 1
ATOM 4888 N N . PHE A 1 637 ? 26.287 -26.559 2.775 1.00 81.00 637 PHE A N 1
ATOM 4889 C CA . PHE A 1 637 ? 26.621 -27.813 2.102 1.00 81.00 637 PHE A CA 1
ATOM 4890 C C . PHE A 1 637 ? 27.449 -28.736 3.005 1.00 81.00 637 PHE A C 1
ATOM 4892 O O . PHE A 1 637 ? 28.395 -28.324 3.674 1.00 81.00 637 PHE A O 1
ATOM 4899 N N . GLY A 1 638 ? 27.049 -30.010 3.055 1.00 66.94 638 GLY A N 1
ATOM 4900 C CA . GLY A 1 638 ? 27.675 -31.024 3.910 1.00 66.94 638 GLY A CA 1
ATOM 4901 C C . GLY A 1 638 ? 27.328 -30.923 5.402 1.00 66.94 638 GLY A C 1
ATOM 4902 O O . GLY A 1 638 ? 27.774 -31.768 6.174 1.00 66.94 638 GLY A O 1
ATOM 4903 N N . LYS A 1 639 ? 26.524 -29.938 5.832 1.00 77.44 639 LYS A N 1
ATOM 4904 C CA . LYS A 1 639 ? 26.037 -29.837 7.217 1.00 77.44 639 LYS A CA 1
ATOM 4905 C C . LYS A 1 639 ? 24.760 -30.660 7.417 1.00 77.44 639 LYS A C 1
ATOM 4907 O O . LYS A 1 639 ? 23.971 -30.852 6.494 1.00 77.44 639 LYS A O 1
ATOM 4912 N N . SER A 1 640 ? 24.562 -31.158 8.639 1.00 74.50 640 SER A N 1
ATOM 4913 C CA . SER A 1 640 ? 23.377 -31.947 8.996 1.00 74.50 640 SER A CA 1
ATOM 4914 C C . SER A 1 640 ? 22.120 -31.076 9.049 1.00 74.50 640 SER A C 1
ATOM 4916 O O . SER A 1 640 ? 22.113 -30.029 9.700 1.00 74.50 640 SER A O 1
ATOM 4918 N N . SER A 1 641 ? 21.033 -31.552 8.438 1.00 70.06 641 SER A N 1
ATOM 4919 C CA . SER A 1 641 ? 19.698 -30.940 8.519 1.00 70.06 641 SER A CA 1
ATOM 4920 C C . SER A 1 641 ? 19.155 -30.883 9.952 1.00 70.06 641 SER A C 1
ATOM 4922 O O . SER A 1 641 ? 18.367 -30.000 10.282 1.00 70.06 641 SER A O 1
ATOM 4924 N N . LEU A 1 642 ? 19.618 -31.784 10.827 1.00 78.81 642 LEU A N 1
ATOM 4925 C CA . LEU A 1 642 ? 19.214 -31.832 12.233 1.00 78.81 642 LEU A CA 1
ATOM 4926 C C . LEU A 1 642 ? 19.627 -30.566 12.998 1.00 78.81 642 LEU A C 1
ATOM 4928 O O . LEU A 1 642 ? 18.896 -30.121 13.874 1.00 78.81 642 LEU A O 1
ATOM 4932 N N . ILE A 1 643 ? 20.763 -29.956 12.637 1.00 83.75 643 ILE A N 1
ATOM 4933 C CA . ILE A 1 643 ? 21.256 -28.727 13.276 1.00 83.75 643 ILE A CA 1
ATOM 4934 C C . ILE A 1 643 ? 20.282 -27.576 13.014 1.00 83.75 643 ILE A C 1
ATOM 4936 O O . ILE A 1 643 ? 19.876 -26.884 13.943 1.00 83.75 643 ILE A O 1
ATOM 4940 N N . GLY A 1 644 ? 19.861 -27.399 11.758 1.00 83.88 644 GLY A N 1
ATOM 4941 C CA . GLY A 1 644 ? 18.887 -26.372 11.392 1.00 83.88 644 GLY A CA 1
ATOM 4942 C C . GLY A 1 644 ? 17.541 -26.566 12.088 1.00 83.88 644 GLY A C 1
ATOM 4943 O O . GLY A 1 644 ? 16.962 -25.605 12.598 1.00 83.88 644 GLY A O 1
ATOM 4944 N N . LEU A 1 645 ? 17.064 -27.813 12.152 1.00 84.00 645 LEU A N 1
ATOM 4945 C CA . LEU A 1 645 ? 15.808 -28.146 12.822 1.00 84.00 645 LEU A CA 1
ATOM 4946 C C . LEU A 1 645 ? 15.886 -27.908 14.339 1.00 84.00 645 LEU A C 1
ATOM 4948 O O . LEU A 1 645 ? 14.952 -27.351 14.906 1.00 84.00 645 LEU A O 1
ATOM 4952 N N . ALA A 1 646 ? 17.010 -28.240 14.982 1.00 88.75 646 ALA A N 1
ATOM 4953 C CA . ALA A 1 646 ? 17.231 -27.988 16.406 1.00 88.75 646 ALA A CA 1
ATOM 4954 C C . ALA A 1 646 ? 17.248 -26.485 16.737 1.00 88.75 646 ALA A C 1
ATOM 4956 O O . ALA A 1 646 ? 16.602 -26.064 17.695 1.00 88.75 646 ALA A O 1
ATOM 4957 N N . ILE A 1 647 ? 17.918 -25.664 15.916 1.00 91.38 647 ILE A N 1
ATOM 4958 C CA . ILE A 1 647 ? 17.907 -24.198 16.073 1.00 91.38 647 ILE A CA 1
ATOM 4959 C C . ILE A 1 647 ? 16.482 -23.653 15.890 1.00 91.38 647 ILE A C 1
ATOM 4961 O O . ILE A 1 647 ? 16.049 -22.790 16.650 1.00 91.38 647 ILE A O 1
ATOM 4965 N N . THR A 1 648 ? 15.736 -24.180 14.914 1.00 90.56 648 THR A N 1
ATOM 4966 C CA . THR A 1 648 ? 14.337 -23.793 14.660 1.00 90.56 648 THR A CA 1
ATOM 4967 C C . THR A 1 648 ? 13.430 -24.148 15.840 1.00 90.56 648 THR A C 1
ATOM 4969 O O . THR A 1 648 ? 12.615 -23.331 16.259 1.00 90.56 648 THR A O 1
ATOM 4972 N N . PHE A 1 649 ? 13.582 -25.347 16.406 1.00 90.06 649 PHE A N 1
ATOM 4973 C CA . PHE A 1 649 ? 12.825 -25.782 17.577 1.00 90.06 649 PHE A CA 1
ATOM 4974 C C . PHE A 1 649 ? 13.127 -24.904 18.796 1.00 90.06 649 PHE A C 1
ATOM 4976 O O . PHE A 1 649 ? 12.205 -24.405 19.433 1.00 90.06 649 PHE A O 1
ATOM 4983 N N . PHE A 1 650 ? 14.411 -24.639 19.066 1.00 93.56 650 PHE A N 1
ATOM 4984 C CA . PHE A 1 650 ? 14.829 -23.720 20.125 1.00 93.56 650 PHE A CA 1
ATOM 4985 C C . PHE A 1 650 ? 14.214 -22.326 19.944 1.00 93.56 650 PHE A C 1
ATOM 4987 O O . PHE A 1 650 ? 13.652 -21.781 20.891 1.00 93.56 650 PHE A O 1
ATOM 4994 N N . ALA A 1 651 ? 14.247 -21.784 18.722 1.00 93.38 651 ALA A N 1
ATOM 4995 C CA . ALA A 1 651 ? 13.624 -20.502 18.415 1.00 93.38 651 ALA A CA 1
ATOM 4996 C C . ALA A 1 651 ? 12.112 -20.505 18.699 1.00 93.38 651 ALA A C 1
ATOM 4998 O O . ALA A 1 651 ? 11.605 -19.564 19.305 1.00 93.38 651 ALA A O 1
ATOM 4999 N N . GLY A 1 652 ? 11.406 -21.578 18.325 1.00 89.69 652 GLY A N 1
ATOM 5000 C CA . GLY A 1 652 ? 9.981 -21.753 18.615 1.00 89.69 652 GLY A CA 1
ATOM 5001 C C . GLY A 1 652 ? 9.677 -21.808 20.112 1.00 89.69 652 GLY A C 1
ATOM 5002 O O . GLY A 1 652 ? 8.754 -21.141 20.571 1.00 89.69 652 GLY A O 1
ATOM 5003 N N . CYS A 1 653 ? 10.481 -22.535 20.895 1.00 91.12 653 CYS A N 1
ATOM 5004 C CA . CYS A 1 653 ? 10.341 -22.574 22.352 1.00 91.12 653 CYS A CA 1
ATOM 5005 C C . CYS A 1 653 ? 10.577 -21.195 22.974 1.00 91.12 653 CYS A C 1
ATOM 5007 O O . CYS A 1 653 ? 9.786 -20.764 23.807 1.00 91.12 653 CYS A O 1
ATOM 5009 N N . CYS A 1 654 ? 11.603 -20.458 22.539 1.00 93.25 654 CYS A N 1
ATOM 5010 C CA . CYS A 1 654 ? 11.782 -19.076 22.973 1.00 93.25 654 CYS A CA 1
ATOM 5011 C C . CYS A 1 654 ? 10.550 -18.228 22.632 1.00 93.25 654 CYS A C 1
ATOM 5013 O O . CYS A 1 654 ? 10.024 -17.532 23.497 1.00 93.25 654 CYS A O 1
ATOM 5015 N N . PHE A 1 655 ? 10.032 -18.325 21.407 1.00 91.25 655 PHE A N 1
ATOM 5016 C CA . PHE A 1 655 ? 8.873 -17.530 21.026 1.00 91.25 655 PHE A CA 1
ATOM 5017 C C . PHE A 1 655 ? 7.595 -17.887 21.796 1.00 91.25 655 PHE A C 1
ATOM 5019 O O . PHE A 1 655 ? 6.815 -17.001 22.128 1.00 91.25 655 PHE A O 1
ATOM 5026 N N . SER A 1 656 ? 7.407 -19.146 22.183 1.00 90.44 656 SER A N 1
ATOM 5027 C CA . SER A 1 656 ? 6.247 -19.532 22.992 1.00 90.44 656 SER A CA 1
ATOM 5028 C C . SER A 1 656 ? 6.166 -18.867 24.368 1.00 90.44 656 SER A C 1
ATOM 5030 O O . SER A 1 656 ? 5.085 -18.798 24.942 1.00 90.44 656 SER A O 1
ATOM 5032 N N . LEU A 1 657 ? 7.282 -18.358 24.896 1.00 90.06 657 LEU A N 1
ATOM 5033 C CA . LEU A 1 657 ? 7.341 -17.799 26.245 1.00 90.06 657 LEU A CA 1
ATOM 5034 C C . LEU A 1 657 ? 7.228 -16.271 26.275 1.00 90.06 657 LEU A C 1
ATOM 5036 O O . LEU A 1 657 ? 6.904 -15.716 27.324 1.00 90.06 657 LEU A O 1
ATOM 5040 N N . PHE A 1 658 ? 7.450 -15.569 25.154 1.00 89.81 658 PHE A N 1
ATOM 5041 C CA . PHE A 1 658 ? 7.408 -14.101 25.169 1.00 89.81 658 PHE A CA 1
ATOM 5042 C C . PHE A 1 658 ? 5.988 -13.565 25.382 1.00 89.81 658 PHE A C 1
ATOM 5044 O O . PHE A 1 658 ? 5.817 -12.604 26.126 1.00 89.81 658 PHE A O 1
ATOM 5051 N N . SER A 1 659 ? 4.983 -14.176 24.742 1.00 88.12 659 SER A N 1
ATOM 5052 C CA . SER A 1 659 ? 3.587 -13.720 24.803 1.00 88.12 659 SER A CA 1
ATOM 5053 C C . SER A 1 659 ? 2.991 -13.931 26.209 1.00 88.12 659 SER A C 1
ATOM 5055 O O . SER A 1 659 ? 2.519 -12.951 26.789 1.00 88.12 659 SER A O 1
ATOM 5057 N N . PRO A 1 660 ? 3.141 -15.112 26.852 1.00 90.38 660 PRO A N 1
ATOM 5058 C CA . PRO A 1 660 ? 2.784 -15.300 28.263 1.00 90.38 660 PRO A CA 1
ATOM 5059 C C . PRO A 1 660 ? 3.515 -14.361 29.227 1.00 90.38 660 PRO A C 1
ATOM 5061 O O . PRO A 1 660 ? 2.895 -13.790 30.122 1.00 90.38 660 PRO A O 1
ATOM 5064 N N . ALA A 1 661 ? 4.821 -14.146 29.036 1.00 90.38 661 ALA A N 1
ATOM 5065 C CA . ALA A 1 661 ? 5.580 -13.211 29.866 1.00 90.38 661 ALA A CA 1
ATOM 5066 C C . ALA A 1 661 ? 5.070 -11.765 29.718 1.00 90.38 661 ALA A C 1
ATOM 5068 O O . ALA A 1 661 ? 4.983 -11.027 30.697 1.00 90.38 661 ALA A O 1
ATOM 5069 N N . PHE A 1 662 ? 4.670 -11.366 28.508 1.00 90.19 662 PHE A N 1
ATOM 5070 C CA . PHE A 1 662 ? 4.070 -10.057 28.253 1.00 90.19 662 PHE A CA 1
ATOM 5071 C C . PHE A 1 662 ? 2.670 -9.918 28.871 1.00 90.19 662 PHE A C 1
ATOM 5073 O O . PHE A 1 662 ? 2.320 -8.867 29.416 1.00 90.19 662 PHE A O 1
ATOM 5080 N N . ASN A 1 663 ? 1.871 -10.984 28.817 1.00 88.94 663 ASN A N 1
ATOM 5081 C CA . ASN A 1 663 ? 0.568 -11.053 29.468 1.00 88.94 663 ASN A CA 1
ATOM 5082 C C . ASN A 1 663 ? 0.710 -10.870 30.988 1.00 88.94 663 ASN A C 1
ATOM 5084 O O . ASN A 1 663 ? 0.091 -9.977 31.558 1.00 88.94 663 ASN A O 1
ATOM 5088 N N . LEU A 1 664 ? 1.620 -11.612 31.626 1.00 88.75 664 LEU A N 1
ATOM 5089 C CA . LEU A 1 664 ? 1.936 -11.458 33.051 1.00 88.75 664 LEU A CA 1
ATOM 5090 C C . LEU A 1 664 ? 2.409 -10.046 33.402 1.00 88.75 664 LEU A C 1
ATOM 5092 O O . LEU A 1 664 ? 2.006 -9.500 34.424 1.00 88.75 664 LEU A O 1
ATOM 5096 N N . ALA A 1 665 ? 3.217 -9.428 32.540 1.00 88.88 665 ALA A N 1
ATOM 5097 C CA . ALA A 1 665 ? 3.679 -8.061 32.748 1.00 88.88 665 ALA A CA 1
ATOM 5098 C C . ALA A 1 665 ? 2.550 -7.019 32.693 1.00 88.88 665 ALA A C 1
ATOM 5100 O O . ALA A 1 665 ? 2.554 -6.068 33.469 1.00 88.88 665 ALA A O 1
ATOM 5101 N N . SER A 1 666 ? 1.603 -7.173 31.765 1.00 87.94 666 SER A N 1
ATOM 5102 C CA . SER A 1 666 ? 0.560 -6.168 31.506 1.00 87.94 666 SER A CA 1
ATOM 5103 C C . SER A 1 666 ? -0.744 -6.399 32.275 1.00 87.94 666 SER A C 1
ATOM 5105 O O . SER A 1 666 ? -1.487 -5.447 32.507 1.00 87.94 666 SER A O 1
ATOM 5107 N N . ASN A 1 667 ? -1.023 -7.635 32.695 1.00 86.12 667 ASN A N 1
ATOM 5108 C CA . ASN A 1 667 ? -2.258 -7.998 33.393 1.00 86.12 667 ASN A CA 1
ATOM 5109 C C . ASN A 1 667 ? -2.044 -8.469 34.850 1.00 86.12 667 ASN A C 1
ATOM 5111 O O . ASN A 1 667 ? -3.036 -8.595 35.557 1.00 86.12 667 ASN A O 1
ATOM 5115 N N . ASP A 1 668 ? -0.804 -8.713 35.307 1.00 83.75 668 ASP A N 1
ATOM 5116 C CA . ASP A 1 668 ? -0.463 -9.229 36.656 1.00 83.75 668 ASP A CA 1
ATOM 5117 C C . ASP A 1 668 ? -1.327 -10.420 37.121 1.00 83.75 668 ASP A C 1
ATOM 5119 O O . ASP A 1 668 ? -1.856 -10.466 38.230 1.00 83.75 668 ASP A O 1
ATOM 5123 N N . GLN A 1 669 ? -1.470 -11.422 36.255 1.00 82.12 669 GLN A N 1
ATOM 5124 C CA . GLN A 1 669 ? -2.367 -12.569 36.478 1.00 82.12 669 GLN A CA 1
ATOM 5125 C C . GLN A 1 669 ? -1.918 -13.502 37.613 1.00 82.12 669 GLN A C 1
ATOM 5127 O O . GLN A 1 669 ? -2.687 -14.325 38.098 1.00 82.12 669 GLN A O 1
ATOM 5132 N N . TRP A 1 670 ? -0.672 -13.365 38.066 1.00 84.31 670 TRP A N 1
ATOM 5133 C CA . TRP A 1 670 ? -0.161 -14.050 39.255 1.00 84.31 670 TRP A CA 1
ATOM 5134 C C . TRP A 1 670 ? -0.271 -13.219 40.537 1.00 84.31 670 TRP A C 1
ATOM 5136 O O . TRP A 1 670 ? 0.220 -13.660 41.574 1.00 84.31 670 TRP A O 1
ATOM 5146 N N . HIS A 1 671 ? -0.911 -12.045 40.485 1.00 83.88 671 HIS A N 1
ATOM 5147 C CA . HIS A 1 671 ? -1.110 -11.151 41.629 1.00 83.88 671 HIS A CA 1
ATOM 5148 C C . HIS A 1 671 ? 0.197 -10.855 42.380 1.00 83.88 671 HIS A C 1
ATOM 5150 O O . HIS A 1 671 ? 0.272 -10.930 43.608 1.00 83.88 671 HIS A O 1
ATOM 5156 N N . THR A 1 672 ? 1.259 -10.574 41.623 1.00 83.38 672 THR A N 1
ATOM 5157 C CA . THR A 1 672 ? 2.603 -10.338 42.163 1.00 83.38 672 THR A CA 1
ATOM 5158 C C . THR A 1 672 ? 2.794 -8.910 42.663 1.00 83.38 672 THR A C 1
ATOM 5160 O O . THR A 1 672 ? 3.712 -8.651 43.447 1.00 83.38 672 THR A O 1
ATOM 5163 N N . LEU A 1 673 ? 1.936 -7.980 42.236 1.00 84.25 673 LEU A N 1
ATOM 5164 C CA . LEU A 1 673 ? 1.949 -6.601 42.701 1.00 84.25 673 LEU A CA 1
ATOM 5165 C C . LEU A 1 673 ? 1.277 -6.455 44.072 1.00 84.25 673 LEU A C 1
ATOM 5167 O O . LEU A 1 673 ? 0.339 -7.163 44.440 1.00 84.25 673 LEU A O 1
ATOM 5171 N N . LYS A 1 674 ? 1.754 -5.479 44.852 1.00 82.56 674 LYS A N 1
ATOM 5172 C CA . LYS A 1 674 ? 1.120 -5.109 46.125 1.00 82.56 674 LYS A CA 1
ATOM 5173 C C . LYS A 1 674 ? -0.267 -4.512 45.866 1.00 82.56 674 LYS A C 1
ATOM 5175 O O . LYS A 1 674 ? -0.482 -3.806 44.883 1.00 82.56 674 LYS A O 1
ATOM 5180 N N . LYS A 1 675 ? -1.203 -4.735 46.794 1.00 73.12 675 LYS A N 1
ATOM 5181 C CA . LYS A 1 675 ? -2.582 -4.234 46.699 1.00 73.12 675 LYS A CA 1
ATOM 5182 C C . LYS A 1 675 ? -2.600 -2.706 46.519 1.00 73.12 675 LYS A C 1
ATOM 5184 O O . LYS A 1 675 ? -2.099 -1.985 47.377 1.00 73.12 675 LYS A O 1
ATOM 5189 N N . GLY A 1 676 ? -3.194 -2.237 45.420 1.00 72.19 676 GLY A N 1
ATOM 5190 C CA . GLY A 1 676 ? -3.287 -0.815 45.064 1.00 72.19 676 GLY A CA 1
ATOM 5191 C C . GLY A 1 676 ? -2.230 -0.318 44.070 1.00 72.19 676 GLY A C 1
ATOM 5192 O O . GLY A 1 676 ? -2.309 0.835 43.665 1.00 72.19 676 GLY A O 1
ATOM 5193 N N . VAL A 1 677 ? -1.274 -1.153 43.650 1.00 79.81 677 VAL A N 1
ATOM 5194 C CA . VAL A 1 677 ? -0.305 -0.804 42.599 1.00 79.81 677 VAL A CA 1
ATOM 5195 C C . VAL A 1 677 ? -0.901 -1.126 41.214 1.00 79.81 677 VAL A C 1
ATOM 5197 O O . VAL A 1 677 ? -1.358 -2.252 41.016 1.00 79.81 677 VAL A O 1
ATOM 5200 N N . PRO A 1 678 ? -0.939 -0.173 40.262 1.00 80.94 678 PRO A N 1
ATOM 5201 C CA . PRO A 1 678 ? -1.513 -0.392 38.934 1.00 80.94 678 PRO A CA 1
ATOM 5202 C C . PRO A 1 678 ? -0.595 -1.223 38.024 1.00 80.94 678 PRO A C 1
ATOM 5204 O O . PRO A 1 678 ? 0.625 -1.062 38.033 1.00 80.94 678 PRO A O 1
ATOM 5207 N N . ASN A 1 679 ? -1.195 -2.052 37.166 1.00 84.62 679 ASN A N 1
ATOM 5208 C CA . ASN A 1 679 ? -0.471 -2.865 36.184 1.00 84.62 679 ASN A CA 1
ATOM 5209 C C . ASN A 1 679 ? 0.296 -2.007 35.163 1.00 84.62 679 ASN A C 1
ATOM 5211 O O . ASN A 1 679 ? -0.093 -0.873 34.855 1.00 84.62 679 ASN A O 1
ATOM 5215 N N . LEU A 1 680 ? 1.348 -2.571 34.556 1.00 86.81 680 LEU A N 1
ATOM 5216 C CA . LEU A 1 680 ? 2.045 -1.905 33.454 1.00 86.81 680 LEU A CA 1
ATOM 5217 C C . LEU A 1 680 ? 1.105 -1.697 32.269 1.00 86.81 680 LEU A C 1
ATOM 5219 O O . LEU A 1 680 ? 0.473 -2.634 31.778 1.00 86.81 680 LEU A O 1
ATOM 5223 N N . VAL A 1 681 ? 1.061 -0.468 31.754 1.00 88.44 681 VAL A N 1
ATOM 5224 C CA . VAL A 1 681 ? 0.346 -0.218 30.502 1.00 88.44 681 VAL A CA 1
ATOM 5225 C C . VAL A 1 681 ? 1.126 -0.857 29.354 1.00 88.44 681 VAL A C 1
ATOM 5227 O O . VAL A 1 681 ? 2.353 -0.979 29.410 1.00 88.44 681 VAL A O 1
ATOM 5230 N N . VAL A 1 682 ? 0.428 -1.263 28.292 1.00 90.12 682 VAL A N 1
ATOM 5231 C CA . VAL A 1 682 ? 1.018 -2.054 27.194 1.00 90.12 682 VAL A CA 1
ATOM 5232 C C . VAL A 1 682 ? 2.244 -1.392 26.574 1.00 90.12 682 VAL A C 1
ATOM 5234 O O . VAL A 1 682 ? 3.208 -2.072 26.234 1.00 90.12 682 VAL A O 1
ATOM 5237 N N . TYR A 1 683 ? 2.258 -0.065 26.494 1.00 90.62 683 TYR A N 1
ATOM 5238 C CA . TYR A 1 683 ? 3.388 0.692 25.961 1.00 90.62 683 TYR A CA 1
ATOM 5239 C C . TYR A 1 683 ? 4.629 0.620 26.860 1.00 90.62 683 TYR A C 1
ATOM 5241 O O . TYR A 1 683 ? 5.733 0.411 26.360 1.00 90.62 683 TYR A O 1
ATOM 5249 N N . THR A 1 684 ? 4.455 0.714 28.181 1.00 90.25 684 THR A N 1
ATOM 5250 C CA . THR A 1 684 ? 5.541 0.581 29.163 1.00 90.25 684 THR A CA 1
ATOM 5251 C C . THR A 1 684 ? 6.064 -0.849 29.222 1.00 90.25 684 THR A C 1
ATOM 5253 O O . THR A 1 684 ? 7.277 -1.066 29.223 1.00 90.25 684 THR A O 1
ATOM 5256 N N . ALA A 1 685 ? 5.163 -1.837 29.203 1.00 91.81 685 ALA A N 1
ATOM 5257 C CA . ALA A 1 685 ? 5.541 -3.243 29.109 1.00 91.81 685 ALA A CA 1
ATOM 5258 C C . ALA A 1 685 ? 6.361 -3.497 27.832 1.00 91.81 685 ALA A C 1
ATOM 5260 O O . ALA A 1 685 ? 7.445 -4.077 27.899 1.00 91.81 685 ALA A O 1
ATOM 5261 N N . PHE A 1 686 ? 5.914 -2.977 26.682 1.00 94.06 686 PHE A N 1
ATOM 5262 C CA . PHE A 1 686 ? 6.633 -3.096 25.412 1.00 94.06 686 PHE A CA 1
ATOM 5263 C C . PHE A 1 686 ? 7.978 -2.374 25.397 1.00 94.06 686 PHE A C 1
ATOM 5265 O O . PHE A 1 686 ? 8.934 -2.882 24.804 1.00 94.06 686 PHE A O 1
ATOM 5272 N N . PHE A 1 687 ? 8.094 -1.244 26.091 1.00 93.88 687 PHE A N 1
ATOM 5273 C CA . PHE A 1 687 ? 9.365 -0.560 26.276 1.00 93.88 687 PHE A CA 1
ATOM 5274 C C . PHE A 1 687 ? 10.369 -1.428 27.046 1.00 93.88 687 PHE A C 1
ATOM 5276 O O . PHE A 1 687 ? 11.430 -1.729 26.502 1.00 93.88 687 PHE A O 1
ATOM 5283 N N . TYR A 1 688 ? 10.047 -1.889 28.262 1.00 93.50 688 TYR A N 1
ATOM 5284 C CA . TYR A 1 688 ? 10.966 -2.717 29.064 1.00 93.50 688 TYR A CA 1
ATOM 5285 C C . TYR A 1 688 ? 11.317 -4.042 28.379 1.00 93.50 688 TYR A C 1
ATOM 5287 O O . TYR A 1 688 ? 12.480 -4.460 28.369 1.00 93.50 688 TYR A O 1
ATOM 5295 N N . PHE A 1 689 ? 10.325 -4.657 27.739 1.00 94.25 689 PHE A N 1
ATOM 5296 C CA . PHE A 1 689 ? 10.498 -5.814 26.871 1.00 94.25 689 PHE A CA 1
ATOM 5297 C C . PHE A 1 689 ? 11.523 -5.539 25.759 1.00 94.25 689 PHE A C 1
ATOM 5299 O O . PHE A 1 689 ? 12.484 -6.289 25.576 1.00 94.25 689 PHE A O 1
ATOM 5306 N N . SER A 1 690 ? 11.387 -4.416 25.055 1.00 94.50 690 SER A N 1
ATOM 5307 C CA . SER A 1 690 ? 12.271 -4.059 23.943 1.00 94.50 690 SER A CA 1
ATOM 5308 C C . SER A 1 690 ? 13.663 -3.620 24.400 1.00 94.50 690 SER A C 1
ATOM 5310 O O . SER A 1 690 ? 14.641 -3.937 23.723 1.00 94.50 690 SER A O 1
ATOM 5312 N N . VAL A 1 691 ? 13.786 -2.959 25.558 1.00 94.38 691 VAL A N 1
ATOM 5313 C CA . VAL A 1 691 ? 15.078 -2.627 26.184 1.00 94.38 691 VAL A CA 1
ATOM 5314 C C . VAL A 1 691 ? 15.872 -3.905 26.434 1.00 94.38 691 VAL A C 1
ATOM 5316 O O . VAL A 1 691 ? 17.019 -4.012 26.001 1.00 94.38 691 VAL A O 1
ATOM 5319 N N . CYS A 1 692 ? 15.265 -4.896 27.094 1.00 93.88 692 CYS A N 1
ATOM 5320 C CA . CYS A 1 692 ? 15.959 -6.144 27.394 1.00 93.88 692 CYS A CA 1
ATOM 5321 C C . CYS A 1 692 ? 16.316 -6.905 26.109 1.00 93.88 692 CYS A C 1
ATOM 5323 O O . CYS A 1 692 ? 17.456 -7.348 25.945 1.00 93.88 692 CYS A O 1
ATOM 5325 N N . CYS A 1 693 ? 15.388 -6.955 25.146 1.00 92.75 693 CYS A N 1
ATOM 5326 C CA . CYS A 1 693 ? 15.636 -7.544 23.833 1.00 92.75 693 CYS A CA 1
ATOM 5327 C C . CYS A 1 693 ? 16.858 -6.916 23.137 1.00 92.75 693 CYS A C 1
ATOM 5329 O O . CYS A 1 693 ? 17.704 -7.638 22.601 1.00 92.75 693 CYS A O 1
ATOM 5331 N N . PHE A 1 694 ? 16.965 -5.584 23.164 1.00 94.81 694 PHE A N 1
ATOM 5332 C CA . PHE A 1 694 ? 18.049 -4.817 22.551 1.00 94.81 694 PHE A CA 1
ATOM 5333 C C . PHE A 1 694 ? 19.395 -5.024 23.251 1.00 94.81 694 PHE A C 1
ATOM 5335 O O . PHE A 1 694 ? 20.406 -5.242 22.585 1.00 94.81 694 PHE A O 1
ATOM 5342 N N . VAL A 1 695 ? 19.413 -5.013 24.587 1.00 94.50 695 VAL A N 1
ATOM 5343 C CA . VAL A 1 695 ? 20.632 -5.242 25.379 1.00 94.50 695 VAL A CA 1
ATOM 5344 C C . VAL A 1 695 ? 21.187 -6.643 25.123 1.00 94.50 695 VAL A C 1
ATOM 5346 O O . VAL A 1 695 ? 22.369 -6.781 24.804 1.00 94.50 695 VAL A O 1
ATOM 5349 N N . ILE A 1 696 ? 20.338 -7.675 25.173 1.00 93.19 696 ILE A N 1
ATOM 5350 C CA . ILE A 1 696 ? 20.745 -9.054 24.864 1.00 93.19 696 ILE A CA 1
ATOM 5351 C C . ILE A 1 696 ? 21.227 -9.172 23.417 1.00 93.19 696 ILE A C 1
ATOM 5353 O O . ILE A 1 696 ? 22.269 -9.780 23.164 1.00 93.19 696 ILE A O 1
ATOM 5357 N N . ALA A 1 697 ? 20.527 -8.536 22.473 1.00 90.94 697 ALA A N 1
ATOM 5358 C CA . ALA A 1 697 ? 20.935 -8.528 21.076 1.00 90.94 697 ALA A CA 1
ATOM 5359 C C . ALA A 1 697 ? 22.332 -7.919 20.897 1.00 90.94 697 ALA A C 1
ATOM 5361 O O . ALA A 1 697 ? 23.160 -8.516 20.209 1.00 90.94 697 ALA A O 1
ATOM 5362 N N . ILE A 1 698 ? 22.625 -6.780 21.534 1.00 91.06 698 ILE A N 1
ATOM 5363 C CA . ILE A 1 698 ? 23.949 -6.147 21.488 1.00 91.06 698 ILE A CA 1
ATOM 5364 C C . ILE A 1 698 ? 25.009 -7.066 22.088 1.00 91.06 698 ILE A C 1
ATOM 5366 O O . ILE A 1 698 ? 26.028 -7.298 21.442 1.00 91.06 698 ILE A O 1
ATOM 5370 N N . ILE A 1 699 ? 24.783 -7.597 23.293 1.00 92.69 699 ILE A N 1
ATOM 5371 C CA . ILE A 1 699 ? 25.766 -8.438 23.989 1.00 92.69 699 ILE A CA 1
ATOM 5372 C C . ILE A 1 699 ? 26.122 -9.652 23.127 1.00 92.69 699 ILE A C 1
ATOM 5374 O O . ILE A 1 699 ? 27.295 -9.875 22.824 1.00 92.69 699 ILE A O 1
ATOM 5378 N N . LEU A 1 700 ? 25.115 -10.398 22.664 1.00 90.06 700 LEU A N 1
ATOM 5379 C CA . LEU A 1 700 ? 25.329 -11.598 21.857 1.00 90.06 700 LEU A CA 1
ATOM 5380 C C . LEU A 1 700 ? 25.965 -11.277 20.502 1.00 90.06 700 LEU A C 1
ATOM 5382 O O . LEU A 1 700 ? 26.880 -11.979 20.077 1.00 90.06 700 LEU A 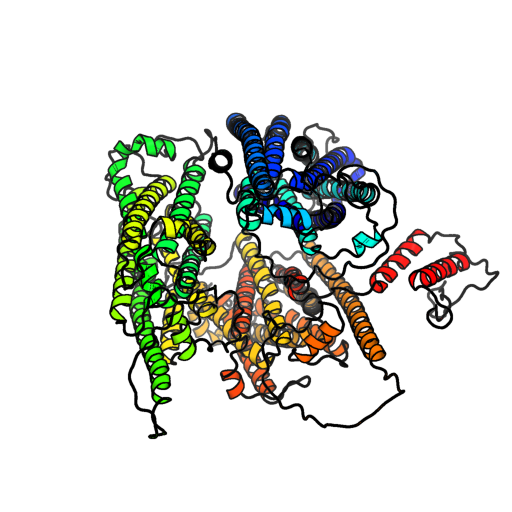O 1
ATOM 5386 N N . ASN A 1 701 ? 25.548 -10.200 19.831 1.00 89.19 701 ASN A N 1
ATOM 5387 C CA . ASN A 1 701 ? 26.114 -9.856 18.526 1.00 89.19 701 ASN A CA 1
ATOM 5388 C C . ASN A 1 701 ? 27.528 -9.290 18.624 1.00 89.19 701 ASN A C 1
ATOM 5390 O O . ASN A 1 701 ? 28.342 -9.581 17.753 1.00 89.19 701 ASN A O 1
ATOM 5394 N N . ILE A 1 702 ? 27.866 -8.553 19.685 1.00 87.88 702 ILE A N 1
ATOM 5395 C CA . ILE A 1 702 ? 29.254 -8.160 19.949 1.00 87.88 702 ILE A CA 1
ATOM 5396 C C . ILE A 1 702 ? 30.112 -9.403 20.185 1.00 87.88 702 ILE A C 1
ATOM 5398 O O . ILE A 1 702 ? 31.194 -9.504 19.606 1.00 87.88 702 ILE A O 1
ATOM 5402 N N . ILE A 1 703 ? 29.624 -10.381 20.955 1.00 90.88 703 ILE A N 1
ATOM 5403 C CA . ILE A 1 703 ? 30.319 -11.664 21.116 1.00 90.88 703 ILE A CA 1
ATOM 5404 C C . ILE A 1 703 ? 30.502 -12.338 19.750 1.00 90.88 703 ILE A C 1
ATOM 5406 O O . ILE A 1 703 ? 31.619 -12.731 19.427 1.00 90.88 703 ILE A O 1
ATOM 5410 N N . PHE A 1 704 ? 29.464 -12.405 18.913 1.00 90.81 704 PHE A N 1
ATOM 5411 C CA . PHE A 1 704 ? 29.527 -13.038 17.590 1.00 90.81 704 PHE A CA 1
ATOM 5412 C C . PHE A 1 704 ? 30.359 -12.276 16.550 1.00 90.81 704 PHE A C 1
ATOM 5414 O O . PHE A 1 704 ? 30.861 -12.899 15.617 1.00 90.81 704 PHE A O 1
ATOM 5421 N N . LEU A 1 705 ? 30.580 -10.965 16.706 1.00 89.00 705 LEU A N 1
ATOM 5422 C CA . LEU A 1 705 ? 31.545 -10.226 15.883 1.00 89.00 705 LEU A CA 1
ATOM 5423 C C . LEU A 1 705 ? 32.960 -10.796 16.064 1.00 89.00 705 LEU A C 1
ATOM 5425 O O . LEU A 1 705 ? 33.644 -11.058 15.074 1.00 89.00 705 LEU A O 1
ATOM 5429 N N . TYR A 1 706 ? 33.379 -11.015 17.314 1.00 89.69 706 TYR A N 1
ATOM 5430 C CA . TYR A 1 706 ? 34.740 -11.458 17.648 1.00 89.69 706 TYR A CA 1
ATOM 5431 C C . TYR A 1 706 ? 34.890 -12.985 17.725 1.00 89.69 706 TYR A C 1
ATOM 5433 O O . TYR A 1 706 ? 35.955 -13.526 17.420 1.00 89.69 706 TYR A O 1
ATOM 5441 N N . ARG A 1 707 ? 33.824 -13.688 18.114 1.00 90.12 707 ARG A N 1
ATOM 5442 C CA . ARG A 1 707 ? 33.716 -15.150 18.210 1.00 90.12 707 ARG A CA 1
ATOM 5443 C C . ARG A 1 707 ? 32.539 -15.641 17.358 1.00 90.12 707 ARG A C 1
ATOM 5445 O O . ARG A 1 707 ? 31.514 -16.051 17.903 1.00 90.12 707 ARG A O 1
ATOM 5452 N N . PRO A 1 708 ? 32.665 -15.566 16.024 1.00 85.19 708 PRO A N 1
ATOM 5453 C CA . PRO A 1 708 ? 31.618 -16.003 15.115 1.00 85.19 708 PRO A CA 1
ATOM 5454 C C . PRO A 1 708 ? 31.351 -17.504 15.250 1.00 85.19 708 PRO A C 1
ATOM 5456 O O . PRO A 1 708 ? 32.266 -18.310 15.426 1.00 85.19 708 PRO A O 1
ATOM 5459 N N . VAL A 1 709 ? 30.080 -17.877 15.133 1.00 85.00 709 VAL A N 1
ATOM 5460 C CA . VAL A 1 709 ? 29.623 -19.271 15.115 1.00 85.00 709 VAL A CA 1
ATOM 5461 C C . VAL A 1 709 ? 29.498 -19.779 13.675 1.00 85.00 709 VAL A C 1
ATOM 5463 O O . VAL A 1 709 ? 29.487 -18.999 12.725 1.00 85.00 709 VAL A O 1
ATOM 5466 N N . LEU A 1 710 ? 29.405 -21.102 13.498 1.00 82.06 710 LEU A N 1
ATOM 5467 C CA . LEU A 1 710 ? 29.144 -21.749 12.200 1.00 82.06 710 LEU A CA 1
ATOM 5468 C C . LEU A 1 710 ? 30.183 -21.458 11.098 1.00 82.06 710 LEU A C 1
ATOM 5470 O O . LEU A 1 710 ? 29.872 -21.536 9.912 1.00 82.06 710 LEU A O 1
ATOM 5474 N N . GLY A 1 711 ? 31.430 -21.166 11.483 1.00 75.81 711 GLY A N 1
ATOM 5475 C CA . GLY A 1 711 ? 32.528 -20.932 10.539 1.00 75.81 711 GLY A CA 1
ATOM 5476 C C . GLY A 1 711 ? 32.451 -19.593 9.800 1.00 75.81 711 GLY A C 1
ATOM 5477 O O . GLY A 1 711 ? 33.117 -19.429 8.782 1.00 75.81 711 GLY A O 1
ATOM 5478 N N . LEU A 1 712 ? 31.647 -18.644 10.292 1.00 85.69 712 LEU A N 1
ATOM 5479 C CA . LEU A 1 712 ? 31.601 -17.282 9.760 1.00 85.69 712 LEU A CA 1
ATOM 5480 C C . LEU A 1 712 ? 32.942 -16.554 9.984 1.00 85.69 712 LEU A C 1
ATOM 5482 O O . LEU A 1 712 ? 33.621 -16.804 10.986 1.00 85.69 712 LEU A O 1
ATOM 5486 N N . PRO A 1 713 ? 33.334 -15.630 9.088 1.00 84.62 713 PRO A N 1
ATOM 5487 C CA . PRO A 1 713 ? 34.562 -14.865 9.259 1.00 84.62 713 PRO A CA 1
ATOM 5488 C C . PRO A 1 713 ? 34.454 -13.927 10.467 1.00 84.62 713 PRO A C 1
ATOM 5490 O O . PRO A 1 713 ? 33.389 -13.371 10.763 1.00 84.62 713 PRO A O 1
ATOM 5493 N N . ARG A 1 714 ? 35.582 -13.735 11.162 1.00 87.81 714 ARG A N 1
ATOM 5494 C CA . ARG A 1 714 ? 35.680 -12.750 12.246 1.00 87.81 714 ARG A CA 1
ATOM 5495 C C . ARG A 1 714 ? 35.463 -11.352 11.681 1.00 87.81 714 ARG A C 1
ATOM 5497 O O . ARG A 1 714 ? 35.979 -11.015 10.620 1.00 87.81 714 ARG A O 1
ATOM 5504 N N . SER A 1 715 ? 34.729 -10.537 12.422 1.00 90.56 715 SER A N 1
ATOM 5505 C CA . SER A 1 715 ? 34.526 -9.125 12.120 1.00 90.56 715 SER A CA 1
ATOM 5506 C C . SER A 1 715 ? 34.965 -8.277 13.317 1.00 90.56 715 SER A C 1
ATOM 5508 O O . SER A 1 715 ? 35.502 -8.771 14.307 1.00 90.56 715 SER A O 1
ATOM 5510 N N . SER A 1 716 ? 34.776 -6.969 13.222 1.00 89.81 716 SER A N 1
ATOM 5511 C CA . SER A 1 716 ? 35.022 -6.029 14.310 1.00 89.81 716 SER A CA 1
ATOM 5512 C C . SER A 1 716 ? 33.928 -4.976 14.343 1.00 89.81 716 SER A C 1
ATOM 5514 O O . SER A 1 716 ? 33.254 -4.725 13.343 1.00 89.81 716 SER A O 1
ATOM 5516 N N . PHE A 1 717 ? 33.791 -4.289 15.474 1.00 86.38 717 PHE A N 1
ATOM 5517 C CA . PHE A 1 717 ? 32.856 -3.170 15.575 1.00 86.38 717 PHE A CA 1
ATOM 5518 C C . PHE A 1 717 ? 33.150 -2.065 14.540 1.00 86.38 717 PHE A C 1
ATOM 5520 O O . PHE A 1 717 ? 32.236 -1.485 13.957 1.00 86.38 717 PHE A O 1
ATOM 5527 N N . LYS A 1 718 ? 34.434 -1.827 14.229 1.00 87.25 718 LYS A N 1
ATOM 5528 C CA . LYS A 1 718 ? 34.858 -0.891 13.174 1.00 87.25 718 LYS A CA 1
ATOM 5529 C C . LYS A 1 718 ? 34.400 -1.345 11.784 1.00 87.25 718 LYS A C 1
ATOM 5531 O O . LYS A 1 718 ? 33.922 -0.523 11.005 1.00 87.25 718 LYS A O 1
ATOM 5536 N N . ALA A 1 719 ? 34.523 -2.639 11.483 1.00 85.94 719 ALA A N 1
ATOM 5537 C CA . ALA A 1 719 ? 34.051 -3.209 10.223 1.00 85.94 719 ALA A CA 1
ATOM 5538 C C . ALA A 1 719 ? 32.522 -3.124 10.106 1.00 85.94 719 ALA A C 1
ATOM 5540 O O . ALA A 1 719 ? 32.017 -2.715 9.064 1.00 85.94 719 ALA A O 1
ATOM 5541 N N . TYR A 1 720 ? 31.796 -3.398 11.194 1.00 88.00 720 TYR A N 1
ATOM 5542 C CA . TYR A 1 720 ? 30.352 -3.185 11.264 1.00 88.00 720 TYR A CA 1
ATOM 5543 C C . TYR A 1 720 ? 29.970 -1.733 10.938 1.00 88.00 720 TYR A C 1
ATOM 5545 O O . TYR A 1 720 ? 29.144 -1.501 10.057 1.00 88.00 720 TYR A O 1
ATOM 5553 N N . LEU A 1 721 ? 30.594 -0.732 11.570 1.00 84.44 721 LEU A N 1
ATOM 5554 C CA . LEU A 1 721 ? 30.294 0.683 11.295 1.00 84.44 721 LEU A CA 1
ATOM 5555 C C . LEU A 1 721 ? 30.503 1.055 9.814 1.00 84.44 721 LEU A C 1
ATOM 5557 O O . LEU A 1 721 ? 29.728 1.838 9.252 1.00 84.44 721 LEU A O 1
ATOM 5561 N N . GLY A 1 722 ? 31.516 0.463 9.175 1.00 80.25 722 GLY A N 1
ATOM 5562 C CA . GLY A 1 722 ? 31.834 0.648 7.758 1.00 80.25 722 GLY A CA 1
ATOM 5563 C C . GLY A 1 722 ? 30.954 -0.133 6.774 1.00 80.25 722 GLY A C 1
ATOM 5564 O O . GLY A 1 722 ? 30.954 0.200 5.588 1.00 80.25 722 GLY A O 1
ATOM 5565 N N . ASP A 1 723 ? 30.194 -1.131 7.229 1.00 81.75 723 ASP A N 1
ATOM 5566 C CA . ASP A 1 723 ? 29.409 -2.012 6.363 1.00 81.75 723 ASP A CA 1
ATOM 5567 C C . ASP A 1 723 ? 28.023 -1.434 6.022 1.00 81.75 723 ASP A C 1
ATOM 5569 O O . ASP A 1 723 ? 27.055 -1.534 6.782 1.00 81.75 723 ASP A O 1
ATOM 5573 N N . TRP A 1 724 ? 27.921 -0.879 4.814 1.00 80.56 724 TRP A N 1
ATOM 5574 C CA . TRP A 1 724 ? 26.691 -0.309 4.261 1.00 80.56 724 TRP A CA 1
ATOM 5575 C C . TRP A 1 724 ? 25.971 -1.216 3.257 1.00 80.56 724 TRP A C 1
ATOM 5577 O O . TRP A 1 724 ? 24.918 -0.825 2.748 1.00 80.56 724 TRP A O 1
ATOM 5587 N N . ASN A 1 725 ? 26.498 -2.406 2.962 1.00 77.62 725 ASN A N 1
ATOM 5588 C CA . ASN A 1 725 ? 25.941 -3.252 1.915 1.00 77.62 725 ASN A CA 1
ATOM 5589 C C . ASN A 1 725 ? 24.673 -3.988 2.380 1.00 77.62 725 ASN A C 1
ATOM 5591 O O . ASN A 1 725 ? 24.745 -5.022 3.038 1.00 77.62 725 ASN A O 1
ATOM 5595 N N . GLY A 1 726 ? 23.495 -3.458 2.051 1.00 76.44 726 GLY A N 1
ATOM 5596 C CA . GLY A 1 726 ? 22.216 -4.044 2.465 1.00 76.44 726 GLY A CA 1
ATOM 5597 C C . GLY A 1 726 ? 21.730 -3.606 3.853 1.00 76.44 726 GLY A C 1
ATOM 5598 O O . GLY A 1 726 ? 20.666 -4.041 4.284 1.00 76.44 726 GLY A O 1
ATOM 5599 N N . ARG A 1 727 ? 22.433 -2.675 4.518 1.00 86.44 727 ARG A N 1
ATOM 5600 C CA . ARG A 1 727 ? 22.018 -2.072 5.802 1.00 86.44 727 ARG A CA 1
ATOM 5601 C C . ARG A 1 727 ? 20.583 -1.530 5.770 1.00 86.44 727 ARG A C 1
ATOM 5603 O O . ARG A 1 727 ? 19.836 -1.733 6.716 1.00 86.44 727 ARG A O 1
ATOM 5610 N N . GLY A 1 728 ? 20.169 -0.894 4.670 1.00 75.38 728 GLY A N 1
ATOM 5611 C CA . GLY A 1 728 ? 18.805 -0.364 4.525 1.00 75.38 728 GLY A CA 1
ATOM 5612 C C . GLY A 1 728 ? 17.712 -1.432 4.666 1.00 75.38 728 GLY A C 1
ATOM 5613 O O . GLY A 1 728 ? 16.705 -1.191 5.323 1.00 75.38 728 GLY A O 1
ATOM 5614 N N . TRP A 1 729 ? 17.937 -2.633 4.124 1.00 81.69 729 TRP A N 1
ATOM 5615 C CA . TRP A 1 729 ? 17.001 -3.753 4.259 1.00 81.69 729 TRP A CA 1
ATOM 5616 C C . TRP A 1 729 ? 16.957 -4.303 5.689 1.00 81.69 729 TRP A C 1
ATOM 5618 O O . TRP A 1 729 ? 15.887 -4.673 6.162 1.00 81.69 729 TRP A O 1
ATOM 5628 N N . ALA A 1 730 ? 18.091 -4.306 6.396 1.00 87.25 730 ALA A N 1
ATOM 5629 C CA . ALA A 1 730 ? 18.163 -4.743 7.791 1.00 87.25 730 ALA A CA 1
ATOM 5630 C C . ALA A 1 730 ? 17.422 -3.775 8.729 1.00 87.25 730 ALA A C 1
ATOM 5632 O O . ALA A 1 730 ? 16.646 -4.206 9.578 1.00 87.25 730 ALA A O 1
ATOM 5633 N N . LEU A 1 731 ? 17.602 -2.467 8.515 1.00 86.50 731 LEU A N 1
ATOM 5634 C CA . LEU A 1 731 ? 16.864 -1.418 9.224 1.00 86.50 731 LEU A CA 1
ATOM 5635 C C . LEU A 1 731 ? 15.354 -1.517 8.952 1.00 86.50 731 LEU A C 1
ATOM 5637 O O . LEU A 1 731 ? 14.548 -1.424 9.871 1.00 86.50 731 LEU A O 1
ATOM 5641 N N . MET A 1 732 ? 14.956 -1.763 7.699 1.00 79.81 732 MET A N 1
ATOM 5642 C CA . MET A 1 732 ? 13.544 -1.955 7.348 1.00 79.81 732 MET A CA 1
ATOM 5643 C C . MET A 1 732 ? 12.940 -3.184 8.039 1.00 79.81 732 MET A C 1
ATOM 5645 O O . MET A 1 732 ? 11.814 -3.124 8.529 1.00 79.81 732 MET A O 1
ATOM 5649 N N . ALA A 1 733 ? 13.692 -4.286 8.128 1.00 86.19 733 ALA A N 1
ATOM 5650 C CA . ALA A 1 733 ? 13.254 -5.479 8.844 1.00 86.19 733 ALA A CA 1
ATOM 5651 C C . ALA A 1 733 ? 12.962 -5.180 10.325 1.00 86.19 733 ALA A C 1
ATOM 5653 O O . ALA A 1 733 ? 11.950 -5.640 10.852 1.00 86.19 733 ALA A O 1
ATOM 5654 N N . GLY A 1 734 ? 13.808 -4.378 10.982 1.00 88.81 734 GLY A N 1
ATOM 5655 C CA . GLY A 1 734 ? 13.602 -3.996 12.379 1.00 88.81 734 GLY A CA 1
ATOM 5656 C C . GLY A 1 734 ? 12.403 -3.071 12.575 1.00 88.81 734 GLY A C 1
ATOM 5657 O O . GLY A 1 734 ? 11.633 -3.278 13.508 1.00 88.81 734 GLY A O 1
ATOM 5658 N N . ILE A 1 735 ? 12.176 -2.120 11.660 1.00 82.12 735 ILE A N 1
ATOM 5659 C CA . ILE A 1 735 ? 10.974 -1.265 11.675 1.00 82.12 735 ILE A CA 1
ATOM 5660 C C . ILE A 1 735 ? 9.699 -2.113 11.579 1.00 82.12 735 ILE A C 1
ATOM 5662 O O . ILE A 1 735 ? 8.784 -1.949 12.386 1.00 82.12 735 ILE A O 1
ATOM 5666 N N . LEU A 1 736 ? 9.645 -3.033 10.610 1.00 81.38 736 LEU A N 1
ATOM 5667 C CA . LEU A 1 736 ? 8.486 -3.905 10.412 1.00 81.38 736 LEU A CA 1
ATOM 5668 C C . LEU A 1 736 ? 8.238 -4.804 11.624 1.00 81.38 736 LEU A C 1
ATOM 5670 O O . LEU A 1 736 ? 7.096 -4.928 12.057 1.00 81.38 736 LEU A O 1
ATOM 5674 N N . CYS A 1 737 ? 9.286 -5.394 12.204 1.00 93.75 737 CYS A N 1
ATOM 5675 C CA . CYS A 1 737 ? 9.118 -6.209 13.403 1.00 93.75 737 CYS A CA 1
ATOM 5676 C C . CYS A 1 737 ? 8.641 -5.379 14.606 1.00 93.75 737 CYS A C 1
ATOM 5678 O O . CYS A 1 737 ? 7.714 -5.797 15.298 1.00 93.75 737 CYS A O 1
ATOM 5680 N N . GLY A 1 738 ? 9.192 -4.178 14.810 1.00 90.12 738 GLY A N 1
ATOM 5681 C CA . GLY A 1 738 ? 8.808 -3.296 15.914 1.00 90.12 738 GLY A CA 1
ATOM 5682 C C . GLY A 1 738 ? 7.343 -2.879 15.858 1.00 90.12 738 GLY A C 1
ATOM 5683 O O . GLY A 1 738 ? 6.625 -3.016 16.850 1.00 90.12 738 GLY A O 1
ATOM 5684 N N . PHE A 1 739 ? 6.865 -2.444 14.688 1.00 87.19 739 PHE A N 1
ATOM 5685 C CA . PHE A 1 739 ? 5.448 -2.118 14.509 1.00 87.19 739 PHE A CA 1
ATOM 5686 C C . PHE A 1 739 ? 4.567 -3.363 14.569 1.00 87.19 739 PHE A C 1
ATOM 5688 O O . PHE A 1 739 ? 3.488 -3.313 15.152 1.00 87.19 739 PHE A O 1
ATOM 5695 N N . GLY A 1 740 ? 5.026 -4.482 14.005 1.00 88.44 740 GLY A N 1
ATOM 5696 C CA . GLY A 1 740 ? 4.319 -5.755 14.063 1.00 88.44 740 GLY A CA 1
ATOM 5697 C C . GLY A 1 740 ? 4.049 -6.201 15.501 1.00 88.44 740 GLY A C 1
ATOM 5698 O O . GLY A 1 740 ? 2.893 -6.419 15.859 1.00 88.44 740 GLY A O 1
ATOM 5699 N N . ASN A 1 741 ? 5.080 -6.247 16.347 1.00 93.19 741 ASN A N 1
ATOM 5700 C CA . ASN A 1 741 ? 4.945 -6.618 17.758 1.00 93.19 741 ASN A CA 1
ATOM 5701 C C . ASN A 1 741 ? 4.107 -5.595 18.534 1.00 93.19 741 ASN A C 1
ATOM 5703 O O . ASN A 1 741 ? 3.201 -5.978 19.269 1.00 93.19 741 ASN A O 1
ATOM 5707 N N . GLY A 1 742 ? 4.347 -4.294 18.329 1.00 89.56 742 GLY A N 1
ATOM 5708 C CA . GLY A 1 742 ? 3.562 -3.241 18.976 1.00 89.56 742 GLY A CA 1
ATOM 5709 C C . GLY A 1 742 ? 2.063 -3.374 18.689 1.00 89.56 742 GLY A C 1
ATOM 5710 O O . GLY A 1 742 ? 1.252 -3.355 19.611 1.00 89.56 742 GLY A O 1
ATOM 5711 N N . LEU A 1 743 ? 1.690 -3.586 17.423 1.00 87.94 743 LEU A N 1
ATOM 5712 C CA . LEU A 1 743 ? 0.298 -3.796 17.017 1.00 87.94 743 LEU A CA 1
ATOM 5713 C C . LEU A 1 743 ? -0.278 -5.117 17.545 1.00 87.94 743 LEU A C 1
ATOM 5715 O O . LEU A 1 743 ? -1.448 -5.146 17.925 1.00 87.94 743 LEU A O 1
ATOM 5719 N N . GLN A 1 744 ? 0.523 -6.188 17.610 1.00 91.88 744 GLN A N 1
ATOM 5720 C CA . GLN A 1 744 ? 0.099 -7.457 18.211 1.00 91.88 744 GLN A CA 1
ATOM 5721 C C . GLN A 1 744 ? -0.285 -7.255 19.679 1.00 91.88 744 GLN A C 1
ATOM 5723 O O . GLN A 1 744 ? -1.362 -7.678 20.094 1.00 91.88 744 GLN A O 1
ATOM 5728 N N . PHE A 1 745 ? 0.560 -6.569 20.454 1.00 91.88 745 PHE A N 1
ATOM 5729 C CA . PHE A 1 745 ? 0.308 -6.331 21.874 1.00 91.88 745 PHE A CA 1
ATOM 5730 C C . PHE A 1 745 ? -0.878 -5.390 22.110 1.00 91.88 745 PHE A C 1
ATOM 5732 O O . PHE A 1 745 ? -1.704 -5.665 22.977 1.00 91.88 745 PHE A O 1
ATOM 5739 N N . MET A 1 746 ? -1.030 -4.336 21.299 1.00 88.31 746 MET A N 1
ATOM 5740 C CA . MET A 1 746 ? -2.211 -3.462 21.347 1.00 88.31 746 MET A CA 1
ATOM 5741 C C . MET A 1 746 ? -3.504 -4.231 21.037 1.00 88.31 746 MET A C 1
ATOM 5743 O O . MET A 1 746 ? -4.509 -4.057 21.725 1.00 88.31 746 MET A O 1
ATOM 5747 N N . GLY A 1 747 ? -3.484 -5.111 20.028 1.00 82.56 747 GLY A N 1
ATOM 5748 C CA . GLY A 1 747 ? -4.612 -5.988 19.713 1.00 82.56 747 GLY A CA 1
ATOM 5749 C C . GLY A 1 747 ? -4.918 -6.975 20.843 1.00 82.56 747 GLY A C 1
ATOM 5750 O O . GLY A 1 747 ? -6.080 -7.138 21.216 1.00 82.56 747 GLY A O 1
ATOM 5751 N N . GLY A 1 748 ? -3.878 -7.572 21.434 1.00 84.81 748 GLY A N 1
ATOM 5752 C CA . GLY A 1 748 ? -3.984 -8.514 22.552 1.00 84.81 748 GLY A CA 1
ATOM 5753 C C . GLY A 1 748 ? -4.528 -7.898 23.831 1.00 84.81 748 GLY A C 1
ATOM 5754 O O . GLY A 1 748 ? -5.2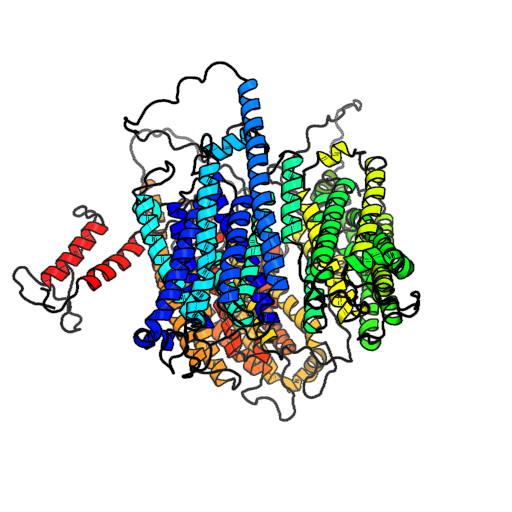95 -8.544 24.540 1.00 84.81 748 GLY A O 1
ATOM 5755 N N . GLN A 1 749 ? -4.254 -6.620 24.089 1.00 86.62 749 GLN A N 1
ATOM 5756 C CA . GLN A 1 749 ? -4.850 -5.920 25.224 1.00 86.62 749 GLN A CA 1
ATOM 5757 C C . GLN A 1 749 ? -6.385 -5.940 25.186 1.00 86.62 749 GLN A C 1
ATOM 5759 O O . GLN A 1 749 ? -7.021 -6.169 26.220 1.00 86.62 749 GLN A O 1
ATOM 5764 N N . ALA A 1 750 ? -6.969 -5.729 24.000 1.00 81.50 750 ALA A N 1
ATOM 5765 C CA . ALA A 1 750 ? -8.417 -5.688 23.804 1.00 81.50 750 ALA A CA 1
ATOM 5766 C C . ALA A 1 750 ? -9.042 -7.071 23.576 1.00 81.50 750 ALA A C 1
ATOM 5768 O O . ALA A 1 750 ? -10.118 -7.347 24.100 1.00 81.50 750 ALA A O 1
ATOM 5769 N N . ALA A 1 751 ? -8.407 -7.921 22.766 1.00 78.44 751 ALA A N 1
ATOM 5770 C CA . ALA A 1 751 ? -8.958 -9.221 22.375 1.00 78.44 751 ALA A CA 1
ATOM 5771 C C . ALA A 1 751 ? -8.625 -10.355 23.363 1.00 78.44 751 ALA A C 1
ATOM 5773 O O . ALA A 1 751 ? -9.337 -11.356 23.398 1.00 78.44 751 ALA A O 1
ATOM 5774 N N . GLY A 1 752 ? -7.571 -10.184 24.161 1.00 83.81 752 GLY A N 1
ATOM 5775 C CA . GLY A 1 752 ? -6.889 -11.243 24.900 1.00 83.81 752 GLY A CA 1
ATOM 5776 C C . GLY A 1 752 ? -5.604 -11.675 24.190 1.00 83.81 752 GLY A C 1
ATOM 5777 O O . GLY A 1 752 ? -5.546 -11.725 22.957 1.00 83.81 752 GLY A O 1
ATOM 5778 N N . TYR A 1 753 ? -4.548 -11.975 24.951 1.00 85.88 753 TYR A N 1
ATOM 5779 C CA . TYR A 1 753 ? -3.240 -12.308 24.361 1.00 85.88 753 TYR A CA 1
ATOM 5780 C C . TYR A 1 753 ? -3.237 -13.682 23.681 1.00 85.88 753 TYR A C 1
ATOM 5782 O O . TYR A 1 753 ? -2.562 -13.850 22.669 1.00 85.88 753 TYR A O 1
ATOM 5790 N N . ALA A 1 754 ? -4.072 -14.618 24.147 1.00 80.88 754 ALA A N 1
ATOM 5791 C CA . ALA A 1 754 ? -4.285 -15.897 23.467 1.00 80.88 754 ALA A CA 1
ATOM 5792 C C . ALA A 1 754 ? -4.915 -15.698 22.074 1.00 80.88 754 ALA A C 1
ATOM 5794 O O . ALA A 1 754 ? -4.500 -16.332 21.107 1.00 80.88 754 ALA A O 1
ATOM 5795 N N . ALA A 1 755 ? -5.864 -14.766 21.938 1.00 75.75 755 ALA A N 1
ATOM 5796 C CA . ALA A 1 755 ? -6.426 -14.395 20.640 1.00 75.75 755 ALA A CA 1
ATOM 5797 C C . ALA A 1 755 ? -5.408 -13.654 19.751 1.00 75.75 755 ALA A C 1
ATOM 5799 O O . ALA A 1 755 ? -5.372 -13.880 18.542 1.00 75.75 755 ALA A O 1
ATOM 5800 N N . ALA A 1 756 ? -4.548 -12.807 20.327 1.00 82.81 756 ALA A N 1
ATOM 5801 C CA . ALA A 1 756 ? -3.488 -12.123 19.580 1.00 82.81 756 ALA A CA 1
ATOM 5802 C C . ALA A 1 756 ? -2.402 -13.060 19.043 1.00 82.81 756 ALA A C 1
ATOM 5804 O O . ALA A 1 756 ? -1.754 -12.728 18.049 1.00 82.81 756 ALA A O 1
ATOM 5805 N N . ASP A 1 757 ? -2.232 -14.247 19.625 1.00 83.81 757 ASP A N 1
ATOM 5806 C CA . ASP A 1 757 ? -1.365 -15.280 19.059 1.00 83.81 757 ASP A CA 1
ATOM 5807 C C . ASP A 1 757 ? -1.889 -15.807 17.705 1.00 83.81 757 ASP A C 1
ATOM 5809 O O . ASP A 1 757 ? -1.126 -16.409 16.955 1.00 83.81 757 ASP A O 1
ATOM 5813 N N . ALA A 1 758 ? -3.126 -15.492 17.289 1.00 74.31 758 ALA A N 1
ATOM 5814 C CA . ALA A 1 758 ? -3.590 -15.741 15.917 1.00 74.31 758 ALA A CA 1
ATOM 5815 C C . ALA A 1 758 ? -2.734 -15.022 14.852 1.00 74.31 758 ALA A C 1
ATOM 5817 O O . ALA A 1 758 ? -2.667 -15.459 13.701 1.00 74.31 758 ALA A O 1
ATOM 5818 N N . VAL A 1 759 ? -2.009 -13.960 15.229 1.00 81.50 759 VAL A N 1
ATOM 5819 C CA . VAL A 1 759 ? -0.999 -13.306 14.378 1.00 81.50 759 VAL A CA 1
ATOM 5820 C C . VAL A 1 759 ? 0.106 -14.281 13.943 1.00 81.50 759 VAL A C 1
ATOM 5822 O O . VAL A 1 759 ? 0.708 -14.099 12.883 1.00 81.50 759 VAL A O 1
ATOM 5825 N N . GLN A 1 760 ? 0.318 -15.377 14.678 1.00 82.94 760 GLN A N 1
ATOM 5826 C CA . GLN A 1 760 ? 1.218 -16.464 14.290 1.00 82.94 760 GLN A CA 1
ATOM 5827 C C . GLN A 1 760 ? 0.752 -17.233 13.038 1.00 82.94 760 GLN A C 1
ATOM 5829 O O . GLN A 1 760 ? 1.464 -18.112 12.567 1.00 82.94 760 GLN A O 1
ATOM 5834 N N . ALA A 1 761 ? -0.368 -16.864 12.404 1.00 69.50 761 ALA A N 1
ATOM 5835 C CA . ALA A 1 761 ? -0.662 -17.214 11.009 1.00 69.50 761 ALA A CA 1
ATOM 5836 C C . ALA A 1 761 ? 0.236 -16.473 9.980 1.00 69.50 761 ALA A C 1
ATOM 5838 O O . ALA A 1 761 ? 0.116 -16.673 8.768 1.00 69.50 761 ALA A O 1
ATOM 5839 N N . LEU A 1 762 ? 1.219 -15.690 10.442 1.00 76.38 762 LEU A N 1
ATOM 5840 C CA . LEU A 1 762 ? 2.281 -15.062 9.647 1.00 76.38 762 LEU A CA 1
ATOM 5841 C C . LEU A 1 762 ? 3.082 -15.982 8.687 1.00 76.38 762 LEU A C 1
ATOM 5843 O O . LEU A 1 762 ? 3.631 -15.443 7.713 1.00 76.38 762 LEU A O 1
ATOM 5847 N N . PRO A 1 763 ? 3.147 -17.333 8.839 1.00 77.62 763 PRO A N 1
ATOM 5848 C CA . PRO A 1 763 ? 3.732 -18.190 7.818 1.00 77.62 763 PRO A CA 1
ATOM 5849 C C . PRO A 1 763 ? 3.024 -18.090 6.468 1.00 77.62 763 PRO A C 1
ATOM 5851 O O . PRO A 1 763 ? 3.679 -18.322 5.455 1.00 77.62 763 PRO A O 1
ATOM 5854 N N . LEU A 1 764 ? 1.741 -17.703 6.420 1.00 62.06 764 LEU A N 1
ATOM 5855 C CA . LEU A 1 764 ? 1.015 -17.477 5.164 1.00 62.06 764 LEU A CA 1
ATOM 5856 C C . LEU A 1 764 ? 1.688 -16.386 4.314 1.00 62.06 764 LEU A C 1
ATOM 5858 O O . LEU A 1 764 ? 1.835 -16.537 3.103 1.00 62.06 764 LEU A O 1
ATOM 5862 N N . VAL A 1 765 ? 2.180 -15.325 4.958 1.00 67.06 765 VAL A N 1
ATOM 5863 C CA . VAL A 1 765 ? 2.887 -14.218 4.298 1.00 67.06 765 VAL A CA 1
ATOM 5864 C C . VAL A 1 765 ? 4.367 -14.559 4.084 1.00 67.06 765 VAL A C 1
ATOM 5866 O O . VAL A 1 765 ? 4.896 -14.366 2.990 1.00 67.06 765 VAL A O 1
ATOM 5869 N N . SER A 1 766 ? 5.042 -15.137 5.083 1.00 73.00 766 SER A N 1
ATOM 5870 C CA . SER A 1 766 ? 6.473 -15.485 4.972 1.00 73.00 766 SER A CA 1
ATOM 5871 C C . SER A 1 766 ? 6.740 -16.548 3.904 1.00 73.00 766 SER A C 1
ATOM 5873 O O . SER A 1 766 ? 7.671 -16.420 3.108 1.00 73.00 766 SER A O 1
ATOM 5875 N N . THR A 1 767 ? 5.903 -17.587 3.845 1.00 66.56 767 THR A N 1
ATOM 5876 C CA . THR A 1 767 ? 6.014 -18.673 2.857 1.00 66.56 767 THR A CA 1
ATOM 5877 C C . THR A 1 767 ? 5.719 -18.170 1.453 1.00 66.56 767 THR A C 1
ATOM 5879 O O . THR A 1 767 ? 6.385 -18.570 0.500 1.00 66.56 767 THR A O 1
ATOM 5882 N N . PHE A 1 768 ? 4.773 -17.238 1.315 1.00 63.59 768 PHE A N 1
ATOM 5883 C CA . PHE A 1 768 ? 4.513 -16.573 0.045 1.00 63.59 768 PHE A CA 1
ATOM 5884 C C . PHE A 1 768 ? 5.776 -15.882 -0.491 1.00 63.59 768 PHE A C 1
ATOM 5886 O O . PHE A 1 768 ? 6.176 -16.131 -1.633 1.00 63.59 768 PHE A O 1
ATOM 5893 N N . TRP A 1 769 ? 6.476 -15.109 0.346 1.00 69.81 769 TRP A N 1
ATOM 5894 C CA . TRP A 1 769 ? 7.762 -14.509 -0.021 1.00 69.81 769 TRP A CA 1
ATOM 5895 C C . TRP A 1 769 ? 8.843 -15.564 -0.308 1.00 69.81 769 TRP A C 1
ATOM 5897 O O . TRP A 1 769 ? 9.573 -15.440 -1.296 1.00 69.81 769 TRP A O 1
ATOM 5907 N N . GLY A 1 770 ? 8.908 -16.635 0.490 1.00 63.88 770 GLY A N 1
ATOM 5908 C CA . GLY A 1 770 ? 9.834 -17.760 0.306 1.00 63.88 770 GLY A CA 1
ATOM 5909 C C . GLY A 1 770 ? 9.672 -18.495 -1.029 1.00 63.88 770 GLY A C 1
ATOM 5910 O O . GLY A 1 770 ? 10.646 -18.849 -1.701 1.00 63.88 770 GLY A O 1
ATOM 5911 N N . ILE A 1 771 ? 8.437 -18.670 -1.487 1.00 63.56 771 ILE A N 1
ATOM 5912 C CA . ILE A 1 771 ? 8.153 -19.299 -2.778 1.00 63.56 771 ILE A CA 1
ATOM 5913 C C . ILE A 1 771 ? 8.417 -18.316 -3.925 1.00 63.56 771 ILE A C 1
ATOM 5915 O O . ILE A 1 771 ? 9.083 -18.673 -4.905 1.00 63.56 771 ILE A O 1
ATOM 5919 N N . LEU A 1 772 ? 7.912 -17.084 -3.810 1.00 59.97 772 LEU A N 1
ATOM 5920 C CA . LEU A 1 772 ? 7.917 -16.105 -4.895 1.00 59.97 772 LEU A CA 1
ATOM 5921 C C . LEU A 1 772 ? 9.314 -15.532 -5.160 1.00 59.97 772 LEU A C 1
ATOM 5923 O O . LEU A 1 772 ? 9.801 -15.610 -6.291 1.00 59.97 772 LEU A O 1
ATOM 5927 N N . LEU A 1 773 ? 9.954 -14.974 -4.126 1.00 63.66 773 LEU A N 1
ATOM 5928 C CA . LEU A 1 773 ? 11.239 -14.275 -4.244 1.00 63.66 773 LEU A CA 1
ATOM 5929 C C . LEU A 1 773 ? 12.406 -15.253 -4.311 1.00 63.66 773 LEU A C 1
ATOM 5931 O O . LEU A 1 773 ? 13.338 -15.072 -5.091 1.00 63.66 773 LEU A O 1
ATOM 5935 N N . PHE A 1 774 ? 12.348 -16.302 -3.494 1.00 69.12 774 PHE A N 1
ATOM 5936 C CA . PHE A 1 774 ? 13.495 -17.164 -3.232 1.00 69.12 774 PHE A CA 1
ATOM 5937 C C . PHE A 1 774 ? 13.446 -18.508 -3.952 1.00 69.12 774 PHE A C 1
ATOM 5939 O O . PHE A 1 774 ? 14.479 -19.180 -4.035 1.00 69.12 774 PHE A O 1
ATOM 5946 N N . GLY A 1 775 ? 12.281 -18.896 -4.481 1.00 66.38 775 GLY A N 1
ATOM 5947 C CA . GLY A 1 775 ? 12.105 -20.140 -5.222 1.00 66.38 775 GLY A CA 1
ATOM 5948 C C . GLY A 1 775 ? 12.490 -21.390 -4.427 1.00 66.38 775 GLY A C 1
ATOM 5949 O O . GLY A 1 775 ? 12.975 -22.340 -5.040 1.00 66.38 775 GLY A O 1
ATOM 5950 N N . GLU A 1 776 ? 12.290 -21.391 -3.100 1.00 68.12 776 GLU A N 1
ATOM 5951 C CA . GLU A 1 776 ? 12.804 -22.403 -2.148 1.00 68.12 776 GLU A CA 1
ATOM 5952 C C . GLU A 1 776 ? 12.443 -23.857 -2.490 1.00 68.12 776 GLU A C 1
ATOM 5954 O O . GLU A 1 776 ? 13.179 -24.780 -2.138 1.00 68.12 776 GLU A O 1
ATOM 5959 N N . TYR A 1 777 ? 11.352 -24.051 -3.232 1.00 68.75 777 TYR A N 1
ATOM 5960 C CA . TYR A 1 777 ? 10.837 -25.363 -3.624 1.00 68.75 777 TYR A CA 1
ATOM 5961 C C . TYR A 1 777 ? 10.741 -25.541 -5.135 1.00 68.75 777 TYR A C 1
ATOM 5963 O O . TYR A 1 777 ? 9.990 -26.388 -5.609 1.00 68.75 777 TYR A O 1
ATOM 5971 N N . ARG A 1 778 ? 11.426 -24.727 -5.950 1.00 70.50 778 ARG A N 1
ATOM 5972 C CA . ARG A 1 778 ? 11.363 -24.892 -7.411 1.00 70.50 778 ARG A CA 1
ATOM 5973 C C . ARG A 1 778 ? 11.987 -26.228 -7.823 1.00 70.50 778 ARG A C 1
ATOM 5975 O O . ARG A 1 778 ? 13.104 -26.561 -7.418 1.00 70.50 778 ARG A O 1
ATOM 5982 N N . LYS A 1 779 ? 11.272 -26.966 -8.681 1.00 65.81 779 LYS A N 1
ATOM 5983 C CA . LYS A 1 779 ? 11.665 -28.299 -9.178 1.00 65.81 779 LYS A CA 1
ATOM 5984 C C . LYS A 1 779 ? 11.856 -29.335 -8.062 1.00 65.81 779 LYS A C 1
ATOM 5986 O O . LYS A 1 779 ? 12.725 -30.198 -8.169 1.00 65.81 779 LYS A O 1
ATOM 5991 N N . SER A 1 780 ? 11.112 -29.211 -6.970 1.00 72.31 780 SER A N 1
ATOM 5992 C CA . SER A 1 780 ? 11.073 -30.227 -5.913 1.00 72.31 780 SER A CA 1
ATOM 5993 C C . SER A 1 780 ? 10.101 -31.354 -6.290 1.00 72.31 780 SER A C 1
ATOM 5995 O O . SER A 1 780 ? 9.362 -31.253 -7.273 1.00 72.31 780 SER A O 1
ATOM 5997 N N . SER A 1 781 ? 10.151 -32.476 -5.577 1.00 72.12 781 SER A N 1
ATOM 5998 C CA . SER A 1 781 ? 9.326 -33.647 -5.871 1.00 72.12 781 SER A CA 1
ATOM 5999 C C . SER A 1 781 ? 7.840 -33.380 -5.615 1.00 72.12 781 SER A C 1
ATOM 6001 O O . SER A 1 781 ? 7.459 -32.497 -4.844 1.00 72.12 781 SER A O 1
ATOM 6003 N N . ARG A 1 782 ? 6.969 -34.192 -6.236 1.00 69.38 782 ARG A N 1
ATOM 6004 C CA . ARG A 1 782 ? 5.515 -34.147 -5.985 1.00 69.38 782 ARG A CA 1
ATOM 6005 C C . ARG A 1 782 ? 5.196 -34.295 -4.496 1.00 69.38 782 ARG A C 1
ATOM 6007 O O . ARG A 1 782 ? 4.325 -33.596 -3.996 1.00 69.38 782 ARG A O 1
ATOM 6014 N N . ARG A 1 783 ? 5.948 -35.147 -3.788 1.00 68.38 783 ARG A N 1
ATOM 6015 C CA . ARG A 1 783 ? 5.841 -35.332 -2.336 1.00 68.38 783 ARG A CA 1
ATOM 6016 C C . ARG A 1 783 ? 6.064 -34.019 -1.579 1.00 68.38 783 ARG A C 1
ATOM 6018 O O . ARG A 1 783 ? 5.236 -33.667 -0.748 1.00 68.38 783 ARG A O 1
ATOM 6025 N N . THR A 1 784 ? 7.128 -33.278 -1.902 1.00 70.19 784 THR A N 1
ATOM 6026 C CA . THR A 1 784 ? 7.437 -31.983 -1.271 1.00 70.19 784 THR A CA 1
ATOM 6027 C C . THR A 1 784 ? 6.321 -30.961 -1.502 1.00 70.19 784 THR A C 1
ATOM 6029 O O . THR A 1 784 ? 5.918 -30.279 -0.564 1.00 70.19 784 THR A O 1
ATOM 6032 N N . TYR A 1 785 ? 5.772 -30.883 -2.720 1.00 69.25 785 TYR A N 1
ATOM 6033 C CA . TYR A 1 785 ? 4.665 -29.965 -3.012 1.00 69.25 785 TYR A CA 1
ATOM 6034 C C . TYR A 1 785 ? 3.367 -30.334 -2.291 1.00 69.25 785 TYR A C 1
ATOM 6036 O O . TYR A 1 785 ? 2.717 -29.440 -1.760 1.00 69.25 785 TYR A O 1
ATOM 6044 N N . ILE A 1 786 ? 3.005 -31.622 -2.239 1.00 67.00 786 ILE A N 1
ATOM 6045 C CA . ILE A 1 786 ? 1.807 -32.082 -1.517 1.00 67.00 786 ILE A CA 1
ATOM 6046 C C . ILE A 1 786 ? 1.912 -31.691 -0.042 1.00 67.00 786 ILE A C 1
ATOM 6048 O O . ILE A 1 786 ? 1.008 -31.048 0.479 1.00 67.00 786 ILE A O 1
ATOM 6052 N N . LEU A 1 787 ? 3.044 -31.994 0.600 1.00 68.38 787 LEU A N 1
ATOM 6053 C CA . LEU A 1 787 ? 3.267 -31.659 2.005 1.00 68.38 787 LEU A CA 1
ATOM 6054 C C . LEU A 1 787 ? 3.214 -30.140 2.259 1.00 68.38 787 LEU A C 1
ATOM 6056 O O . LEU A 1 787 ? 2.607 -29.707 3.234 1.00 68.38 787 LEU A O 1
ATOM 6060 N N . LEU A 1 788 ? 3.797 -29.325 1.372 1.00 64.44 788 LEU A N 1
ATOM 6061 C CA . LEU A 1 788 ? 3.776 -27.862 1.489 1.00 64.44 788 LEU A CA 1
ATOM 6062 C C . LEU A 1 788 ? 2.355 -27.291 1.367 1.00 64.44 788 LEU A C 1
ATOM 6064 O O . LEU A 1 788 ? 1.972 -26.422 2.146 1.00 64.44 788 LEU A O 1
ATOM 6068 N N . VAL A 1 789 ? 1.565 -27.790 0.413 1.00 64.31 789 VAL A N 1
ATOM 6069 C CA . VAL A 1 789 ? 0.166 -27.372 0.232 1.00 64.31 789 VAL A CA 1
ATOM 6070 C C . VAL A 1 789 ? -0.688 -27.807 1.423 1.00 64.31 789 VAL A C 1
ATOM 6072 O O . VAL A 1 789 ? -1.476 -27.005 1.915 1.00 64.31 789 VAL A O 1
ATOM 6075 N N . SER A 1 790 ? -0.494 -29.025 1.937 1.00 65.12 790 SER A N 1
ATOM 6076 C CA . SER A 1 790 ? -1.195 -29.512 3.131 1.00 65.12 790 SER A CA 1
ATOM 6077 C C . SER A 1 790 ? -0.972 -28.616 4.350 1.00 65.12 790 SER A C 1
ATOM 6079 O O . SER A 1 790 ? -1.933 -28.312 5.046 1.00 65.12 790 SER A O 1
ATOM 6081 N N . ILE A 1 791 ? 0.255 -28.134 4.583 1.00 67.19 791 ILE A N 1
ATOM 6082 C CA . ILE A 1 791 ? 0.553 -27.191 5.678 1.00 67.19 791 ILE A CA 1
ATOM 6083 C C . ILE A 1 791 ? -0.208 -25.878 5.502 1.00 67.19 791 ILE A C 1
ATOM 6085 O O . ILE A 1 791 ? -0.816 -25.388 6.449 1.00 67.19 791 ILE A O 1
ATOM 6089 N N . LEU A 1 792 ? -0.168 -25.297 4.299 1.00 60.03 792 LEU A N 1
ATOM 6090 C CA . LEU A 1 792 ? -0.801 -24.004 4.034 1.00 60.03 792 LEU A CA 1
ATOM 6091 C C . LEU A 1 792 ? -2.326 -24.079 4.169 1.00 60.03 792 LEU A C 1
ATOM 6093 O O . LEU A 1 792 ? -2.923 -23.171 4.739 1.00 60.03 792 LEU A O 1
ATOM 6097 N N . LEU A 1 793 ? -2.944 -25.167 3.699 1.00 59.56 793 LEU A N 1
ATOM 6098 C CA . LEU A 1 793 ? -4.382 -25.408 3.859 1.00 59.56 793 LEU A CA 1
ATOM 6099 C C . LEU A 1 793 ? -4.775 -25.614 5.326 1.00 59.56 793 LEU A C 1
ATOM 6101 O O . LEU A 1 793 ? -5.820 -25.132 5.757 1.00 59.56 793 LEU A O 1
ATOM 6105 N N . LEU A 1 794 ? -3.928 -26.294 6.097 1.00 64.50 794 LEU A N 1
ATOM 6106 C CA . LEU A 1 794 ? -4.178 -26.568 7.507 1.00 64.50 794 LEU A CA 1
ATOM 6107 C C . LEU A 1 794 ? -4.097 -25.301 8.370 1.00 64.50 794 LEU A C 1
ATOM 6109 O O . LEU A 1 794 ? -4.956 -25.086 9.215 1.00 64.50 794 LEU A O 1
ATOM 6113 N N . ILE A 1 795 ? -3.111 -24.434 8.117 1.00 57.47 795 ILE A N 1
ATOM 6114 C CA . ILE A 1 795 ? -2.984 -23.127 8.791 1.00 57.47 795 ILE A CA 1
ATOM 6115 C C . ILE A 1 795 ? -4.142 -22.188 8.399 1.00 57.47 795 ILE A C 1
ATOM 6117 O O . ILE A 1 795 ? -4.517 -21.310 9.171 1.00 57.47 795 ILE A O 1
ATOM 6121 N N . ALA A 1 796 ? -4.723 -22.373 7.211 1.00 50.91 796 ALA A N 1
ATOM 6122 C CA . ALA A 1 796 ? -5.819 -21.560 6.687 1.00 50.91 796 ALA A CA 1
ATOM 6123 C C . ALA A 1 796 ? -7.230 -22.005 7.117 1.00 50.91 796 ALA A C 1
ATOM 6125 O O . ALA A 1 796 ? -8.189 -21.295 6.808 1.00 50.91 796 ALA A O 1
ATOM 6126 N N . SER A 1 797 ? -7.372 -23.158 7.780 1.00 48.91 797 SER A N 1
ATOM 6127 C CA . SER A 1 797 ? -8.672 -23.745 8.137 1.00 48.91 797 SER A CA 1
ATOM 6128 C C . SER A 1 797 ? -9.046 -23.418 9.591 1.00 48.91 797 SER A C 1
ATOM 6130 O O . SER A 1 797 ? -8.475 -24.012 10.509 1.00 48.91 797 SER A O 1
ATOM 6132 N N . PRO A 1 798 ? -9.990 -22.496 9.848 1.00 49.00 798 PRO A N 1
ATOM 6133 C CA . PRO A 1 798 ? -10.483 -22.238 11.193 1.00 49.00 798 PRO A CA 1
ATOM 6134 C C . PRO A 1 798 ? -11.512 -23.300 11.595 1.00 49.00 798 PRO A C 1
ATOM 6136 O O . PRO A 1 798 ? -12.634 -23.329 11.105 1.00 49.00 798 PRO A O 1
ATOM 6139 N N . SER A 1 799 ? -11.162 -24.156 12.546 1.00 44.75 799 SER A N 1
ATOM 6140 C CA . SER A 1 799 ? -12.123 -25.020 13.233 1.00 44.75 799 SER A CA 1
ATOM 6141 C C . SER A 1 799 ? -12.766 -24.242 14.385 1.00 44.75 799 SER A C 1
ATOM 6143 O O . SER A 1 799 ? -12.259 -24.266 15.505 1.00 44.75 799 SER A O 1
ATOM 6145 N N . ALA A 1 800 ? -13.849 -23.509 14.115 1.00 43.25 800 ALA A N 1
ATOM 6146 C CA . ALA A 1 800 ? -14.599 -22.780 15.140 1.00 43.25 800 ALA A CA 1
ATOM 6147 C C . ALA A 1 800 ? -16.103 -23.070 15.029 1.00 43.25 800 ALA A C 1
ATOM 6149 O O . ALA A 1 800 ? -16.866 -22.292 14.457 1.00 43.25 800 ALA A O 1
ATOM 6150 N N . ASN A 1 801 ? -16.528 -24.177 15.642 1.00 38.56 801 ASN A N 1
ATOM 6151 C CA . ASN A 1 801 ? -17.916 -24.657 15.666 1.00 38.56 801 ASN A CA 1
ATOM 6152 C C . ASN A 1 801 ? -18.866 -23.817 16.553 1.00 38.56 801 ASN A C 1
ATOM 6154 O O . ASN A 1 801 ? -19.987 -24.242 16.792 1.00 38.56 801 ASN A O 1
ATOM 6158 N N . GLU A 1 802 ? -18.450 -22.651 17.061 1.00 40.91 802 GLU A N 1
ATOM 6159 C CA . GLU A 1 802 ? -19.189 -21.828 18.045 1.00 40.91 802 GLU A CA 1
ATOM 6160 C C . GLU A 1 802 ? -19.485 -20.384 17.583 1.00 40.91 802 GLU A C 1
ATOM 6162 O O . GLU A 1 802 ? -20.235 -19.668 18.247 1.00 40.91 802 GLU A O 1
ATOM 6167 N N . LEU A 1 803 ? -18.899 -19.921 16.472 1.00 41.38 803 LEU A N 1
ATOM 6168 C CA . LEU A 1 803 ? -19.070 -18.544 15.976 1.00 41.38 803 LEU A CA 1
ATOM 6169 C C . LEU A 1 803 ? -20.306 -18.413 15.069 1.00 41.38 803 LEU A C 1
ATOM 6171 O O . LEU A 1 803 ? -20.877 -19.407 14.647 1.00 41.38 803 LEU A O 1
ATOM 6175 N N . LYS A 1 804 ? -20.757 -17.195 14.755 1.00 49.47 804 LYS A N 1
ATOM 6176 C CA . LYS A 1 804 ? -21.624 -16.997 13.579 1.00 49.47 804 LYS A CA 1
ATOM 6177 C C . LYS A 1 804 ? -20.743 -16.971 12.333 1.00 49.47 804 LYS A C 1
ATOM 6179 O O . LYS A 1 804 ? -19.606 -16.502 12.421 1.00 49.47 804 LYS A O 1
ATOM 6184 N N . MET A 1 805 ? -21.264 -17.447 11.203 1.00 61.72 805 MET A N 1
ATOM 6185 C CA . MET A 1 805 ? -20.555 -17.344 9.931 1.00 61.72 805 MET A CA 1
ATOM 6186 C C . MET A 1 805 ? -20.176 -15.898 9.652 1.00 61.72 805 MET A C 1
ATOM 6188 O O . MET A 1 805 ? -20.986 -14.988 9.836 1.00 61.72 805 MET A O 1
ATOM 6192 N N . PHE A 1 806 ? -18.907 -15.686 9.293 1.00 62.69 806 PHE A N 1
ATOM 6193 C CA . PHE A 1 806 ? -18.400 -14.346 9.058 1.00 62.69 806 PHE A CA 1
ATOM 6194 C C . PHE A 1 806 ? -19.110 -13.789 7.833 1.00 62.69 806 PHE A C 1
ATOM 6196 O O . PHE A 1 806 ? -18.888 -14.261 6.730 1.00 62.69 806 PHE A O 1
ATOM 6203 N N . LEU A 1 807 ? -19.975 -12.803 8.030 1.00 66.62 807 LEU A N 1
ATOM 6204 C CA . LEU A 1 807 ? -20.644 -12.080 6.962 1.00 66.62 807 LEU A CA 1
ATOM 6205 C C . LEU A 1 807 ? -20.329 -10.600 7.122 1.00 66.62 807 LEU A C 1
ATOM 6207 O O . LEU A 1 807 ? -20.343 -10.046 8.225 1.00 66.62 807 LEU A O 1
ATOM 6211 N N . VAL A 1 808 ? -20.018 -9.942 6.008 1.00 73.50 808 VAL A N 1
ATOM 6212 C CA . VAL A 1 808 ? -19.865 -8.491 6.014 1.00 73.50 808 VAL A CA 1
ATOM 6213 C C . VAL A 1 808 ? -21.265 -7.901 6.110 1.00 73.50 808 VAL A C 1
ATOM 6215 O O . VAL A 1 808 ? -22.008 -7.906 5.141 1.00 73.50 808 VAL A O 1
ATOM 6218 N N . GLU A 1 809 ? -21.630 -7.408 7.289 1.00 72.81 809 GLU A N 1
ATOM 6219 C CA . GLU A 1 809 ? -22.945 -6.787 7.525 1.00 72.81 809 GLU A CA 1
ATOM 6220 C C . GLU A 1 809 ? -22.845 -5.260 7.674 1.00 72.81 809 GLU A C 1
ATOM 6222 O O . GLU A 1 809 ? -23.813 -4.525 7.485 1.00 72.81 809 GLU A O 1
ATOM 6227 N N . SER A 1 810 ? -21.653 -4.747 7.995 1.00 73.31 810 SER A N 1
ATOM 6228 C CA . SER A 1 810 ? -21.453 -3.315 8.225 1.00 73.31 810 SER A CA 1
ATOM 6229 C C . SER A 1 810 ? -21.173 -2.547 6.931 1.00 73.31 810 SER A C 1
ATOM 6231 O O . SER A 1 810 ? -20.369 -2.965 6.096 1.00 73.31 810 SER A O 1
ATOM 6233 N N . LYS A 1 811 ? -21.753 -1.344 6.814 1.00 68.25 811 LYS A N 1
ATOM 6234 C CA . LYS A 1 811 ? -21.482 -0.417 5.698 1.00 68.25 811 LYS A CA 1
ATOM 6235 C C . LYS A 1 811 ? -19.989 -0.092 5.566 1.00 68.25 811 LYS A C 1
ATOM 6237 O O . LYS A 1 811 ? -19.462 -0.063 4.460 1.00 68.25 811 LYS A O 1
ATOM 6242 N N . GLY A 1 812 ? -19.300 0.115 6.692 1.00 64.44 812 GLY A N 1
ATOM 6243 C CA . GLY A 1 812 ? -17.856 0.368 6.710 1.00 64.44 812 GLY A CA 1
ATOM 6244 C C . GLY A 1 812 ? -17.039 -0.825 6.205 1.00 64.44 812 GLY A C 1
ATOM 6245 O O . GLY A 1 812 ? -16.127 -0.641 5.402 1.00 64.44 812 GLY A O 1
ATOM 6246 N N . GLY A 1 813 ? -17.406 -2.047 6.609 1.00 67.94 813 GLY A N 1
ATOM 6247 C CA . GLY A 1 813 ? -16.778 -3.276 6.121 1.00 67.94 813 GLY A CA 1
ATOM 6248 C C . GLY A 1 813 ? -16.992 -3.494 4.623 1.00 67.94 813 GLY A C 1
ATOM 6249 O O . GLY A 1 813 ? -16.050 -3.855 3.922 1.00 67.94 813 GLY A O 1
ATOM 6250 N N . ALA A 1 814 ? -18.190 -3.199 4.114 1.00 75.12 814 ALA A N 1
ATOM 6251 C CA . ALA A 1 814 ? -18.499 -3.300 2.690 1.00 75.12 814 ALA A CA 1
ATOM 6252 C C . ALA A 1 814 ? -17.661 -2.330 1.848 1.00 75.12 814 ALA A C 1
ATOM 6254 O O . ALA A 1 814 ? -17.052 -2.736 0.861 1.00 75.12 814 ALA A O 1
ATOM 6255 N N . ILE A 1 815 ? -17.566 -1.065 2.276 1.00 71.62 815 ILE A N 1
ATOM 6256 C CA . ILE A 1 815 ? -16.734 -0.052 1.611 1.00 71.62 815 ILE A CA 1
ATOM 6257 C C . ILE A 1 815 ? -15.262 -0.475 1.617 1.00 71.62 815 ILE A C 1
ATOM 6259 O O . ILE A 1 815 ? -14.603 -0.397 0.582 1.00 71.62 815 ILE A O 1
ATOM 6263 N N . ALA A 1 816 ? -14.752 -0.969 2.749 1.00 69.00 816 ALA A N 1
ATOM 6264 C CA . ALA A 1 816 ? -13.379 -1.458 2.834 1.00 69.00 816 ALA A CA 1
ATOM 6265 C C . ALA A 1 816 ? -13.125 -2.614 1.851 1.00 69.00 816 ALA A C 1
ATOM 6267 O O . ALA A 1 816 ? -12.151 -2.570 1.099 1.00 69.00 816 ALA A O 1
ATOM 6268 N N . CYS A 1 817 ? -14.022 -3.606 1.795 1.00 79.62 817 CYS A N 1
ATOM 6269 C CA . CYS A 1 817 ? -13.914 -4.727 0.857 1.00 79.62 817 CYS A CA 1
ATOM 6270 C C . CYS A 1 817 ? -13.908 -4.249 -0.602 1.00 79.62 817 CYS A C 1
ATOM 6272 O O . CYS A 1 817 ? -13.051 -4.669 -1.377 1.00 79.62 817 CYS A O 1
ATOM 6274 N N . MET A 1 818 ? -14.797 -3.321 -0.967 1.00 84.44 818 MET A N 1
ATOM 6275 C CA . MET A 1 818 ? -14.856 -2.764 -2.322 1.00 84.44 818 MET A CA 1
ATOM 6276 C C . MET A 1 818 ? -13.597 -1.960 -2.690 1.00 84.44 818 MET A C 1
ATOM 6278 O O . MET A 1 818 ? -13.115 -2.076 -3.813 1.00 84.44 818 MET A O 1
ATOM 6282 N N . LEU A 1 819 ? -13.007 -1.196 -1.762 1.00 72.69 819 LEU A N 1
ATOM 6283 C CA . LEU A 1 819 ? -11.760 -0.456 -2.015 1.00 72.69 819 LEU A CA 1
ATOM 6284 C C . LEU A 1 819 ? -10.554 -1.384 -2.223 1.00 72.69 819 LEU A C 1
ATOM 6286 O O . LEU A 1 819 ? -9.754 -1.163 -3.133 1.00 72.69 819 LEU A O 1
ATOM 6290 N N . PHE A 1 820 ? -10.422 -2.441 -1.415 1.00 75.94 820 PHE A N 1
ATOM 6291 C CA . PHE A 1 820 ? -9.374 -3.446 -1.629 1.00 75.94 820 PHE A CA 1
ATOM 6292 C C . PHE A 1 820 ? -9.598 -4.231 -2.924 1.00 75.94 820 PHE A C 1
ATOM 6294 O O . PHE A 1 820 ? -8.648 -4.475 -3.669 1.00 75.94 820 PHE A O 1
ATOM 6301 N N . SER A 1 821 ? -10.855 -4.565 -3.223 1.00 88.44 821 SER A N 1
ATOM 6302 C CA . SER A 1 821 ? -11.239 -5.201 -4.479 1.00 88.44 821 SER A CA 1
ATOM 6303 C C . SER A 1 821 ? -10.840 -4.350 -5.688 1.00 88.44 821 SER A C 1
ATOM 6305 O O . SER A 1 821 ? -10.163 -4.852 -6.581 1.00 88.44 821 SER A O 1
ATOM 6307 N N . LEU A 1 822 ? -11.142 -3.048 -5.671 1.00 85.12 822 LEU A N 1
ATOM 6308 C CA . LEU A 1 822 ? -10.762 -2.086 -6.710 1.00 85.12 822 LEU A CA 1
ATOM 6309 C C . LEU A 1 822 ? -9.249 -2.094 -6.983 1.00 85.12 822 LEU A C 1
ATOM 6311 O O . LEU A 1 822 ? -8.819 -2.127 -8.137 1.00 85.12 822 LEU A O 1
ATOM 6315 N N . LEU A 1 823 ? -8.434 -2.098 -5.923 1.00 75.69 823 LEU A N 1
ATOM 6316 C CA . LEU A 1 823 ? -6.977 -2.133 -6.044 1.00 75.69 823 LEU A CA 1
ATOM 6317 C C . LEU A 1 823 ? -6.493 -3.437 -6.695 1.00 75.69 823 LEU A C 1
ATOM 6319 O O . LEU A 1 823 ? -5.636 -3.406 -7.583 1.00 75.69 823 LEU A O 1
ATOM 6323 N N . PHE A 1 824 ? -7.027 -4.580 -6.265 1.00 87.00 824 PHE A N 1
ATOM 6324 C CA . PHE A 1 824 ? -6.620 -5.891 -6.771 1.00 87.00 824 PHE A CA 1
ATOM 6325 C C . PHE A 1 824 ? -7.098 -6.121 -8.209 1.00 87.00 824 PHE A C 1
ATOM 6327 O O . PHE A 1 824 ? -6.288 -6.468 -9.078 1.00 87.00 824 PHE A O 1
ATOM 6334 N N . LEU A 1 825 ? -8.380 -5.852 -8.480 1.00 90.62 825 LEU A N 1
ATOM 6335 C CA . LEU A 1 825 ? -9.000 -6.002 -9.796 1.00 90.62 825 LEU A CA 1
ATOM 6336 C C . LEU A 1 825 ? -8.434 -5.024 -10.832 1.00 90.62 825 LEU A C 1
ATOM 6338 O O . LEU A 1 825 ? -8.320 -5.380 -11.999 1.00 90.62 825 LEU A O 1
ATOM 6342 N N . GLY A 1 826 ? -7.985 -3.840 -10.417 1.00 81.75 826 GLY A N 1
ATOM 6343 C CA . GLY A 1 826 ? -7.302 -2.909 -11.313 1.00 81.75 826 GLY A CA 1
ATOM 6344 C C . GLY A 1 826 ? -5.815 -3.207 -11.545 1.00 81.75 826 GLY A C 1
ATOM 6345 O O . GLY A 1 826 ? -5.228 -2.696 -12.497 1.00 81.75 826 GLY A O 1
ATOM 6346 N N . THR A 1 827 ? -5.177 -4.039 -10.714 1.00 84.12 827 THR A N 1
ATOM 6347 C CA . THR A 1 827 ? -3.732 -4.323 -10.823 1.00 84.12 827 THR A CA 1
ATOM 6348 C C . THR A 1 827 ? -3.428 -5.598 -11.612 1.00 84.12 827 THR A C 1
ATOM 6350 O O . THR A 1 827 ? -2.461 -5.624 -12.375 1.00 84.12 827 THR A O 1
ATOM 6353 N N . TRP A 1 828 ? -4.237 -6.658 -11.493 1.00 92.56 828 TRP A N 1
ATOM 6354 C CA . TRP A 1 828 ? -3.971 -7.919 -12.207 1.00 92.56 828 TRP A CA 1
ATOM 6355 C C . TRP A 1 828 ? -3.874 -7.806 -13.748 1.00 92.56 828 TRP A C 1
ATOM 6357 O O . TRP A 1 828 ? -3.002 -8.486 -14.306 1.00 92.56 828 TRP A O 1
ATOM 6367 N N . PRO A 1 829 ? -4.637 -6.935 -14.454 1.00 91.94 829 PRO A N 1
ATOM 6368 C CA . PRO A 1 829 ? -4.542 -6.793 -15.911 1.00 91.94 829 PRO A CA 1
ATOM 6369 C C . PRO A 1 829 ? -3.153 -6.330 -16.368 1.00 91.94 829 PRO A C 1
ATOM 6371 O O . PRO A 1 829 ? -2.658 -6.718 -17.432 1.00 91.94 829 PRO A O 1
ATOM 6374 N N . ALA A 1 830 ? -2.475 -5.536 -15.530 1.00 84.69 830 ALA A N 1
ATOM 6375 C CA . ALA A 1 830 ? -1.134 -5.044 -15.813 1.00 84.69 830 ALA A CA 1
ATOM 6376 C C . ALA A 1 830 ? -0.108 -6.187 -15.857 1.00 84.69 830 ALA A C 1
ATOM 6378 O O . ALA A 1 830 ? 0.760 -6.192 -16.728 1.00 84.69 830 ALA A O 1
ATOM 6379 N N . PHE A 1 831 ? -0.224 -7.197 -14.987 1.00 88.62 831 PHE A N 1
ATOM 6380 C CA . PHE A 1 831 ? 0.684 -8.350 -15.005 1.00 88.62 831 PHE A CA 1
ATOM 6381 C C . PHE A 1 831 ? 0.533 -9.194 -16.266 1.00 88.62 831 PHE A C 1
ATOM 6383 O O . PHE A 1 831 ? 1.534 -9.622 -16.841 1.00 88.62 831 PHE A O 1
ATOM 6390 N N . LEU A 1 832 ? -0.695 -9.417 -16.729 1.00 91.62 832 LEU A N 1
ATOM 6391 C CA . LEU A 1 832 ? -0.912 -10.183 -17.953 1.00 91.62 832 LEU A CA 1
ATOM 6392 C C . LEU A 1 832 ? -0.485 -9.401 -19.201 1.00 91.62 832 LEU A C 1
ATOM 6394 O O . LEU A 1 832 ? 0.121 -9.982 -20.101 1.00 91.62 832 LEU A O 1
ATOM 6398 N N . THR A 1 833 ? -0.705 -8.083 -19.217 1.00 88.25 833 THR A N 1
ATOM 6399 C CA . THR A 1 833 ? -0.206 -7.194 -20.279 1.00 88.25 833 THR A CA 1
ATOM 6400 C C . THR A 1 833 ? 1.325 -7.197 -20.342 1.00 88.25 833 THR A C 1
ATOM 6402 O O . THR A 1 833 ? 1.904 -7.262 -21.425 1.00 88.25 833 THR A O 1
ATOM 6405 N N . LEU A 1 834 ? 2.001 -7.185 -19.187 1.00 85.75 834 LEU A N 1
ATOM 6406 C CA . LEU A 1 834 ? 3.458 -7.314 -19.103 1.00 85.75 834 LEU A CA 1
ATOM 6407 C C . LEU A 1 834 ? 3.936 -8.631 -19.735 1.00 85.75 834 LEU A C 1
ATOM 6409 O O . LEU A 1 834 ? 4.868 -8.644 -20.533 1.00 85.75 834 LEU A O 1
ATOM 6413 N N . LEU A 1 835 ? 3.283 -9.749 -19.409 1.00 86.81 835 LEU A N 1
ATOM 6414 C CA . LEU A 1 835 ? 3.645 -11.064 -19.941 1.00 86.81 835 LEU A CA 1
ATOM 6415 C C . LEU A 1 835 ? 3.424 -11.189 -21.451 1.00 86.81 835 LEU A C 1
ATOM 6417 O O . LEU A 1 835 ? 4.255 -11.789 -22.134 1.00 86.81 835 LEU A O 1
ATOM 6421 N N . GLU A 1 836 ? 2.352 -10.590 -21.972 1.00 89.81 836 GLU A N 1
ATOM 6422 C CA . GLU A 1 836 ? 2.086 -10.525 -23.412 1.00 89.81 836 GLU A CA 1
ATOM 6423 C C . GLU A 1 836 ? 3.198 -9.772 -24.149 1.00 89.81 836 GLU A C 1
ATOM 6425 O O . GLU A 1 836 ? 3.727 -10.278 -25.143 1.00 89.81 836 GLU A O 1
ATOM 6430 N N . ARG A 1 837 ? 3.623 -8.616 -23.621 1.00 85.31 837 ARG A N 1
ATOM 6431 C CA . ARG A 1 837 ? 4.719 -7.809 -24.188 1.00 85.31 837 ARG A CA 1
ATOM 6432 C C . ARG A 1 837 ? 6.076 -8.509 -24.131 1.00 85.31 837 ARG A C 1
ATOM 6434 O O . ARG A 1 837 ? 6.904 -8.299 -25.016 1.00 85.31 837 ARG A O 1
ATOM 6441 N N . ARG A 1 838 ? 6.284 -9.391 -23.147 1.00 82.25 838 ARG A N 1
ATOM 6442 C CA . ARG A 1 838 ? 7.463 -10.275 -23.047 1.00 82.25 838 ARG A CA 1
ATOM 6443 C C . ARG A 1 838 ? 7.430 -11.475 -23.989 1.00 82.25 838 ARG A C 1
ATOM 6445 O O . ARG A 1 838 ? 8.404 -12.221 -24.043 1.00 82.25 838 ARG A O 1
ATOM 6452 N N . GLY A 1 839 ? 6.324 -11.695 -24.696 1.00 84.44 839 GLY A N 1
ATOM 6453 C CA . GLY A 1 839 ? 6.196 -12.815 -25.624 1.00 84.44 839 GLY A CA 1
ATOM 6454 C C . GLY A 1 839 ? 5.762 -14.131 -24.984 1.00 84.44 839 GLY A C 1
ATOM 6455 O O . GLY A 1 839 ? 5.769 -15.155 -25.667 1.00 84.44 839 GLY A O 1
ATOM 6456 N N . ARG A 1 840 ? 5.357 -14.148 -23.702 1.00 89.31 840 ARG A N 1
ATOM 6457 C CA . ARG A 1 840 ? 4.765 -15.356 -23.106 1.00 89.31 840 ARG A CA 1
ATOM 6458 C C . ARG A 1 840 ? 3.410 -15.602 -23.762 1.00 89.31 840 ARG A C 1
ATOM 6460 O O . ARG A 1 840 ? 2.583 -14.697 -23.860 1.00 89.31 840 ARG A O 1
ATOM 6467 N N . LEU A 1 841 ? 3.171 -16.839 -24.194 1.00 90.62 841 LEU A N 1
ATOM 6468 C CA . LEU A 1 841 ? 1.940 -17.193 -24.894 1.00 90.62 841 LEU A CA 1
ATOM 6469 C C . LEU A 1 841 ? 0.710 -16.933 -24.000 1.00 90.62 841 LEU A C 1
ATOM 6471 O O . LEU A 1 841 ? 0.706 -17.376 -22.841 1.00 90.62 841 LEU A O 1
ATOM 6475 N N . PRO A 1 842 ? -0.343 -16.262 -24.511 1.00 91.44 842 PRO A N 1
ATOM 6476 C CA . PRO A 1 842 ? -1.560 -15.991 -23.749 1.00 91.44 842 PRO A CA 1
ATOM 6477 C C . PRO A 1 842 ? -2.170 -17.257 -23.150 1.00 91.44 842 PRO A C 1
ATOM 6479 O O . PRO A 1 842 ? -2.501 -17.267 -21.968 1.00 91.44 842 PRO A O 1
ATOM 6482 N N . GLN A 1 843 ? -2.176 -18.357 -23.910 1.00 90.50 843 GLN A N 1
ATOM 6483 C CA . GLN A 1 843 ? -2.739 -19.628 -23.464 1.00 90.50 843 GLN A CA 1
ATOM 6484 C C . GLN A 1 843 ? -1.982 -20.282 -22.296 1.00 90.50 843 GLN A C 1
ATOM 6486 O O . GLN A 1 843 ? -2.586 -20.946 -21.460 1.00 90.50 843 GLN A O 1
ATOM 6491 N N . HIS A 1 844 ? -0.665 -20.074 -22.183 1.00 92.88 844 HIS A N 1
ATOM 6492 C CA . HIS A 1 844 ? 0.088 -20.526 -21.004 1.00 92.88 844 HIS A CA 1
ATOM 6493 C C . HIS A 1 844 ? -0.223 -19.642 -19.798 1.00 92.88 844 HIS A C 1
ATOM 6495 O O . HIS A 1 844 ? -0.434 -20.120 -18.687 1.00 92.88 844 HIS A O 1
ATOM 6501 N N . THR A 1 845 ? -0.249 -18.336 -20.047 1.00 92.38 845 THR A N 1
ATOM 6502 C CA . THR A 1 845 ? -0.495 -17.305 -19.046 1.00 92.38 845 THR A CA 1
ATOM 6503 C C . THR A 1 845 ? -1.878 -17.444 -18.408 1.00 92.38 845 THR A C 1
ATOM 6505 O O . THR A 1 845 ? -1.994 -17.371 -17.188 1.00 92.38 845 THR A O 1
ATOM 6508 N N . TYR A 1 846 ? -2.918 -17.691 -19.207 1.00 93.50 846 TYR A N 1
ATOM 6509 C CA . TYR A 1 846 ? -4.286 -17.794 -18.708 1.00 93.50 846 TYR A CA 1
ATOM 6510 C C . TYR A 1 846 ? -4.537 -19.087 -17.925 1.00 93.50 846 TYR A C 1
ATOM 6512 O O . TYR A 1 846 ? -5.276 -19.077 -16.944 1.00 93.50 846 TYR A O 1
ATOM 6520 N N . LEU A 1 847 ? -3.878 -20.192 -18.302 1.00 91.88 847 LEU A N 1
ATOM 6521 C CA . LEU A 1 847 ? -3.907 -21.429 -17.517 1.00 91.88 847 LEU A CA 1
ATOM 6522 C C . LEU A 1 847 ? -3.339 -21.203 -16.111 1.00 91.88 847 LEU A C 1
ATOM 6524 O O . LEU A 1 847 ? -4.015 -21.525 -15.136 1.00 91.88 847 LEU A O 1
ATOM 6528 N N . ASP A 1 848 ? -2.158 -20.586 -15.996 1.00 91.31 848 ASP A N 1
ATOM 6529 C CA . ASP A 1 848 ? -1.556 -20.257 -14.695 1.00 91.31 848 ASP A CA 1
ATOM 6530 C C . ASP A 1 848 ? -2.474 -19.332 -13.868 1.00 91.31 848 ASP A C 1
ATOM 6532 O O . ASP A 1 848 ? -2.717 -19.592 -12.690 1.00 91.31 848 ASP A O 1
ATOM 6536 N N . TYR A 1 849 ? -3.025 -18.290 -14.501 1.00 94.06 849 TYR A N 1
ATOM 6537 C CA . TYR A 1 849 ? -3.992 -17.364 -13.900 1.00 94.06 849 TYR A CA 1
ATOM 6538 C C . TYR A 1 849 ? -5.237 -18.092 -13.360 1.00 94.06 849 TYR A C 1
ATOM 6540 O O . TYR A 1 849 ? -5.659 -17.860 -12.228 1.00 94.06 849 TYR A O 1
ATOM 6548 N N . SER A 1 850 ? -5.811 -19.009 -14.143 1.00 93.50 850 SER A N 1
ATOM 6549 C CA . SER A 1 850 ? -7.044 -19.711 -13.772 1.00 93.50 850 SER A CA 1
ATOM 6550 C C . SER A 1 850 ? -6.862 -20.617 -12.550 1.00 93.50 850 SER A C 1
ATOM 6552 O O . SER A 1 850 ? -7.766 -20.710 -11.719 1.00 93.50 850 SER A O 1
ATOM 6554 N N . ILE A 1 851 ? -5.678 -21.229 -12.398 1.00 89.31 851 ILE A N 1
ATOM 6555 C CA . ILE A 1 851 ? -5.345 -22.086 -11.253 1.00 89.31 851 ILE A CA 1
ATOM 6556 C C . ILE A 1 851 ? -5.375 -21.270 -9.964 1.00 89.31 851 ILE A C 1
ATOM 6558 O O . ILE A 1 851 ? -6.047 -21.649 -9.007 1.00 89.31 851 ILE A O 1
ATOM 6562 N N . THR A 1 852 ? -4.661 -20.146 -9.914 1.00 86.94 852 THR A N 1
ATOM 6563 C CA . THR A 1 852 ? -4.584 -19.351 -8.684 1.00 86.94 852 THR A CA 1
ATOM 6564 C C . THR A 1 852 ? -5.848 -18.558 -8.396 1.00 86.94 852 THR A C 1
ATOM 6566 O O . THR A 1 852 ? -6.147 -18.336 -7.225 1.00 86.94 852 THR A O 1
ATOM 6569 N N . ASN A 1 853 ? -6.624 -18.205 -9.423 1.00 89.88 853 ASN A N 1
ATOM 6570 C CA . ASN A 1 853 ? -7.962 -17.648 -9.244 1.00 89.88 853 ASN A CA 1
ATOM 6571 C C . ASN A 1 853 ? -8.889 -18.643 -8.518 1.00 89.88 853 ASN A C 1
ATOM 6573 O O . ASN A 1 853 ? -9.524 -18.280 -7.529 1.00 89.88 853 ASN A O 1
ATOM 6577 N N . LEU A 1 854 ? -8.896 -19.919 -8.934 1.00 92.88 854 LEU A N 1
ATOM 6578 C CA . LEU A 1 854 ? -9.641 -20.974 -8.236 1.00 92.88 854 LEU A CA 1
ATOM 6579 C C . LEU A 1 854 ? -9.107 -21.205 -6.816 1.00 92.88 854 LEU A C 1
ATOM 6581 O O . LEU A 1 854 ? -9.896 -21.321 -5.884 1.00 92.88 854 LEU A O 1
ATOM 6585 N N . LEU A 1 855 ? -7.783 -21.246 -6.628 1.00 81.25 855 LEU A N 1
ATOM 6586 C CA . LEU A 1 855 ? -7.189 -21.442 -5.299 1.00 81.25 855 LEU A CA 1
ATOM 6587 C C . LEU A 1 855 ? -7.573 -20.328 -4.318 1.00 81.25 855 LEU A C 1
ATOM 6589 O O . LEU A 1 855 ? -7.833 -20.623 -3.155 1.00 81.25 855 LEU A O 1
ATOM 6593 N N . ALA A 1 856 ? -7.648 -19.075 -4.771 1.00 79.88 856 ALA A N 1
ATOM 6594 C CA . ALA A 1 856 ? -8.120 -17.968 -3.943 1.00 79.88 856 ALA A CA 1
ATOM 6595 C C . ALA A 1 856 ? -9.595 -18.145 -3.540 1.00 79.88 856 ALA A C 1
ATOM 6597 O O . ALA A 1 856 ? -9.943 -17.905 -2.388 1.00 79.88 856 ALA A O 1
ATOM 6598 N N . ALA A 1 857 ? -10.452 -18.625 -4.446 1.00 85.88 857 ALA A N 1
ATOM 6599 C CA . ALA A 1 857 ? -11.852 -18.914 -4.134 1.00 85.88 857 ALA A CA 1
ATOM 6600 C C . ALA A 1 857 ? -12.017 -20.090 -3.163 1.00 85.88 857 ALA A C 1
ATOM 6602 O O . ALA A 1 857 ? -12.798 -19.994 -2.222 1.00 85.88 857 ALA A O 1
ATOM 6603 N N . VAL A 1 858 ? -11.244 -21.166 -3.345 1.00 80.94 858 VAL A N 1
ATOM 6604 C CA . VAL A 1 858 ? -11.192 -22.304 -2.411 1.00 80.94 858 VAL A CA 1
ATOM 6605 C C . VAL A 1 858 ? -10.738 -21.838 -1.033 1.00 80.94 858 VAL A C 1
ATOM 6607 O O . VAL A 1 858 ? -11.355 -22.193 -0.036 1.00 80.94 858 VAL A O 1
ATOM 6610 N N . PHE A 1 859 ? -9.693 -21.011 -0.976 1.00 76.88 859 PHE A N 1
ATOM 6611 C CA . PHE A 1 859 ? -9.213 -20.427 0.270 1.00 76.88 859 PHE A CA 1
ATOM 6612 C C . PHE A 1 859 ? -10.308 -19.594 0.944 1.00 76.88 859 PHE A C 1
ATOM 6614 O O . PHE A 1 859 ? -10.624 -19.826 2.101 1.00 76.88 859 PHE A O 1
ATOM 6621 N N . ILE A 1 860 ? -10.953 -18.677 0.218 1.00 77.88 860 ILE A N 1
ATOM 6622 C CA . ILE A 1 860 ? -12.036 -17.850 0.766 1.00 77.88 860 ILE A CA 1
ATOM 6623 C C . ILE A 1 860 ? -13.206 -18.714 1.258 1.00 77.88 860 ILE A C 1
ATOM 6625 O O . ILE A 1 860 ? -13.749 -18.436 2.325 1.00 77.88 860 ILE A O 1
ATOM 6629 N N . ALA A 1 861 ? -13.575 -19.765 0.524 1.00 79.62 861 ALA A N 1
ATOM 6630 C CA . ALA A 1 861 ? -14.663 -20.660 0.902 1.00 79.62 861 ALA A CA 1
ATOM 6631 C C . ALA A 1 861 ? -14.347 -21.477 2.161 1.00 79.62 861 ALA A C 1
ATOM 6633 O O . ALA A 1 861 ? -15.152 -21.494 3.087 1.00 79.62 861 ALA A O 1
ATOM 6634 N N . LEU A 1 862 ? -13.160 -22.084 2.231 1.00 72.81 862 LEU A N 1
ATOM 6635 C CA . LEU A 1 862 ? -12.730 -22.876 3.386 1.00 72.81 862 LEU A CA 1
ATOM 6636 C C . LEU A 1 862 ? -12.400 -22.016 4.608 1.00 72.81 862 LEU A C 1
ATOM 6638 O O . LEU A 1 862 ? -12.517 -22.486 5.733 1.00 72.81 862 LEU A O 1
ATOM 6642 N N . THR A 1 863 ? -11.980 -20.768 4.405 1.00 67.25 863 THR A N 1
ATOM 6643 C CA . THR A 1 863 ? -11.650 -19.870 5.510 1.00 67.25 863 THR A CA 1
ATOM 6644 C C . THR A 1 863 ? -12.879 -19.128 6.009 1.00 67.25 863 THR A C 1
ATOM 6646 O O . THR A 1 863 ? -13.131 -19.162 7.199 1.00 67.25 863 THR A O 1
ATOM 6649 N N . PHE A 1 864 ? -13.657 -18.456 5.159 1.00 75.31 864 PHE A N 1
ATOM 6650 C CA . PHE A 1 864 ? -14.786 -17.633 5.617 1.00 75.31 864 PHE A CA 1
ATOM 6651 C C . PHE A 1 864 ? -16.132 -18.362 5.583 1.00 75.31 864 PHE A C 1
ATOM 6653 O O . PHE A 1 864 ? -16.985 -18.085 6.423 1.00 75.31 864 PHE A O 1
ATOM 6660 N N . GLY A 1 865 ? -16.309 -19.308 4.657 1.00 73.25 865 GLY A N 1
ATOM 6661 C CA . GLY A 1 865 ? -17.539 -20.095 4.520 1.00 73.25 865 GLY A CA 1
ATOM 6662 C C . GLY A 1 865 ? -17.681 -21.251 5.511 1.00 73.25 865 GLY A C 1
ATOM 6663 O O . GLY A 1 865 ? -18.778 -21.790 5.638 1.00 73.25 865 GLY A O 1
ATOM 6664 N N . GLU A 1 866 ? -16.609 -21.615 6.220 1.00 70.38 866 GLU A N 1
ATOM 6665 C CA . GLU A 1 866 ? -16.626 -22.637 7.283 1.00 70.38 866 GLU A CA 1
ATOM 6666 C C . GLU A 1 866 ? -16.594 -22.066 8.700 1.00 70.38 866 GLU A C 1
ATOM 6668 O O . GLU A 1 866 ? -16.813 -22.796 9.666 1.00 70.38 866 GLU A O 1
ATOM 6673 N N . ILE A 1 867 ? -16.324 -20.768 8.860 1.00 62.66 867 ILE A N 1
ATOM 6674 C CA . ILE A 1 867 ? -16.366 -20.150 10.186 1.00 62.66 867 ILE A CA 1
ATOM 6675 C C . ILE A 1 867 ? -17.800 -20.235 10.704 1.00 62.66 867 ILE A C 1
ATOM 6677 O O . ILE A 1 867 ? -18.723 -19.813 10.022 1.00 62.66 867 ILE A O 1
ATOM 6681 N N . GLY A 1 868 ? -17.979 -20.710 11.936 1.00 56.78 868 GLY A N 1
ATOM 6682 C CA . GLY A 1 868 ? -19.232 -20.613 12.679 1.00 56.78 868 GLY A CA 1
ATOM 6683 C C . GLY A 1 868 ? -20.183 -21.816 12.608 1.00 56.78 868 GLY A C 1
ATOM 6684 O O . GLY A 1 868 ? -19.927 -22.796 11.922 1.00 56.78 868 GLY A O 1
ATOM 6685 N N . LYS A 1 869 ? -21.280 -21.773 13.380 1.00 59.88 869 LYS A N 1
ATOM 6686 C CA . LYS A 1 869 ? -22.339 -22.792 13.402 1.00 59.88 869 LYS A CA 1
ATOM 6687 C C . LYS A 1 869 ? -23.169 -22.698 12.129 1.00 59.88 869 LYS A C 1
ATOM 6689 O O . LYS A 1 869 ? -23.792 -21.669 11.869 1.00 59.88 869 LYS A O 1
ATOM 6694 N N . SER A 1 870 ? -23.259 -23.820 11.422 1.00 66.81 870 SER A N 1
ATOM 6695 C CA . SER A 1 870 ? -24.224 -24.004 10.344 1.00 66.81 870 SER A CA 1
ATOM 6696 C C . SER A 1 870 ? -25.637 -23.974 10.926 1.00 66.81 870 SER A C 1
ATOM 6698 O O . SER A 1 870 ? -26.018 -24.864 11.686 1.00 66.81 870 SER A O 1
ATOM 6700 N N . THR A 1 871 ? -26.420 -22.959 10.575 1.00 68.12 871 THR A N 1
ATOM 6701 C CA . THR A 1 871 ? -27.845 -22.877 10.924 1.00 68.12 871 THR A CA 1
ATOM 6702 C C . THR A 1 871 ? -28.698 -23.241 9.712 1.00 68.12 871 THR A C 1
ATOM 6704 O O . THR A 1 871 ? -28.198 -23.328 8.592 1.00 68.12 871 THR A O 1
ATOM 6707 N N . PHE A 1 872 ? -29.997 -23.457 9.924 1.00 68.56 872 PHE A N 1
ATOM 6708 C CA . PHE A 1 872 ? -30.935 -23.675 8.821 1.00 68.56 872 PHE A CA 1
ATOM 6709 C C . PHE A 1 872 ? -31.026 -22.454 7.887 1.00 68.56 872 PHE A C 1
ATOM 6711 O O . PHE A 1 872 ? -31.146 -22.623 6.682 1.00 68.56 872 PHE A O 1
ATOM 6718 N N . GLU A 1 873 ? -30.915 -21.235 8.427 1.00 64.56 873 GLU A N 1
ATOM 6719 C CA . GLU A 1 873 ? -30.994 -19.985 7.652 1.00 64.56 873 GLU A CA 1
ATOM 6720 C C . GLU A 1 873 ? -29.673 -19.615 6.958 1.00 64.56 873 GLU A C 1
ATOM 6722 O O . GLU A 1 873 ? -29.685 -18.982 5.905 1.00 64.56 873 GLU A O 1
ATOM 6727 N N . SER A 1 874 ? -28.529 -20.013 7.523 1.00 68.38 874 SER A N 1
ATOM 6728 C CA . SER A 1 874 ? -27.199 -19.737 6.975 1.00 68.38 874 SER A CA 1
ATOM 6729 C C . SER A 1 874 ? -26.292 -20.968 7.106 1.00 68.38 874 SER A C 1
ATOM 6731 O O . SER A 1 874 ? -25.449 -21.021 8.011 1.00 68.38 874 SER A O 1
ATOM 6733 N N . PRO A 1 875 ? -26.481 -21.995 6.259 1.00 79.50 875 PRO A N 1
ATOM 6734 C CA . PRO A 1 875 ? -25.670 -23.198 6.329 1.00 79.50 875 PRO A CA 1
ATOM 6735 C C . PRO A 1 875 ? -24.241 -22.943 5.841 1.00 79.50 875 PRO A C 1
ATOM 6737 O O . PRO A 1 875 ? -24.020 -22.197 4.885 1.00 79.50 875 PRO A O 1
ATOM 6740 N N . ASN A 1 876 ? -23.275 -23.595 6.488 1.00 82.62 876 ASN A N 1
ATOM 6741 C CA . ASN A 1 876 ? -21.859 -23.473 6.138 1.00 82.62 876 ASN A CA 1
ATOM 6742 C C . ASN A 1 876 ? -21.573 -24.065 4.751 1.00 82.62 876 ASN A C 1
ATOM 6744 O O . ASN A 1 876 ? -22.342 -24.874 4.220 1.00 82.62 876 ASN A O 1
ATOM 6748 N N . PHE A 1 877 ? -20.413 -23.721 4.196 1.00 83.31 877 PHE A N 1
ATOM 6749 C CA . PHE A 1 877 ? -19.967 -24.157 2.873 1.00 83.31 877 PHE A CA 1
ATOM 6750 C C . PHE A 1 877 ? -20.042 -25.687 2.671 1.00 83.31 877 PHE A C 1
ATOM 6752 O O . PHE A 1 877 ? -20.652 -26.151 1.705 1.00 83.31 877 PHE A O 1
ATOM 6759 N N . THR A 1 878 ? -19.529 -26.490 3.607 1.00 80.88 878 THR A N 1
ATOM 6760 C CA . THR A 1 878 ? -19.546 -27.964 3.537 1.00 80.88 878 THR A CA 1
ATOM 6761 C C . THR A 1 878 ? -20.962 -28.531 3.628 1.00 80.88 878 THR A C 1
ATOM 6763 O O . THR A 1 878 ? -21.283 -29.519 2.965 1.00 80.88 878 THR A O 1
ATOM 6766 N N . VAL A 1 879 ? -21.852 -27.888 4.386 1.00 81.88 879 VAL A N 1
ATOM 6767 C CA . VAL A 1 879 ? -23.260 -28.302 4.457 1.00 81.88 879 VAL A CA 1
ATOM 6768 C C . VAL A 1 879 ? -23.954 -28.008 3.127 1.00 81.88 879 VAL A C 1
ATOM 6770 O O . VAL A 1 879 ? -24.583 -28.903 2.561 1.00 81.88 879 VAL A O 1
ATOM 6773 N N . GLN A 1 880 ? -23.754 -26.821 2.552 1.00 84.31 880 GLN A N 1
ATOM 6774 C CA . GLN A 1 880 ? -24.322 -26.474 1.244 1.00 84.31 880 GLN A CA 1
ATOM 6775 C C . GLN A 1 880 ? -23.792 -27.350 0.098 1.00 84.31 880 GLN A C 1
ATOM 6777 O O . GLN A 1 880 ? -24.528 -27.614 -0.854 1.00 84.31 880 GLN A O 1
ATOM 6782 N N . LEU A 1 881 ? -22.560 -27.862 0.200 1.00 84.25 881 LEU A N 1
ATOM 6783 C CA . LEU A 1 881 ? -22.009 -28.860 -0.727 1.00 84.25 881 LEU A CA 1
ATOM 6784 C C . LEU A 1 881 ? -22.810 -30.172 -0.730 1.00 84.25 881 LEU A C 1
ATOM 6786 O O . LEU A 1 881 ? -23.000 -30.770 -1.787 1.00 84.25 881 LEU A O 1
ATOM 6790 N N . THR A 1 882 ? -23.311 -30.612 0.428 1.00 81.44 882 THR A N 1
ATOM 6791 C CA . THR A 1 882 ? -24.124 -31.842 0.528 1.00 81.44 882 THR A CA 1
ATOM 6792 C C . THR A 1 882 ? -25.581 -31.632 0.097 1.00 81.44 882 THR A C 1
ATOM 6794 O O . THR A 1 882 ? -26.228 -32.570 -0.365 1.00 81.44 882 THR A O 1
ATOM 6797 N N . GLN A 1 883 ? -26.069 -30.389 0.143 1.00 81.56 883 GLN A N 1
ATOM 6798 C CA . GLN A 1 883 ? -27.413 -29.971 -0.286 1.00 81.56 883 GLN A CA 1
ATOM 6799 C C . GLN A 1 883 ? -27.498 -29.595 -1.779 1.00 81.56 883 GLN A C 1
ATOM 6801 O O . GLN A 1 883 ? -28.422 -28.902 -2.207 1.00 81.56 883 GLN A O 1
ATOM 6806 N N . LEU A 1 884 ? -26.551 -30.052 -2.607 1.00 78.44 884 LEU A N 1
ATOM 6807 C CA . LEU A 1 884 ? -26.468 -29.693 -4.030 1.00 78.44 884 LEU A CA 1
ATOM 6808 C C . LEU A 1 884 ? -27.781 -29.935 -4.799 1.00 78.44 884 LEU A C 1
ATOM 6810 O O . LEU A 1 884 ? -28.131 -29.154 -5.679 1.00 78.44 884 LEU A O 1
ATOM 6814 N N . LYS A 1 885 ? -28.510 -31.013 -4.474 1.00 77.31 885 LYS A N 1
ATOM 6815 C CA . LYS A 1 885 ? -29.776 -31.355 -5.144 1.00 77.31 885 LYS A CA 1
ATOM 6816 C C . LYS A 1 885 ? -30.866 -30.307 -4.915 1.00 77.31 885 LYS A C 1
ATOM 6818 O O . LYS A 1 885 ? -31.654 -30.064 -5.824 1.00 77.31 885 LYS A O 1
ATOM 6823 N N . ASP A 1 886 ? -30.891 -29.693 -3.737 1.00 81.12 886 ASP A N 1
ATOM 6824 C CA . ASP A 1 886 ? -31.901 -28.702 -3.365 1.00 81.12 886 ASP A CA 1
ATOM 6825 C C . ASP A 1 886 ? -31.520 -27.296 -3.853 1.00 81.12 886 ASP A C 1
ATOM 6827 O O . ASP A 1 886 ? -32.391 -26.531 -4.261 1.00 81.12 886 ASP A O 1
ATOM 6831 N N . ASN A 1 887 ? -30.216 -27.000 -3.922 1.00 85.12 887 ASN A N 1
ATOM 6832 C CA . ASN A 1 887 ? -29.661 -25.709 -4.355 1.00 85.12 887 ASN A CA 1
ATOM 6833 C C . ASN A 1 887 ? -29.300 -25.645 -5.853 1.00 85.12 887 ASN A C 1
ATOM 6835 O O . ASN A 1 887 ? -28.668 -24.693 -6.307 1.00 85.12 887 ASN A O 1
ATOM 6839 N N . TRP A 1 888 ? -29.656 -26.658 -6.645 1.00 88.56 888 TRP A N 1
ATOM 6840 C CA . TRP A 1 888 ? -29.189 -26.784 -8.031 1.00 88.56 888 TRP A CA 1
ATOM 6841 C C . TRP A 1 888 ? -29.464 -25.554 -8.927 1.00 88.56 888 TRP A C 1
ATOM 6843 O O . TRP A 1 888 ? -28.544 -25.144 -9.639 1.00 88.56 888 TRP A O 1
ATOM 6853 N N . PRO A 1 889 ? -30.653 -24.912 -8.894 1.00 88.81 889 PRO A N 1
ATOM 6854 C CA . PRO A 1 889 ? -30.925 -23.731 -9.722 1.00 88.81 889 PRO A CA 1
ATOM 6855 C C . PRO A 1 889 ? -29.983 -22.553 -9.434 1.00 88.81 889 PRO A C 1
ATOM 6857 O O . PRO A 1 889 ? -29.450 -21.938 -10.357 1.00 88.81 889 PRO A O 1
ATOM 6860 N N . THR A 1 890 ? -29.708 -22.270 -8.161 1.00 90.25 890 THR A N 1
ATOM 6861 C CA . THR A 1 890 ? -28.825 -21.167 -7.759 1.00 90.25 890 THR A CA 1
ATOM 6862 C C . THR A 1 890 ? -27.351 -21.501 -7.987 1.00 90.25 890 THR A C 1
ATOM 6864 O O . THR A 1 890 ? -26.580 -20.631 -8.397 1.00 90.25 890 THR A O 1
ATOM 6867 N N . VAL A 1 891 ? -26.957 -22.774 -7.852 1.00 92.31 891 VAL A N 1
ATOM 6868 C CA . VAL A 1 891 ? -25.624 -23.254 -8.261 1.00 92.31 891 VAL A CA 1
ATOM 6869 C C . VAL A 1 891 ? -25.412 -23.050 -9.763 1.00 92.31 891 VAL A C 1
ATOM 6871 O O . VAL A 1 891 ? -24.349 -22.576 -10.168 1.00 92.31 891 VAL A O 1
ATOM 6874 N N . LEU A 1 892 ? -26.419 -23.332 -10.597 1.00 92.12 892 LEU A N 1
ATOM 6875 C CA . LEU A 1 892 ? -26.349 -23.070 -12.037 1.00 92.12 892 LEU A CA 1
ATOM 6876 C C . LEU A 1 892 ? -26.157 -21.581 -12.337 1.00 92.12 892 LEU A C 1
ATOM 6878 O O . LEU A 1 892 ? -25.304 -21.251 -13.159 1.00 92.12 892 LEU A O 1
ATOM 6882 N N . PHE A 1 893 ? -26.871 -20.678 -11.657 1.00 93.62 893 PHE A N 1
ATOM 6883 C CA . PHE A 1 893 ? -26.662 -19.235 -11.826 1.00 93.62 893 PHE A CA 1
ATOM 6884 C C . PHE A 1 893 ? -25.239 -18.802 -11.452 1.00 93.62 893 PHE A C 1
ATOM 6886 O O . PHE A 1 893 ? -24.606 -18.068 -12.217 1.00 93.62 893 PHE A O 1
ATOM 6893 N N . ALA A 1 894 ? -24.683 -19.323 -10.352 1.00 93.62 894 ALA A N 1
ATOM 6894 C CA . ALA A 1 894 ? -23.291 -19.064 -9.981 1.00 93.62 894 ALA A CA 1
ATOM 6895 C C . ALA A 1 894 ? -22.331 -19.553 -11.076 1.00 93.62 894 ALA A C 1
ATOM 6897 O O . ALA A 1 894 ? -21.429 -18.826 -11.498 1.00 93.62 894 ALA A O 1
ATOM 6898 N N . MET A 1 895 ? -22.555 -20.766 -11.590 1.00 95.81 895 MET A N 1
ATOM 6899 C CA . MET A 1 895 ? -21.741 -21.334 -12.661 1.00 95.81 895 MET A CA 1
ATOM 6900 C C . MET A 1 895 ? -21.838 -20.520 -13.958 1.00 95.81 895 MET A C 1
ATOM 6902 O O . MET A 1 895 ? -20.807 -20.274 -14.585 1.00 95.81 895 MET A O 1
ATOM 6906 N N . VAL A 1 896 ? -23.033 -20.065 -14.344 1.00 94.94 896 VAL A N 1
ATOM 6907 C CA . VAL A 1 896 ? -23.253 -19.195 -15.511 1.00 94.94 896 VAL A CA 1
ATOM 6908 C C . VAL A 1 896 ? -22.486 -17.884 -15.357 1.00 94.94 896 VAL A C 1
ATOM 6910 O O . VAL A 1 896 ? -21.775 -17.483 -16.280 1.00 94.94 896 VAL A O 1
ATOM 6913 N N . GLY A 1 897 ? -22.548 -17.260 -14.177 1.00 93.06 897 GLY A N 1
ATOM 6914 C CA . GLY A 1 897 ? -21.764 -16.063 -13.885 1.00 93.06 897 GLY A CA 1
ATOM 6915 C C . GLY A 1 897 ? -20.265 -16.297 -14.083 1.00 93.06 897 GLY A C 1
ATOM 6916 O O . GLY A 1 897 ? -19.588 -15.494 -14.726 1.00 93.06 897 GLY A O 1
ATOM 6917 N N . GLY A 1 898 ? -19.753 -17.435 -13.611 1.00 94.69 898 GLY A N 1
ATOM 6918 C CA . GLY A 1 898 ? -18.342 -17.772 -13.766 1.00 94.69 898 GLY A CA 1
ATOM 6919 C C . GLY A 1 898 ? -17.927 -18.040 -15.217 1.00 94.69 898 GLY A C 1
ATOM 6920 O O . GLY A 1 898 ? -16.841 -17.644 -15.647 1.00 94.69 898 GLY A O 1
ATOM 6921 N N . VAL A 1 899 ? -18.806 -18.640 -16.025 1.00 96.12 899 VAL A N 1
ATOM 6922 C CA . VAL A 1 899 ? -18.559 -18.799 -17.467 1.00 96.12 899 VAL A CA 1
ATOM 6923 C C . VAL A 1 899 ? -18.410 -17.433 -18.132 1.00 96.12 899 VAL A C 1
ATOM 6925 O O . VAL A 1 899 ? -17.428 -17.206 -18.841 1.00 96.12 899 VAL A O 1
ATOM 6928 N N . PHE A 1 900 ? -19.332 -16.507 -17.862 1.00 95.88 900 PHE A N 1
ATOM 6929 C CA . PHE A 1 900 ? -19.277 -15.155 -18.413 1.00 95.88 900 PHE A CA 1
ATOM 6930 C C . PHE A 1 900 ? -18.025 -14.391 -17.976 1.00 95.88 900 PHE A C 1
ATOM 6932 O O . PHE A 1 900 ? -17.339 -13.823 -18.826 1.00 95.88 900 PHE A O 1
ATOM 6939 N N . LEU A 1 901 ? -17.664 -14.427 -16.689 1.00 94.38 901 LEU A N 1
ATOM 6940 C CA . LEU A 1 901 ? -16.442 -13.772 -16.220 1.00 94.38 901 LEU A CA 1
ATOM 6941 C C . LEU A 1 901 ? -15.198 -14.341 -16.918 1.00 94.38 901 LEU A C 1
ATOM 6943 O O . LEU A 1 901 ? -14.349 -13.584 -17.380 1.00 94.38 901 LEU A O 1
ATOM 6947 N N . SER A 1 902 ? -15.088 -15.666 -17.030 1.00 94.94 902 SER A N 1
ATOM 6948 C CA . SER A 1 902 ? -13.919 -16.306 -17.640 1.00 94.94 902 SER A CA 1
ATOM 6949 C C . SER A 1 902 ? -13.823 -16.051 -19.147 1.00 94.94 902 SER A C 1
ATOM 6951 O O . SER A 1 902 ? -12.727 -15.822 -19.656 1.00 94.94 902 SER A O 1
ATOM 6953 N N . LEU A 1 903 ? -14.949 -16.015 -19.866 1.00 95.00 903 LEU A N 1
ATOM 6954 C CA . LEU A 1 903 ? -14.974 -15.603 -21.273 1.00 95.00 903 LEU A CA 1
ATOM 6955 C C . LEU A 1 903 ? -14.540 -14.144 -21.441 1.00 95.00 903 LEU A C 1
ATOM 6957 O O . LEU A 1 903 ? -13.729 -13.850 -22.320 1.00 95.00 903 LEU A O 1
ATOM 6961 N N . GLY A 1 904 ? -15.034 -13.251 -20.579 1.00 94.19 904 GLY A N 1
ATOM 6962 C CA . GLY A 1 904 ? -14.647 -11.844 -20.576 1.00 94.19 904 GLY A CA 1
ATOM 6963 C C . GLY A 1 904 ? -13.157 -11.651 -20.291 1.00 94.19 904 GLY A C 1
ATOM 6964 O O . GLY A 1 904 ? -12.472 -10.992 -21.069 1.00 94.19 904 GLY A O 1
ATOM 6965 N N . ASN A 1 905 ? -12.630 -12.291 -19.243 1.00 94.81 905 ASN A N 1
ATOM 6966 C CA . ASN A 1 905 ? -11.219 -12.203 -18.848 1.00 94.81 905 ASN A CA 1
ATOM 6967 C C . ASN A 1 905 ? -10.276 -12.791 -19.907 1.00 94.81 905 ASN A C 1
ATOM 6969 O O . ASN A 1 905 ? -9.190 -12.261 -20.145 1.00 94.81 905 ASN A O 1
ATOM 6973 N N . LEU A 1 906 ? -10.678 -13.879 -20.569 1.00 93.81 906 LEU A N 1
ATOM 6974 C CA . LEU A 1 906 ? -9.910 -14.440 -21.675 1.00 93.81 906 LEU A CA 1
ATOM 6975 C C . LEU A 1 906 ? -9.926 -13.476 -22.863 1.00 93.81 906 LEU A C 1
ATOM 6977 O O . LEU A 1 906 ? -8.878 -13.185 -23.430 1.00 93.81 906 LEU A O 1
ATOM 6981 N N . ALA A 1 907 ? -11.091 -12.930 -23.217 1.00 93.94 907 ALA A N 1
ATOM 6982 C CA . ALA A 1 907 ? -11.224 -11.969 -24.306 1.00 93.94 907 ALA A CA 1
ATOM 6983 C C . ALA A 1 907 ? -10.404 -10.687 -24.062 1.00 93.94 907 ALA A C 1
ATOM 6985 O O . ALA A 1 907 ? -9.690 -10.252 -24.970 1.00 93.94 907 ALA A O 1
ATOM 6986 N N . THR A 1 908 ? -10.416 -10.113 -22.851 1.00 93.06 908 THR A N 1
ATOM 6987 C CA . THR A 1 908 ? -9.597 -8.927 -22.529 1.00 93.06 908 THR A CA 1
ATOM 6988 C C . THR A 1 908 ? -8.106 -9.192 -22.671 1.00 93.06 908 THR A C 1
ATOM 6990 O O . THR A 1 908 ? -7.399 -8.342 -23.214 1.00 93.06 908 THR A O 1
ATOM 6993 N N . GLN A 1 909 ? -7.638 -10.391 -22.308 1.00 93.25 909 GLN A N 1
ATOM 6994 C CA . GLN A 1 909 ? -6.242 -10.784 -22.497 1.00 93.25 909 GLN A CA 1
ATOM 6995 C C . GLN A 1 909 ? -5.781 -10.649 -23.952 1.00 93.25 909 GLN A C 1
ATOM 6997 O O . GLN A 1 909 ? -4.673 -10.177 -24.217 1.00 93.25 909 GLN A O 1
ATOM 7002 N N . TYR A 1 910 ? -6.633 -11.036 -24.901 1.00 91.81 910 TYR A N 1
ATOM 7003 C CA . TYR A 1 910 ? -6.353 -10.857 -26.323 1.00 91.81 910 TYR A CA 1
ATOM 7004 C C . TYR A 1 910 ? -6.571 -9.408 -26.775 1.00 91.81 910 TYR A C 1
ATOM 7006 O O . TYR A 1 910 ? -5.820 -8.923 -27.620 1.00 91.81 910 TYR A O 1
ATOM 7014 N N . ALA A 1 911 ? -7.551 -8.698 -26.211 1.00 90.12 911 ALA A N 1
ATOM 7015 C CA . ALA A 1 911 ? -7.866 -7.319 -26.574 1.00 90.12 911 ALA A CA 1
ATOM 7016 C C . ALA A 1 911 ? -6.751 -6.324 -26.217 1.00 90.12 911 ALA A C 1
ATOM 7018 O O . ALA A 1 911 ? -6.423 -5.471 -27.050 1.00 90.12 911 ALA A O 1
ATOM 7019 N N . TRP A 1 912 ? -6.111 -6.460 -25.043 1.00 90.00 912 TRP A N 1
ATOM 7020 C CA . TRP A 1 912 ? -5.025 -5.567 -24.603 1.00 90.00 912 TRP A CA 1
ATOM 7021 C C . TRP A 1 912 ? -3.922 -5.446 -25.646 1.00 90.00 912 TRP A C 1
ATOM 7023 O O . TRP A 1 912 ? -3.314 -4.383 -25.790 1.00 90.00 912 TRP A O 1
ATOM 7033 N N . ALA A 1 913 ? -3.693 -6.512 -26.419 1.00 86.38 913 ALA A N 1
ATOM 7034 C CA . ALA A 1 913 ? -2.667 -6.493 -27.432 1.00 86.38 913 ALA A CA 1
ATOM 7035 C C . ALA A 1 913 ? -2.952 -5.491 -28.568 1.00 86.38 913 ALA A C 1
ATOM 7037 O O . ALA A 1 913 ? -2.025 -4.840 -29.064 1.00 86.38 913 ALA A O 1
ATOM 7038 N N . PHE A 1 914 ? -4.221 -5.351 -28.955 1.00 84.44 914 PHE A N 1
ATOM 7039 C CA . PHE A 1 914 ? -4.667 -4.506 -30.065 1.00 84.44 914 PHE A CA 1
ATOM 7040 C C . PHE A 1 914 ? -4.980 -3.082 -29.625 1.00 84.44 914 PHE A C 1
ATOM 7042 O O . PHE A 1 914 ? -4.559 -2.131 -30.282 1.00 84.44 914 PHE A O 1
ATOM 7049 N N . VAL A 1 915 ? -5.739 -2.939 -28.537 1.00 78.50 915 VAL A N 1
ATOM 7050 C CA . VAL A 1 915 ? -6.307 -1.646 -28.130 1.00 78.50 915 VAL A CA 1
ATOM 7051 C C . VAL A 1 915 ? -5.596 -1.005 -26.931 1.00 78.50 915 VAL A C 1
ATOM 7053 O O . VAL A 1 915 ? -5.750 0.194 -26.700 1.00 78.50 915 VAL A O 1
ATOM 7056 N N . GLY A 1 916 ? -4.738 -1.754 -26.231 1.00 77.25 916 GLY A N 1
ATOM 7057 C CA . GLY A 1 916 ? -4.012 -1.292 -25.046 1.00 77.25 916 GLY A CA 1
ATOM 7058 C C . GLY A 1 916 ? -4.795 -1.481 -23.747 1.00 77.25 916 GLY A C 1
ATOM 7059 O O . GLY A 1 916 ? -6.010 -1.708 -23.757 1.00 77.25 916 GLY A O 1
ATOM 7060 N N . LEU A 1 917 ? -4.086 -1.397 -22.619 1.00 77.62 917 LEU A N 1
ATOM 7061 C CA . LEU A 1 917 ? -4.653 -1.663 -21.297 1.00 77.62 917 LEU A CA 1
ATOM 7062 C C . LEU A 1 917 ? -5.684 -0.595 -20.913 1.00 77.62 917 LEU A C 1
ATOM 7064 O O . LEU A 1 917 ? -6.812 -0.915 -20.555 1.00 77.62 917 LEU A O 1
ATOM 7068 N N . SER A 1 918 ? -5.321 0.677 -21.072 1.00 69.56 918 SER A N 1
ATOM 7069 C CA . SER A 1 918 ? -6.176 1.820 -20.720 1.00 69.56 918 SER A CA 1
ATOM 7070 C C . SER A 1 918 ? -7.522 1.854 -21.451 1.00 69.56 918 SER A C 1
ATOM 7072 O O . SER A 1 918 ? -8.531 2.224 -20.865 1.00 69.56 918 SER A O 1
ATOM 7074 N N . VAL A 1 919 ? -7.565 1.466 -22.726 1.00 73.38 919 VAL A N 1
ATOM 7075 C CA . VAL A 1 919 ? -8.795 1.525 -23.536 1.00 73.38 919 VAL A CA 1
ATOM 7076 C C . VAL A 1 919 ? -9.676 0.317 -23.272 1.00 73.38 919 VAL A C 1
ATOM 7078 O O . VAL A 1 919 ? -10.886 0.470 -23.126 1.00 73.38 919 VAL A O 1
ATOM 7081 N N . THR A 1 920 ? -9.068 -0.872 -23.199 1.00 84.81 920 THR A N 1
ATOM 7082 C CA . THR A 1 920 ? -9.803 -2.119 -22.966 1.00 84.81 920 THR A CA 1
ATOM 7083 C C . THR A 1 920 ? -10.595 -2.020 -21.675 1.00 84.81 920 THR A C 1
ATOM 7085 O O . THR A 1 920 ? -11.808 -2.182 -21.714 1.00 84.81 920 THR A O 1
ATOM 7088 N N . GLU A 1 921 ? -9.923 -1.676 -20.573 1.00 83.88 921 GLU A N 1
ATOM 7089 C CA . GLU A 1 921 ? -10.533 -1.650 -19.243 1.00 83.88 921 GLU A CA 1
ATOM 7090 C C . GLU A 1 921 ? -11.620 -0.578 -19.130 1.00 83.88 921 GLU A C 1
ATOM 7092 O O . GLU A 1 921 ? -12.678 -0.828 -18.566 1.00 83.88 921 GLU A O 1
ATOM 7097 N N . VAL A 1 922 ? -11.415 0.610 -19.714 1.00 79.19 922 VAL A N 1
ATOM 7098 C CA . VAL A 1 922 ? -12.447 1.659 -19.707 1.00 79.19 922 VAL A CA 1
ATOM 7099 C C . VAL A 1 922 ? -13.707 1.198 -20.438 1.00 79.19 922 VAL A C 1
ATOM 7101 O O . VAL A 1 922 ? -14.808 1.369 -19.916 1.00 79.19 922 VAL A O 1
ATOM 7104 N N . ILE A 1 923 ? -13.571 0.614 -21.633 1.00 80.12 923 ILE A N 1
ATOM 7105 C CA . ILE A 1 923 ? -14.728 0.180 -22.427 1.00 80.12 923 ILE A CA 1
ATOM 7106 C C . ILE A 1 923 ? -15.445 -0.982 -21.738 1.00 80.12 923 ILE A C 1
ATOM 7108 O O . ILE A 1 923 ? -16.666 -0.933 -21.589 1.00 80.12 923 ILE A O 1
ATOM 7112 N N . THR A 1 924 ? -14.712 -2.005 -21.294 1.00 87.69 924 THR A N 1
ATOM 7113 C CA . THR A 1 924 ? -15.314 -3.178 -20.653 1.00 87.69 924 THR A CA 1
ATOM 7114 C C . THR A 1 924 ? -16.030 -2.808 -19.365 1.00 87.69 924 THR A C 1
ATOM 7116 O O . THR A 1 924 ? -17.207 -3.127 -19.236 1.00 87.69 924 THR A O 1
ATOM 7119 N N . SER A 1 925 ? -15.381 -2.074 -18.456 1.00 85.06 925 SER A N 1
ATOM 7120 C CA . SER A 1 925 ? -15.996 -1.639 -17.200 1.00 85.06 925 SER A CA 1
ATOM 7121 C C . SER A 1 925 ? -17.234 -0.779 -17.423 1.00 85.06 925 SER A C 1
ATOM 7123 O O . SER A 1 925 ? -18.222 -0.927 -16.711 1.00 85.06 925 SER A O 1
ATOM 7125 N N . SER A 1 926 ? -17.227 0.080 -18.441 1.00 80.06 926 SER A N 1
ATOM 7126 C CA . SER A 1 926 ? -18.391 0.912 -18.735 1.00 80.06 926 SER A CA 1
ATOM 7127 C C . SER A 1 926 ? -19.579 0.104 -19.252 1.00 80.06 926 SER A C 1
ATOM 7129 O O . SER A 1 926 ? -20.701 0.354 -18.828 1.00 80.06 926 SER A O 1
ATOM 7131 N N . ILE A 1 927 ? -19.356 -0.883 -20.128 1.00 82.94 927 ILE A N 1
ATOM 7132 C CA . ILE A 1 927 ? -20.425 -1.788 -20.587 1.00 82.94 927 ILE A CA 1
ATOM 7133 C C . ILE A 1 927 ? -20.959 -2.608 -19.405 1.00 82.94 927 ILE A C 1
ATOM 7135 O O . ILE A 1 927 ? -22.175 -2.740 -19.253 1.00 82.94 927 ILE A O 1
ATOM 7139 N N . THR A 1 928 ? -20.065 -3.096 -18.538 1.00 86.25 928 THR A N 1
ATOM 7140 C CA . THR A 1 928 ? -20.432 -3.804 -17.306 1.00 86.25 928 THR A CA 1
ATOM 7141 C C . THR A 1 928 ? -21.335 -2.960 -16.422 1.00 86.25 928 THR A C 1
ATOM 7143 O O . THR A 1 928 ? -22.365 -3.451 -15.980 1.00 86.25 928 THR A O 1
ATOM 7146 N N . VAL A 1 929 ? -20.991 -1.690 -16.195 1.00 82.00 929 VAL A N 1
ATOM 7147 C CA . VAL A 1 929 ? -21.804 -0.787 -15.371 1.00 82.00 929 VAL A CA 1
ATOM 7148 C C . VAL A 1 929 ? -23.132 -0.472 -16.060 1.00 82.00 929 VAL A C 1
ATOM 7150 O O . VAL A 1 929 ? -24.185 -0.578 -15.449 1.00 82.00 929 VAL A O 1
ATOM 7153 N N . VAL A 1 930 ? -23.131 -0.144 -17.352 1.00 77.44 930 VAL A N 1
ATOM 7154 C CA . VAL A 1 930 ? -24.366 0.224 -18.063 1.00 77.44 930 VAL A CA 1
ATOM 7155 C C . VAL A 1 930 ? -25.380 -0.907 -18.074 1.00 77.44 930 VAL A C 1
ATOM 7157 O O . VAL A 1 930 ? -26.549 -0.680 -17.776 1.00 77.44 930 VAL A O 1
ATOM 7160 N N . ILE A 1 931 ? -24.955 -2.118 -18.415 1.00 83.19 931 ILE A N 1
ATOM 7161 C CA . ILE A 1 931 ? -25.871 -3.249 -18.560 1.00 83.19 931 ILE A CA 1
ATOM 7162 C C . ILE A 1 931 ? -26.019 -3.981 -17.220 1.00 83.19 931 ILE A C 1
ATOM 7164 O O . ILE A 1 931 ? -27.136 -4.169 -16.744 1.00 83.19 931 ILE A O 1
ATOM 7168 N N . GLY A 1 932 ? -24.909 -4.348 -16.581 1.00 83.81 932 GLY A N 1
ATOM 7169 C CA . GLY A 1 932 ? -24.896 -5.163 -15.365 1.00 83.81 932 GLY A CA 1
ATOM 7170 C C . GLY A 1 932 ? -25.483 -4.448 -14.155 1.00 83.81 932 GLY A C 1
ATOM 7171 O O . GLY A 1 932 ? -26.338 -5.013 -13.478 1.00 83.81 932 GLY A O 1
ATOM 7172 N N . THR A 1 933 ? -25.127 -3.181 -13.929 1.00 81.50 933 THR A N 1
ATOM 7173 C CA . THR A 1 933 ? -25.685 -2.408 -12.809 1.00 81.50 933 THR A CA 1
ATOM 7174 C C . THR A 1 933 ? -27.162 -2.084 -13.023 1.00 81.50 933 THR A C 1
ATOM 7176 O O . THR A 1 933 ? -27.925 -2.099 -12.063 1.00 81.50 933 THR A O 1
ATOM 7179 N N . THR A 1 934 ? -27.597 -1.875 -14.271 1.00 81.88 934 THR A N 1
ATOM 7180 C CA . THR A 1 934 ? -29.026 -1.719 -14.598 1.00 81.88 934 THR A CA 1
ATOM 7181 C C . THR A 1 934 ? -29.802 -3.006 -14.320 1.00 81.88 934 THR A C 1
ATOM 7183 O O . THR A 1 934 ? -30.854 -2.952 -13.696 1.00 81.88 934 THR A O 1
ATOM 7186 N N . PHE A 1 935 ? -29.278 -4.172 -14.710 1.00 84.38 935 PHE A N 1
ATOM 7187 C CA . PHE A 1 935 ? -29.892 -5.456 -14.358 1.00 84.38 935 PHE A CA 1
ATOM 7188 C C . PHE A 1 935 ? -29.938 -5.653 -12.841 1.00 84.38 935 PHE A C 1
ATOM 7190 O O . PHE A 1 935 ? -30.997 -5.937 -12.293 1.00 84.38 935 PHE A O 1
ATOM 7197 N N . ASN A 1 936 ? -28.818 -5.443 -12.148 1.00 85.50 936 ASN A N 1
ATOM 7198 C CA . ASN A 1 936 ? -28.747 -5.580 -10.696 1.00 85.50 936 ASN A CA 1
ATOM 7199 C C . ASN A 1 936 ? -29.664 -4.601 -9.953 1.00 85.50 936 ASN A C 1
ATOM 7201 O O . ASN A 1 936 ? -30.174 -4.961 -8.901 1.00 85.50 936 ASN A O 1
ATOM 7205 N N . TYR A 1 937 ? -29.892 -3.398 -10.486 1.00 81.12 937 TYR A N 1
ATOM 7206 C CA . TYR A 1 937 ? -30.846 -2.438 -9.930 1.00 81.12 937 TYR A CA 1
ATOM 7207 C C . TYR A 1 937 ? -32.262 -3.015 -9.879 1.00 81.12 937 TYR A C 1
ATOM 7209 O O . TYR A 1 937 ? -32.919 -2.914 -8.851 1.00 81.12 937 TYR A O 1
ATOM 7217 N N . PHE A 1 938 ? -32.708 -3.662 -10.960 1.00 81.19 938 PHE A N 1
ATOM 7218 C CA . PHE A 1 938 ? -34.022 -4.311 -11.007 1.00 81.19 938 PHE A CA 1
ATOM 7219 C C . PHE A 1 938 ? -34.071 -5.654 -10.271 1.00 81.19 938 PHE A C 1
ATOM 7221 O O . PHE A 1 938 ? -35.157 -6.158 -10.008 1.00 81.19 938 PHE A O 1
ATOM 7228 N N . LEU A 1 939 ? -32.915 -6.243 -9.961 1.00 79.56 939 LEU A N 1
ATOM 7229 C CA . LEU A 1 939 ? -32.816 -7.487 -9.201 1.00 79.56 939 LEU A CA 1
ATOM 7230 C C . LEU A 1 939 ? -32.650 -7.266 -7.693 1.00 79.56 939 LEU A C 1
ATOM 7232 O O . LEU A 1 939 ? -32.693 -8.242 -6.961 1.00 79.56 939 LEU A O 1
ATOM 7236 N N . ASP A 1 940 ? -32.376 -6.057 -7.200 1.00 68.75 940 ASP A N 1
ATOM 7237 C CA . ASP A 1 940 ? -31.992 -5.858 -5.798 1.00 68.75 940 ASP A CA 1
ATOM 7238 C C . ASP A 1 940 ? -32.634 -4.602 -5.193 1.00 68.75 940 ASP A C 1
ATOM 7240 O O . ASP A 1 940 ? -32.232 -3.476 -5.489 1.00 68.75 940 ASP A O 1
ATOM 7244 N N . ASP A 1 941 ? -33.572 -4.810 -4.265 1.00 61.59 941 ASP A N 1
ATOM 7245 C CA . ASP A 1 941 ? -34.303 -3.762 -3.531 1.00 61.59 941 ASP A CA 1
ATOM 7246 C C . ASP A 1 941 ? -33.516 -3.180 -2.333 1.00 61.59 941 ASP A C 1
ATOM 7248 O O . ASP A 1 941 ? -34.088 -2.595 -1.410 1.00 61.59 941 ASP A O 1
ATOM 7252 N N . LYS A 1 942 ? -32.185 -3.358 -2.298 1.00 66.00 942 LYS A N 1
ATOM 7253 C CA . LYS A 1 942 ? -31.304 -2.851 -1.227 1.00 66.00 942 LYS A CA 1
ATOM 7254 C C . LYS A 1 942 ? -31.055 -1.335 -1.344 1.00 66.00 942 LYS A C 1
ATOM 7256 O O . LYS A 1 942 ? -31.966 -0.530 -1.491 1.00 66.00 942 LYS A O 1
ATOM 7261 N N . ILE A 1 943 ? -29.811 -0.869 -1.219 1.00 57.41 943 ILE A N 1
ATOM 7262 C CA . ILE A 1 943 ? -29.476 0.566 -1.075 1.00 57.41 943 ILE A CA 1
ATOM 7263 C C . ILE A 1 943 ? -29.559 1.315 -2.431 1.00 57.41 943 ILE A C 1
ATOM 7265 O O . ILE A 1 943 ? -29.173 2.479 -2.556 1.00 57.41 943 ILE A O 1
ATOM 7269 N N . ASN A 1 944 ? -30.091 0.667 -3.466 1.00 64.25 944 ASN A N 1
ATOM 7270 C CA . ASN A 1 944 ? -29.989 1.089 -4.852 1.00 64.25 944 ASN A CA 1
ATOM 7271 C C . ASN A 1 944 ? -30.978 2.223 -5.155 1.00 64.25 944 ASN A C 1
ATOM 7273 O O . ASN A 1 944 ? -32.162 2.010 -5.394 1.00 64.25 944 ASN A O 1
ATOM 7277 N N . LYS A 1 945 ? -30.487 3.466 -5.158 1.00 62.94 945 LYS A N 1
ATOM 7278 C CA . LYS A 1 945 ? -31.270 4.637 -5.573 1.00 62.94 945 LYS A CA 1
ATOM 7279 C C . LYS A 1 945 ? -30.961 4.984 -7.021 1.00 62.94 945 LYS A C 1
ATOM 7281 O O . LYS A 1 945 ? -29.814 5.304 -7.333 1.00 62.94 945 LYS A O 1
ATOM 7286 N N . ALA A 1 946 ? -31.990 5.004 -7.869 1.00 63.66 946 ALA A N 1
ATOM 7287 C CA . ALA A 1 946 ? -31.878 5.389 -9.277 1.00 63.66 946 ALA A CA 1
ATOM 7288 C C . ALA A 1 946 ? -31.178 6.750 -9.455 1.00 63.66 946 ALA A C 1
ATOM 7290 O O . ALA A 1 946 ? -30.280 6.885 -10.283 1.00 63.66 946 ALA A O 1
ATOM 7291 N N . GLU A 1 947 ? -31.519 7.720 -8.600 1.00 55.41 947 GLU A N 1
ATOM 7292 C CA . GLU A 1 947 ? -30.941 9.072 -8.573 1.00 55.41 947 GLU A CA 1
ATOM 7293 C C . GLU A 1 947 ? -29.418 9.101 -8.357 1.00 55.41 947 GLU A C 1
ATOM 7295 O O . GLU A 1 947 ? -28.775 10.080 -8.711 1.00 55.41 947 GLU A O 1
ATOM 7300 N N . ILE A 1 948 ? -28.835 8.053 -7.767 1.00 59.16 948 ILE A N 1
ATOM 7301 C CA . ILE A 1 948 ? -27.393 7.959 -7.483 1.00 59.16 948 ILE A CA 1
ATOM 7302 C C . ILE A 1 948 ? -26.702 7.062 -8.517 1.00 59.16 948 ILE A C 1
ATOM 7304 O O . ILE A 1 948 ? -25.600 7.360 -8.973 1.00 59.16 948 ILE A O 1
ATOM 7308 N N . LEU A 1 949 ? -27.358 5.966 -8.901 1.00 62.59 949 LEU A N 1
ATOM 7309 C CA . LEU A 1 949 ? -26.786 4.917 -9.739 1.00 62.59 949 LEU A CA 1
ATOM 7310 C C . LEU A 1 949 ? -26.692 5.332 -11.216 1.00 62.59 949 LEU A C 1
ATOM 7312 O O . LEU A 1 949 ? -25.632 5.213 -11.831 1.00 62.59 949 LEU A O 1
ATOM 7316 N N . PHE A 1 950 ? -27.776 5.875 -11.783 1.00 64.69 950 PHE A N 1
ATOM 7317 C CA . PHE A 1 950 ? -27.851 6.181 -13.215 1.00 64.69 950 PHE A CA 1
ATOM 7318 C C . PHE A 1 950 ? -27.000 7.385 -13.664 1.00 64.69 950 PHE A C 1
ATOM 7320 O O . PHE A 1 950 ? -26.456 7.324 -14.769 1.00 64.69 950 PHE A O 1
ATOM 7327 N N . PRO A 1 951 ? -26.770 8.437 -12.850 1.00 61.59 951 PRO A N 1
ATOM 7328 C CA . PRO A 1 951 ? -25.757 9.445 -13.176 1.00 61.59 951 PRO A CA 1
ATOM 7329 C C . PRO A 1 951 ? -24.342 8.859 -13.254 1.00 61.59 951 PRO A C 1
ATOM 7331 O O . PRO A 1 951 ? -23.577 9.213 -14.150 1.00 61.59 951 PRO A O 1
ATOM 7334 N N . GLY A 1 952 ? -24.007 7.910 -12.370 1.00 59.16 952 GLY A N 1
ATOM 7335 C CA . GLY A 1 952 ? -22.756 7.152 -12.450 1.00 59.16 952 GLY A CA 1
ATOM 7336 C C . GLY A 1 952 ? -22.648 6.379 -13.765 1.00 59.16 952 GLY A C 1
ATOM 7337 O O . GLY A 1 952 ? -21.655 6.513 -14.480 1.00 59.16 952 GLY A O 1
ATOM 7338 N N . VAL A 1 953 ? -23.706 5.652 -14.140 1.00 61.31 953 VAL A N 1
ATOM 7339 C CA . VAL A 1 953 ? -23.811 4.946 -15.430 1.00 61.31 953 VAL A CA 1
ATOM 7340 C C . VAL A 1 953 ? -23.611 5.897 -16.624 1.00 61.31 953 VAL A C 1
ATOM 7342 O O . VAL A 1 953 ? -22.871 5.575 -17.556 1.00 61.31 953 VAL A O 1
ATOM 7345 N N . ALA A 1 954 ? -24.195 7.100 -16.587 1.00 59.31 954 ALA A N 1
ATOM 7346 C CA . ALA A 1 954 ? -24.018 8.115 -17.628 1.00 59.31 954 ALA A CA 1
ATOM 7347 C C . ALA A 1 954 ? -22.562 8.608 -17.736 1.00 59.31 954 ALA A C 1
ATOM 7349 O O . ALA A 1 954 ? -22.040 8.775 -18.841 1.00 59.31 954 ALA A O 1
ATOM 7350 N N . CYS A 1 955 ? -21.868 8.782 -16.609 1.00 62.47 955 CYS A N 1
ATOM 7351 C CA . CYS A 1 955 ? -20.443 9.117 -16.595 1.00 62.47 955 CYS A CA 1
ATOM 7352 C C . CYS A 1 955 ? -19.582 8.017 -17.239 1.00 62.47 955 CYS A C 1
ATOM 7354 O O . CYS A 1 955 ? -18.671 8.330 -18.010 1.00 62.47 955 CYS A O 1
ATOM 7356 N N . PHE A 1 956 ? -19.890 6.740 -16.987 1.00 63.84 956 PHE A N 1
ATOM 7357 C CA . PHE A 1 956 ? -19.215 5.617 -17.646 1.00 63.84 956 PHE A CA 1
ATOM 7358 C C . PHE A 1 956 ? -19.463 5.612 -19.165 1.00 63.84 956 PHE A C 1
ATOM 7360 O O . PHE A 1 956 ? -18.516 5.450 -19.930 1.00 63.84 956 PHE A O 1
ATOM 7367 N N . LEU A 1 957 ? -20.682 5.909 -19.637 1.00 59.84 957 LEU A N 1
ATOM 7368 C CA . LEU A 1 957 ? -20.962 6.061 -21.077 1.00 59.84 957 LEU A CA 1
ATOM 7369 C C . LEU A 1 957 ? -20.109 7.156 -21.734 1.00 59.84 957 LEU A C 1
ATOM 7371 O O . LEU A 1 957 ? -19.552 6.954 -22.815 1.00 59.84 957 LEU A O 1
ATOM 7375 N N . ILE A 1 958 ? -19.953 8.305 -21.071 1.00 61.09 958 ILE A N 1
ATOM 7376 C CA . ILE A 1 958 ? -19.083 9.386 -21.556 1.00 61.09 958 ILE A CA 1
ATOM 7377 C C . ILE A 1 958 ? -17.620 8.917 -21.603 1.00 61.09 958 ILE A C 1
ATOM 7379 O O . ILE A 1 958 ? -16.915 9.192 -22.579 1.00 61.09 958 ILE A O 1
ATOM 7383 N N . ALA A 1 959 ? -17.166 8.172 -20.590 1.00 58.53 959 ALA A N 1
ATOM 7384 C CA . ALA A 1 959 ? -15.813 7.623 -20.543 1.00 58.53 959 ALA A CA 1
ATOM 7385 C C . ALA A 1 959 ? -15.521 6.661 -21.712 1.00 58.53 959 ALA A C 1
ATOM 7387 O O . ALA A 1 959 ? -14.425 6.729 -22.271 1.00 58.53 959 ALA A O 1
ATOM 7388 N N . VAL A 1 960 ? -16.492 5.848 -22.160 1.00 60.00 960 VAL A N 1
ATOM 7389 C CA . VAL A 1 960 ? -16.362 4.998 -23.369 1.00 60.00 960 VAL A CA 1
ATOM 7390 C C . VAL A 1 960 ? -16.073 5.831 -24.608 1.00 60.00 960 VAL A C 1
ATOM 7392 O O . VAL A 1 960 ? -15.141 5.530 -25.362 1.00 60.00 960 VAL A O 1
ATOM 7395 N N . CYS A 1 961 ? -16.863 6.884 -24.826 1.00 56.06 961 CYS A N 1
ATOM 7396 C CA . CYS A 1 961 ? -16.727 7.758 -25.989 1.00 56.06 961 CYS A CA 1
ATOM 7397 C C . CYS A 1 961 ? -15.359 8.455 -25.997 1.00 56.06 961 CYS A C 1
ATOM 7399 O O . CYS A 1 961 ? -14.679 8.489 -27.026 1.00 56.06 961 CYS A O 1
ATOM 7401 N N . LEU A 1 962 ? -14.921 8.957 -24.838 1.00 55.34 962 LEU A N 1
ATOM 7402 C CA . LEU A 1 962 ? -13.621 9.609 -24.686 1.00 55.34 962 LEU A CA 1
ATOM 7403 C C . LEU A 1 962 ? -12.455 8.624 -24.848 1.00 55.34 962 LEU A C 1
ATOM 7405 O O . LEU A 1 962 ? -11.516 8.917 -25.587 1.00 55.34 962 LEU A O 1
ATOM 7409 N N . GLY A 1 963 ? -12.523 7.444 -24.225 1.00 54.31 963 GLY A N 1
ATOM 7410 C CA . GLY A 1 963 ? -11.506 6.396 -24.354 1.00 54.31 963 GLY A CA 1
ATOM 7411 C C . GLY A 1 963 ? -11.347 5.914 -25.798 1.00 54.31 963 GLY A C 1
ATOM 7412 O O . GLY A 1 963 ? -10.227 5.803 -26.300 1.00 54.31 963 GLY A O 1
ATOM 7413 N N . SER A 1 964 ? -12.463 5.735 -26.511 1.00 57.59 964 SER A N 1
ATOM 7414 C CA . SER A 1 964 ? -12.477 5.359 -27.932 1.00 57.59 964 SER A CA 1
ATOM 7415 C C . SER A 1 964 ? -11.861 6.442 -28.824 1.00 57.59 964 SER A C 1
ATOM 7417 O O . SER A 1 964 ? -11.074 6.140 -29.726 1.00 57.59 964 SER A O 1
ATOM 7419 N N . ALA A 1 965 ? -12.158 7.718 -28.551 1.00 54.69 965 ALA A N 1
ATOM 7420 C CA . ALA A 1 965 ? -11.572 8.847 -29.271 1.00 54.69 965 ALA A CA 1
ATOM 7421 C C . ALA A 1 965 ? -10.052 8.954 -29.043 1.00 54.69 965 ALA A C 1
ATOM 7423 O O . ALA A 1 965 ? -9.288 9.131 -29.998 1.00 54.69 965 ALA A O 1
ATOM 7424 N N . VAL A 1 966 ? -9.599 8.786 -27.795 1.00 55.25 966 VAL A N 1
ATOM 7425 C CA . VAL A 1 966 ? -8.172 8.774 -27.430 1.00 55.25 966 VAL A CA 1
ATOM 7426 C C . VAL A 1 966 ? -7.444 7.616 -28.119 1.00 55.25 966 VAL A C 1
ATOM 7428 O O . VAL A 1 966 ? -6.367 7.818 -28.688 1.00 55.25 966 VAL A O 1
ATOM 7431 N N . HIS A 1 967 ? -8.049 6.426 -28.154 1.00 60.78 967 HIS A N 1
ATOM 7432 C CA . HIS A 1 967 ? -7.488 5.266 -28.842 1.00 60.78 967 HIS A CA 1
ATOM 7433 C C . HIS A 1 967 ? -7.340 5.495 -30.349 1.00 60.78 967 HIS A C 1
ATOM 7435 O O . HIS A 1 967 ? -6.254 5.308 -30.896 1.00 60.78 967 HIS A O 1
ATOM 7441 N N . SER A 1 968 ? -8.413 5.938 -31.013 1.00 58.78 968 SER A N 1
ATOM 7442 C CA . SER A 1 968 ? -8.422 6.211 -32.456 1.00 58.78 968 SER A CA 1
ATOM 7443 C C . SER A 1 968 ? -7.338 7.222 -32.837 1.00 58.78 968 SER A C 1
ATOM 7445 O O . SER A 1 968 ? -6.549 7.007 -33.763 1.00 58.78 968 SER A O 1
ATOM 7447 N N . SER A 1 969 ? -7.211 8.282 -32.037 1.00 56.09 969 SER A N 1
ATOM 7448 C CA . SER A 1 969 ? -6.161 9.279 -32.199 1.00 56.09 969 SER A CA 1
ATOM 7449 C C . SER A 1 969 ? -4.753 8.693 -32.031 1.00 56.09 969 SER A C 1
ATOM 7451 O O . SER A 1 969 ? -3.848 9.039 -32.792 1.00 56.09 969 SER A O 1
ATOM 7453 N N . ASN A 1 970 ? -4.538 7.836 -31.034 1.00 60.78 970 ASN A N 1
ATOM 7454 C CA . ASN A 1 970 ? -3.234 7.225 -30.779 1.00 60.78 970 ASN A CA 1
ATOM 7455 C C . ASN A 1 970 ? -2.859 6.187 -31.852 1.00 60.78 970 ASN A C 1
ATOM 7457 O O . ASN A 1 970 ? -1.704 6.105 -32.265 1.00 60.78 970 ASN A O 1
ATOM 7461 N N . ALA A 1 971 ? -3.832 5.427 -32.356 1.00 60.59 971 ALA A N 1
ATOM 7462 C CA . ALA A 1 971 ? -3.635 4.481 -33.450 1.00 60.59 971 ALA A CA 1
ATOM 7463 C C . ALA A 1 971 ? -3.215 5.191 -34.749 1.00 60.59 971 ALA A C 1
ATOM 7465 O O . ALA A 1 971 ? -2.291 4.741 -35.433 1.00 60.59 971 ALA A O 1
ATOM 7466 N N . ALA A 1 972 ? -3.838 6.333 -35.065 1.00 59.94 972 ALA A N 1
ATOM 7467 C CA . ALA A 1 972 ? -3.458 7.162 -36.208 1.00 59.94 972 ALA A CA 1
ATOM 7468 C C . ALA A 1 972 ? -2.019 7.698 -36.087 1.00 59.94 972 ALA A C 1
ATOM 7470 O O . ALA A 1 972 ? -1.266 7.693 -37.063 1.00 59.94 972 ALA A O 1
ATOM 7471 N N . ASP A 1 973 ? -1.617 8.107 -34.884 1.00 59.19 973 ASP A N 1
ATOM 7472 C CA . ASP A 1 973 ? -0.265 8.584 -34.594 1.00 59.19 973 ASP A CA 1
ATOM 7473 C C . ASP A 1 973 ? 0.790 7.470 -34.705 1.00 59.19 973 ASP A C 1
ATOM 7475 O O . ASP A 1 973 ? 1.805 7.636 -35.383 1.00 59.19 973 ASP A O 1
ATOM 7479 N N . ASN A 1 974 ? 0.525 6.293 -34.136 1.00 62.59 974 ASN A N 1
ATOM 7480 C CA . ASN A 1 974 ? 1.403 5.130 -34.281 1.00 62.59 974 ASN A CA 1
ATOM 7481 C C . ASN A 1 974 ? 1.583 4.739 -35.756 1.00 62.59 974 ASN A C 1
ATOM 7483 O O . ASN A 1 974 ? 2.703 4.468 -36.194 1.00 62.59 974 ASN A O 1
ATOM 7487 N N . LYS A 1 975 ? 0.505 4.785 -36.552 1.00 66.31 975 LYS A N 1
ATOM 7488 C CA . LYS A 1 975 ? 0.558 4.540 -38.001 1.00 66.31 975 LYS A CA 1
ATOM 7489 C C . LYS A 1 975 ? 1.427 5.571 -38.727 1.00 66.31 975 LYS A C 1
ATOM 7491 O O . LYS A 1 975 ? 2.175 5.198 -39.627 1.00 66.31 975 LYS A O 1
ATOM 7496 N N . ALA A 1 976 ? 1.360 6.846 -38.343 1.00 62.00 976 ALA A N 1
ATOM 7497 C CA . ALA A 1 976 ? 2.196 7.899 -38.921 1.00 62.00 976 ALA A CA 1
ATOM 7498 C C . ALA A 1 976 ? 3.685 7.708 -38.583 1.00 62.00 976 ALA A C 1
ATOM 7500 O O . ALA A 1 976 ? 4.521 7.764 -39.482 1.00 62.00 976 ALA A O 1
ATOM 7501 N N . LYS A 1 977 ? 4.005 7.397 -37.319 1.00 64.50 977 LYS A N 1
ATOM 7502 C CA . LYS A 1 977 ? 5.379 7.123 -36.861 1.00 64.50 977 LYS A CA 1
ATOM 7503 C C . LYS A 1 977 ? 6.004 5.921 -37.577 1.00 64.50 977 LYS A C 1
ATOM 7505 O O . LYS A 1 977 ? 7.192 5.932 -37.882 1.00 64.50 977 LYS A O 1
ATOM 7510 N N . LEU A 1 978 ? 5.218 4.876 -37.841 1.00 65.94 978 LEU A N 1
ATOM 7511 C CA . LEU A 1 978 ? 5.684 3.695 -38.576 1.00 65.94 978 LEU A CA 1
ATOM 7512 C C . LEU A 1 978 ? 5.913 4.000 -40.065 1.00 65.94 978 LEU A C 1
ATOM 7514 O O . LEU A 1 978 ? 6.898 3.538 -40.635 1.00 65.94 978 LEU A O 1
ATOM 7518 N N . LYS A 1 979 ? 5.054 4.822 -40.684 1.00 69.56 979 LYS A N 1
ATOM 7519 C CA . LYS A 1 979 ? 5.224 5.257 -42.080 1.00 69.56 979 LYS A CA 1
ATOM 7520 C C . LYS A 1 979 ? 6.472 6.118 -42.291 1.00 69.56 979 LYS A C 1
ATOM 7522 O O . LYS A 1 979 ? 7.158 5.912 -43.285 1.00 69.56 979 LYS A O 1
ATOM 7527 N N . SER A 1 980 ? 6.792 7.033 -41.369 1.00 58.88 980 SER A N 1
ATOM 7528 C CA . SER A 1 980 ? 8.014 7.849 -41.471 1.00 58.88 980 SER A CA 1
ATOM 7529 C C . SER A 1 980 ? 9.292 7.007 -41.390 1.00 58.88 980 SER A C 1
ATOM 7531 O O . SER A 1 980 ? 10.290 7.328 -42.018 1.00 58.88 980 SER A O 1
ATOM 7533 N N . LEU A 1 981 ? 9.248 5.886 -40.665 1.00 56.53 981 LEU A N 1
ATOM 7534 C CA . LEU A 1 981 ? 10.375 4.956 -40.556 1.00 56.53 981 LEU A CA 1
ATOM 7535 C C . LEU A 1 981 ? 10.574 4.135 -41.848 1.00 56.53 981 LEU A C 1
ATOM 7537 O O . LEU A 1 981 ? 11.700 3.804 -42.201 1.00 56.53 981 LEU A O 1
ATOM 7541 N N . GLN A 1 982 ? 9.494 3.851 -42.589 1.00 53.56 982 GLN A N 1
ATOM 7542 C CA . GLN A 1 982 ? 9.555 3.200 -43.907 1.00 53.56 982 GLN A CA 1
ATOM 7543 C C . GLN A 1 982 ? 10.028 4.145 -45.025 1.00 53.56 982 GLN A C 1
ATOM 7545 O O . GLN A 1 982 ? 10.664 3.686 -45.971 1.00 53.56 982 GLN A O 1
ATOM 7550 N N . SER A 1 983 ? 9.754 5.454 -44.934 1.00 45.06 983 SER A N 1
ATOM 7551 C CA . SER A 1 983 ? 10.258 6.434 -45.912 1.00 45.06 983 SER A CA 1
ATOM 7552 C C . SER A 1 983 ? 11.763 6.687 -45.797 1.00 45.06 983 SER A C 1
ATOM 7554 O O . SER A 1 983 ? 12.398 6.930 -46.819 1.00 45.06 983 SER A O 1
ATOM 7556 N N . ASP A 1 984 ? 12.338 6.546 -44.598 1.00 42.50 984 ASP A N 1
ATOM 7557 C CA . ASP A 1 984 ? 13.785 6.671 -44.354 1.00 42.50 984 ASP A CA 1
ATOM 7558 C C . ASP A 1 984 ? 14.601 5.470 -44.891 1.00 42.50 984 ASP A C 1
ATOM 7560 O O . ASP A 1 984 ? 15.828 5.499 -44.875 1.00 42.50 984 ASP A O 1
ATOM 7564 N N . HIS A 1 985 ? 13.938 4.411 -45.381 1.00 37.41 985 HIS A N 1
ATOM 7565 C CA . HIS A 1 985 ? 14.556 3.198 -45.942 1.00 37.41 985 HIS A CA 1
ATOM 7566 C C . HIS A 1 985 ? 14.395 3.048 -47.468 1.00 37.41 985 HIS A C 1
ATOM 7568 O O . HIS A 1 985 ? 14.687 1.983 -48.015 1.00 37.41 985 HIS A O 1
ATOM 7574 N N . LYS A 1 986 ? 13.964 4.091 -48.198 1.00 27.98 986 LYS A N 1
ATOM 7575 C CA . LYS A 1 986 ? 14.062 4.075 -49.670 1.00 27.98 986 LYS A CA 1
ATOM 7576 C C . LYS A 1 986 ? 15.543 4.155 -50.083 1.00 27.98 986 LYS A C 1
ATOM 7578 O O . LYS A 1 986 ? 16.226 5.083 -49.651 1.00 27.98 986 LYS A O 1
ATOM 7583 N N . PRO A 1 987 ? 16.057 3.224 -50.909 1.00 32.56 987 PRO A N 1
ATOM 7584 C CA . PRO A 1 987 ? 17.467 3.196 -51.255 1.00 32.56 987 PRO A CA 1
ATOM 7585 C C . PRO A 1 987 ? 17.798 4.413 -52.115 1.00 32.56 987 PRO A C 1
ATOM 7587 O O . PRO A 1 987 ? 17.207 4.627 -53.175 1.00 32.56 987 PRO A O 1
ATOM 7590 N N . ARG A 1 988 ? 18.780 5.194 -51.667 1.00 26.02 988 ARG A N 1
ATOM 7591 C CA . ARG A 1 988 ? 19.551 6.082 -52.532 1.00 26.02 988 ARG A CA 1
ATOM 7592 C C . ARG A 1 988 ? 20.381 5.168 -53.439 1.00 26.02 988 ARG A C 1
ATOM 7594 O O . ARG A 1 988 ? 21.490 4.778 -53.098 1.00 26.02 988 ARG A O 1
ATOM 7601 N N . ILE A 1 989 ? 19.766 4.723 -54.532 1.00 33.03 989 ILE A N 1
ATOM 7602 C CA . ILE A 1 989 ? 20.455 4.069 -55.642 1.00 33.03 989 ILE A CA 1
ATOM 7603 C C . ILE A 1 989 ? 21.323 5.151 -56.273 1.00 33.03 989 ILE A C 1
ATOM 7605 O O . ILE A 1 989 ? 20.795 6.039 -56.928 1.00 33.03 989 ILE A O 1
ATOM 7609 N N . GLU A 1 990 ? 22.618 5.128 -55.971 1.00 28.75 990 GLU A N 1
ATOM 7610 C CA . GLU A 1 990 ? 23.703 5.213 -56.952 1.00 28.75 990 GLU A CA 1
ATOM 7611 C C . GLU A 1 990 ? 25.066 5.146 -56.246 1.00 28.75 990 GLU A C 1
ATOM 7613 O O . GLU A 1 990 ? 25.294 5.791 -55.225 1.00 28.75 990 GLU A O 1
ATOM 7618 N N . ALA A 1 991 ? 25.955 4.367 -56.868 1.00 27.64 991 ALA A N 1
ATOM 7619 C CA . ALA A 1 991 ? 27.390 4.205 -56.633 1.00 27.64 991 ALA A CA 1
ATOM 7620 C C . ALA A 1 991 ? 27.869 3.131 -55.623 1.00 27.64 991 ALA A C 1
ATOM 7622 O O . ALA A 1 991 ? 28.024 3.356 -54.425 1.00 27.64 991 ALA A O 1
ATOM 7623 N N . THR A 1 992 ? 28.315 2.027 -56.241 1.00 24.88 992 THR A N 1
ATOM 7624 C CA . THR A 1 992 ? 29.392 1.094 -55.840 1.00 24.88 992 THR A CA 1
ATOM 7625 C C . THR A 1 992 ? 28.984 -0.174 -55.087 1.00 24.88 992 THR A C 1
ATOM 7627 O O . THR A 1 992 ? 29.183 -0.321 -53.885 1.00 24.88 992 THR A O 1
ATOM 7630 N N . TYR A 1 993 ? 28.483 -1.149 -55.852 1.00 23.33 993 TYR A N 1
ATOM 7631 C CA . TYR A 1 993 ? 28.503 -2.559 -55.473 1.00 23.33 993 TYR A CA 1
ATOM 7632 C C . TYR A 1 993 ? 29.889 -3.149 -55.756 1.00 23.33 993 TYR A C 1
ATOM 7634 O O . TYR A 1 993 ? 30.301 -3.228 -56.910 1.00 23.33 993 TYR A O 1
ATOM 7642 N N . THR A 1 994 ? 30.543 -3.659 -54.714 1.00 22.41 994 THR A N 1
ATOM 7643 C CA . THR A 1 994 ? 31.413 -4.833 -54.849 1.00 22.41 994 THR A CA 1
ATOM 7644 C C . THR A 1 994 ? 30.963 -5.873 -53.832 1.00 22.41 994 THR A C 1
ATOM 7646 O O . THR A 1 994 ? 30.720 -5.581 -52.665 1.00 22.41 994 THR A O 1
ATOM 7649 N N . SER A 1 995 ? 30.756 -7.065 -54.368 1.00 24.62 995 SER A N 1
ATOM 7650 C CA . SER A 1 995 ? 30.114 -8.263 -53.841 1.00 24.62 995 SER A CA 1
ATOM 7651 C C . SER A 1 995 ? 30.859 -8.970 -52.712 1.00 24.62 995 SER A C 1
ATOM 7653 O O . SER A 1 995 ? 32.075 -9.091 -52.809 1.00 24.62 995 SER A O 1
ATOM 7655 N N . THR A 1 996 ? 30.089 -9.552 -51.780 1.00 21.55 996 THR A N 1
ATOM 7656 C CA . THR A 1 996 ? 30.251 -10.781 -50.941 1.00 21.55 996 THR A CA 1
ATOM 7657 C C . THR A 1 996 ? 29.762 -10.460 -49.522 1.00 21.55 996 THR A C 1
ATOM 7659 O O . THR A 1 996 ? 30.035 -9.386 -49.018 1.00 21.55 996 THR A O 1
ATOM 7662 N N . SER A 1 997 ? 28.958 -11.246 -48.811 1.00 21.55 997 SER A N 1
ATOM 7663 C CA . SER A 1 997 ? 28.622 -12.666 -48.856 1.00 21.55 997 SER A CA 1
ATOM 7664 C C . SER A 1 997 ? 27.280 -12.888 -48.144 1.00 21.55 997 SER A C 1
ATOM 7666 O O . SER A 1 997 ? 26.905 -12.166 -47.223 1.00 21.55 997 SER A O 1
ATOM 7668 N N . THR A 1 998 ? 26.576 -13.923 -48.577 1.00 26.91 998 THR A N 1
ATOM 7669 C CA . THR A 1 998 ? 25.410 -14.540 -47.949 1.00 26.91 998 THR A CA 1
ATOM 7670 C C . THR A 1 998 ? 25.705 -14.913 -46.488 1.00 26.91 998 THR A C 1
ATOM 7672 O O . THR A 1 998 ? 26.520 -15.798 -46.249 1.00 26.91 998 THR A O 1
ATOM 7675 N N . GLU A 1 999 ? 25.020 -14.312 -45.511 1.00 21.67 999 GLU A N 1
ATOM 7676 C CA . GLU A 1 999 ? 24.938 -14.864 -44.152 1.00 21.67 999 GLU A CA 1
ATOM 7677 C C . GLU A 1 999 ? 23.482 -15.153 -43.774 1.00 21.67 999 GLU A C 1
ATOM 7679 O O . GLU A 1 999 ? 22.668 -14.284 -43.469 1.00 21.67 999 GLU A O 1
ATOM 7684 N N . THR A 1 1000 ? 23.171 -16.444 -43.817 1.00 21.27 1000 THR A N 1
ATOM 7685 C CA . THR A 1 1000 ? 22.093 -17.127 -43.104 1.00 21.27 1000 THR A CA 1
ATOM 7686 C C . THR A 1 1000 ? 22.030 -16.695 -41.636 1.00 21.27 1000 THR A C 1
ATOM 7688 O O . THR A 1 1000 ? 22.906 -17.038 -40.842 1.00 21.27 1000 THR A O 1
ATOM 7691 N N . PHE A 1 1001 ? 20.951 -16.012 -41.244 1.00 22.34 1001 PHE A N 1
ATOM 7692 C CA . PHE A 1 1001 ? 20.614 -15.807 -39.835 1.00 22.34 1001 PHE A CA 1
ATOM 7693 C C . PHE A 1 1001 ? 20.226 -17.148 -39.202 1.00 22.34 1001 PHE A C 1
ATOM 7695 O O . PHE A 1 1001 ? 19.137 -17.675 -39.420 1.00 22.34 1001 PHE A O 1
ATOM 7702 N N . THR A 1 1002 ? 21.143 -17.705 -38.418 1.00 20.83 1002 THR A N 1
ATOM 7703 C CA . THR A 1 1002 ? 20.903 -18.870 -37.567 1.00 20.83 1002 THR A CA 1
ATOM 7704 C C . THR A 1 1002 ? 20.155 -18.452 -36.300 1.00 20.83 1002 THR A C 1
ATOM 7706 O O . THR A 1 1002 ? 20.533 -17.503 -35.611 1.00 20.83 1002 THR A O 1
ATOM 7709 N N . GLU A 1 1003 ? 19.081 -19.178 -35.980 1.00 28.75 1003 GLU A N 1
ATOM 7710 C CA . GLU A 1 1003 ? 18.340 -19.078 -34.721 1.00 28.75 1003 GLU A CA 1
ATOM 7711 C C . GLU A 1 1003 ? 19.274 -19.289 -33.515 1.00 28.75 1003 GLU A C 1
ATOM 7713 O O . GLU A 1 1003 ? 19.729 -20.400 -33.239 1.00 28.75 1003 GLU A O 1
ATOM 7718 N N . LYS A 1 1004 ? 19.537 -18.228 -32.743 1.00 22.95 1004 LYS A N 1
ATOM 7719 C CA . LYS A 1 1004 ? 20.180 -18.322 -31.424 1.00 22.95 1004 LYS A CA 1
ATOM 7720 C C . LYS A 1 1004 ? 19.479 -17.423 -30.401 1.00 22.95 1004 LYS A C 1
ATOM 7722 O O . LYS A 1 1004 ? 19.691 -16.220 -30.356 1.00 22.95 1004 LYS A O 1
ATOM 7727 N N . GLY A 1 1005 ? 18.700 -18.068 -29.528 1.00 25.88 1005 GLY A N 1
ATOM 7728 C CA . GLY A 1 1005 ? 18.469 -17.682 -28.130 1.00 25.88 1005 GLY A CA 1
ATOM 7729 C C . GLY A 1 1005 ? 17.689 -16.391 -27.861 1.00 25.88 1005 GLY A C 1
ATOM 7730 O O . GLY A 1 1005 ? 18.274 -15.332 -27.660 1.00 25.88 1005 GLY A O 1
ATOM 7731 N N . THR A 1 1006 ? 16.372 -16.510 -27.692 1.00 29.78 1006 THR A N 1
ATOM 7732 C CA . THR A 1 1006 ? 15.497 -15.479 -27.110 1.00 29.78 1006 THR A CA 1
ATOM 7733 C C . THR A 1 1006 ? 15.945 -15.103 -25.686 1.00 29.78 1006 THR A C 1
ATOM 7735 O O . THR A 1 1006 ? 15.690 -15.850 -24.735 1.00 29.78 1006 THR A O 1
ATOM 7738 N N . LYS A 1 1007 ? 16.626 -13.958 -25.534 1.00 33.28 1007 LYS A N 1
ATOM 7739 C CA . LYS A 1 1007 ? 16.986 -13.335 -24.247 1.00 33.28 1007 LYS A CA 1
ATOM 7740 C C . LYS A 1 1007 ? 15.953 -12.271 -23.848 1.00 33.28 1007 LYS A C 1
ATOM 7742 O O . LYS A 1 1007 ? 15.474 -11.499 -24.673 1.00 33.28 1007 LYS A O 1
ATOM 7747 N N . ASP A 1 1008 ? 15.615 -12.281 -22.564 1.00 33.47 1008 ASP A N 1
ATOM 7748 C CA . ASP A 1 1008 ? 14.558 -11.511 -21.902 1.00 33.47 1008 ASP A CA 1
ATOM 7749 C C . ASP A 1 1008 ? 15.007 -10.049 -21.663 1.00 33.47 1008 ASP A C 1
ATOM 7751 O O . ASP A 1 1008 ? 15.933 -9.806 -20.891 1.00 33.47 1008 ASP A O 1
ATOM 7755 N N . LEU A 1 1009 ? 14.393 -9.071 -22.347 1.00 40.41 1009 LEU A N 1
ATOM 7756 C CA . LEU A 1 1009 ? 14.882 -7.676 -22.450 1.00 40.41 1009 LEU A CA 1
ATOM 7757 C C . LEU A 1 1009 ? 14.073 -6.636 -21.649 1.00 40.41 1009 LEU A C 1
ATOM 7759 O O . LEU A 1 1009 ? 14.369 -5.441 -21.697 1.00 40.41 1009 LEU A O 1
ATOM 7763 N N . GLU A 1 1010 ? 13.086 -7.064 -20.860 1.00 32.03 1010 GLU A N 1
ATOM 7764 C CA . GLU A 1 1010 ? 12.371 -6.177 -19.923 1.00 32.03 1010 GLU A CA 1
ATOM 7765 C C . GLU A 1 1010 ? 12.995 -6.109 -18.518 1.00 32.03 1010 GLU A C 1
ATOM 7767 O O . GLU A 1 1010 ? 12.545 -5.326 -17.685 1.00 32.03 1010 GLU A O 1
ATOM 7772 N N . ASN A 1 1011 ? 14.087 -6.835 -18.275 1.00 34.97 1011 ASN A N 1
ATOM 7773 C CA . ASN A 1 1011 ? 15.073 -6.450 -17.263 1.00 34.97 1011 ASN A CA 1
ATOM 7774 C C . ASN A 1 1011 ? 16.254 -5.775 -18.001 1.00 34.97 1011 ASN A C 1
ATOM 7776 O O . ASN A 1 1011 ? 16.615 -6.198 -19.098 1.00 34.97 1011 ASN A O 1
ATOM 7780 N N . GLY A 1 1012 ? 16.818 -4.675 -17.480 1.00 33.94 1012 GLY A N 1
ATOM 7781 C CA . GLY A 1 1012 ? 18.056 -4.058 -18.021 1.00 33.94 1012 GLY A CA 1
ATOM 7782 C C . GLY A 1 1012 ? 19.155 -5.122 -18.188 1.00 33.94 1012 GLY A C 1
ATOM 7783 O O . GLY A 1 1012 ? 19.224 -6.019 -17.357 1.00 33.94 1012 GLY A O 1
ATOM 7784 N N . ASN A 1 1013 ? 20.005 -5.151 -19.217 1.00 34.22 1013 ASN A N 1
ATOM 7785 C CA . ASN A 1 1013 ? 20.950 -4.108 -19.614 1.00 34.22 1013 ASN A CA 1
ATOM 7786 C C . ASN A 1 1013 ? 21.633 -4.568 -20.933 1.00 34.22 1013 ASN A C 1
ATOM 7788 O O . ASN A 1 1013 ? 22.627 -5.280 -20.874 1.00 34.22 1013 ASN A O 1
ATOM 7792 N N . ASP A 1 1014 ? 21.103 -4.227 -22.113 1.00 28.53 1014 ASP A N 1
ATOM 7793 C CA . ASP A 1 1014 ? 21.826 -4.467 -23.377 1.00 28.53 1014 ASP A CA 1
ATOM 7794 C C . ASP A 1 1014 ? 22.164 -3.116 -24.004 1.00 28.53 1014 ASP A C 1
ATOM 7796 O O . ASP A 1 1014 ? 21.306 -2.242 -24.134 1.00 28.53 1014 ASP A O 1
ATOM 7800 N N . THR A 1 1015 ? 23.436 -2.960 -24.358 1.00 29.67 1015 THR A N 1
ATOM 7801 C CA . THR A 1 1015 ? 24.097 -1.769 -24.911 1.00 29.67 1015 THR A CA 1
ATOM 7802 C C . THR A 1 1015 ? 23.719 -1.459 -26.363 1.00 29.67 1015 THR A C 1
ATOM 7804 O O . THR A 1 1015 ? 24.308 -0.573 -26.976 1.00 29.67 1015 THR A O 1
ATOM 7807 N N . ALA A 1 1016 ? 22.698 -2.121 -26.913 1.00 35.00 1016 ALA A N 1
ATOM 7808 C CA . ALA A 1 1016 ? 22.004 -1.630 -28.095 1.00 35.00 1016 ALA A CA 1
ATOM 7809 C C . ALA A 1 1016 ? 21.037 -0.527 -27.649 1.00 35.00 1016 ALA A C 1
ATOM 7811 O O . ALA A 1 1016 ? 20.198 -0.749 -26.778 1.00 35.00 1016 ALA A O 1
ATOM 7812 N N . THR A 1 1017 ? 21.173 0.669 -28.216 1.00 39.09 1017 THR A N 1
ATOM 7813 C CA . THR A 1 1017 ? 20.329 1.853 -27.995 1.00 39.09 1017 THR A CA 1
ATOM 7814 C C . THR A 1 1017 ? 18.834 1.502 -27.897 1.00 39.09 1017 THR A C 1
ATOM 7816 O O . THR A 1 1017 ? 18.130 1.459 -28.903 1.00 39.09 1017 THR A O 1
ATOM 7819 N N . ARG A 1 1018 ? 18.323 1.251 -26.676 1.00 51.22 1018 ARG A N 1
ATOM 7820 C CA . ARG A 1 1018 ? 16.899 0.943 -26.451 1.00 51.22 1018 ARG A CA 1
ATOM 7821 C C . ARG A 1 1018 ? 16.060 2.091 -26.985 1.00 51.22 1018 ARG A C 1
ATOM 7823 O O . ARG A 1 1018 ? 16.284 3.256 -26.642 1.00 51.22 1018 ARG A O 1
ATOM 7830 N N . ALA A 1 1019 ? 15.076 1.773 -27.813 1.00 56.81 1019 ALA A N 1
ATOM 7831 C CA . ALA A 1 1019 ? 14.259 2.802 -28.415 1.00 56.81 1019 ALA A CA 1
ATOM 7832 C C . ALA A 1 1019 ? 13.414 3.511 -27.339 1.00 56.81 1019 ALA A C 1
ATOM 7834 O O . ALA A 1 1019 ? 12.781 2.881 -26.492 1.00 56.81 1019 ALA A O 1
ATOM 7835 N N . LYS A 1 1020 ? 13.402 4.854 -27.336 1.00 55.91 1020 LYS A N 1
ATOM 7836 C CA . LYS A 1 1020 ? 12.660 5.640 -26.328 1.00 55.91 1020 LYS A CA 1
ATOM 7837 C C . LYS A 1 1020 ? 11.154 5.336 -26.449 1.00 55.91 1020 LYS A C 1
ATOM 7839 O O . LYS A 1 1020 ? 10.618 5.394 -27.558 1.00 55.91 1020 LYS A O 1
ATOM 7844 N N . ALA A 1 1021 ? 10.465 5.091 -25.329 1.00 52.16 1021 ALA A N 1
ATOM 7845 C CA . ALA A 1 1021 ? 9.022 4.808 -25.308 1.00 52.16 1021 ALA A CA 1
ATOM 7846 C C . ALA A 1 1021 ? 8.209 5.848 -26.109 1.00 52.16 1021 ALA A C 1
ATOM 7848 O O . ALA A 1 1021 ? 8.441 7.057 -25.985 1.00 52.16 1021 ALA A O 1
ATOM 7849 N N . GLY A 1 1022 ? 7.289 5.374 -26.955 1.00 58.38 1022 GLY A N 1
ATOM 7850 C CA . GLY A 1 1022 ? 6.482 6.210 -27.853 1.00 58.38 1022 GLY A CA 1
ATOM 7851 C C . GLY A 1 1022 ? 7.121 6.552 -29.211 1.00 58.38 1022 GLY A C 1
ATOM 7852 O O . GLY A 1 1022 ? 6.507 7.277 -29.994 1.00 58.38 1022 GLY A O 1
ATOM 7853 N N . THR A 1 1023 ? 8.334 6.062 -29.507 1.00 63.31 1023 THR A N 1
ATOM 7854 C CA . THR A 1 1023 ? 8.975 6.161 -30.842 1.00 63.31 1023 THR A CA 1
ATOM 7855 C C . THR A 1 1023 ? 8.629 4.967 -31.732 1.00 63.31 1023 THR A C 1
ATOM 7857 O O . THR A 1 1023 ? 8.271 3.908 -31.224 1.00 63.31 1023 THR A O 1
ATOM 7860 N N . ALA A 1 1024 ? 8.766 5.090 -33.056 1.00 65.50 1024 ALA A N 1
ATOM 7861 C CA . ALA A 1 1024 ? 8.480 3.960 -33.943 1.00 65.50 1024 ALA A CA 1
ATOM 7862 C C . ALA A 1 1024 ? 9.481 2.800 -33.804 1.00 65.50 1024 ALA A C 1
ATOM 7864 O O . ALA A 1 1024 ? 9.042 1.656 -33.822 1.00 65.50 1024 ALA A O 1
ATOM 7865 N N . HIS A 1 1025 ? 10.767 3.053 -33.525 1.00 67.00 1025 HIS A N 1
ATOM 7866 C CA . HIS A 1 1025 ? 11.708 1.979 -33.169 1.00 67.00 1025 HIS A CA 1
ATOM 7867 C C . HIS A 1 1025 ? 11.255 1.196 -31.924 1.00 67.00 1025 HIS A C 1
ATOM 7869 O O . HIS A 1 1025 ? 11.391 -0.020 -31.888 1.00 67.00 1025 HIS A O 1
ATOM 7875 N N . PHE A 1 1026 ? 10.654 1.869 -30.937 1.00 69.94 1026 PHE A N 1
ATOM 7876 C CA . PHE A 1 1026 ? 10.134 1.224 -29.726 1.00 69.94 1026 PHE A CA 1
ATOM 7877 C C . PHE A 1 1026 ? 8.883 0.397 -30.012 1.00 69.94 1026 PHE A C 1
ATOM 7879 O O . PHE A 1 1026 ? 8.723 -0.690 -29.467 1.00 69.94 1026 PHE A O 1
ATOM 7886 N N . LEU A 1 1027 ? 8.010 0.882 -30.899 1.00 68.62 1027 LEU A N 1
ATOM 7887 C CA . LEU A 1 1027 ? 6.847 0.117 -31.349 1.00 68.62 1027 LEU A CA 1
ATOM 7888 C C . LEU A 1 1027 ? 7.273 -1.141 -32.116 1.00 68.62 1027 LEU A C 1
ATOM 7890 O O . LEU A 1 1027 ? 6.703 -2.199 -31.883 1.00 68.62 1027 LEU A O 1
ATOM 7894 N N . VAL A 1 1028 ? 8.287 -1.045 -32.982 1.00 76.94 1028 VAL A N 1
ATOM 7895 C CA . VAL A 1 1028 ? 8.863 -2.196 -33.701 1.00 76.94 1028 VAL A CA 1
ATOM 7896 C C . VAL A 1 1028 ? 9.526 -3.178 -32.728 1.00 76.94 1028 VAL A C 1
ATOM 7898 O O . VAL A 1 1028 ? 9.342 -4.385 -32.846 1.00 76.94 1028 VAL A O 1
ATOM 7901 N N . GLU A 1 1029 ? 10.255 -2.681 -31.727 1.00 77.50 1029 GLU A N 1
ATOM 7902 C CA . GLU A 1 1029 ? 10.884 -3.504 -30.686 1.00 77.50 1029 GLU A CA 1
ATOM 7903 C C . GLU A 1 1029 ? 9.844 -4.283 -29.863 1.00 77.50 1029 GLU A C 1
ATOM 7905 O O . GLU A 1 1029 ? 10.012 -5.483 -29.634 1.00 77.50 1029 GLU A O 1
ATOM 7910 N N . ILE A 1 1030 ? 8.744 -3.630 -29.469 1.00 77.00 1030 ILE A N 1
ATOM 7911 C CA . ILE A 1 1030 ? 7.606 -4.292 -28.817 1.00 77.00 1030 ILE A CA 1
ATOM 7912 C C . ILE A 1 1030 ? 6.970 -5.313 -29.757 1.00 77.00 1030 ILE A C 1
ATOM 7914 O O . ILE A 1 1030 ? 6.744 -6.447 -29.343 1.00 77.00 1030 ILE A O 1
ATOM 7918 N N . GLU A 1 1031 ? 6.700 -4.944 -31.010 1.00 81.62 1031 GLU A N 1
ATOM 7919 C CA . GLU A 1 1031 ? 6.080 -5.844 -31.984 1.00 81.62 1031 GLU A CA 1
ATOM 7920 C C . GLU A 1 1031 ? 6.913 -7.109 -32.197 1.00 81.62 1031 GLU A C 1
ATOM 7922 O O . GLU A 1 1031 ? 6.364 -8.204 -32.282 1.00 81.62 1031 GLU A O 1
ATOM 7927 N N . ASN A 1 1032 ? 8.238 -6.996 -32.216 1.00 80.81 1032 ASN A N 1
ATOM 7928 C CA . ASN A 1 1032 ? 9.121 -8.146 -32.371 1.00 80.81 1032 ASN A CA 1
ATOM 7929 C C . ASN A 1 1032 ? 9.070 -9.084 -31.156 1.00 80.81 1032 ASN A C 1
ATOM 7931 O O . ASN A 1 1032 ? 9.083 -10.303 -31.331 1.00 80.81 1032 ASN A O 1
ATOM 7935 N N . ARG A 1 1033 ? 8.939 -8.542 -29.940 1.00 82.06 1033 ARG A N 1
ATOM 7936 C CA . ARG A 1 1033 ? 8.951 -9.321 -28.688 1.00 82.06 1033 ARG A CA 1
ATOM 7937 C C . ARG A 1 1033 ? 7.608 -9.915 -28.303 1.00 82.06 1033 ARG A C 1
ATOM 7939 O O . ARG A 1 1033 ? 7.560 -11.024 -27.783 1.00 82.06 1033 ARG A O 1
ATOM 7946 N N . ARG A 1 1034 ? 6.530 -9.177 -28.537 1.00 82.31 1034 ARG A N 1
ATOM 7947 C CA . ARG A 1 1034 ? 5.204 -9.526 -28.039 1.00 82.31 1034 ARG A CA 1
ATOM 7948 C C . ARG A 1 1034 ? 4.679 -10.835 -28.619 1.00 82.31 1034 ARG A C 1
ATOM 7950 O O . ARG A 1 1034 ? 5.041 -11.221 -29.737 1.00 82.31 1034 ARG A O 1
ATOM 7957 N N . ALA A 1 1035 ? 3.782 -11.479 -27.881 1.00 84.88 1035 ALA A N 1
ATOM 7958 C CA . ALA A 1 1035 ? 3.202 -12.749 -28.298 1.00 84.88 1035 ALA A CA 1
ATOM 7959 C C . ALA A 1 1035 ? 2.222 -12.565 -29.466 1.00 84.88 1035 ALA A C 1
ATOM 7961 O O . ALA A 1 1035 ? 2.287 -13.304 -30.447 1.00 84.88 1035 ALA A O 1
ATOM 7962 N N . ILE A 1 1036 ? 1.333 -11.568 -29.388 1.00 86.12 1036 ILE A N 1
ATOM 7963 C CA . ILE A 1 1036 ? 0.297 -11.334 -30.400 1.00 86.12 1036 ILE A CA 1
ATOM 7964 C C . ILE A 1 1036 ? 0.784 -10.265 -31.377 1.00 86.12 1036 ILE A C 1
ATOM 7966 O O . ILE A 1 1036 ? 0.900 -9.099 -31.015 1.00 86.12 1036 ILE A O 1
ATOM 7970 N N . LYS A 1 1037 ? 1.036 -10.637 -32.636 1.00 87.12 1037 LYS A N 1
ATOM 7971 C CA . LYS A 1 1037 ? 1.420 -9.671 -33.678 1.00 87.12 1037 LYS A CA 1
ATOM 7972 C C . LYS A 1 1037 ? 0.205 -8.861 -34.138 1.00 87.12 1037 LYS A C 1
ATOM 7974 O O . LYS A 1 1037 ? -0.805 -9.438 -34.561 1.00 87.12 1037 LYS A O 1
ATOM 7979 N N . VAL A 1 1038 ? 0.302 -7.535 -34.064 1.00 82.88 1038 VAL A N 1
ATOM 7980 C CA . VAL A 1 1038 ? -0.786 -6.596 -34.384 1.00 82.88 1038 VAL A CA 1
ATOM 7981 C C . VAL A 1 1038 ? -0.462 -5.654 -35.540 1.00 82.88 1038 VAL A C 1
ATOM 7983 O O . VAL A 1 1038 ? -1.377 -5.020 -36.066 1.00 82.88 1038 VAL A O 1
ATOM 7986 N N . PHE A 1 1039 ? 0.797 -5.544 -35.970 1.00 80.31 1039 PHE A N 1
ATOM 7987 C CA . PHE A 1 1039 ? 1.145 -4.708 -37.118 1.00 80.31 1039 PHE A CA 1
ATOM 7988 C C . PHE A 1 1039 ? 0.407 -5.180 -38.374 1.00 80.31 1039 PHE A C 1
ATOM 7990 O O . PHE A 1 1039 ? 0.337 -6.368 -38.680 1.00 80.31 1039 PHE A O 1
ATOM 7997 N N . GLY A 1 1040 ? -0.201 -4.226 -39.085 1.00 66.38 1040 GLY A N 1
ATOM 7998 C CA . GLY A 1 1040 ? -1.027 -4.500 -40.263 1.00 66.38 1040 GLY A CA 1
ATOM 7999 C C . GLY A 1 1040 ? -2.424 -5.059 -39.965 1.00 66.38 1040 GLY A C 1
ATOM 8000 O O . GLY A 1 1040 ? -3.208 -5.208 -40.899 1.00 66.38 1040 GLY A O 1
ATOM 8001 N N . LYS A 1 1041 ? -2.781 -5.329 -38.698 1.00 76.06 1041 LYS A N 1
ATOM 8002 C CA . LYS A 1 1041 ? -4.129 -5.781 -38.320 1.00 76.06 1041 LYS A CA 1
ATOM 8003 C C . LYS A 1 1041 ? -5.060 -4.605 -38.017 1.00 76.06 1041 LYS A C 1
ATOM 8005 O O . LYS A 1 1041 ? -4.630 -3.541 -37.577 1.00 76.06 1041 LYS A O 1
ATOM 8010 N N . SER A 1 1042 ? -6.355 -4.803 -38.268 1.00 74.62 1042 SER A N 1
ATOM 8011 C CA . SER A 1 1042 ? -7.378 -3.783 -38.024 1.00 74.62 1042 SER A CA 1
ATOM 8012 C C . SER A 1 1042 ? -7.637 -3.595 -36.527 1.00 74.62 1042 SER A C 1
ATOM 8014 O O . SER A 1 1042 ? -7.848 -4.566 -35.800 1.00 74.62 1042 SER A O 1
ATOM 8016 N N . THR A 1 1043 ? -7.703 -2.339 -36.083 1.00 70.19 1043 THR A N 1
ATOM 8017 C CA . THR A 1 1043 ? -8.101 -1.957 -34.716 1.00 70.19 1043 THR A CA 1
ATOM 8018 C C . THR A 1 1043 ? -9.544 -2.352 -34.392 1.00 70.19 1043 THR A C 1
ATOM 8020 O O . THR A 1 1043 ? -9.873 -2.556 -33.226 1.00 70.19 1043 THR A O 1
ATOM 8023 N N . ILE A 1 1044 ? -10.386 -2.542 -35.415 1.00 77.00 1044 ILE A N 1
ATOM 8024 C CA . ILE A 1 1044 ? -11.776 -3.003 -35.279 1.00 77.00 1044 ILE A CA 1
ATOM 8025 C C . ILE A 1 1044 ? -11.832 -4.399 -34.649 1.00 77.00 1044 ILE A C 1
ATOM 8027 O O . ILE A 1 1044 ? -12.721 -4.668 -33.852 1.00 77.00 1044 ILE A O 1
ATOM 8031 N N . ILE A 1 1045 ? -10.857 -5.269 -34.945 1.00 83.81 1045 ILE A N 1
ATOM 8032 C CA . ILE A 1 1045 ? -10.783 -6.615 -34.354 1.00 83.81 1045 ILE A CA 1
ATOM 8033 C C . ILE A 1 1045 ? -10.590 -6.506 -32.839 1.00 83.81 1045 ILE A C 1
ATOM 8035 O O . ILE A 1 1045 ? -11.301 -7.156 -32.080 1.00 83.81 1045 ILE A O 1
ATOM 8039 N N . GLY A 1 1046 ? -9.666 -5.646 -32.399 1.00 83.94 1046 GLY A N 1
ATOM 8040 C CA . GLY A 1 1046 ? -9.432 -5.392 -30.979 1.00 83.94 1046 GLY A CA 1
ATOM 8041 C C . GLY A 1 1046 ? -10.670 -4.840 -30.278 1.00 83.94 1046 GLY A C 1
ATOM 8042 O O . GLY A 1 1046 ? -11.087 -5.390 -29.266 1.00 83.94 1046 GLY A O 1
ATOM 8043 N N . LEU A 1 1047 ? -11.302 -3.817 -30.863 1.00 82.25 1047 LEU A N 1
ATOM 8044 C CA . LEU A 1 1047 ? -12.523 -3.209 -30.323 1.00 82.25 1047 LEU A CA 1
ATOM 8045 C C . LEU A 1 1047 ? -13.702 -4.192 -30.258 1.00 82.25 1047 LEU A C 1
ATOM 8047 O O . LEU A 1 1047 ? -14.445 -4.171 -29.283 1.00 82.25 1047 LEU A O 1
ATOM 8051 N N . ALA A 1 1048 ? -13.860 -5.075 -31.248 1.00 87.50 1048 ALA A N 1
ATOM 8052 C CA . ALA A 1 1048 ? -14.898 -6.106 -31.236 1.00 87.50 1048 ALA A CA 1
ATOM 8053 C C . ALA A 1 1048 ? -14.689 -7.117 -30.096 1.00 87.50 1048 ALA A C 1
ATOM 8055 O O . ALA A 1 1048 ? -15.643 -7.464 -29.402 1.00 87.50 1048 ALA A O 1
ATOM 8056 N N . ILE A 1 1049 ? -13.441 -7.542 -29.856 1.00 91.75 1049 ILE A N 1
ATOM 8057 C CA . ILE A 1 1049 ? -13.100 -8.419 -28.724 1.00 91.75 1049 ILE A CA 1
ATOM 8058 C C . ILE A 1 1049 ? -13.362 -7.695 -27.395 1.00 91.75 1049 ILE A C 1
ATOM 8060 O O . ILE A 1 1049 ? -13.938 -8.285 -26.484 1.00 91.75 1049 ILE A O 1
ATOM 8064 N N . THR A 1 1050 ? -12.997 -6.413 -27.286 1.00 89.19 1050 THR A N 1
ATOM 8065 C CA . THR A 1 1050 ? -13.281 -5.583 -26.103 1.00 89.19 1050 THR A CA 1
ATOM 8066 C C . THR A 1 1050 ? -14.781 -5.458 -25.839 1.00 89.19 1050 THR A C 1
ATOM 8068 O O . THR A 1 1050 ? -15.215 -5.612 -24.702 1.00 89.19 1050 THR A O 1
ATOM 8071 N N . PHE A 1 1051 ? -15.584 -5.213 -26.875 1.00 88.62 1051 PHE A N 1
ATOM 8072 C CA . PHE A 1 1051 ? -17.037 -5.120 -26.746 1.00 88.62 1051 PHE A CA 1
ATOM 8073 C C . PHE A 1 1051 ? -17.642 -6.448 -26.277 1.00 88.62 1051 PHE A C 1
ATOM 8075 O O . PHE A 1 1051 ? -18.399 -6.469 -25.310 1.00 88.62 1051 PHE A O 1
ATOM 8082 N N . PHE A 1 1052 ? -17.237 -7.564 -26.894 1.00 93.38 1052 PHE A N 1
ATOM 8083 C CA . PHE A 1 1052 ? -17.645 -8.904 -26.469 1.00 93.38 1052 PHE A CA 1
ATOM 8084 C C . PHE A 1 1052 ? -17.282 -9.182 -25.002 1.00 93.38 1052 PHE A C 1
ATOM 8086 O O . PHE A 1 1052 ? -18.111 -9.695 -24.249 1.00 93.38 1052 PHE A O 1
ATOM 8093 N N . ALA A 1 1053 ? -16.072 -8.801 -24.580 1.00 93.88 1053 ALA A N 1
ATOM 8094 C CA . ALA A 1 1053 ? -15.639 -8.940 -23.195 1.00 93.88 1053 ALA A CA 1
ATOM 8095 C C . ALA A 1 1053 ? -16.513 -8.118 -22.235 1.00 93.88 1053 ALA A C 1
ATOM 8097 O O . ALA A 1 1053 ? -16.935 -8.634 -21.205 1.00 93.88 1053 ALA A O 1
ATOM 8098 N N . GLY A 1 1054 ? -16.840 -6.873 -22.599 1.00 89.00 1054 GLY A N 1
ATOM 8099 C CA . GLY A 1 1054 ? -17.737 -6.009 -21.829 1.00 89.00 1054 GLY A CA 1
ATOM 8100 C C . GLY A 1 1054 ? -19.146 -6.591 -21.696 1.00 89.00 1054 GLY A C 1
ATOM 8101 O O . GLY A 1 1054 ? -19.701 -6.605 -20.600 1.00 89.00 1054 GLY A O 1
ATOM 8102 N N . CYS A 1 1055 ? -19.707 -7.148 -22.776 1.00 90.38 1055 CYS A N 1
ATOM 8103 C CA . CYS A 1 1055 ? -20.992 -7.849 -22.718 1.00 90.38 1055 CYS A CA 1
ATOM 8104 C C . CYS A 1 1055 ? -20.935 -9.065 -21.787 1.00 90.38 1055 CYS A C 1
ATOM 8106 O O . CYS A 1 1055 ? -21.819 -9.224 -20.949 1.00 90.38 1055 CYS A O 1
ATOM 8108 N N . CYS A 1 1056 ? -19.885 -9.888 -21.873 1.00 93.69 1056 CYS A N 1
ATOM 8109 C CA . CYS A 1 1056 ? -19.703 -10.998 -20.938 1.00 93.69 1056 CYS A CA 1
ATOM 8110 C C . CYS A 1 1056 ? -19.634 -10.492 -19.491 1.00 93.69 1056 CYS A C 1
ATOM 8112 O O . CYS A 1 1056 ? -20.325 -11.013 -18.618 1.00 93.69 1056 CYS A O 1
ATOM 8114 N N . PHE A 1 1057 ? -18.868 -9.430 -19.230 1.00 92.12 1057 PHE A N 1
ATOM 8115 C CA . PHE A 1 1057 ? -18.754 -8.903 -17.878 1.00 92.12 1057 PHE A CA 1
ATOM 8116 C C . PHE A 1 1057 ? -20.061 -8.320 -17.333 1.00 92.12 1057 PHE A C 1
ATOM 8118 O O . PHE A 1 1057 ? -20.351 -8.461 -16.150 1.00 92.12 1057 PHE A O 1
ATOM 8125 N N . SER A 1 1058 ? -20.903 -7.742 -18.185 1.00 90.81 1058 SER A N 1
ATOM 8126 C CA . SER A 1 1058 ? -22.203 -7.236 -17.745 1.00 90.81 1058 SER A CA 1
ATOM 8127 C C . SER A 1 1058 ? -23.152 -8.303 -17.193 1.00 90.81 1058 SER A C 1
ATOM 8129 O O . SER A 1 1058 ? -24.071 -7.971 -16.452 1.00 90.81 1058 SER A O 1
ATOM 8131 N N . LEU A 1 1059 ? -22.922 -9.580 -17.510 1.00 91.19 1059 LEU A N 1
ATOM 8132 C CA . LEU A 1 1059 ? -23.813 -10.674 -17.127 1.00 91.19 1059 LEU A CA 1
ATOM 8133 C C . LEU A 1 1059 ? -23.343 -11.450 -15.891 1.00 91.19 1059 LEU A C 1
ATOM 8135 O O . LEU A 1 1059 ? -24.165 -12.111 -15.257 1.00 91.19 1059 LEU A O 1
ATOM 8139 N N . PHE A 1 1060 ? -22.062 -11.369 -15.498 1.00 92.50 1060 PHE A N 1
ATOM 8140 C CA . PHE A 1 1060 ? -21.577 -12.165 -14.360 1.00 92.50 1060 PHE A CA 1
ATOM 8141 C C . PHE A 1 1060 ? -22.161 -11.696 -13.024 1.00 92.50 1060 PHE A C 1
ATOM 8143 O O . PHE A 1 1060 ? -22.521 -12.533 -12.201 1.00 92.50 1060 PHE A O 1
ATOM 8150 N N . SER A 1 1061 ? -22.246 -10.380 -12.804 1.00 89.62 1061 SER A N 1
ATOM 8151 C CA . SER A 1 1061 ? -22.696 -9.799 -11.532 1.00 89.62 1061 SER A CA 1
ATOM 8152 C C . SER A 1 1061 ? -24.199 -10.043 -11.304 1.00 89.62 1061 SER A C 1
ATOM 8154 O O . SER A 1 1061 ? -24.545 -10.569 -10.246 1.00 89.62 1061 SER A O 1
ATOM 8156 N N . PRO A 1 1062 ? -25.088 -9.838 -12.303 1.00 91.12 1062 PRO A N 1
ATOM 8157 C CA . PRO A 1 1062 ? -26.489 -10.265 -12.216 1.00 91.12 1062 PRO A CA 1
ATOM 8158 C C . PRO A 1 1062 ? -26.675 -11.768 -11.988 1.00 91.12 1062 PRO A C 1
ATOM 8160 O O . PRO A 1 1062 ? -27.477 -12.169 -11.148 1.00 91.12 1062 PRO A O 1
ATOM 8163 N N . ALA A 1 1063 ? -25.914 -12.615 -12.689 1.00 91.56 1063 ALA A N 1
ATOM 8164 C CA . ALA A 1 1063 ? -25.977 -14.061 -12.482 1.00 91.56 1063 ALA A CA 1
ATOM 8165 C C . ALA A 1 1063 ? -25.523 -14.457 -11.066 1.00 91.56 1063 ALA A C 1
ATOM 8167 O O . ALA A 1 1063 ? -26.124 -15.327 -10.440 1.00 91.56 1063 ALA A O 1
ATOM 8168 N N . PHE A 1 1064 ? -24.502 -13.785 -10.526 1.00 91.44 1064 PHE A N 1
ATOM 8169 C CA . PHE A 1 1064 ? -24.063 -13.989 -9.149 1.00 91.44 1064 PHE A CA 1
ATOM 8170 C C . PHE A 1 1064 ? -25.129 -13.555 -8.138 1.00 91.44 1064 PHE A C 1
ATOM 8172 O O . PHE A 1 1064 ? -25.396 -14.280 -7.186 1.00 91.44 1064 PHE A O 1
ATOM 8179 N N . ASN A 1 1065 ? -25.773 -12.409 -8.368 1.00 89.62 1065 ASN A N 1
ATOM 8180 C CA . ASN A 1 1065 ? -26.867 -11.910 -7.538 1.00 89.62 1065 ASN A CA 1
ATOM 8181 C C . ASN A 1 1065 ? -28.038 -12.908 -7.496 1.00 89.62 1065 ASN A C 1
ATOM 8183 O O . ASN A 1 1065 ? -28.501 -13.265 -6.413 1.00 89.62 1065 ASN A O 1
ATOM 8187 N N . LEU A 1 1066 ? -28.451 -13.438 -8.654 1.00 89.44 1066 LEU A N 1
ATOM 8188 C CA . LEU A 1 1066 ? -29.462 -14.499 -8.742 1.00 89.44 1066 LEU A CA 1
ATOM 8189 C C . LEU A 1 1066 ? -29.054 -15.758 -7.969 1.00 89.44 1066 LEU A C 1
ATOM 8191 O O . LEU A 1 1066 ? -29.893 -16.379 -7.324 1.00 89.44 1066 LEU A O 1
ATOM 8195 N N . ALA A 1 1067 ? -27.768 -16.110 -7.980 1.00 89.75 1067 ALA A N 1
ATOM 8196 C CA . ALA A 1 1067 ? -27.262 -17.249 -7.225 1.00 89.75 1067 ALA A CA 1
ATOM 8197 C C . ALA A 1 1067 ? -27.306 -17.030 -5.705 1.00 89.75 1067 ALA A C 1
ATOM 8199 O O . ALA A 1 1067 ? -27.714 -17.922 -4.968 1.00 89.75 1067 ALA A O 1
ATOM 8200 N N . SER A 1 1068 ? -26.878 -15.860 -5.225 1.00 88.12 1068 SER A N 1
ATOM 8201 C CA . SER A 1 1068 ? -26.765 -15.580 -3.788 1.00 88.12 1068 SER A CA 1
ATOM 8202 C C . SER A 1 1068 ? -28.071 -15.129 -3.134 1.00 88.12 1068 SER A C 1
ATOM 8204 O O . SER A 1 1068 ? -28.248 -15.331 -1.938 1.00 88.12 1068 SER A O 1
ATOM 8206 N N . ASN A 1 1069 ? -28.969 -14.484 -3.884 1.00 86.81 1069 ASN A N 1
ATOM 8207 C CA . ASN A 1 1069 ? -30.187 -13.879 -3.338 1.00 86.81 1069 ASN A CA 1
ATOM 8208 C C . ASN A 1 1069 ? -31.490 -14.536 -3.834 1.00 86.81 1069 ASN A C 1
ATOM 8210 O O . ASN A 1 1069 ? -32.540 -14.194 -3.305 1.00 86.81 1069 ASN A O 1
ATOM 8214 N N . ASP A 1 1070 ? -31.443 -15.444 -4.821 1.00 85.19 1070 ASP A N 1
ATOM 8215 C CA . ASP A 1 1070 ? -32.615 -16.111 -5.429 1.00 85.19 1070 ASP A CA 1
ATOM 8216 C C . ASP A 1 1070 ? -33.771 -15.153 -5.789 1.00 85.19 1070 ASP A C 1
ATOM 8218 O O . ASP A 1 1070 ? -34.941 -15.386 -5.490 1.00 85.19 1070 ASP A O 1
ATOM 8222 N N . GLN A 1 1071 ? -33.444 -14.047 -6.461 1.00 82.62 1071 GLN A N 1
ATOM 8223 C CA . GLN A 1 1071 ? -34.400 -12.969 -6.775 1.00 82.62 1071 GLN A CA 1
ATOM 8224 C C . GLN A 1 1071 ? -35.508 -13.381 -7.757 1.00 82.62 1071 GLN A C 1
ATOM 8226 O O . GLN A 1 1071 ? -36.509 -12.690 -7.909 1.00 82.62 1071 GLN A O 1
ATOM 8231 N N . TRP A 1 1072 ? -35.343 -14.519 -8.433 1.00 84.44 1072 TRP A N 1
ATOM 8232 C CA . TRP A 1 1072 ? -36.372 -15.120 -9.285 1.00 84.44 1072 TRP A CA 1
ATOM 8233 C C . TRP A 1 1072 ? -37.185 -16.212 -8.582 1.00 84.44 1072 TRP A C 1
ATOM 8235 O O . TRP A 1 1072 ? -38.002 -16.859 -9.233 1.00 84.44 1072 TRP A O 1
ATOM 8245 N N . HIS A 1 1073 ? -36.982 -16.413 -7.275 1.00 84.50 1073 HIS A N 1
ATOM 8246 C CA . HIS A 1 1073 ? -37.697 -17.396 -6.457 1.00 84.50 1073 HIS A CA 1
ATOM 8247 C C . HIS A 1 1073 ? -37.681 -18.804 -7.072 1.00 84.50 1073 HIS A C 1
ATOM 8249 O O . HIS A 1 1073 ? -38.710 -19.473 -7.189 1.00 84.50 1073 HIS A O 1
ATOM 8255 N N . THR A 1 1074 ? -36.501 -19.234 -7.522 1.00 83.75 1074 THR A N 1
ATOM 8256 C CA . THR A 1 1074 ? -36.305 -20.528 -8.185 1.00 83.75 1074 THR A CA 1
ATOM 8257 C C . THR A 1 1074 ? -36.122 -21.675 -7.197 1.00 83.75 1074 THR A C 1
ATOM 8259 O O . THR A 1 1074 ? -36.310 -22.839 -7.567 1.00 83.75 1074 THR A O 1
ATOM 8262 N N . LEU A 1 1075 ? -35.781 -21.372 -5.941 1.00 85.31 1075 LEU A N 1
ATOM 8263 C CA . LEU A 1 1075 ? -35.671 -22.362 -4.878 1.00 85.31 1075 LEU A CA 1
ATOM 8264 C C . LEU A 1 1075 ? -37.048 -22.766 -4.334 1.00 85.31 1075 LEU A C 1
ATOM 8266 O O . LEU A 1 1075 ? -38.012 -21.999 -4.303 1.00 85.31 1075 LEU A O 1
ATOM 8270 N N . LYS A 1 1076 ? -37.146 -24.014 -3.863 1.00 83.19 1076 LYS A N 1
ATOM 8271 C CA . LYS A 1 1076 ? -38.346 -24.506 -3.170 1.00 83.19 1076 LYS A CA 1
ATOM 8272 C C . LYS A 1 1076 ? -38.511 -23.779 -1.830 1.00 83.19 1076 LYS A C 1
ATOM 8274 O O . LYS A 1 1076 ? -37.529 -23.470 -1.159 1.00 83.19 1076 LYS A O 1
ATOM 8279 N N . LYS A 1 1077 ? -39.762 -23.571 -1.394 1.00 74.44 1077 LYS A N 1
ATOM 8280 C CA . LYS A 1 1077 ? -40.069 -22.946 -0.094 1.00 74.44 1077 LYS A CA 1
ATOM 8281 C C . LYS A 1 1077 ? -39.355 -23.679 1.050 1.00 74.44 1077 LYS A C 1
ATOM 8283 O O . LYS A 1 1077 ? -39.557 -24.877 1.226 1.00 74.44 1077 LYS A O 1
ATOM 8288 N N . GLY A 1 1078 ? -38.564 -22.937 1.827 1.00 72.56 1078 GLY A N 1
ATOM 8289 C CA . GLY A 1 1078 ? -37.803 -23.451 2.970 1.00 72.56 1078 GLY A CA 1
ATOM 8290 C C . GLY A 1 1078 ? -36.354 -23.848 2.664 1.00 72.56 1078 GLY A C 1
ATOM 8291 O O . GLY A 1 1078 ? -35.644 -24.207 3.593 1.00 72.56 1078 GLY A O 1
ATOM 8292 N N . VAL A 1 1079 ? -35.890 -23.775 1.412 1.00 81.00 1079 VAL A N 1
ATOM 8293 C CA . VAL A 1 1079 ? -34.468 -23.982 1.082 1.00 81.00 1079 VAL A CA 1
ATOM 8294 C C . VAL A 1 1079 ? -33.699 -22.666 1.289 1.00 81.00 1079 VAL A C 1
ATOM 8296 O O . VAL A 1 1079 ? -34.132 -21.643 0.757 1.00 81.00 1079 VAL A O 1
ATOM 8299 N N . PRO A 1 1080 ? -32.594 -22.651 2.059 1.00 82.44 1080 PRO A N 1
ATOM 8300 C CA . PRO A 1 1080 ? -31.815 -21.438 2.291 1.00 82.44 1080 PRO A CA 1
ATOM 8301 C C . PRO A 1 1080 ? -31.009 -21.025 1.056 1.00 82.44 1080 PRO A C 1
ATOM 8303 O O . PRO A 1 1080 ? -30.526 -21.863 0.296 1.00 82.44 1080 PRO A O 1
ATOM 8306 N N . ASN A 1 1081 ? -30.800 -19.718 0.897 1.00 86.12 1081 ASN A N 1
ATOM 8307 C CA . ASN A 1 1081 ? -29.993 -19.167 -0.189 1.00 86.12 1081 ASN A CA 1
ATOM 8308 C C . ASN A 1 1081 ? -28.527 -19.628 -0.107 1.00 86.12 1081 ASN A C 1
ATOM 8310 O O . ASN A 1 1081 ? -27.988 -19.884 0.975 1.00 86.12 1081 ASN A O 1
ATOM 8314 N N . LEU A 1 1082 ? -27.841 -19.672 -1.255 1.00 86.81 1082 LEU A N 1
ATOM 8315 C CA . LEU A 1 1082 ? -26.396 -19.907 -1.278 1.00 86.81 1082 LEU A CA 1
ATOM 8316 C C . LEU A 1 1082 ? -25.679 -18.792 -0.521 1.00 86.81 1082 LEU A C 1
ATOM 8318 O O . LEU A 1 1082 ? -25.839 -17.610 -0.832 1.00 86.81 1082 LEU A O 1
ATOM 8322 N N . VAL A 1 1083 ? -24.825 -19.168 0.431 1.00 88.94 1083 VAL A N 1
ATOM 8323 C CA . VAL A 1 1083 ? -23.955 -18.181 1.065 1.00 88.94 1083 VAL A CA 1
ATOM 8324 C C . VAL A 1 1083 ? -22.921 -17.718 0.040 1.00 88.94 1083 VAL A C 1
ATOM 8326 O O . VAL A 1 1083 ? -22.513 -18.477 -0.846 1.00 88.94 1083 VAL A O 1
ATOM 8329 N N . VAL A 1 1084 ? -22.479 -16.465 0.144 1.00 90.69 1084 VAL A N 1
ATOM 8330 C CA . VAL A 1 1084 ? -21.634 -15.825 -0.882 1.00 90.69 1084 VAL A CA 1
ATOM 8331 C C . VAL A 1 1084 ? -20.345 -16.593 -1.154 1.00 90.69 1084 VAL A C 1
ATOM 8333 O O . VAL A 1 1084 ? -19.881 -16.643 -2.291 1.00 90.69 1084 VAL A O 1
ATOM 8336 N N . TYR A 1 1085 ? -19.808 -17.264 -0.141 1.00 90.56 1085 TYR A N 1
ATOM 8337 C CA . TYR A 1 1085 ? -18.631 -18.118 -0.255 1.00 90.56 1085 TYR A CA 1
ATOM 8338 C C . TYR A 1 1085 ? -18.869 -19.354 -1.130 1.00 90.56 1085 TYR A C 1
ATOM 8340 O O . TYR A 1 1085 ? -18.057 -19.653 -2.006 1.00 90.56 1085 TYR A O 1
ATOM 8348 N N . THR A 1 1086 ? -20.006 -20.030 -0.956 1.00 90.69 1086 THR A N 1
ATOM 8349 C CA . THR A 1 1086 ? -20.400 -21.192 -1.763 1.00 90.69 1086 THR A CA 1
ATOM 8350 C C . THR A 1 1086 ? -20.729 -20.784 -3.195 1.00 90.69 1086 THR A C 1
ATOM 8352 O O . THR A 1 1086 ? -20.284 -21.436 -4.141 1.00 90.69 1086 THR A O 1
ATOM 8355 N N . ALA A 1 1087 ? -21.452 -19.672 -3.371 1.00 92.44 1087 ALA A N 1
ATOM 8356 C CA . ALA A 1 1087 ? -21.717 -19.109 -4.693 1.00 92.44 1087 ALA A CA 1
ATOM 8357 C C . ALA A 1 1087 ? -20.400 -18.776 -5.416 1.00 92.44 1087 ALA A C 1
ATOM 8359 O O . ALA A 1 1087 ? -20.200 -19.183 -6.561 1.00 92.44 1087 ALA A O 1
ATOM 8360 N N . PHE A 1 1088 ? -19.452 -18.125 -4.731 1.00 94.69 1088 PHE A N 1
ATOM 8361 C CA . PHE A 1 1088 ? -18.142 -17.795 -5.294 1.00 94.69 1088 PHE A CA 1
ATOM 8362 C C . PHE A 1 1088 ? -17.280 -19.017 -5.613 1.00 94.69 1088 PHE A C 1
ATOM 8364 O O . PHE A 1 1088 ? -16.564 -19.014 -6.619 1.00 94.69 1088 PHE A O 1
ATOM 8371 N N . PHE A 1 1089 ? -17.382 -20.083 -4.820 1.00 94.50 1089 PHE A N 1
ATOM 8372 C CA . PHE A 1 1089 ? -16.728 -21.351 -5.117 1.00 94.50 1089 PHE A CA 1
ATOM 8373 C C . PHE A 1 1089 ? -17.230 -21.955 -6.437 1.00 94.50 1089 PHE A C 1
ATOM 8375 O O . PHE A 1 1089 ? -16.422 -22.166 -7.341 1.00 94.50 1089 PHE A O 1
ATOM 8382 N N . TYR A 1 1090 ? -18.542 -22.170 -6.604 1.00 94.75 1090 TYR A N 1
ATOM 8383 C CA . TYR A 1 1090 ? -19.091 -22.746 -7.844 1.00 94.75 1090 TYR A CA 1
ATOM 8384 C C . TYR A 1 1090 ? -18.871 -21.851 -9.066 1.00 94.75 1090 TYR A C 1
ATOM 8386 O O . TYR A 1 1090 ? -18.533 -22.342 -10.145 1.00 94.75 1090 TYR A O 1
ATOM 8394 N N . PHE A 1 1091 ? -18.986 -20.538 -8.876 1.00 95.69 1091 PHE A N 1
ATOM 8395 C CA . PHE A 1 1091 ? -18.618 -19.532 -9.866 1.00 95.69 1091 PHE A CA 1
ATOM 8396 C C . PHE A 1 1091 ? -17.155 -19.680 -10.313 1.00 95.69 1091 PHE A C 1
ATOM 8398 O O . PHE A 1 1091 ? -16.844 -19.686 -11.503 1.00 95.69 1091 PHE A O 1
ATOM 8405 N N . SER A 1 1092 ? -16.225 -19.858 -9.376 1.00 95.62 1092 SER A N 1
ATOM 8406 C CA . SER A 1 1092 ? -14.801 -20.004 -9.698 1.00 95.62 1092 SER A CA 1
ATOM 8407 C C . SER A 1 1092 ? -14.464 -21.368 -10.305 1.00 95.62 1092 SER A C 1
ATOM 8409 O O . SER A 1 1092 ? -13.593 -21.456 -11.173 1.00 95.62 1092 SER A O 1
ATOM 8411 N N . VAL A 1 1093 ? -15.174 -22.430 -9.910 1.00 95.75 1093 VAL A N 1
ATOM 8412 C CA . VAL A 1 1093 ? -15.056 -23.759 -10.528 1.00 95.75 1093 VAL A CA 1
ATOM 8413 C C . VAL A 1 1093 ? -15.458 -23.700 -12.000 1.00 95.75 1093 VAL A C 1
ATOM 8415 O O . VAL A 1 1093 ? -14.703 -24.177 -12.849 1.00 95.75 1093 VAL A O 1
ATOM 8418 N N . SER A 1 1094 ? -16.589 -23.073 -12.339 1.00 96.00 1094 SER A N 1
ATOM 8419 C CA . SER A 1 1094 ? -16.992 -22.943 -13.744 1.00 96.00 1094 SER A CA 1
ATOM 8420 C C . SER A 1 1094 ? -16.031 -22.055 -14.538 1.00 96.00 1094 SER A C 1
ATOM 8422 O O . SER A 1 1094 ? -15.683 -22.415 -15.667 1.00 96.00 1094 SER A O 1
ATOM 8424 N N . CYS A 1 1095 ? -15.512 -20.971 -13.935 1.00 93.19 1095 CYS A N 1
ATOM 8425 C CA . CYS A 1 1095 ? -14.459 -20.143 -14.535 1.00 93.19 1095 CYS A CA 1
ATOM 8426 C C . CYS A 1 1095 ? -13.246 -20.989 -14.937 1.00 93.19 1095 CYS A C 1
ATOM 8428 O O . CYS A 1 1095 ? -12.716 -20.840 -16.040 1.00 93.19 1095 CYS A O 1
ATOM 8430 N N . PHE A 1 1096 ? -12.797 -21.856 -14.027 1.00 95.38 1096 PHE A N 1
ATOM 8431 C CA . PHE A 1 1096 ? -11.629 -22.709 -14.207 1.00 95.38 1096 PHE A CA 1
ATOM 8432 C C . PHE A 1 1096 ? -11.858 -23.785 -15.269 1.00 95.38 1096 PHE A C 1
ATOM 8434 O O . PHE A 1 1096 ? -11.012 -23.975 -16.142 1.00 95.38 1096 PHE A O 1
ATOM 8441 N N . VAL A 1 1097 ? -13.018 -24.448 -15.246 1.00 95.44 1097 VAL A N 1
ATOM 8442 C CA . VAL A 1 1097 ? -13.369 -25.483 -16.229 1.00 95.44 1097 VAL A CA 1
ATOM 8443 C C . VAL A 1 1097 ? -13.402 -24.900 -17.640 1.00 95.44 1097 VAL A C 1
ATOM 8445 O O . VAL A 1 1097 ? -12.740 -25.434 -18.532 1.00 95.44 1097 VAL A O 1
ATOM 8448 N N . ILE A 1 1098 ? -14.099 -23.775 -17.853 1.00 94.00 1098 ILE A N 1
ATOM 8449 C CA . ILE A 1 1098 ? -14.159 -23.159 -19.185 1.00 94.00 1098 ILE A CA 1
ATOM 8450 C C . ILE A 1 1098 ? -12.790 -22.616 -19.616 1.00 94.00 1098 ILE A C 1
ATOM 8452 O O . ILE A 1 1098 ? -12.405 -22.777 -20.775 1.00 94.00 1098 ILE A O 1
ATOM 8456 N N . ALA A 1 1099 ? -12.010 -22.059 -18.679 1.00 90.94 1099 ALA A N 1
ATOM 8457 C CA . ALA A 1 1099 ? -10.651 -21.599 -18.946 1.00 90.94 1099 ALA A CA 1
ATOM 8458 C C . ALA A 1 1099 ? -9.764 -22.749 -19.434 1.00 90.94 1099 ALA A C 1
ATOM 8460 O O . ALA A 1 1099 ? -9.083 -22.595 -20.446 1.00 90.94 1099 ALA A O 1
ATOM 8461 N N . ILE A 1 1100 ? -9.795 -23.904 -18.765 1.00 91.69 1100 ILE A N 1
ATOM 8462 C CA . ILE A 1 1100 ? -9.030 -25.086 -19.170 1.00 91.69 1100 ILE A CA 1
ATOM 8463 C C . ILE A 1 1100 ? -9.462 -25.570 -20.549 1.00 91.69 1100 ILE A C 1
ATOM 8465 O O . ILE A 1 1100 ? -8.600 -25.774 -21.402 1.00 91.69 1100 ILE A O 1
ATOM 8469 N N . ILE A 1 1101 ? -10.766 -25.734 -20.786 1.00 93.25 1101 ILE A N 1
ATOM 8470 C CA . ILE A 1 1101 ? -11.279 -26.241 -22.066 1.00 93.25 1101 ILE A CA 1
ATOM 8471 C C . ILE A 1 1101 ? -10.808 -25.341 -23.212 1.00 93.25 1101 ILE A C 1
ATOM 8473 O O . ILE A 1 1101 ? -10.174 -25.818 -24.156 1.00 93.25 1101 ILE A O 1
ATOM 8477 N N . LEU A 1 1102 ? -11.044 -24.031 -23.106 1.00 91.50 1102 LEU A N 1
ATOM 8478 C CA . LEU A 1 1102 ? -10.681 -23.075 -24.152 1.00 91.50 1102 LEU A CA 1
ATOM 8479 C C . LEU A 1 1102 ? -9.168 -22.972 -24.341 1.00 91.50 1102 LEU A C 1
ATOM 8481 O O . LEU A 1 1102 ? -8.691 -22.964 -25.474 1.00 91.50 1102 LEU A O 1
ATOM 8485 N N . ASN A 1 1103 ? -8.387 -22.948 -23.260 1.00 89.56 1103 ASN A N 1
ATOM 8486 C CA . ASN A 1 1103 ? -6.938 -22.808 -23.377 1.00 89.56 1103 ASN A CA 1
ATOM 8487 C C . ASN A 1 1103 ? -6.257 -24.089 -23.859 1.00 89.56 1103 ASN A C 1
ATOM 8489 O O . ASN A 1 1103 ? -5.284 -23.998 -24.602 1.00 89.56 1103 ASN A O 1
ATOM 8493 N N . ILE A 1 1104 ? -6.779 -25.275 -23.530 1.00 88.50 1104 ILE A N 1
ATOM 8494 C CA . ILE A 1 1104 ? -6.322 -26.527 -24.148 1.00 88.50 1104 ILE A CA 1
ATOM 8495 C C . ILE A 1 1104 ? -6.620 -26.509 -25.648 1.00 88.50 1104 ILE A C 1
ATOM 8497 O O . ILE A 1 1104 ? -5.739 -26.851 -26.437 1.00 88.50 1104 ILE A O 1
ATOM 8501 N N . ILE A 1 1105 ? -7.806 -26.050 -26.063 1.00 91.75 1105 ILE A N 1
ATOM 8502 C CA . ILE A 1 1105 ? -8.114 -25.864 -27.487 1.00 91.75 1105 ILE A CA 1
ATOM 8503 C C . ILE A 1 1105 ? -7.111 -24.889 -28.116 1.00 91.75 1105 ILE A C 1
ATOM 8505 O O . ILE A 1 1105 ? -6.534 -25.216 -29.149 1.00 91.75 1105 ILE A O 1
ATOM 8509 N N . PHE A 1 1106 ? -6.823 -23.749 -27.483 1.00 91.62 1106 PHE A N 1
ATOM 8510 C CA . PHE A 1 1106 ? -5.888 -22.742 -28.002 1.00 91.62 1106 PHE A CA 1
ATOM 8511 C C . PHE A 1 1106 ? -4.413 -23.162 -27.979 1.00 91.62 1106 PHE A C 1
ATOM 8513 O O . PHE A 1 1106 ? -3.631 -22.628 -28.764 1.00 91.62 1106 PHE A O 1
ATOM 8520 N N . LEU A 1 1107 ? -4.010 -24.139 -27.158 1.00 89.69 1107 LEU A N 1
ATOM 8521 C CA . LEU A 1 1107 ? -2.678 -24.748 -27.263 1.00 89.69 1107 LEU A CA 1
ATOM 8522 C C . LEU A 1 1107 ? -2.494 -25.402 -28.641 1.00 89.69 1107 LEU A C 1
ATOM 8524 O O . LEU A 1 1107 ? -1.478 -25.171 -29.297 1.00 89.69 1107 LEU A O 1
ATOM 8528 N N . TYR A 1 1108 ? -3.483 -26.180 -29.092 1.00 89.69 1108 TYR A N 1
ATOM 8529 C CA . TYR A 1 1108 ? -3.400 -26.959 -30.334 1.00 89.69 1108 TYR A CA 1
ATOM 8530 C C . TYR A 1 1108 ? -3.945 -26.217 -31.565 1.00 89.69 1108 TYR A C 1
ATOM 8532 O O . TYR A 1 1108 ? -3.453 -26.406 -32.680 1.00 89.69 1108 TYR A O 1
ATOM 8540 N N . ARG A 1 1109 ? -4.945 -25.355 -31.369 1.00 90.19 1109 ARG A N 1
ATOM 8541 C CA . ARG A 1 1109 ? -5.596 -24.503 -32.375 1.00 90.19 1109 ARG A CA 1
ATOM 8542 C C . ARG A 1 1109 ? -5.526 -23.034 -31.937 1.00 90.19 1109 ARG A C 1
ATOM 8544 O O . ARG A 1 1109 ? -6.542 -22.453 -31.557 1.00 90.19 1109 ARG A O 1
ATOM 8551 N N . PRO A 1 1110 ? -4.324 -22.439 -31.950 1.00 85.81 1110 PRO A N 1
ATOM 8552 C CA . PRO A 1 1110 ? -4.128 -21.055 -31.551 1.00 85.81 1110 PRO A CA 1
ATOM 8553 C C . PRO A 1 1110 ? -4.859 -20.093 -32.493 1.00 85.81 1110 PRO A C 1
ATOM 8555 O O . PRO A 1 1110 ? -4.892 -20.283 -33.709 1.00 85.81 1110 PRO A O 1
ATOM 8558 N N . VAL A 1 1111 ? -5.415 -19.031 -31.919 1.00 86.25 1111 VAL A N 1
ATOM 8559 C CA . VAL A 1 1111 ? -6.092 -17.954 -32.649 1.00 86.25 1111 VAL A CA 1
ATOM 8560 C C . VAL A 1 1111 ? -5.140 -16.785 -32.920 1.00 86.25 1111 VAL A C 1
ATOM 8562 O O . VAL A 1 1111 ? -4.072 -16.673 -32.318 1.00 86.25 1111 VAL A O 1
ATOM 8565 N N . LEU A 1 1112 ? -5.520 -15.897 -33.844 1.00 84.12 1112 LEU A N 1
ATOM 8566 C CA . LEU A 1 1112 ? -4.823 -14.633 -34.138 1.00 84.12 1112 LEU A CA 1
ATOM 8567 C C . LEU A 1 1112 ? -3.363 -14.761 -34.619 1.00 84.12 1112 LEU A C 1
ATOM 8569 O O . LEU A 1 1112 ? -2.632 -13.770 -34.620 1.00 84.12 1112 LEU A O 1
ATOM 8573 N N . GLY A 1 1113 ? -2.974 -15.932 -35.132 1.00 76.50 1113 GLY A N 1
ATOM 8574 C CA . GLY A 1 1113 ? -1.636 -16.184 -35.678 1.00 76.50 1113 GLY A CA 1
ATOM 8575 C C . GLY A 1 1113 ? -0.584 -16.524 -34.619 1.00 76.50 1113 GLY A C 1
ATOM 8576 O O . GLY A 1 1113 ? 0.606 -16.421 -34.898 1.00 76.50 1113 GLY A O 1
ATOM 8577 N N . LEU A 1 1114 ? -1.009 -16.906 -33.411 1.00 85.81 1114 LEU A N 1
ATOM 8578 C CA . LEU A 1 1114 ? -0.112 -17.417 -32.376 1.00 85.81 1114 LEU A CA 1
ATOM 8579 C C . LEU A 1 1114 ? 0.477 -18.786 -32.774 1.00 85.81 1114 LEU A C 1
ATOM 8581 O O . LEU A 1 1114 ? -0.195 -19.573 -33.447 1.00 85.81 1114 LEU A O 1
ATOM 8585 N N . PRO A 1 1115 ? 1.711 -19.107 -32.345 1.00 84.56 1115 PRO A N 1
ATOM 8586 C CA . PRO A 1 1115 ? 2.310 -20.404 -32.622 1.00 84.56 1115 PRO A CA 1
ATOM 8587 C C . PRO A 1 1115 ? 1.587 -21.517 -31.854 1.00 84.56 1115 PRO A C 1
ATOM 8589 O O . PRO A 1 1115 ? 1.106 -21.321 -30.732 1.00 84.56 1115 PRO A O 1
ATOM 8592 N N . ARG A 1 1116 ? 1.534 -22.709 -32.461 1.00 87.44 1116 ARG A N 1
ATOM 8593 C CA . ARG A 1 1116 ? 1.037 -23.914 -31.785 1.00 87.44 1116 ARG A CA 1
ATOM 8594 C C . ARG A 1 1116 ? 1.951 -24.251 -30.614 1.00 87.44 1116 ARG A C 1
ATOM 8596 O O . ARG A 1 1116 ? 3.169 -24.129 -30.707 1.00 87.44 1116 ARG A O 1
ATOM 8603 N N . SER A 1 1117 ? 1.349 -24.711 -29.529 1.00 90.25 1117 SER A N 1
ATOM 8604 C CA . SER A 1 1117 ? 2.050 -25.206 -28.351 1.00 90.25 1117 SER A CA 1
ATOM 8605 C C . SER A 1 1117 ? 1.540 -26.606 -28.002 1.00 90.25 1117 SER A C 1
ATOM 8607 O O . SER A 1 1117 ? 0.725 -27.199 -28.707 1.00 90.25 1117 SER A O 1
ATOM 8609 N N . SER A 1 1118 ? 2.051 -27.173 -26.918 1.00 89.44 1118 SER A N 1
ATOM 8610 C CA . SER A 1 1118 ? 1.600 -28.452 -26.381 1.00 89.44 1118 SER A CA 1
ATOM 8611 C C . SER A 1 1118 ? 1.493 -28.373 -24.868 1.00 89.44 1118 SER A C 1
ATOM 8613 O O . SER A 1 1118 ? 2.142 -27.548 -24.223 1.00 89.44 1118 SER A O 1
ATOM 8615 N N . PHE A 1 1119 ? 0.734 -29.291 -24.277 1.00 85.88 1119 PHE A N 1
ATOM 8616 C CA . PHE A 1 1119 ? 0.659 -29.394 -22.821 1.00 85.88 1119 PHE A CA 1
ATOM 8617 C C . PHE A 1 1119 ? 2.041 -29.629 -22.177 1.00 85.88 1119 PHE A C 1
ATOM 8619 O O . PHE A 1 1119 ? 2.355 -29.066 -21.129 1.00 85.88 1119 PHE A O 1
ATOM 8626 N N . LYS A 1 1120 ? 2.922 -30.388 -22.848 1.00 86.25 1120 LYS A N 1
ATOM 8627 C CA . LYS A 1 1120 ? 4.316 -30.592 -22.419 1.00 86.25 1120 LYS A CA 1
ATOM 8628 C C . LYS A 1 1120 ? 5.115 -29.284 -22.422 1.00 86.25 1120 LYS A C 1
ATOM 8630 O O . LYS A 1 1120 ? 5.861 -29.026 -21.479 1.00 86.25 1120 LYS A O 1
ATOM 8635 N N . ALA A 1 1121 ? 4.945 -28.456 -23.453 1.00 85.31 1121 ALA A N 1
ATOM 8636 C CA . ALA A 1 1121 ? 5.590 -27.147 -23.536 1.00 85.31 1121 ALA A CA 1
ATOM 8637 C C . ALA A 1 1121 ? 5.076 -26.192 -22.448 1.00 85.31 1121 ALA A C 1
ATOM 8639 O O . ALA A 1 1121 ? 5.881 -25.532 -21.796 1.00 85.31 1121 ALA A O 1
ATOM 8640 N N . TYR A 1 1122 ? 3.767 -26.192 -22.176 1.00 87.50 1122 TYR A N 1
ATOM 8641 C CA . TYR A 1 1122 ? 3.178 -25.450 -21.059 1.00 87.50 1122 TYR A CA 1
ATOM 8642 C C . TYR A 1 1122 ? 3.787 -25.851 -19.707 1.00 87.50 1122 TYR A C 1
ATOM 8644 O O . TYR A 1 1122 ? 4.215 -24.988 -18.940 1.00 87.50 1122 TYR A O 1
ATOM 8652 N N . LEU A 1 1123 ? 3.904 -27.149 -19.407 1.00 83.62 1123 LEU A N 1
ATOM 8653 C CA . LEU A 1 1123 ? 4.515 -27.609 -18.151 1.00 83.62 1123 LEU A CA 1
ATOM 8654 C C . LEU A 1 1123 ? 5.977 -27.143 -18.006 1.00 83.62 1123 LEU A C 1
ATOM 8656 O O . LEU A 1 1123 ? 6.415 -26.800 -16.903 1.00 83.62 1123 LEU A O 1
ATOM 8660 N N . GLY A 1 1124 ? 6.715 -27.085 -19.119 1.00 78.50 1124 GLY A N 1
ATOM 8661 C CA . GLY A 1 1124 ? 8.099 -26.612 -19.179 1.00 78.50 1124 GLY A CA 1
ATOM 8662 C C . GLY A 1 1124 ? 8.278 -25.086 -19.167 1.00 78.50 1124 GLY A C 1
ATOM 8663 O O . GLY A 1 1124 ? 9.394 -24.620 -18.922 1.00 78.50 1124 GLY A O 1
ATOM 8664 N N . ASP A 1 1125 ? 7.219 -24.304 -19.394 1.00 81.44 1125 ASP A N 1
ATOM 8665 C CA . ASP A 1 1125 ? 7.285 -22.845 -19.493 1.00 81.44 1125 ASP A CA 1
ATOM 8666 C C . ASP A 1 1125 ? 7.223 -22.148 -18.123 1.00 81.44 1125 ASP A C 1
ATOM 8668 O O . ASP A 1 1125 ? 6.164 -21.901 -17.540 1.00 81.44 1125 ASP A O 1
ATOM 8672 N N . TRP A 1 1126 ? 8.400 -21.746 -17.646 1.00 79.06 1126 TRP A N 1
ATOM 8673 C CA . TRP A 1 1126 ? 8.578 -20.998 -16.401 1.00 79.06 1126 TRP A CA 1
ATOM 8674 C C . TRP A 1 1126 ? 8.891 -19.513 -16.604 1.00 79.06 1126 TRP A C 1
ATOM 8676 O O . TRP A 1 1126 ? 9.096 -18.800 -15.618 1.00 79.06 1126 TRP A O 1
ATOM 8686 N N . ASN A 1 1127 ? 8.941 -19.027 -17.847 1.00 75.75 1127 ASN A N 1
ATOM 8687 C CA . ASN A 1 1127 ? 9.353 -17.655 -18.120 1.00 75.75 1127 ASN A CA 1
ATOM 8688 C C . ASN A 1 1127 ? 8.214 -16.657 -17.851 1.00 75.75 1127 ASN A C 1
ATOM 8690 O O . ASN A 1 1127 ? 7.352 -16.449 -18.699 1.00 75.75 1127 ASN A O 1
ATOM 8694 N N . GLY A 1 1128 ? 8.173 -16.068 -16.655 1.00 75.00 1128 GLY A N 1
ATOM 8695 C CA . GLY A 1 1128 ? 7.100 -15.152 -16.250 1.00 75.00 1128 GLY A CA 1
ATOM 8696 C C . GLY A 1 1128 ? 5.882 -15.817 -15.591 1.00 75.00 1128 GLY A C 1
ATOM 8697 O O . GLY A 1 1128 ? 4.959 -15.116 -15.190 1.00 75.00 1128 GLY A O 1
ATOM 8698 N N . ARG A 1 1129 ? 5.898 -17.142 -15.371 1.00 85.50 1129 ARG A N 1
ATOM 8699 C CA . ARG A 1 1129 ? 4.826 -17.892 -14.676 1.00 85.50 1129 ARG A CA 1
ATOM 8700 C C . ARG A 1 1129 ? 4.437 -17.283 -13.322 1.00 85.50 1129 ARG A C 1
ATOM 8702 O O . ARG A 1 1129 ? 3.261 -17.222 -12.995 1.00 85.50 1129 ARG A O 1
ATOM 8709 N N . GLY A 1 1130 ? 5.409 -16.784 -12.552 1.00 76.06 1130 GLY A N 1
ATOM 8710 C CA . GLY A 1 1130 ? 5.144 -16.143 -11.255 1.00 76.06 1130 GLY A CA 1
ATOM 8711 C C . GLY A 1 1130 ? 4.217 -14.924 -11.349 1.00 76.06 1130 GLY A C 1
ATOM 8712 O O . GLY A 1 1130 ? 3.345 -14.760 -10.503 1.00 76.06 1130 GLY A O 1
ATOM 8713 N N . TRP A 1 1131 ? 4.346 -14.117 -12.405 1.00 82.56 1131 TRP A N 1
ATOM 8714 C CA . TRP A 1 1131 ? 3.466 -12.969 -12.639 1.00 82.56 1131 TRP A CA 1
ATOM 8715 C C . TRP A 1 1131 ? 2.051 -13.400 -13.042 1.00 82.56 1131 TRP A C 1
ATOM 8717 O O . TRP A 1 1131 ? 1.087 -12.770 -12.622 1.00 82.56 1131 TRP A O 1
ATOM 8727 N N . ALA A 1 1132 ? 1.917 -14.497 -13.793 1.00 87.25 1132 ALA A N 1
ATOM 8728 C CA . ALA A 1 1132 ? 0.616 -15.045 -14.178 1.00 87.25 1132 ALA A CA 1
ATOM 8729 C C . ALA A 1 1132 ? -0.137 -15.610 -12.962 1.00 87.25 1132 ALA A C 1
ATOM 8731 O O . ALA A 1 1132 ? -1.310 -15.306 -12.756 1.00 87.25 1132 ALA A O 1
ATOM 8732 N N . LEU A 1 1133 ? 0.572 -16.355 -12.106 1.00 85.94 1133 LEU A N 1
ATOM 8733 C CA . LEU A 1 1133 ? 0.043 -16.865 -10.839 1.00 85.94 1133 LEU A CA 1
ATOM 8734 C C . LEU A 1 1133 ? -0.391 -15.718 -9.912 1.00 85.94 1133 LEU A C 1
ATOM 8736 O O . LEU A 1 1133 ? -1.471 -15.778 -9.327 1.00 85.94 1133 LEU A O 1
ATOM 8740 N N . MET A 1 1134 ? 0.414 -14.653 -9.817 1.00 81.81 1134 MET A N 1
ATOM 8741 C CA . MET A 1 1134 ? 0.066 -13.445 -9.059 1.00 81.81 1134 MET A CA 1
ATOM 8742 C C . MET A 1 1134 ? -1.203 -12.778 -9.595 1.00 81.81 1134 MET A C 1
ATOM 8744 O O . MET A 1 1134 ? -2.073 -12.402 -8.815 1.00 81.81 1134 MET A O 1
ATOM 8748 N N . ALA A 1 1135 ? -1.325 -12.652 -10.918 1.00 87.62 1135 ALA A N 1
ATOM 8749 C CA . ALA A 1 1135 ? -2.504 -12.063 -11.538 1.00 87.62 1135 ALA A CA 1
ATOM 8750 C C . ALA A 1 1135 ? -3.780 -12.846 -11.182 1.00 87.62 1135 ALA A C 1
ATOM 8752 O O . ALA A 1 1135 ? -4.799 -12.240 -10.861 1.00 87.62 1135 ALA A O 1
ATOM 8753 N N . GLY A 1 1136 ? -3.710 -14.182 -11.169 1.00 89.06 1136 GLY A N 1
ATOM 8754 C CA . GLY A 1 1136 ? -4.838 -15.023 -10.762 1.00 89.06 1136 GLY A CA 1
ATOM 8755 C C . GLY A 1 1136 ? -5.203 -14.877 -9.285 1.00 89.06 1136 GLY A C 1
ATOM 8756 O O . GLY A 1 1136 ? -6.383 -14.754 -8.973 1.00 89.06 1136 GLY A O 1
ATOM 8757 N N . LEU A 1 1137 ? -4.217 -14.788 -8.381 1.00 85.19 1137 LEU A N 1
ATOM 8758 C CA . LEU A 1 1137 ? -4.478 -14.523 -6.957 1.00 85.19 1137 LEU A CA 1
ATOM 8759 C C . LEU A 1 1137 ? -5.161 -13.168 -6.750 1.00 85.19 1137 LEU A C 1
ATOM 8761 O O . LEU A 1 1137 ? -6.166 -13.090 -6.050 1.00 85.19 1137 LEU A O 1
ATOM 8765 N N . LEU A 1 1138 ? -4.629 -12.109 -7.368 1.00 84.12 1138 LEU A N 1
ATOM 8766 C CA . LEU A 1 1138 ? -5.199 -10.766 -7.265 1.00 84.12 1138 LEU A CA 1
ATOM 8767 C C . LEU A 1 1138 ? -6.629 -10.726 -7.803 1.00 84.12 1138 LEU A C 1
ATOM 8769 O O . LEU A 1 1138 ? -7.498 -10.141 -7.165 1.00 84.12 1138 LEU A O 1
ATOM 8773 N N . CYS A 1 1139 ? -6.896 -11.380 -8.934 1.00 93.94 1139 CYS A N 1
ATOM 8774 C CA . CYS A 1 1139 ? -8.251 -11.444 -9.464 1.00 93.94 1139 CYS A CA 1
ATOM 8775 C C . CYS A 1 1139 ? -9.196 -12.226 -8.539 1.00 93.94 1139 CYS A C 1
ATOM 8777 O O . CYS A 1 1139 ? -10.281 -11.738 -8.233 1.00 93.94 1139 CYS A O 1
ATOM 8779 N N . GLY A 1 1140 ? -8.770 -13.380 -8.020 1.00 90.81 1140 GLY A N 1
ATOM 8780 C CA . GLY A 1 1140 ? -9.598 -14.210 -7.144 1.00 90.81 1140 GLY A CA 1
ATOM 8781 C C . GLY A 1 1140 ? -9.935 -13.534 -5.817 1.00 90.81 1140 GLY A C 1
ATOM 8782 O O . GLY A 1 1140 ? -11.103 -13.476 -5.437 1.00 90.81 1140 GLY A O 1
ATOM 8783 N N . PHE A 1 1141 ? -8.945 -12.939 -5.143 1.00 87.88 1141 PHE A N 1
ATOM 8784 C CA . PHE A 1 1141 ? -9.200 -12.145 -3.938 1.00 87.88 1141 PHE A CA 1
ATOM 8785 C C . PHE A 1 1141 ? -10.003 -10.879 -4.242 1.00 87.88 1141 PHE A C 1
ATOM 8787 O O . PHE A 1 1141 ? -10.889 -10.522 -3.471 1.00 87.88 1141 PHE A O 1
ATOM 8794 N N . GLY A 1 1142 ? -9.732 -10.216 -5.369 1.00 90.19 1142 GLY A N 1
ATOM 8795 C CA . GLY A 1 1142 ? -10.481 -9.042 -5.802 1.00 90.19 1142 GLY A CA 1
ATOM 8796 C C . GLY A 1 1142 ? -11.970 -9.344 -5.988 1.00 90.19 1142 GLY A C 1
ATOM 8797 O O . GLY A 1 1142 ? -12.804 -8.663 -5.394 1.00 90.19 1142 GLY A O 1
ATOM 8798 N N . ASN A 1 1143 ? -12.307 -10.404 -6.726 1.00 94.06 1143 ASN A N 1
ATOM 8799 C CA . ASN A 1 1143 ? -13.692 -10.834 -6.934 1.00 94.06 1143 ASN A CA 1
ATOM 8800 C C . ASN A 1 1143 ? -14.349 -11.281 -5.623 1.00 94.06 1143 ASN A C 1
ATOM 8802 O O . ASN A 1 1143 ? -15.464 -10.863 -5.325 1.00 94.06 1143 ASN A O 1
ATOM 8806 N N . GLY A 1 1144 ? -13.648 -12.063 -4.796 1.00 90.50 1144 GLY A N 1
ATOM 8807 C CA . GLY A 1 1144 ? -14.162 -12.481 -3.490 1.00 90.50 1144 GLY A CA 1
ATOM 8808 C C . GLY A 1 1144 ? -14.533 -11.289 -2.600 1.00 90.50 1144 GLY A C 1
ATOM 8809 O O . GLY A 1 1144 ? -15.640 -11.237 -2.067 1.00 90.50 1144 GLY A O 1
ATOM 8810 N N . LEU A 1 1145 ? -13.660 -10.279 -2.514 1.00 89.94 1145 LEU A N 1
ATOM 8811 C CA . LEU A 1 1145 ? -13.927 -9.041 -1.772 1.00 89.94 1145 LEU A CA 1
ATOM 8812 C C . LEU A 1 1145 ? -15.067 -8.216 -2.390 1.00 89.94 1145 LEU A C 1
ATOM 8814 O O . LEU A 1 1145 ? -15.863 -7.640 -1.646 1.00 89.94 1145 LEU A O 1
ATOM 8818 N N . GLN A 1 1146 ? -15.182 -8.176 -3.724 1.00 93.00 1146 GLN A N 1
ATOM 8819 C CA . GLN A 1 1146 ? -16.303 -7.519 -4.406 1.00 93.00 1146 GLN A CA 1
ATOM 8820 C C . GLN A 1 1146 ? -17.630 -8.161 -3.996 1.00 93.00 1146 GLN A C 1
ATOM 8822 O O . GLN A 1 1146 ? -18.558 -7.457 -3.599 1.00 93.00 1146 GLN A O 1
ATOM 8827 N N . PHE A 1 1147 ? -17.714 -9.492 -4.043 1.00 92.38 1147 PHE A N 1
ATOM 8828 C CA . PHE A 1 1147 ? -18.940 -10.213 -3.715 1.00 92.38 1147 PHE A CA 1
ATOM 8829 C C . PHE A 1 1147 ? -19.288 -10.139 -2.227 1.00 92.38 1147 PHE A C 1
ATOM 8831 O O . PHE A 1 1147 ? -20.461 -9.974 -1.892 1.00 92.38 1147 PHE A O 1
ATOM 8838 N N . MET A 1 1148 ? -18.289 -10.174 -1.338 1.00 89.19 1148 MET A N 1
ATOM 8839 C CA . MET A 1 1148 ? -18.483 -9.942 0.100 1.00 89.19 1148 MET A CA 1
ATOM 8840 C C . MET A 1 1148 ? -19.027 -8.535 0.381 1.00 89.19 1148 MET A C 1
ATOM 8842 O O . MET A 1 1148 ? -19.959 -8.377 1.166 1.00 89.19 1148 MET A O 1
ATOM 8846 N N . GLY A 1 1149 ? -18.484 -7.507 -0.283 1.00 84.06 1149 GLY A N 1
ATOM 8847 C CA . GLY A 1 1149 ? -19.009 -6.143 -0.194 1.00 84.06 1149 GLY A CA 1
ATOM 8848 C C . GLY A 1 1149 ? -20.434 -6.026 -0.748 1.00 84.06 1149 GLY A C 1
ATOM 8849 O O . GLY A 1 1149 ? -21.281 -5.378 -0.132 1.00 84.06 1149 GLY A O 1
ATOM 8850 N N . GLY A 1 1150 ? -20.713 -6.704 -1.866 1.00 86.44 1150 GLY A N 1
ATOM 8851 C CA . GLY A 1 1150 ? -22.027 -6.738 -2.512 1.00 86.44 1150 GLY A CA 1
ATOM 8852 C C . GLY A 1 1150 ? -23.111 -7.412 -1.684 1.00 86.44 1150 GLY A C 1
ATOM 8853 O O . GLY A 1 1150 ? -24.247 -6.946 -1.689 1.00 86.44 1150 GLY A O 1
ATOM 8854 N N . GLN A 1 1151 ? -22.772 -8.424 -0.884 1.00 86.50 1151 GLN A N 1
ATOM 8855 C CA . GLN A 1 1151 ? -23.733 -9.037 0.034 1.00 86.50 1151 GLN A CA 1
ATOM 8856 C C . GLN A 1 1151 ? -24.353 -8.009 0.992 1.00 86.50 1151 GLN A C 1
ATOM 8858 O O . GLN A 1 1151 ? -25.570 -8.009 1.201 1.00 86.50 1151 GLN A O 1
ATOM 8863 N N . ALA A 1 1152 ? -23.517 -7.114 1.529 1.00 82.31 1152 ALA A N 1
ATOM 8864 C CA . ALA A 1 1152 ? -23.919 -6.096 2.496 1.00 82.31 1152 ALA A CA 1
ATOM 8865 C C . ALA A 1 1152 ? -24.524 -4.847 1.839 1.00 82.31 1152 ALA A C 1
ATOM 8867 O O . ALA A 1 1152 ? -25.508 -4.298 2.331 1.00 82.31 1152 ALA A O 1
ATOM 8868 N N . ALA A 1 1153 ? -23.902 -4.355 0.763 1.00 79.38 1153 ALA A N 1
ATOM 8869 C CA . ALA A 1 1153 ? -24.259 -3.081 0.136 1.00 79.38 1153 ALA A CA 1
ATOM 8870 C C . ALA A 1 1153 ? -25.321 -3.211 -0.970 1.00 79.38 1153 ALA A C 1
ATOM 8872 O O . ALA A 1 1153 ? -25.990 -2.228 -1.287 1.00 79.38 1153 ALA A O 1
ATOM 8873 N N . GLY A 1 1154 ? -25.476 -4.411 -1.530 1.00 84.31 1154 GLY A N 1
ATOM 8874 C CA . GLY A 1 1154 ? -26.175 -4.684 -2.783 1.00 84.31 1154 GLY A CA 1
ATOM 8875 C C . GLY A 1 1154 ? -25.198 -4.875 -3.946 1.00 84.31 1154 GLY A C 1
ATOM 8876 O O . GLY A 1 1154 ? -24.155 -4.216 -4.017 1.00 84.31 1154 GLY A O 1
ATOM 8877 N N . TYR A 1 1155 ? -25.515 -5.783 -4.873 1.00 86.88 1155 TYR A N 1
ATOM 8878 C CA . TYR A 1 1155 ? -24.602 -6.123 -5.978 1.00 86.88 1155 TYR A CA 1
ATOM 8879 C C . TYR A 1 1155 ? -24.494 -5.002 -7.018 1.00 86.88 1155 TYR A C 1
ATOM 8881 O O . TYR A 1 1155 ? -23.419 -4.798 -7.577 1.00 86.88 1155 TYR A O 1
ATOM 8889 N N . ALA A 1 1156 ? -25.543 -4.188 -7.181 1.00 81.19 1156 ALA A N 1
ATOM 8890 C CA . ALA A 1 1156 ? -25.473 -2.976 -7.999 1.00 81.19 1156 ALA A CA 1
ATOM 8891 C C . ALA A 1 1156 ? -24.477 -1.949 -7.422 1.00 81.19 1156 ALA A C 1
ATOM 8893 O O . ALA A 1 1156 ? -23.753 -1.295 -8.167 1.00 81.19 1156 ALA A O 1
ATOM 8894 N N . ALA A 1 1157 ? -24.393 -1.830 -6.092 1.00 77.44 1157 ALA A N 1
ATOM 8895 C CA . ALA A 1 1157 ? -23.402 -0.978 -5.438 1.00 77.44 1157 ALA A CA 1
ATOM 8896 C C . ALA A 1 1157 ? -21.983 -1.567 -5.537 1.00 77.44 1157 ALA A C 1
ATOM 8898 O O . ALA A 1 1157 ? -21.023 -0.820 -5.721 1.00 77.44 1157 ALA A O 1
ATOM 8899 N N . ALA A 1 1158 ? -21.839 -2.895 -5.469 1.00 84.31 1158 ALA A N 1
ATOM 8900 C CA . ALA A 1 1158 ? -20.552 -3.568 -5.661 1.00 84.31 1158 ALA A CA 1
ATOM 8901 C C . ALA A 1 1158 ? -19.982 -3.402 -7.075 1.00 84.31 1158 ALA A C 1
ATOM 8903 O O . ALA A 1 1158 ? -18.762 -3.419 -7.242 1.00 84.31 1158 ALA A O 1
ATOM 8904 N N . ASP A 1 1159 ? -20.826 -3.169 -8.082 1.00 84.38 1159 ASP A N 1
ATOM 8905 C CA . ASP A 1 1159 ? -20.371 -2.826 -9.431 1.00 84.38 1159 ASP A CA 1
ATOM 8906 C C . ASP A 1 1159 ? -19.619 -1.479 -9.479 1.00 84.38 1159 ASP A C 1
ATOM 8908 O O . ASP A 1 1159 ? -18.907 -1.217 -10.444 1.00 84.38 1159 ASP A O 1
ATOM 8912 N N . ALA A 1 1160 ? -19.642 -0.654 -8.421 1.00 75.88 1160 ALA A N 1
ATOM 8913 C CA . ALA A 1 1160 ? -18.751 0.507 -8.306 1.00 75.88 1160 ALA A CA 1
ATOM 8914 C C . ALA A 1 1160 ? -17.256 0.126 -8.350 1.00 75.88 1160 ALA A C 1
ATOM 8916 O O . ALA A 1 1160 ? -16.415 0.943 -8.730 1.00 75.88 1160 ALA A O 1
ATOM 8917 N N . VAL A 1 1161 ? -16.909 -1.128 -8.032 1.00 84.56 1161 VAL A N 1
ATOM 8918 C CA . VAL A 1 1161 ? -15.558 -1.686 -8.216 1.00 84.56 1161 VAL A CA 1
ATOM 8919 C C . VAL A 1 1161 ? -15.112 -1.647 -9.686 1.00 84.56 1161 VAL A C 1
ATOM 8921 O O . VAL A 1 1161 ? -13.916 -1.594 -9.968 1.00 84.56 1161 VAL A O 1
ATOM 8924 N N . GLN A 1 1162 ? -16.044 -1.554 -10.640 1.00 84.69 1162 GLN A N 1
ATOM 8925 C CA . GLN A 1 1162 ? -15.742 -1.323 -12.056 1.00 84.69 1162 GLN A CA 1
ATOM 8926 C C . GLN A 1 1162 ? -15.102 0.051 -12.328 1.00 84.69 1162 GLN A C 1
ATOM 8928 O O . GLN A 1 1162 ? -14.702 0.328 -13.450 1.00 84.69 1162 GLN A O 1
ATOM 8933 N N . ALA A 1 1163 ? -14.891 0.897 -11.314 1.00 72.44 1163 ALA A N 1
ATOM 8934 C CA . ALA A 1 1163 ? -13.942 2.009 -11.390 1.00 72.44 1163 ALA A CA 1
ATOM 8935 C C . ALA A 1 1163 ? -12.462 1.555 -11.471 1.00 72.44 1163 ALA A C 1
ATOM 8937 O O . ALA A 1 1163 ? -11.554 2.392 -11.480 1.00 72.44 1163 ALA A O 1
ATOM 8938 N N . LEU A 1 1164 ? -12.193 0.245 -11.566 1.00 81.25 1164 LEU A N 1
ATOM 8939 C CA . LEU A 1 1164 ? -10.863 -0.352 -11.728 1.00 81.25 1164 LEU A CA 1
ATOM 8940 C C . LEU A 1 1164 ? -9.998 0.234 -12.863 1.00 81.25 1164 LEU A C 1
ATOM 8942 O O . LEU A 1 1164 ? -8.769 0.200 -12.703 1.00 81.25 1164 LEU A O 1
ATOM 8946 N N . PRO A 1 1165 ? -10.545 0.862 -13.936 1.00 79.19 1165 PRO A N 1
ATOM 8947 C CA . PRO A 1 1165 ? -9.730 1.558 -14.920 1.00 79.19 1165 PRO A CA 1
ATOM 8948 C C . PRO A 1 1165 ? -8.864 2.666 -14.327 1.00 79.19 1165 PRO A C 1
ATOM 8950 O O . PRO A 1 1165 ? -7.821 2.970 -14.900 1.00 79.19 1165 PRO A O 1
ATOM 8953 N N . LEU A 1 1166 ? -9.230 3.238 -13.172 1.00 63.88 1166 LEU A N 1
ATOM 8954 C CA . LEU A 1 1166 ? -8.399 4.217 -12.463 1.00 63.88 1166 LEU A CA 1
ATOM 8955 C C . LEU A 1 1166 ? -7.026 3.641 -12.089 1.00 63.88 1166 LEU A C 1
ATOM 8957 O O . LEU A 1 1166 ? -6.010 4.324 -12.210 1.00 63.88 1166 LEU A O 1
ATOM 8961 N N . VAL A 1 1167 ? -6.985 2.373 -11.678 1.00 69.50 1167 VAL A N 1
ATOM 8962 C CA . VAL A 1 1167 ? -5.757 1.684 -11.264 1.00 69.50 1167 VAL A CA 1
ATOM 8963 C C . VAL A 1 1167 ? -5.058 1.054 -12.472 1.00 69.50 1167 VAL A C 1
ATOM 8965 O O . VAL A 1 1167 ? -3.849 1.216 -12.637 1.00 69.50 1167 VAL A O 1
ATOM 8968 N N . SER A 1 1168 ? -5.791 0.390 -13.370 1.00 74.06 1168 SER A N 1
ATOM 8969 C CA . SER A 1 1168 ? -5.178 -0.274 -14.531 1.00 74.06 1168 SER A CA 1
ATOM 8970 C C . SER A 1 1168 ? -4.621 0.726 -15.553 1.00 74.06 1168 SER A C 1
ATOM 8972 O O . SER A 1 1168 ? -3.509 0.542 -16.054 1.00 74.06 1168 SER A O 1
ATOM 8974 N N . THR A 1 1169 ? -5.316 1.844 -15.798 1.00 64.19 1169 THR A N 1
ATOM 8975 C CA . THR A 1 1169 ? -4.827 2.936 -16.662 1.00 64.19 1169 THR A CA 1
ATOM 8976 C C . THR A 1 1169 ? -3.617 3.625 -16.048 1.00 64.19 1169 THR A C 1
ATOM 8978 O O . THR A 1 1169 ? -2.681 3.969 -16.772 1.00 64.19 1169 THR A O 1
ATOM 8981 N N . PHE A 1 1170 ? -3.585 3.783 -14.720 1.00 63.56 1170 PHE A N 1
ATOM 8982 C CA . PHE A 1 1170 ? -2.408 4.299 -14.022 1.00 63.56 1170 PHE A CA 1
ATOM 8983 C C . PHE A 1 1170 ? -1.169 3.446 -14.330 1.00 63.56 1170 PHE A C 1
ATOM 8985 O O . PHE A 1 1170 ? -0.140 3.982 -14.754 1.00 63.56 1170 PHE A O 1
ATOM 8992 N N . TRP A 1 1171 ? -1.281 2.118 -14.229 1.00 67.06 1171 TRP A N 1
ATOM 8993 C CA . TRP A 1 1171 ? -0.204 1.205 -14.613 1.00 67.06 1171 TRP A CA 1
ATOM 8994 C C . TRP A 1 1171 ? 0.126 1.272 -16.112 1.00 67.06 1171 TRP A C 1
ATOM 8996 O O . TRP A 1 1171 ? 1.305 1.305 -16.474 1.00 67.06 1171 TRP A O 1
ATOM 9006 N N . GLY A 1 1172 ? -0.886 1.376 -16.981 1.00 59.53 1172 GLY A N 1
ATOM 9007 C CA . GLY A 1 1172 ? -0.721 1.541 -18.430 1.00 59.53 1172 GLY A CA 1
ATOM 9008 C C . GLY A 1 1172 ? 0.102 2.774 -18.821 1.00 59.53 1172 GLY A C 1
ATOM 9009 O O . GLY A 1 1172 ? 1.016 2.711 -19.646 1.00 59.53 1172 GLY A O 1
ATOM 9010 N N . VAL A 1 1173 ? -0.141 3.907 -18.173 1.00 57.56 1173 VAL A N 1
ATOM 9011 C CA . VAL A 1 1173 ? 0.607 5.142 -18.444 1.00 57.56 1173 VAL A CA 1
ATOM 9012 C C . VAL A 1 1173 ? 2.004 5.101 -17.810 1.00 57.56 1173 VAL A C 1
ATOM 9014 O O . VAL A 1 1173 ? 2.995 5.501 -18.438 1.00 57.56 1173 VAL A O 1
ATOM 9017 N N . LEU A 1 1174 ? 2.109 4.615 -16.569 1.00 56.78 1174 LEU A N 1
ATOM 9018 C CA . LEU A 1 1174 ? 3.351 4.638 -15.797 1.00 56.78 1174 LEU A CA 1
ATOM 9019 C C . LEU A 1 1174 ? 4.374 3.614 -16.309 1.00 56.78 1174 LEU A C 1
ATOM 9021 O O . LEU A 1 1174 ? 5.500 3.996 -16.644 1.00 56.78 1174 LEU A O 1
ATOM 9025 N N . LEU A 1 1175 ? 3.984 2.336 -16.365 1.00 62.38 1175 LEU A N 1
ATOM 9026 C CA . LEU A 1 1175 ? 4.869 1.210 -16.682 1.00 62.38 1175 LEU A CA 1
ATOM 9027 C C . LEU A 1 1175 ? 5.021 1.020 -18.185 1.00 62.38 1175 LEU A C 1
ATOM 9029 O O . LEU A 1 1175 ? 6.124 0.811 -18.683 1.00 62.38 1175 LEU A O 1
ATOM 9033 N N . PHE A 1 1176 ? 3.912 1.118 -18.914 1.00 65.44 1176 PHE A N 1
ATOM 9034 C CA . PHE A 1 1176 ? 3.864 0.771 -20.330 1.00 65.44 1176 PHE A CA 1
ATOM 9035 C C . PHE A 1 1176 ? 4.041 1.962 -21.266 1.00 65.44 1176 PHE A C 1
ATOM 9037 O O . PHE A 1 1176 ? 4.195 1.761 -22.475 1.00 65.44 1176 PHE A O 1
ATOM 9044 N N . GLY A 1 1177 ? 4.065 3.180 -20.712 1.00 57.44 1177 GLY A N 1
ATOM 9045 C CA . GLY A 1 1177 ? 4.249 4.412 -21.467 1.00 57.44 1177 GLY A CA 1
ATOM 9046 C C . GLY A 1 1177 ? 3.155 4.642 -22.505 1.00 57.44 1177 GLY A C 1
ATOM 9047 O O . GLY A 1 1177 ? 3.432 5.273 -23.528 1.00 57.44 1177 GLY A O 1
ATOM 9048 N N . GLU A 1 1178 ? 1.947 4.117 -22.270 1.00 61.22 1178 GLU A N 1
ATOM 9049 C CA . GLU A 1 1178 ? 0.799 4.363 -23.140 1.00 61.22 1178 GLU A CA 1
ATOM 9050 C C . GLU A 1 1178 ? 0.618 5.885 -23.309 1.00 61.22 1178 GLU A C 1
ATOM 9052 O O . GLU A 1 1178 ? 0.709 6.646 -22.344 1.00 61.22 1178 GLU A O 1
ATOM 9057 N N . TYR A 1 1179 ? 0.453 6.334 -24.559 1.00 56.81 1179 TYR A N 1
ATOM 9058 C CA . TYR A 1 1179 ? 0.313 7.746 -24.971 1.00 56.81 1179 TYR A CA 1
ATOM 9059 C C . TYR A 1 1179 ? 1.553 8.654 -24.835 1.00 56.81 1179 TYR A C 1
ATOM 9061 O O . TYR A 1 1179 ? 1.459 9.873 -25.011 1.00 56.81 1179 TYR A O 1
ATOM 9069 N N . ARG A 1 1180 ? 2.752 8.114 -24.566 1.00 53.66 1180 ARG A N 1
ATOM 9070 C CA . ARG A 1 1180 ? 3.983 8.929 -24.602 1.00 53.66 1180 ARG A CA 1
ATOM 9071 C C . ARG A 1 1180 ? 4.319 9.359 -26.038 1.00 53.66 1180 ARG A C 1
ATOM 9073 O O . ARG A 1 1180 ? 4.353 8.542 -26.953 1.00 53.66 1180 ARG A O 1
ATOM 9080 N N . LYS A 1 1181 ? 4.649 10.648 -26.215 1.00 47.91 1181 LYS A N 1
ATOM 9081 C CA . LYS A 1 1181 ? 5.011 11.286 -27.501 1.00 47.91 1181 LYS A CA 1
ATOM 9082 C C . LYS A 1 1181 ? 3.909 11.248 -28.581 1.00 47.91 1181 LYS A C 1
ATOM 9084 O O . LYS A 1 1181 ? 4.244 11.147 -29.760 1.00 47.91 1181 LYS A O 1
ATOM 9089 N N . SER A 1 1182 ? 2.625 11.297 -28.220 1.00 47.56 1182 SER A N 1
ATOM 9090 C CA . SER A 1 1182 ? 1.526 11.344 -29.204 1.00 47.56 1182 SER A CA 1
ATOM 9091 C C . SER A 1 1182 ? 1.412 12.705 -29.930 1.00 47.56 1182 SER A C 1
ATOM 9093 O O . SER A 1 1182 ? 1.816 13.732 -29.381 1.00 47.56 1182 SER A O 1
ATOM 9095 N N . SER A 1 1183 ? 0.928 12.727 -31.186 1.00 46.00 1183 SER A N 1
ATOM 9096 C CA . SER A 1 1183 ? 0.996 13.917 -32.065 1.00 46.00 1183 SER A CA 1
ATOM 9097 C C . SER A 1 1183 ? 0.235 15.165 -31.577 1.00 46.00 1183 SER A C 1
ATOM 9099 O O . SER A 1 1183 ? -0.824 15.093 -30.957 1.00 46.00 1183 SER A O 1
ATOM 9101 N N . ARG A 1 1184 ? 0.724 16.345 -31.996 1.00 43.44 1184 ARG A N 1
ATOM 9102 C CA . ARG A 1 1184 ? 0.075 17.663 -31.825 1.00 43.44 1184 ARG A CA 1
ATOM 9103 C C . ARG A 1 1184 ? -1.316 17.790 -32.474 1.00 43.44 1184 ARG A C 1
ATOM 9105 O O . ARG A 1 1184 ? -2.058 18.686 -32.084 1.00 43.44 1184 ARG A O 1
ATOM 9112 N N . ARG A 1 1185 ? -1.696 16.936 -33.438 1.00 40.78 1185 ARG A N 1
ATOM 9113 C CA . ARG A 1 1185 ? -2.978 17.046 -34.174 1.00 40.78 1185 ARG A CA 1
ATOM 9114 C C . ARG A 1 1185 ? -4.207 16.838 -33.281 1.00 40.78 1185 ARG A C 1
ATOM 9116 O O . ARG A 1 1185 ? -5.222 17.495 -33.489 1.00 40.78 1185 ARG A O 1
ATOM 9123 N N . THR A 1 1186 ? -4.091 16.019 -32.238 1.00 43.06 1186 THR A N 1
ATOM 9124 C CA . THR A 1 1186 ? -5.144 15.800 -31.228 1.00 43.06 1186 THR A CA 1
ATOM 9125 C C . THR A 1 1186 ? -5.436 17.067 -30.421 1.00 43.06 1186 THR A C 1
ATOM 9127 O O . THR A 1 1186 ? -6.585 17.360 -30.104 1.00 43.06 1186 THR A O 1
ATOM 9130 N N . TYR A 1 1187 ? -4.402 17.868 -30.153 1.00 43.72 1187 TYR A N 1
ATOM 9131 C CA . TYR A 1 1187 ? -4.538 19.176 -29.513 1.00 43.72 1187 TYR A CA 1
ATOM 9132 C C . TYR A 1 1187 ? -5.159 20.221 -30.456 1.00 43.72 1187 TYR A C 1
ATOM 9134 O O . TYR A 1 1187 ? -5.904 21.082 -30.001 1.00 43.72 1187 TYR A O 1
ATOM 9142 N N . ILE A 1 1188 ? -4.901 20.135 -31.765 1.00 46.50 1188 ILE A N 1
ATOM 9143 C CA . ILE A 1 1188 ? -5.372 21.107 -32.768 1.00 46.50 1188 ILE A CA 1
ATOM 9144 C C . ILE A 1 1188 ? -6.897 21.034 -32.969 1.00 46.50 1188 ILE A C 1
ATOM 9146 O O . ILE A 1 1188 ? -7.553 22.074 -32.960 1.00 46.50 1188 ILE A O 1
ATOM 9150 N N . LEU A 1 1189 ? -7.483 19.834 -33.063 1.00 46.50 1189 LEU A N 1
ATOM 9151 C CA . LEU A 1 1189 ? -8.938 19.652 -33.238 1.00 46.50 1189 LEU A CA 1
ATOM 9152 C C . LEU A 1 1189 ? -9.765 20.227 -32.073 1.00 46.50 1189 LEU A C 1
ATOM 9154 O O . LEU A 1 1189 ? -10.816 20.832 -32.290 1.00 46.50 1189 LEU A O 1
ATOM 9158 N N . LEU A 1 1190 ? -9.272 20.089 -30.839 1.00 45.38 1190 LEU A N 1
ATOM 9159 C CA . LEU A 1 1190 ? -9.911 20.648 -29.642 1.00 45.38 1190 LEU A CA 1
ATOM 9160 C C . LEU A 1 1190 ? -9.751 22.176 -29.556 1.00 45.38 1190 LEU A C 1
ATOM 9162 O O . LEU A 1 1190 ? -10.653 22.864 -29.077 1.00 45.38 1190 LEU A O 1
ATOM 9166 N N . VAL A 1 1191 ? -8.631 22.717 -30.047 1.00 53.06 1191 VAL A N 1
ATOM 9167 C CA . VAL A 1 1191 ? -8.338 24.160 -30.037 1.00 53.06 1191 VAL A CA 1
ATOM 9168 C C . VAL A 1 1191 ? -9.140 24.914 -31.100 1.00 53.06 1191 VAL A C 1
ATOM 9170 O O . VAL A 1 1191 ? -9.709 25.950 -30.767 1.00 53.06 1191 VAL A O 1
ATOM 9173 N N . ILE A 1 1192 ? -9.266 24.398 -32.330 1.00 58.62 1192 ILE A N 1
ATOM 9174 C CA . ILE A 1 1192 ? -10.031 25.062 -33.406 1.00 58.62 1192 ILE A CA 1
ATOM 9175 C C . ILE A 1 1192 ? -11.511 25.145 -33.040 1.00 58.62 1192 ILE A C 1
ATOM 9177 O O . ILE A 1 1192 ? -12.109 26.215 -33.115 1.00 58.62 1192 ILE A O 1
ATOM 9181 N N . ARG A 1 1193 ? -12.095 24.043 -32.553 1.00 62.03 1193 ARG A N 1
ATOM 9182 C CA . ARG A 1 1193 ? -13.503 24.028 -32.135 1.00 62.03 1193 ARG A CA 1
ATOM 9183 C C . ARG A 1 1193 ? -13.765 25.003 -30.986 1.00 62.03 1193 ARG A C 1
ATOM 9185 O O . ARG A 1 1193 ? -14.799 25.663 -30.972 1.00 62.03 1193 ARG A O 1
ATOM 9192 N N . LYS A 1 1194 ? -12.828 25.120 -30.037 1.00 63.88 1194 LYS A N 1
ATOM 9193 C CA . LYS A 1 1194 ? -12.915 26.083 -28.930 1.00 63.88 1194 LYS A CA 1
ATOM 9194 C C . LYS A 1 1194 ? -12.760 27.530 -29.411 1.00 63.88 1194 LYS A C 1
ATOM 9196 O O . LYS A 1 1194 ? -13.490 28.391 -28.935 1.00 63.88 1194 LYS A O 1
ATOM 9201 N N . TYR A 1 1195 ? -11.848 27.782 -30.348 1.00 70.19 1195 TYR A N 1
ATOM 9202 C CA . TYR A 1 1195 ? -11.601 29.107 -30.915 1.00 70.19 1195 TYR A CA 1
ATOM 9203 C C . TYR A 1 1195 ? -12.804 29.599 -31.724 1.00 70.19 1195 TYR A C 1
ATOM 9205 O O . TYR A 1 1195 ? -13.344 30.656 -31.424 1.00 70.19 1195 TYR A O 1
ATOM 9213 N N . ILE A 1 1196 ? -13.325 28.787 -32.644 1.00 75.50 1196 ILE A N 1
ATOM 9214 C CA . ILE A 1 1196 ? -14.492 29.159 -33.453 1.00 75.50 1196 ILE A CA 1
ATOM 9215 C C . ILE A 1 1196 ? -15.739 29.339 -32.579 1.00 75.50 1196 ILE A C 1
ATOM 9217 O O . ILE A 1 1196 ? -16.451 30.325 -32.731 1.00 75.50 1196 ILE A O 1
ATOM 9221 N N . LYS A 1 1197 ? -15.944 28.490 -31.559 1.00 74.56 1197 LYS A N 1
ATOM 9222 C CA . LYS A 1 1197 ? -17.030 28.670 -30.576 1.00 74.56 1197 LYS A CA 1
ATOM 9223 C C . LYS A 1 1197 ? -16.920 29.970 -29.767 1.00 74.56 1197 LYS A C 1
ATOM 9225 O O . LYS A 1 1197 ? -17.933 30.448 -29.275 1.00 74.56 1197 LYS A O 1
ATOM 9230 N N . SER A 1 1198 ? -15.721 30.539 -29.623 1.00 72.56 1198 SER A N 1
ATOM 9231 C CA . SER A 1 1198 ? -15.527 31.833 -28.950 1.00 72.56 1198 SER A CA 1
ATOM 9232 C C . SER A 1 1198 ? -15.777 33.050 -29.849 1.00 72.56 1198 SER A C 1
ATOM 9234 O O . SER A 1 1198 ? -15.894 34.161 -29.338 1.00 72.56 1198 SER A O 1
ATOM 9236 N N . ILE A 1 1199 ? -15.862 32.843 -31.165 1.00 75.62 1199 ILE A N 1
ATOM 9237 C CA . ILE A 1 1199 ? -16.008 33.903 -32.174 1.00 75.62 1199 ILE A CA 1
ATOM 9238 C C . ILE A 1 1199 ? -17.423 33.903 -32.765 1.00 75.62 1199 ILE A C 1
ATOM 9240 O O . ILE A 1 1199 ? -17.937 34.970 -33.081 1.00 75.62 1199 ILE A O 1
ATOM 9244 N N . LEU A 1 1200 ? -18.064 32.730 -32.842 1.00 75.06 1200 LEU A N 1
ATOM 9245 C CA . LEU A 1 1200 ? -19.446 32.537 -33.287 1.00 75.06 1200 LEU A CA 1
ATOM 9246 C C . LEU A 1 1200 ? -20.415 33.453 -32.525 1.00 75.06 1200 LEU A C 1
ATOM 9248 O O . LEU A 1 1200 ? -20.622 33.292 -31.319 1.00 75.06 1200 LEU A O 1
ATOM 9252 N N . LYS A 1 1201 ? -21.022 34.396 -33.247 1.00 74.81 1201 LYS A N 1
ATOM 9253 C CA . LYS A 1 1201 ? -22.053 35.318 -32.760 1.00 74.81 1201 LYS A CA 1
ATOM 9254 C C . LYS A 1 1201 ? -23.102 35.531 -33.863 1.00 74.81 1201 LYS A C 1
ATOM 9256 O O . LYS A 1 1201 ? -22.700 35.573 -35.025 1.00 74.81 1201 LYS A O 1
ATOM 9261 N N . PRO A 1 1202 ? -24.395 35.684 -33.521 1.00 76.12 1202 PRO A N 1
ATOM 9262 C CA . PRO A 1 1202 ? -25.436 36.003 -34.501 1.00 76.12 1202 PRO A CA 1
ATOM 9263 C C . PRO A 1 1202 ? -25.125 37.299 -35.263 1.00 76.12 1202 PRO A C 1
ATOM 9265 O O . PRO A 1 1202 ? -24.647 38.260 -34.653 1.00 76.12 1202 PRO A O 1
ATOM 9268 N N . GLY A 1 1203 ? -25.386 37.321 -36.572 1.00 76.06 1203 GLY A N 1
ATOM 9269 C CA . GLY A 1 1203 ? -25.120 38.468 -37.453 1.00 76.06 1203 GLY A CA 1
ATOM 9270 C C . GLY A 1 1203 ? -23.704 38.528 -38.044 1.00 76.06 1203 GLY A C 1
ATOM 9271 O O . GLY A 1 1203 ? -23.362 39.498 -38.714 1.00 76.06 1203 GLY A O 1
ATOM 9272 N N . MET A 1 1204 ? -22.871 37.513 -37.805 1.00 83.50 1204 MET A N 1
ATOM 9273 C CA . MET A 1 1204 ? -21.568 37.362 -38.462 1.00 83.50 1204 MET A CA 1
ATOM 9274 C C . MET A 1 1204 ? -21.748 36.804 -39.873 1.00 83.50 1204 MET A C 1
ATOM 9276 O O . MET A 1 1204 ? -22.477 35.831 -40.040 1.00 83.50 1204 MET A O 1
ATOM 9280 N N . LEU A 1 1205 ? -21.056 37.361 -40.869 1.00 83.00 1205 LEU A N 1
ATOM 9281 C CA . LEU A 1 1205 ? -21.069 36.810 -42.223 1.00 83.00 1205 LEU A CA 1
ATOM 9282 C C . LEU A 1 1205 ? -20.524 35.378 -42.227 1.00 83.00 1205 LEU A C 1
ATOM 9284 O O . LEU A 1 1205 ? -19.474 35.080 -41.651 1.00 83.00 1205 LEU A O 1
ATOM 9288 N N . MET A 1 1206 ? -21.242 34.481 -42.898 1.00 80.81 1206 MET A N 1
ATOM 9289 C CA . MET A 1 1206 ? -20.864 33.073 -42.987 1.00 80.81 1206 MET A CA 1
ATOM 9290 C C . MET A 1 1206 ? -19.537 32.902 -43.732 1.00 80.81 1206 MET A C 1
ATOM 9292 O O . MET A 1 1206 ? -18.761 32.018 -43.371 1.00 80.81 1206 MET A O 1
ATOM 9296 N N . ILE A 1 1207 ? -19.228 33.770 -44.705 1.00 83.44 1207 ILE A N 1
ATOM 9297 C CA . ILE A 1 1207 ? -17.939 33.750 -45.409 1.00 83.44 1207 ILE A CA 1
ATOM 9298 C C . ILE A 1 1207 ? -16.767 34.054 -44.468 1.00 83.44 1207 ILE A C 1
ATOM 9300 O O . ILE A 1 1207 ? -15.814 33.280 -44.430 1.00 83.44 1207 ILE A O 1
ATOM 9304 N N . ASP A 1 1208 ? -16.884 35.073 -43.612 1.00 83.00 1208 ASP A N 1
ATOM 9305 C CA . ASP A 1 1208 ? -15.845 35.443 -42.642 1.00 83.00 1208 ASP A CA 1
ATOM 9306 C C . ASP A 1 1208 ? -15.609 34.326 -41.621 1.00 83.00 1208 ASP A C 1
ATOM 9308 O O . ASP A 1 1208 ? -14.478 34.063 -41.199 1.00 83.00 1208 ASP A O 1
ATOM 9312 N N . LEU A 1 1209 ? -16.680 33.633 -41.227 1.00 82.44 1209 LEU A N 1
ATOM 9313 C CA . LEU A 1 1209 ? -16.608 32.487 -40.330 1.00 82.44 1209 LEU A CA 1
ATOM 9314 C C . LEU A 1 1209 ? -15.885 31.302 -40.987 1.00 82.44 1209 LEU A C 1
ATOM 9316 O O . LEU A 1 1209 ? -14.966 30.737 -40.380 1.00 82.44 1209 LEU A O 1
ATOM 9320 N N . CYS A 1 1210 ? -16.301 30.916 -42.199 1.00 83.81 1210 CYS A N 1
ATOM 9321 C CA . CYS A 1 1210 ? -15.722 29.780 -42.913 1.00 83.81 1210 CYS A CA 1
ATOM 9322 C C . CYS A 1 1210 ? -14.238 30.119 -43.298 1.00 83.81 1210 CYS A C 1
ATOM 9324 O O . CYS A 1 1210 ? -13.356 29.288 -43.071 1.00 83.81 1210 CYS A O 1
ATOM 9326 N N . GLU A 1 1211 ? -13.888 31.365 -43.668 1.00 83.50 1211 GLU A N 1
ATOM 9327 C CA . GLU A 1 1211 ? -12.494 31.824 -43.884 1.00 83.50 1211 GLU A CA 1
ATOM 9328 C C . GLU A 1 1211 ? -11.643 31.854 -42.608 1.00 83.50 1211 GLU A C 1
ATOM 9330 O O . GLU A 1 1211 ? -10.492 31.408 -42.607 1.00 83.50 1211 GLU A O 1
ATOM 9335 N N . THR A 1 1212 ? -12.181 32.357 -41.493 1.00 83.06 1212 THR A N 1
ATOM 9336 C CA . THR A 1 1212 ? -11.464 32.386 -40.208 1.00 83.06 1212 THR A CA 1
ATOM 9337 C C . THR A 1 1212 ? -11.120 30.969 -39.755 1.00 83.06 1212 THR A C 1
ATOM 9339 O O . THR A 1 1212 ? -10.015 30.715 -39.258 1.00 83.06 1212 THR A O 1
ATOM 9342 N N . LEU A 1 1213 ? -12.041 30.025 -39.956 1.00 81.75 1213 LEU A N 1
ATOM 9343 C CA . LEU A 1 1213 ? -11.823 28.610 -39.683 1.00 81.75 1213 LEU A CA 1
ATOM 9344 C C . LEU A 1 1213 ? -10.716 28.042 -40.570 1.00 81.75 1213 LEU A C 1
ATOM 9346 O O . LEU A 1 1213 ? -9.763 27.460 -40.046 1.00 81.75 1213 LEU A O 1
ATOM 9350 N N . GLU A 1 1214 ? -10.783 28.255 -41.881 1.00 83.75 1214 GLU A N 1
ATOM 9351 C CA . GLU A 1 1214 ? -9.773 27.752 -42.810 1.00 83.75 1214 GLU A CA 1
ATOM 9352 C C . GLU A 1 1214 ? -8.398 28.365 -42.589 1.00 83.75 1214 GLU A C 1
ATOM 9354 O O . GLU A 1 1214 ? -7.412 27.640 -42.530 1.00 83.75 1214 GLU A O 1
ATOM 9359 N N . ASN A 1 1215 ? -8.300 29.676 -42.390 1.00 81.94 1215 ASN A N 1
ATOM 9360 C CA . ASN A 1 1215 ? -7.028 30.347 -42.133 1.00 81.94 1215 ASN A CA 1
ATOM 9361 C C . ASN A 1 1215 ? -6.403 29.870 -40.817 1.00 81.94 1215 ASN A C 1
ATOM 9363 O O . ASN A 1 1215 ? -5.187 29.671 -40.724 1.00 81.94 1215 ASN A O 1
ATOM 9367 N N . THR A 1 1216 ? -7.234 29.591 -39.811 1.00 75.00 1216 THR A N 1
ATOM 9368 C CA . THR A 1 1216 ? -6.784 28.961 -38.566 1.00 75.00 1216 THR A CA 1
ATOM 9369 C C . THR A 1 1216 ? -6.278 27.539 -38.822 1.00 75.00 1216 THR A C 1
ATOM 9371 O O . THR A 1 1216 ? -5.227 27.161 -38.300 1.00 75.00 1216 THR A O 1
ATOM 9374 N N . VAL A 1 1217 ? -6.969 26.759 -39.661 1.00 72.81 1217 VAL A N 1
ATOM 9375 C CA . VAL A 1 1217 ? -6.535 25.417 -40.076 1.00 72.81 1217 VAL A CA 1
ATOM 9376 C C . VAL A 1 1217 ? -5.208 25.488 -40.841 1.00 72.81 1217 VAL A C 1
ATOM 9378 O O . VAL A 1 1217 ? -4.260 24.841 -40.400 1.00 72.81 1217 VAL A O 1
ATOM 9381 N N . ARG A 1 1218 ? -5.089 26.308 -41.898 1.00 78.81 1218 ARG A N 1
ATOM 9382 C CA . ARG A 1 1218 ? -3.867 26.530 -42.705 1.00 78.81 1218 ARG A CA 1
ATOM 9383 C C . ARG A 1 1218 ? -2.665 26.858 -41.825 1.00 78.81 1218 ARG A C 1
ATOM 9385 O O . ARG A 1 1218 ? -1.607 26.234 -41.931 1.00 78.81 1218 ARG A O 1
ATOM 9392 N N . LYS A 1 1219 ? -2.851 27.777 -40.873 1.00 73.19 1219 LYS A N 1
ATOM 9393 C CA . LYS A 1 1219 ? -1.812 28.194 -39.922 1.00 73.19 1219 LYS A CA 1
ATOM 9394 C C . LYS A 1 1219 ? -1.389 27.073 -38.972 1.00 73.19 1219 LYS A C 1
ATOM 9396 O O . LYS A 1 1219 ? -0.211 26.959 -38.644 1.00 73.19 1219 LYS A O 1
ATOM 9401 N N . LEU A 1 1220 ? -2.332 26.248 -38.516 1.00 64.69 1220 LEU A N 1
ATOM 9402 C CA . LEU A 1 1220 ? -2.061 25.162 -37.568 1.00 64.69 1220 LEU A CA 1
ATOM 9403 C C . LEU A 1 1220 ? -1.479 23.911 -38.234 1.00 64.69 1220 LEU A C 1
ATOM 9405 O O . LEU A 1 1220 ? -0.738 23.172 -37.581 1.00 64.69 1220 LEU A O 1
ATOM 9409 N N . ILE A 1 1221 ? -1.788 23.674 -39.510 1.00 66.62 1221 ILE A N 1
ATOM 9410 C CA . ILE A 1 1221 ? -1.206 22.573 -40.290 1.00 66.62 1221 ILE A CA 1
ATOM 9411 C C . ILE A 1 1221 ? 0.121 22.943 -40.960 1.00 66.62 1221 ILE A C 1
ATOM 9413 O O . ILE A 1 1221 ? 0.754 22.047 -41.509 1.00 66.62 1221 ILE A O 1
ATOM 9417 N N . TYR A 1 1222 ? 0.552 24.208 -40.862 1.00 67.62 1222 TYR A N 1
ATOM 9418 C CA . TYR A 1 1222 ? 1.701 24.762 -41.586 1.00 67.62 1222 TYR A CA 1
ATOM 9419 C C . TYR A 1 1222 ? 1.580 24.509 -43.090 1.00 67.62 1222 TYR A C 1
ATOM 9421 O O . TYR A 1 1222 ? 2.375 23.766 -43.665 1.00 67.62 1222 TYR A O 1
ATOM 9429 N N . GLU A 1 1223 ? 0.540 25.085 -43.696 1.00 71.38 1223 GLU A N 1
ATOM 9430 C CA . GLU A 1 1223 ? 0.269 24.933 -45.124 1.00 71.38 1223 GLU A CA 1
ATOM 9431 C C . GLU A 1 1223 ? 1.513 25.227 -45.979 1.00 71.38 1223 GLU A C 1
ATOM 9433 O O . GLU A 1 1223 ? 2.222 26.213 -45.774 1.00 71.38 1223 GLU A O 1
ATOM 9438 N N . ASN A 1 1224 ? 1.779 24.333 -46.927 1.00 70.44 1224 ASN A N 1
ATOM 9439 C CA . ASN A 1 1224 ? 2.911 24.371 -47.837 1.00 70.44 1224 ASN A CA 1
ATOM 9440 C C . ASN A 1 1224 ? 2.454 23.944 -49.239 1.00 70.44 1224 ASN A C 1
ATOM 9442 O O . ASN A 1 1224 ? 2.731 22.831 -49.704 1.00 70.44 1224 ASN A O 1
ATOM 9446 N N . GLY A 1 1225 ? 1.687 24.829 -49.882 1.00 70.56 1225 GLY A N 1
ATOM 9447 C CA . GLY A 1 1225 ? 1.155 24.638 -51.231 1.00 70.56 1225 GLY A CA 1
ATOM 9448 C C . GLY A 1 1225 ? 0.443 23.292 -51.412 1.00 70.56 1225 GLY A C 1
ATOM 9449 O O . GLY A 1 1225 ? -0.264 22.816 -50.527 1.00 70.56 1225 GLY A O 1
ATOM 9450 N N . LEU A 1 1226 ? 0.674 22.636 -52.553 1.00 66.38 1226 LEU A N 1
ATOM 9451 C CA . LEU A 1 1226 ? 0.068 21.337 -52.885 1.00 66.38 1226 LEU A CA 1
ATOM 9452 C C . LEU A 1 1226 ? 0.629 20.152 -52.074 1.00 66.38 1226 LEU A C 1
ATOM 9454 O O . LEU A 1 1226 ? 0.068 19.060 -52.136 1.00 66.38 1226 LEU A O 1
ATOM 9458 N N . GLN A 1 1227 ? 1.725 20.328 -51.322 1.00 60.47 1227 GLN A N 1
ATOM 9459 C CA . GLN A 1 1227 ? 2.318 19.242 -50.529 1.00 60.47 1227 GLN A CA 1
ATOM 9460 C C . GLN A 1 1227 ? 1.645 19.057 -49.163 1.00 60.47 1227 GLN A C 1
ATOM 9462 O O . GLN A 1 1227 ? 1.647 17.949 -48.622 1.00 60.47 1227 GLN A O 1
ATOM 9467 N N . ALA A 1 1228 ? 1.065 20.119 -48.601 1.00 59.28 1228 ALA A N 1
ATOM 9468 C CA . ALA A 1 1228 ? 0.290 20.062 -47.368 1.00 59.28 1228 ALA A CA 1
ATOM 9469 C C . ALA A 1 1228 ? -0.652 21.268 -47.298 1.00 59.28 1228 ALA A C 1
ATOM 9471 O O . ALA A 1 1228 ? -0.194 22.376 -47.057 1.00 59.28 1228 ALA A O 1
ATOM 9472 N N . GLY A 1 1229 ? -1.956 21.057 -47.462 1.00 69.19 1229 GLY A N 1
ATOM 9473 C CA . GLY A 1 1229 ? -2.948 22.132 -47.442 1.00 69.19 1229 GLY A CA 1
ATOM 9474 C C . GLY A 1 1229 ? -4.355 21.619 -47.166 1.00 69.19 1229 GLY A C 1
ATOM 9475 O O . GLY A 1 1229 ? -4.556 20.441 -46.852 1.00 69.19 1229 GLY A O 1
ATOM 9476 N N . ILE A 1 1230 ? -5.330 22.517 -47.251 1.00 68.25 1230 ILE A N 1
ATOM 9477 C CA . ILE A 1 1230 ? -6.749 22.172 -47.135 1.00 68.25 1230 ILE A CA 1
ATOM 9478 C C . ILE A 1 1230 ? -7.222 21.600 -48.478 1.00 68.25 1230 ILE A C 1
ATOM 9480 O O . ILE A 1 1230 ? -7.063 22.236 -49.512 1.00 68.25 1230 ILE A O 1
ATOM 9484 N N . ALA A 1 1231 ? -7.780 20.385 -48.466 1.00 64.38 1231 ALA A N 1
ATOM 9485 C CA . ALA A 1 1231 ? -8.166 19.681 -49.694 1.00 64.38 1231 ALA A CA 1
ATOM 9486 C C . ALA A 1 1231 ? -9.484 20.184 -50.308 1.00 64.38 1231 ALA A C 1
ATOM 9488 O O . ALA A 1 1231 ? -9.656 20.108 -51.520 1.00 64.38 1231 ALA A O 1
ATOM 9489 N N . PHE A 1 1232 ? -10.403 20.682 -49.477 1.00 66.00 1232 PHE A N 1
ATOM 9490 C CA . PHE A 1 1232 ? -11.704 21.204 -49.893 1.00 66.00 1232 PHE A CA 1
ATOM 9491 C C . PHE A 1 1232 ? -12.059 22.433 -49.058 1.00 66.00 1232 PHE A C 1
ATOM 9493 O O . PHE A 1 1232 ? -11.744 22.437 -47.864 1.00 66.00 1232 PHE A O 1
ATOM 9500 N N . PRO A 1 1233 ? -12.730 23.439 -49.641 1.00 69.38 1233 PRO A N 1
ATOM 9501 C CA . PRO A 1 1233 ? -13.264 24.545 -48.865 1.00 69.38 1233 PRO A CA 1
ATOM 9502 C C . PRO A 1 1233 ? -14.285 24.040 -47.838 1.00 69.38 1233 PRO A C 1
ATOM 9504 O O . PRO A 1 1233 ? -14.890 22.972 -47.971 1.00 69.38 1233 PRO A O 1
ATOM 9507 N N . THR A 1 1234 ? -14.455 24.814 -46.781 1.00 76.81 1234 THR A N 1
ATOM 9508 C CA . THR A 1 1234 ? -15.322 24.518 -45.651 1.00 76.81 1234 THR A CA 1
ATOM 9509 C C . THR A 1 1234 ? -16.769 24.562 -46.118 1.00 76.81 1234 THR A C 1
ATOM 9511 O O . THR A 1 1234 ? -17.266 25.588 -46.577 1.00 76.81 1234 THR A O 1
ATOM 9514 N N . GLY A 1 1235 ? -17.448 23.422 -46.009 1.00 70.12 1235 GLY A N 1
ATOM 9515 C CA . GLY A 1 1235 ? -18.882 23.316 -46.247 1.00 70.12 1235 GLY A CA 1
ATOM 9516 C C . GLY A 1 1235 ? -19.661 23.751 -45.011 1.00 70.12 1235 GLY A C 1
ATOM 9517 O O . GLY A 1 1235 ? -19.397 23.280 -43.903 1.00 70.12 1235 GLY A O 1
ATOM 9518 N N . CYS A 1 1236 ? -20.632 24.630 -45.210 1.00 70.44 1236 CYS A N 1
ATOM 9519 C CA . CYS A 1 1236 ? -21.475 25.210 -44.179 1.00 70.44 1236 CYS A CA 1
ATOM 9520 C C . CYS A 1 1236 ? -22.946 24.778 -44.510 1.00 70.44 1236 CYS A C 1
ATOM 9522 O O . CYS A 1 1236 ? -23.360 24.770 -45.665 1.00 70.44 1236 CYS A O 1
ATOM 9524 N N . SER A 1 1237 ? -23.736 24.276 -43.544 1.00 72.19 1237 SER A N 1
ATOM 9525 C CA . SER A 1 1237 ? -25.130 23.816 -43.784 1.00 72.19 1237 SER A CA 1
ATOM 9526 C C . SER A 1 1237 ? -26.089 24.647 -42.944 1.00 72.19 1237 SER A C 1
ATOM 9528 O O . SER A 1 1237 ? -26.034 24.605 -41.716 1.00 72.19 1237 SER A O 1
ATOM 9530 N N . LEU A 1 1238 ? -26.938 25.429 -43.611 1.00 66.75 1238 LEU A N 1
ATOM 9531 C CA . LEU A 1 1238 ? -27.820 26.409 -42.969 1.00 66.75 1238 LEU A CA 1
ATOM 9532 C C . LEU A 1 1238 ? -29.151 25.807 -42.492 1.00 66.75 1238 LEU A C 1
ATOM 9534 O O . LEU A 1 1238 ? -29.823 26.387 -41.648 1.00 66.75 1238 LEU A O 1
ATOM 9538 N N . ASN A 1 1239 ? -29.543 24.645 -43.017 1.00 59.88 1239 ASN A N 1
ATOM 9539 C CA . ASN A 1 1239 ? -30.900 24.107 -42.878 1.00 59.88 1239 ASN A CA 1
ATOM 9540 C C . ASN A 1 1239 ? -30.951 22.608 -42.528 1.00 59.88 1239 ASN A C 1
ATOM 9542 O O . ASN A 1 1239 ? -31.967 21.965 -42.770 1.00 59.88 1239 ASN A O 1
ATOM 9546 N N . LEU A 1 1240 ? -29.875 22.042 -41.964 1.00 54.66 1240 LEU A N 1
ATOM 9547 C CA . LEU A 1 1240 ? -29.779 20.623 -41.566 1.00 54.66 1240 LEU A CA 1
ATOM 9548 C C . LEU A 1 1240 ? -29.975 19.612 -42.720 1.00 54.66 1240 LEU A C 1
ATOM 9550 O O . LEU A 1 1240 ? -30.118 18.415 -42.470 1.00 54.66 1240 LEU A O 1
ATOM 9554 N N . VAL A 1 1241 ? -29.945 20.058 -43.980 1.00 52.84 1241 VAL A N 1
ATOM 9555 C CA . VAL A 1 1241 ? -29.971 19.186 -45.162 1.00 52.84 1241 VAL A CA 1
ATOM 9556 C C . VAL A 1 1241 ? -28.532 18.806 -45.535 1.00 52.84 1241 VAL A C 1
ATOM 9558 O O . VAL A 1 1241 ? -27.616 19.621 -45.447 1.00 52.84 1241 VAL A O 1
ATOM 9561 N N . VAL A 1 1242 ? -28.323 17.555 -45.959 1.00 45.44 1242 VAL A N 1
ATOM 9562 C CA . VAL A 1 1242 ? -27.004 16.922 -46.209 1.00 45.44 1242 VAL A CA 1
ATOM 9563 C C . VAL A 1 1242 ? -26.227 17.543 -47.395 1.00 45.44 1242 VAL A C 1
ATOM 9565 O O . VAL A 1 1242 ? -25.092 17.159 -47.668 1.00 45.44 1242 VAL A O 1
ATOM 9568 N N . ALA A 1 1243 ? -26.792 18.530 -48.096 1.00 50.91 1243 ALA A N 1
ATOM 9569 C CA . ALA A 1 1243 ? -26.090 19.249 -49.155 1.00 50.91 1243 ALA A CA 1
ATOM 9570 C C . ALA A 1 1243 ? -25.168 20.334 -48.564 1.00 50.91 1243 ALA A C 1
ATOM 9572 O O . ALA A 1 1243 ? -25.612 21.213 -47.826 1.00 50.91 1243 ALA A O 1
ATOM 9573 N N . HIS A 1 1244 ? -23.876 20.264 -48.892 1.00 63.03 1244 HIS A N 1
ATOM 9574 C CA . HIS A 1 1244 ? -22.869 21.239 -48.474 1.00 63.03 1244 HIS A CA 1
ATOM 9575 C C . HIS A 1 1244 ? -23.052 22.529 -49.282 1.00 63.03 1244 HIS A C 1
ATOM 9577 O O . HIS A 1 1244 ? -22.902 22.512 -50.503 1.00 63.03 1244 HIS A O 1
ATOM 9583 N N . TRP A 1 1245 ? -23.375 23.633 -48.614 1.00 66.62 1245 TRP A N 1
ATOM 9584 C CA . TRP A 1 1245 ? -23.358 24.964 -49.211 1.00 66.62 1245 TRP A CA 1
ATOM 9585 C C . TRP A 1 1245 ? -22.062 25.664 -48.790 1.00 66.62 1245 TRP A C 1
ATOM 9587 O O . TRP A 1 1245 ? -21.649 25.593 -47.635 1.00 66.62 1245 TRP A O 1
ATOM 9597 N N . THR A 1 1246 ? -21.369 26.296 -49.728 1.00 69.00 1246 THR A N 1
ATOM 9598 C CA . THR A 1 1246 ? -20.137 27.036 -49.437 1.00 69.00 1246 THR A CA 1
ATOM 9599 C C . THR A 1 1246 ? -20.381 28.489 -49.821 1.00 69.00 1246 THR A C 1
ATOM 9601 O O . THR A 1 1246 ? -20.750 28.727 -50.974 1.00 69.00 1246 THR A O 1
ATOM 9604 N N . PRO A 1 1247 ? -20.220 29.442 -48.887 1.00 70.12 1247 PRO A N 1
ATOM 9605 C CA . PRO A 1 1247 ? -20.390 30.853 -49.202 1.00 70.12 1247 PRO A CA 1
ATOM 9606 C C . PRO A 1 1247 ? -19.339 31.281 -50.232 1.00 70.12 1247 PRO A C 1
ATOM 9608 O O . PRO A 1 1247 ? -18.155 30.969 -50.087 1.00 70.12 1247 PRO A O 1
ATOM 9611 N N . ASN A 1 1248 ? -19.781 31.973 -51.280 1.00 74.56 1248 ASN A N 1
ATOM 9612 C CA . ASN A 1 1248 ? -18.919 32.459 -52.361 1.00 74.56 1248 ASN A CA 1
ATOM 9613 C C . ASN A 1 1248 ? -18.577 33.941 -52.169 1.00 74.56 1248 ASN A C 1
ATOM 9615 O O . ASN A 1 1248 ? -19.252 34.662 -51.441 1.00 74.56 1248 ASN A O 1
ATOM 9619 N N . THR A 1 1249 ? -17.540 34.430 -52.850 1.00 73.25 1249 THR A N 1
ATOM 9620 C CA . THR A 1 1249 ? -17.164 35.850 -52.805 1.00 73.25 1249 THR A CA 1
ATOM 9621 C C . THR A 1 1249 ? -18.339 36.743 -53.233 1.00 73.25 1249 THR A C 1
ATOM 9623 O O . THR A 1 1249 ? -18.852 36.591 -54.339 1.00 73.25 1249 THR A O 1
ATOM 9626 N N . GLY A 1 1250 ? -18.751 37.671 -52.361 1.00 71.31 1250 GLY A N 1
ATOM 9627 C CA . GLY A 1 1250 ? -19.922 38.542 -52.560 1.00 71.31 1250 GLY A CA 1
ATOM 9628 C C . GLY A 1 1250 ? -21.214 38.057 -51.887 1.00 71.31 1250 GLY A C 1
ATOM 9629 O O . GLY A 1 1250 ? -22.249 38.694 -52.047 1.00 71.31 1250 GLY A O 1
ATOM 9630 N N . ASP A 1 1251 ? -21.169 36.948 -51.149 1.00 74.06 1251 ASP A N 1
ATOM 9631 C CA . ASP A 1 1251 ? -22.299 36.414 -50.388 1.00 74.06 1251 ASP A CA 1
ATOM 9632 C C . ASP A 1 1251 ? -22.487 37.146 -49.047 1.00 74.06 1251 ASP A C 1
ATOM 9634 O O . ASP A 1 1251 ? -21.579 37.188 -48.214 1.00 74.06 1251 ASP A O 1
ATOM 9638 N N . GLU A 1 1252 ? -23.678 37.709 -48.838 1.00 79.25 1252 GLU A N 1
ATOM 9639 C CA . GLU A 1 1252 ? -24.034 38.499 -47.650 1.00 79.25 1252 GLU A CA 1
ATOM 9640 C C . GLU A 1 1252 ? -24.758 37.678 -46.567 1.00 79.25 1252 GLU A C 1
ATOM 9642 O O . GLU A 1 1252 ? -25.291 38.226 -45.601 1.00 79.25 1252 GLU A O 1
ATOM 9647 N N . THR A 1 1253 ? -24.800 36.350 -46.704 1.00 79.19 1253 THR A N 1
ATOM 9648 C CA . THR A 1 1253 ? -25.487 35.480 -45.745 1.00 79.19 1253 THR A CA 1
ATOM 9649 C C . THR A 1 1253 ? -24.801 35.511 -44.376 1.00 79.19 1253 THR A C 1
ATOM 9651 O O . THR A 1 1253 ? -23.603 35.242 -44.255 1.00 79.19 1253 THR A O 1
ATOM 9654 N N . VAL A 1 1254 ? -25.572 35.787 -43.323 1.00 83.00 1254 VAL A N 1
ATOM 9655 C CA . VAL A 1 1254 ? -25.108 35.864 -41.927 1.00 83.00 1254 VAL A CA 1
ATOM 9656 C C . VAL A 1 1254 ? -25.625 34.698 -41.075 1.00 83.00 1254 VAL A C 1
ATOM 9658 O O . VAL A 1 1254 ? -26.655 34.105 -41.392 1.00 83.00 1254 VAL A O 1
ATOM 9661 N N . LEU A 1 1255 ? -24.889 34.378 -40.006 1.00 70.62 1255 LEU A N 1
ATOM 9662 C CA . LEU A 1 1255 ? -25.213 33.364 -38.994 1.00 70.62 1255 LEU A CA 1
ATOM 9663 C C . LEU A 1 1255 ? -26.429 33.731 -38.136 1.00 70.62 1255 LEU A C 1
ATOM 9665 O O . LEU A 1 1255 ? -26.462 34.881 -37.624 1.00 70.62 1255 LEU A O 1
#

Secondary structure (DSSP, 8-state):
-----SHHHHHHHHHHHHHHHHHHHHHHHHHHHTT--HHHHHHHHHHHHHHHHHHHHHHHTTSS---SSS--HHHHHHTHHHHHHHHHHHHHHHHHHHHHHHHHHHHHHHH-HHHHHHHHHHHIIIIIIHHHHHH--SS--HHHHHHHHHHHHHHHHHHHHHHHHHHHHHHHHHHHHHHSS-SS--S-S--------------SSS---S----PPTTSHHHHHHHHHH-SS--TT--HHHHHHHHHHHHHHHHHHHHHHHHHHH-TT--SPTTPPPPPHHHHHHHHHHHHHHHHHHHHHHHHHS-STTPPP--HHHHHH--TTHHHHHHHHHHHHHHHHHHHHHHHHH-HHHHGGGGGTHHHHHHHHHHTT-TTTT--HHHHHHHHHHHHHHT----TTSPPP---SHHHHHHHHHHHHHHHHHHHHHHHHHHHTT--HHHHHHHHHHHHHHHHHHHHHHTTTSS---SSS--HHHHHHTTTTSHHHHHHHHHHHHHHHHHHHHHHHHHHHH-HHHHHHHHHHHIIIIIIHHHHHH--SS--HHHHHHHHHHHHHHHHHHHHHHHHHHHHHHHHHHHHHHTS--S--------------------TTSS---S-PPPTTSHHHHHHHHHHSSS--TT--HHHHHHHHHHHHHHHHHHHHHHHHHHH-TT--SPTTPPPPPHHHHHHHHHHHHHHHHHHHHHHHHHS-STTPPP--HHHHHH--TTHHHHHHHHHHHHHHHHHHHHHHHHH-HHHHGGGGGTHHHHHHHHHHTT-TTTT--HHHHHHHHHHHHHHT----TTSPP----SHHHHHHHHHHHHHHHHHHHHHHHHHHHTT--HHHHHHHHHHHHHHHHHHHHHHHSSSS---SSS--HHHHHHTTTTSHHHHHHHHHHHHHHHHHHHHHHHHHHHH-HHHHHHHHHHHIIIIIIHHHHHH--SS--HHHHHHHHHHHHHHHHHHHHHHHHHHHHHHHHHHHHHHTTS----S------------------SSS--SS-PPPTTSHHHHHHHHHHSSS--TT--HHHHHHHHHHHHHHHHHHHHHHHHHHH-TT--SPTTPPPPPHHHHHHHHHHHHHHHHHHHHHHHHHS-STTPPP--HHHHHH--SSHHHHHHHHHHHHHHHHHHHHHHHHH-HHHHGGGGGTHHHHHHHHHHTT-TTTT--THHHHHHHHHHHHHHH--TT-BHHHHHHHHHHHHHHHHT-BGGGBS-SSPPPB-SSS-SSPB-PPTT---B-

InterPro domains:
  IPR009834 Ureide permease [PF07168] (41-394)
  IPR009834 Ureide permease [PF07168] (443-796)
  IPR009834 Ureide permease [PF07168] (845-1191)
  IPR030189 Ureide permease, plant [PTHR31081] (805-1192)
  IPR036005 Creatinase/aminopeptidase-like [G3DSA:3.90.230.10] (1179-1255)
  IPR036005 Creatinase/aminopeptidase-like [SSF55920] (1191-1255)